Protein AF-0000000078810824 (afdb_homodimer)

pLDDT: mean 94.19, std 11.91, range [24.03, 98.94]

Radius of gyration: 34.86 Å; Cα contacts (8 Å, |Δi|>4): 2905; chains: 2; bounding box: 152×108×100 Å

Foldseek 3Di:
DCPPDPPPPPPPPPPCPPPAAEFQEEEEAQALLRLLLQLLLLVLVTAYEYEAQAPAHHFQLLFQPQQFFFDDPQQWDFVLVVLLQVQLVVCCVPANCPGPQSVQCPSSNGAHSVSSRVSSVVSCVVSVVRYHYDYNKAAALALVQWDDDQLATAWGWIANRVVRDIDIYGHNFYEYLDLQCSVVVSSPFAWDAWWAACPVVVAALTAWFFDAAAGDTDPPRPSHTDRFAFFWFGWAKKALPPVFFDAQDQDPPQDLVVQVVVLLCQLQVAWRHPLCVPPDPVSSVVQNVVVVVVDGGPRPPGDAAPQNAWDWRDHPPRITGTHGRQGYLHYLTDAQPCSCVSPDTVVVVVVVVVVSVNSHSSNLVCQQDPPSHRPSRNVSSRSMHAGCPRPVVPRSHGPHIGSLHHIAGAWQDAFEPQQFAAPDPQFGRDFDLQFQGKGAHWLAGHANDHDDPPRSGGISGYTYGTDTGTDHLRQQHGDRRFRYGYLQSTHYGSRRSSRCNTSSNSSSSSSLSSLLSSQCVVVVGGSVPRDSLVSNQSSLVSLTQRDAAPPDGSPDPCSSLCRNVVSQPLQRHNHLQQAFFAAPVSQVVLCVSLVHRFDDDGRPHGNNVRSVVSSVVVCVVVVND/DPPPPPPPPPPPPPPPPPPAAEFQEEEEAQALLRLLLQLLLLVLVTAYEYEAQAPAHHFQLLFQPQQFFFDDPQQWDFVLVVLLQVQLVVCCVVANCPGPQSVQCPSSNGAHSNSSRVSSVVSCVVSVVRYHYDYNKAAALALVQWDDDQLATAWGWIANRVVRDIDIYGHNFYEYLDLQCSVVVSSPFAWDAWWAACPVVVAALTAWFFDAEAHDTDPPRPSHTDRFDFFWFGWAKKALPPVFFDAQDQDPPQDLVVQVVVLLCQLQVAWRHPLCVPPDPVSSVVQNVVVVVVDGGPRPPGDAAPQNAWDWRDHPPRITGTHGRQGYLHYLTDAQPCSCVSPDTVVVVVVVVVVSVNSHSSNLVCQQDPPSHRPSRNVSSRSMHAGCPRPVVPRSHGPHIGSLHHIAGAWQDAFEPQQFAAPDPQFGRDFDLQFQGKGAHWLAGHANDHDDPPRSGGISGYTYGTDTGTDHLRQQHGPRRFRYGYLQSTHYGSRRSSRCNTSSNSSSSSSLSSLLSSQCVVVVGGSVPRDSLVSNQSSLVSLTQRDAAPPDGSPDPCSSLCRNVVSQPLQRHNHLQQAFFAAPVSQVVLCVSLVHRFDDDGRPHGNNVRSVVSSVVVCVVVVND

Solvent-accessible surface area (backbone atoms only — not comparable to full-atom values): 63063 Å² total; per-residue (Å²): 133,86,75,73,77,77,78,74,75,77,72,76,71,71,70,76,64,70,79,75,44,71,31,47,29,37,28,39,21,32,22,50,23,25,48,31,16,46,52,38,16,35,77,70,71,36,35,28,37,32,31,13,54,45,90,66,60,32,43,50,40,33,17,20,47,18,58,61,73,54,70,47,69,81,23,43,28,26,69,41,41,53,52,24,49,50,47,34,48,50,36,26,75,75,61,33,76,87,25,70,44,33,60,41,11,56,79,22,43,16,37,48,25,67,55,44,32,49,50,52,50,50,60,49,56,77,42,49,93,33,44,44,80,41,60,25,26,36,74,62,64,34,62,90,29,45,44,70,56,94,45,29,63,52,34,37,43,29,37,30,66,84,78,68,43,77,42,60,41,30,31,68,30,38,34,27,22,26,60,38,27,41,58,45,47,43,72,64,52,58,62,46,69,35,29,53,30,20,77,79,74,67,35,83,75,26,21,43,24,16,21,31,63,76,57,46,79,40,88,77,44,69,24,44,54,49,51,47,34,58,31,36,34,60,30,32,45,29,17,61,44,80,92,42,40,34,73,63,52,79,36,93,80,64,58,68,78,80,51,54,70,52,43,58,30,63,44,33,28,63,43,20,36,56,56,45,78,76,58,50,72,66,54,27,53,50,26,29,53,44,34,74,72,74,43,72,72,76,41,67,82,48,60,62,44,58,56,37,37,25,38,72,42,71,21,36,88,64,29,24,24,29,37,56,20,79,52,31,83,62,42,44,48,50,34,48,78,55,46,58,49,50,81,52,53,66,70,59,44,52,54,47,51,52,52,50,50,38,50,43,32,28,49,56,29,44,57,40,63,47,81,83,43,58,66,73,45,16,55,50,29,60,53,45,22,28,25,46,90,37,50,72,92,44,83,28,38,62,85,44,72,41,62,72,67,31,32,22,26,58,25,67,30,71,39,38,46,67,43,29,29,47,77,45,96,91,46,53,19,53,82,38,69,52,26,59,26,14,33,30,40,39,38,41,41,45,30,23,37,62,74,53,90,92,54,70,38,37,35,32,31,43,38,40,84,49,41,66,19,36,41,41,54,32,27,28,23,48,74,70,43,41,33,44,34,25,34,45,22,33,14,25,42,57,56,22,36,32,35,53,64,28,65,59,44,16,21,28,36,7,30,46,46,13,44,46,48,45,51,12,62,76,68,70,48,40,53,82,64,50,59,58,70,63,53,44,50,54,40,38,75,55,36,32,31,35,56,65,38,84,76,59,47,65,86,42,89,59,32,56,58,50,42,58,42,32,51,68,62,74,43,76,56,58,54,72,60,43,83,40,47,29,46,64,67,59,50,52,49,48,18,60,73,71,72,44,88,71,90,72,48,65,70,62,37,31,34,45,59,54,49,52,53,51,50,51,54,50,22,66,72,68,71,43,131,127,88,75,76,75,76,77,74,76,75,72,74,72,72,69,75,63,70,78,76,43,71,30,47,28,38,29,40,20,33,21,50,21,26,47,30,16,45,50,37,16,34,76,70,73,37,35,27,34,33,33,13,53,46,90,64,60,32,43,49,40,34,16,18,48,18,58,61,74,54,70,46,69,82,24,41,28,26,70,39,42,51,51,24,48,49,47,34,47,49,36,26,75,74,61,34,77,86,25,69,44,33,60,41,11,54,78,23,44,17,37,47,25,67,55,44,31,49,52,53,50,51,60,48,56,76,40,48,94,34,43,44,80,40,61,26,25,37,74,62,64,34,63,89,30,45,44,70,56,94,44,29,63,52,34,37,42,29,38,31,68,86,79,68,43,78,42,59,41,30,32,68,28,38,33,27,23,28,60,38,28,43,59,45,50,43,72,64,52,58,64,47,68,37,29,53,29,21,78,79,73,67,36,85,77,25,21,42,23,18,19,29,63,74,59,45,80,38,88,79,44,69,24,45,55,49,50,47,33,56,30,36,34,61,30,31,46,30,18,61,42,78,91,43,40,36,72,63,51,80,37,94,82,64,58,70,81,79,53,55,69,50,42,59,32,64,44,34,29,64,45,20,38,56,57,44,79,76,59,50,72,66,54,28,52,48,26,30,54,45,34,73,72,74,43,74,72,77,40,69,83,46,61,62,43,59,54,38,36,22,37,71,41,71,21,36,88,65,28,22,24,30,36,57,19,78,52,31,81,63,41,44,47,50,33,49,77,54,46,60,50,51,82,50,54,67,68,58,45,53,54,46,52,52,50,51,50,39,51,44,31,29,50,55,30,44,56,41,62,44,79,84,42,58,66,72,45,17,54,50,29,61,51,44,22,28,24,46,90,38,49,70,91,45,83,28,38,62,87,42,74,41,62,71,66,31,31,22,26,58,25,67,30,71,39,40,46,69,41,31,29,47,76,44,93,93,47,52,18,53,83,38,70,53,26,59,26,13,34,31,42,39,37,42,42,44,29,23,37,62,73,53,90,91,54,69,37,38,36,34,29,45,39,40,84,50,41,66,19,36,40,43,55,31,26,29,24,50,76,71,42,40,34,45,36,24,37,45,22,31,15,26,42,56,55,21,37,32,34,53,63,29,66,58,45,17,20,30,36,6,29,45,46,13,44,46,48,46,50,12,62,76,69,71,47,40,54,82,65,52,61,60,68,63,53,42,50,53,39,38,75,54,35,31,30,34,56,65,38,83,76,60,46,69,86,41,87,59,31,57,59,51,40,58,41,31,52,68,61,72,42,75,56,57,53,74,60,44,82,39,48,30,45,64,66,58,50,52,50,50,19,61,74,72,72,45,90,69,92,71,48,65,71,62,37,32,34,44,60,54,49,50,54,50,48,51,54,49,22,66,73,69,71,44,130

Secondary structure (DSSP, 8-state):
--------------------EEEEEEEE--SHHHHHHHHHHHHTT--EEEE-SSS--STTGGGT--B---SSGGGS-THHHHHHHHHHHHHHHHH-TTSHHHHHTTTTTB--HHHHHHHHHHHHHTTTTTEEEE-SEE----GGGEEEETTEEEEEEEEETTT--EEEEEEEEEEE--SS-HHHHHTT--EE-SB--HHHHT-TT-SS-BEETTTEE-TT-----BS--PPPB--EEEE--TTTEEPP---TT--GGGTTHHHHHHHH---SSGGGGG--HHHHHHHHHHHHTTPPP-STT---GGGGTEEEEEETTTEEEEEE-TT-SSSS---STTTTGGGS-HHHHHHHHHHHHHHHHHHHHHHHH-TTS-HHHHHHHTT-EEETTS-GGGTTS-SS-B-S---EE-BSS-B-GGGTS-SSTTSPPPP-TTEEEEE---EEE--SSPPPTT-SS-BT-EEE----EEEEGGGG-BSS-TTEE-SSS-SB-HHHHHHHTSHHHHHHHHHHHHHHHHHHHHHT--GGGS-HHHHHHHHHHTT--SS--TT--TTSTTHHHHHHHHTTTS--SS---TTSBPPHHHHHHHHHHHTS-----TTTSBHHHHHHHHHHHHHHHHT--/--------------------EEEEEEEE--SHHHHHHHHHHHHTT--EEEE-SSS--STTGGGT--B---SSGGGS-THHHHHHHHHHHHHHHHH-TTSHHHHHTTTTTB--HHHHHHHHHHHHHTTTTTEEEE-SEE----GGGEEEETTEEEEEEEEETTT--EEEEEEEEEEE--SS-HHHHHTT--EE-SB--HHHHT-TT-SS-BEETTTEE-TT-----BS--PPPB--EEEE--TTTEEPPPPPTT--GGGTTHHHHHHHH---SSGGGGG--HHHHHHHHHHHHTTPPP-STT---GGGGTEEEEEETTTEEEEEE-TT-SSSS---STTTTGGGS-HHHHHHHHHHHHHHHHHHHHHHHH-TTS-HHHHHHHTT-EEETTS-GGGTTS-SS-B-S---EE-BSS-B-GGGTS-SSTTSPPPP-TTEEEEE---EEE--SSPPPTT-SS-BT-EEE----EEEEGGGG-BSS-TTEE-SSS-SB-HHHHHHHTSHHHHHHHHHHHHHHHHHHHHHT--GGGS-HHHHHHHHHHTT--SS--TT--TTSTTHHHHHHHHTTTS--SS---TTSBPPHHHHHHHHHHHTS-----TTTSBHHHHHHHHHHHHHHHHT--

Organism: NCBI:txid997884

Structure (mmCIF, N/CA/C/O backbone):
data_AF-0000000078810824-model_v1
#
loop_
_entity.id
_entity.type
_entity.pdbx_description
1 polymer 'FAD-dependent oxidoreductase'
#
loop_
_atom_site.group_PDB
_atom_site.id
_atom_site.type_symbol
_atom_site.label_atom_id
_atom_site.label_alt_id
_atom_site.label_comp_id
_atom_site.label_asym_id
_atom_site.label_entity_id
_atom_site.label_seq_id
_atom_site.pdbx_PDB_ins_code
_atom_site.Cartn_x
_atom_site.Cartn_y
_atom_site.Cartn_z
_atom_site.occupancy
_atom_site.B_iso_or_equiv
_atom_site.auth_seq_id
_atom_site.auth_comp_id
_atom_site.auth_asym_id
_atom_site.auth_atom_id
_atom_site.pdbx_PDB_model_num
ATOM 1 N N . MET A 1 1 ? 74.812 -4.566 26.219 1 24.03 1 MET A N 1
ATOM 2 C CA . MET A 1 1 ? 74.562 -4.312 24.812 1 24.03 1 MET A CA 1
ATOM 3 C C . MET A 1 1 ? 73.812 -5.52 24.172 1 24.03 1 MET A C 1
ATOM 5 O O . MET A 1 1 ? 74.438 -6.211 23.344 1 24.03 1 MET A O 1
ATOM 9 N N . LYS A 1 2 ? 73.125 -6.293 25.062 1 25.58 2 LYS A N 1
ATOM 10 C CA . LYS A 1 2 ? 72.562 -7.613 24.781 1 25.58 2 LYS A CA 1
ATOM 11 C C . LYS A 1 2 ? 71.688 -7.578 23.562 1 25.58 2 LYS A C 1
ATOM 13 O O . LYS A 1 2 ? 70.625 -6.891 23.578 1 25.58 2 LYS A O 1
ATOM 18 N N . ARG A 1 3 ? 72.25 -7.715 22.359 1 27.27 3 ARG A N 1
ATOM 19 C CA . ARG A 1 3 ? 71.75 -7.688 21 1 27.27 3 ARG A CA 1
ATOM 20 C C . ARG A 1 3 ? 70.688 -8.789 20.797 1 27.27 3 ARG A C 1
ATOM 22 O O . ARG A 1 3 ? 71 -9.914 20.438 1 27.27 3 ARG A O 1
ATOM 29 N N . ASN A 1 4 ? 69.875 -9.078 21.844 1 29.95 4 ASN A N 1
ATOM 30 C CA . ASN A 1 4 ? 69 -10.25 21.656 1 29.95 4 ASN A CA 1
ATOM 31 C C . ASN A 1 4 ? 68.188 -10.156 20.359 1 29.95 4 ASN A C 1
ATOM 33 O O . ASN A 1 4 ? 67.688 -9.086 20.016 1 29.95 4 ASN A O 1
ATOM 37 N N . GLY A 1 5 ? 68.625 -10.898 19.375 1 31.97 5 GLY A N 1
ATOM 38 C CA . GLY A 1 5 ? 68.062 -11.156 18.078 1 31.97 5 GLY A CA 1
ATOM 39 C C . GLY A 1 5 ? 66.562 -11.516 18.141 1 31.97 5 GLY A C 1
ATOM 40 O O . GLY A 1 5 ? 66.188 -12.453 18.844 1 31.97 5 GLY A O 1
ATOM 41 N N . LEU A 1 6 ? 65.688 -10.477 18.172 1 32.34 6 LEU A N 1
ATOM 42 C CA . LEU A 1 6 ? 64.188 -10.633 18.141 1 32.34 6 LEU A CA 1
ATOM 43 C C . LEU A 1 6 ? 63.781 -11.469 16.938 1 32.34 6 LEU A C 1
ATOM 45 O O . LEU A 1 6 ? 64.062 -11.086 15.789 1 32.34 6 LEU A O 1
ATOM 49 N N . LEU A 1 7 ? 63.875 -12.82 17.094 1 35.59 7 LEU A N 1
ATOM 50 C CA . LEU A 1 7 ? 63.25 -13.68 16.109 1 35.59 7 LEU A CA 1
ATOM 51 C C . LEU A 1 7 ? 61.812 -13.219 15.82 1 35.59 7 LEU A C 1
ATOM 53 O O . LEU A 1 7 ? 61 -13.164 16.734 1 35.59 7 LEU A O 1
ATOM 57 N N . ILE A 1 8 ? 61.656 -12.359 14.797 1 33.53 8 ILE A N 1
ATOM 58 C CA . ILE A 1 8 ? 60.375 -11.945 14.266 1 33.53 8 ILE A CA 1
ATOM 59 C C . ILE A 1 8 ? 59.562 -13.18 13.875 1 33.53 8 ILE A C 1
ATOM 61 O O . ILE A 1 8 ? 59.969 -13.93 12.977 1 33.53 8 ILE A O 1
ATOM 65 N N . LEU A 1 9 ? 58.938 -13.859 14.82 1 34.59 9 LEU A N 1
ATOM 66 C CA . LEU A 1 9 ? 57.938 -14.859 14.492 1 34.59 9 LEU A CA 1
ATOM 67 C C . LEU A 1 9 ? 56.906 -14.289 13.516 1 34.59 9 LEU A C 1
ATOM 69 O O . LEU A 1 9 ? 56.156 -13.352 13.844 1 34.59 9 LEU A O 1
ATOM 73 N N . LEU A 1 10 ? 57.25 -14.375 12.227 1 34.25 10 LEU A N 1
ATOM 74 C CA . LEU A 1 10 ? 56.25 -14.141 11.18 1 34.25 10 LEU A CA 1
ATOM 75 C C . LEU A 1 10 ? 55.031 -15 11.398 1 34.25 10 LEU A C 1
ATOM 77 O O . LEU A 1 10 ? 55.062 -16.219 11.227 1 34.25 10 LEU A O 1
ATOM 81 N N . LEU A 1 11 ? 54.219 -14.742 12.398 1 34.53 11 LEU A N 1
ATOM 82 C CA . LEU A 1 11 ? 52.906 -15.336 12.469 1 34.53 11 LEU A CA 1
ATOM 83 C C . LEU A 1 11 ? 52.156 -15.141 11.164 1 34.53 11 LEU A C 1
ATOM 85 O O . LEU A 1 11 ? 51.812 -14.008 10.797 1 34.53 11 LEU A O 1
ATOM 89 N N . PHE A 1 12 ? 52.406 -16.016 10.18 1 34.28 12 PHE A N 1
ATOM 90 C CA . PHE A 1 12 ? 51.5 -16.156 9.047 1 34.28 12 PHE A CA 1
ATOM 91 C C . PHE A 1 12 ? 50.062 -16.25 9.531 1 34.28 12 PHE A C 1
ATOM 93 O O . PHE A 1 12 ? 49.656 -17.266 10.102 1 34.28 12 PHE A O 1
ATOM 100 N N . LEU A 1 13 ? 49.5 -15.188 9.953 1 35.16 13 LEU A N 1
ATOM 101 C CA . LEU A 1 13 ? 48.031 -15.156 10.047 1 35.16 13 LEU A CA 1
ATOM 102 C C . LEU A 1 13 ? 47.406 -15.688 8.758 1 35.16 13 LEU A C 1
ATOM 104 O O . LEU A 1 13 ? 47.531 -15.055 7.703 1 35.16 13 LEU A O 1
ATOM 108 N N . SER A 1 14 ? 47.438 -16.969 8.57 1 33.12 14 SER A N 1
ATOM 109 C CA . SER A 1 14 ? 46.5 -17.531 7.609 1 33.12 14 SER A CA 1
ATOM 110 C C . SER A 1 14 ? 45.125 -16.859 7.691 1 33.12 14 SER A C 1
ATOM 112 O O . SER A 1 14 ? 44.406 -17.016 8.68 1 33.12 14 SER A O 1
ATOM 114 N N . SER A 1 15 ? 45.031 -15.656 7.262 1 34.56 15 SER A N 1
ATOM 115 C CA . SER A 1 15 ? 43.688 -15.172 6.984 1 34.56 15 SER A CA 1
ATOM 116 C C . SER A 1 15 ? 42.844 -16.234 6.301 1 34.56 15 SER A C 1
ATOM 118 O O . SER A 1 15 ? 43.219 -16.75 5.238 1 34.56 15 SER A O 1
ATOM 120 N N . ASN A 1 16 ? 42.312 -17.156 7.02 1 34.78 16 ASN A N 1
ATOM 121 C CA . ASN A 1 16 ? 41.188 -17.922 6.516 1 34.78 16 ASN A CA 1
ATOM 122 C C . ASN A 1 16 ? 40.312 -17.094 5.559 1 34.78 16 ASN A C 1
ATOM 124 O O . ASN A 1 16 ? 39.5 -16.297 5.996 1 34.78 16 ASN A O 1
ATOM 128 N N . LEU A 1 17 ? 40.875 -16.641 4.492 1 39.09 17 LEU A N 1
ATOM 129 C CA . LEU A 1 17 ? 39.969 -16.172 3.441 1 39.09 17 LEU A CA 1
ATOM 130 C C . LEU A 1 17 ? 38.781 -17.094 3.291 1 39.09 17 LEU A C 1
ATOM 132 O O . LEU A 1 17 ? 38.938 -18.281 3.023 1 39.09 17 LEU A O 1
ATOM 136 N N . PRO A 1 18 ? 37.75 -16.922 3.969 1 43.44 18 PRO A N 1
ATOM 137 C CA . PRO A 1 18 ? 36.594 -17.766 3.697 1 43.44 18 PRO A CA 1
ATOM 138 C C . PRO A 1 18 ? 36.531 -18.203 2.236 1 43.44 18 PRO A C 1
ATOM 140 O O . PRO A 1 18 ? 36.938 -17.469 1.341 1 43.44 18 PRO A O 1
ATOM 143 N N . ALA A 1 19 ? 36.719 -19.453 1.936 1 45.16 19 ALA A N 1
ATOM 144 C CA . ALA A 1 19 ? 36.531 -20.109 0.64 1 45.16 19 ALA A CA 1
ATOM 145 C C . ALA A 1 19 ? 35.562 -19.312 -0.232 1 45.16 19 ALA A C 1
ATOM 147 O O . ALA A 1 19 ? 34.375 -19.172 0.113 1 45.16 19 ALA A O 1
ATOM 148 N N . GLN A 1 20 ? 36 -18.406 -0.945 1 58.94 20 GLN A N 1
ATOM 149 C CA . GLN A 1 20 ? 35.25 -17.594 -1.892 1 58.94 20 GLN A CA 1
ATOM 150 C C . GLN A 1 20 ? 34.406 -18.453 -2.816 1 58.94 20 GLN A C 1
ATOM 152 O O . GLN A 1 20 ? 34.938 -19.281 -3.568 1 58.94 20 GLN A O 1
ATOM 157 N N . ASN A 1 21 ? 33.031 -18.734 -2.564 1 79.5 21 ASN A N 1
ATOM 158 C CA . ASN A 1 21 ? 32.094 -19.484 -3.383 1 79.5 21 ASN A CA 1
ATOM 159 C C . ASN A 1 21 ? 31.828 -18.797 -4.715 1 79.5 21 ASN A C 1
ATOM 161 O O . ASN A 1 21 ? 31.109 -17.797 -4.766 1 79.5 21 ASN A O 1
ATOM 165 N N . SER A 1 22 ? 32.625 -19.281 -5.734 1 91.62 22 SER A N 1
ATOM 166 C CA . SER A 1 22 ? 32.469 -18.688 -7.062 1 91.62 22 SER A CA 1
ATOM 167 C C . SER A 1 22 ? 31.781 -19.672 -8.016 1 91.62 22 SER A C 1
ATOM 169 O O . SER A 1 22 ? 32.156 -20.828 -8.094 1 91.62 22 SER A O 1
ATOM 171 N N . PHE A 1 23 ? 30.734 -19.219 -8.656 1 98 23 PHE A N 1
ATOM 172 C CA . PHE A 1 23 ? 29.938 -20 -9.586 1 98 23 PHE A CA 1
ATOM 173 C C . PHE A 1 23 ? 29.656 -19.219 -10.859 1 98 23 PHE A C 1
ATOM 175 O O . PHE A 1 23 ? 29.875 -18 -10.906 1 98 23 PHE A O 1
ATOM 182 N N . ASP A 1 24 ? 29.297 -19.906 -11.898 1 98.69 24 ASP A N 1
ATOM 183 C CA . ASP A 1 24 ? 28.781 -19.188 -13.055 1 98.69 24 ASP A CA 1
ATOM 184 C C . ASP A 1 24 ? 27.5 -18.453 -12.711 1 98.69 24 ASP A C 1
ATOM 186 O O . ASP A 1 24 ? 27.344 -17.266 -13.031 1 98.69 24 ASP A O 1
ATOM 190 N N . LEU A 1 25 ? 26.578 -19.219 -12.039 1 98.88 25 LEU A N 1
ATOM 191 C CA . LEU A 1 25 ? 25.297 -18.625 -11.625 1 98.88 25 LEU A CA 1
ATOM 192 C C . LEU A 1 25 ? 25.125 -18.703 -10.117 1 98.88 25 LEU A C 1
ATOM 194 O O . LEU A 1 25 ? 25.438 -19.734 -9.508 1 98.88 25 LEU A O 1
ATOM 198 N N . VAL A 1 26 ? 24.656 -17.625 -9.516 1 98.94 26 VAL A N 1
ATOM 199 C CA . VAL A 1 26 ? 24.156 -17.609 -8.148 1 98.94 26 VAL A CA 1
ATOM 200 C C . VAL A 1 26 ? 22.641 -17.375 -8.156 1 98.94 26 VAL A C 1
ATOM 202 O O . VAL A 1 26 ? 22.172 -16.312 -8.555 1 98.94 26 VAL A O 1
ATOM 205 N N . ILE A 1 27 ? 21.906 -18.391 -7.711 1 98.94 27 ILE A N 1
ATOM 206 C CA . ILE A 1 27 ? 20.453 -18.375 -7.75 1 98.94 27 ILE A CA 1
ATOM 207 C C . ILE A 1 27 ? 19.906 -18.266 -6.332 1 98.94 27 ILE A C 1
ATOM 209 O O . ILE A 1 27 ? 20.172 -19.109 -5.484 1 98.94 27 ILE A O 1
ATOM 213 N N . VAL A 1 28 ? 19.156 -17.203 -6.078 1 98.94 28 VAL A N 1
ATOM 214 C CA . VAL A 1 28 ? 18.453 -17.062 -4.801 1 98.94 28 VAL A CA 1
ATOM 215 C C . VAL A 1 28 ? 17.031 -17.562 -4.93 1 98.94 28 VAL A C 1
ATOM 217 O O . VAL A 1 28 ? 16.219 -16.953 -5.641 1 98.94 28 VAL A O 1
ATOM 220 N N . GLY A 1 29 ? 16.688 -18.641 -4.227 1 98.69 29 GLY A N 1
ATOM 221 C CA . GLY A 1 29 ? 15.383 -19.266 -4.277 1 98.69 29 GLY A CA 1
ATOM 222 C C . GLY A 1 29 ? 15.422 -20.672 -4.832 1 98.69 29 GLY A C 1
ATOM 223 O O . GLY A 1 29 ? 15.812 -20.891 -5.984 1 98.69 29 GLY A O 1
ATOM 224 N N . GLY A 1 30 ? 15.055 -21.594 -4.074 1 98.69 30 GLY A N 1
ATOM 225 C CA . GLY A 1 30 ? 14.992 -23 -4.469 1 98.69 30 GLY A CA 1
ATOM 226 C C . GLY A 1 30 ? 13.602 -23.438 -4.863 1 98.69 30 GLY A C 1
ATOM 227 O O . GLY A 1 30 ? 13.227 -24.594 -4.648 1 98.69 30 GLY A O 1
ATOM 228 N N . ASN A 1 31 ? 12.695 -22.562 -5.27 1 98.19 31 ASN A N 1
ATOM 229 C CA . ASN A 1 31 ? 11.398 -22.891 -5.852 1 98.19 31 ASN A CA 1
ATOM 230 C C . ASN A 1 31 ? 11.531 -23.359 -7.301 1 98.19 31 ASN A C 1
ATOM 232 O O . ASN A 1 31 ? 12.633 -23.344 -7.855 1 98.19 31 ASN A O 1
ATOM 236 N N . PRO A 1 32 ? 10.469 -23.781 -7.965 1 98.69 32 PRO A N 1
ATOM 237 C CA . PRO A 1 32 ? 10.594 -24.391 -9.281 1 98.69 32 PRO A CA 1
ATOM 238 C C . PRO A 1 32 ? 11.25 -23.484 -10.312 1 98.69 32 PRO A C 1
ATOM 240 O O . PRO A 1 32 ? 12.016 -23.938 -11.156 1 98.69 32 PRO A O 1
ATOM 243 N N . GLY A 1 33 ? 10.969 -22.203 -10.258 1 98.75 33 GLY A N 1
ATOM 244 C CA . GLY A 1 33 ? 11.648 -21.281 -11.148 1 98.75 33 GLY A CA 1
ATOM 245 C C . GLY A 1 33 ? 13.156 -21.312 -11.016 1 98.75 33 GLY A C 1
ATOM 246 O O . GLY A 1 33 ? 13.875 -21.344 -12.016 1 98.75 33 GLY A O 1
ATOM 247 N N . GLY A 1 34 ? 13.656 -21.312 -9.781 1 98.94 34 GLY A N 1
ATOM 248 C CA . GLY A 1 34 ? 15.086 -21.391 -9.523 1 98.94 34 GLY A CA 1
ATOM 249 C C . GLY A 1 34 ? 15.688 -22.734 -9.891 1 98.94 34 GLY A C 1
ATOM 250 O O . GLY A 1 34 ? 16.797 -22.797 -10.438 1 98.94 34 GLY A O 1
ATOM 251 N N . ILE A 1 35 ? 14.984 -23.781 -9.617 1 98.94 35 ILE A N 1
ATOM 252 C CA . ILE A 1 35 ? 15.438 -25.125 -9.914 1 98.94 35 ILE A CA 1
ATOM 253 C C . ILE A 1 35 ? 15.594 -25.297 -11.422 1 98.94 35 ILE A C 1
ATOM 255 O O . ILE A 1 35 ? 16.625 -25.781 -11.898 1 98.94 35 ILE A O 1
ATOM 259 N N . MET A 1 36 ? 14.594 -24.844 -12.18 1 98.94 36 MET A N 1
ATOM 260 C CA . MET A 1 36 ? 14.648 -24.984 -13.633 1 98.94 36 MET A CA 1
ATOM 261 C C . MET A 1 36 ? 15.773 -24.141 -14.219 1 98.94 36 MET A C 1
ATOM 263 O O . MET A 1 36 ? 16.391 -24.531 -15.211 1 98.94 36 MET A O 1
ATOM 267 N N . ALA A 1 37 ? 16.016 -22.953 -13.648 1 98.94 37 ALA A N 1
ATOM 268 C CA . ALA A 1 37 ? 17.125 -22.125 -14.109 1 98.94 37 ALA A CA 1
ATOM 269 C C . ALA A 1 37 ? 18.453 -22.859 -13.945 1 98.94 37 ALA A C 1
ATOM 271 O O . ALA A 1 37 ? 19.281 -22.859 -14.867 1 98.94 37 ALA A O 1
ATOM 272 N N . ALA A 1 38 ? 18.641 -23.484 -12.797 1 98.94 38 ALA A N 1
ATOM 273 C CA . ALA A 1 38 ? 19.875 -24.219 -12.516 1 98.94 38 ALA A CA 1
ATOM 274 C C . ALA A 1 38 ? 20.062 -25.391 -13.469 1 98.94 38 ALA A C 1
ATOM 276 O O . ALA A 1 38 ? 21.141 -25.594 -14.023 1 98.94 38 ALA A O 1
ATOM 277 N N . ILE A 1 39 ? 19.031 -26.141 -13.672 1 98.94 39 ILE A N 1
ATOM 278 C CA . ILE A 1 39 ? 19.094 -27.328 -14.516 1 98.94 39 ILE A CA 1
ATOM 279 C C . ILE A 1 39 ? 19.391 -26.922 -15.961 1 98.94 39 ILE A C 1
ATOM 281 O O . ILE A 1 39 ? 20.234 -27.531 -16.625 1 98.94 39 ILE A O 1
ATOM 285 N N . ALA A 1 40 ? 18.688 -25.922 -16.438 1 98.88 40 ALA A N 1
ATOM 286 C CA . ALA A 1 40 ? 18.875 -25.453 -17.797 1 98.88 40 ALA A CA 1
ATOM 287 C C . ALA A 1 40 ? 20.312 -24.969 -18.016 1 98.88 40 ALA A C 1
ATOM 289 O O . ALA A 1 40 ? 20.922 -25.266 -19.047 1 98.88 40 ALA A O 1
ATOM 290 N N . ALA A 1 41 ? 20.844 -24.25 -17.078 1 98.88 41 ALA A N 1
ATOM 291 C CA . ALA A 1 41 ? 22.219 -23.766 -17.188 1 98.88 41 ALA A CA 1
ATOM 292 C C . ALA A 1 41 ? 23.203 -24.922 -17.141 1 98.88 41 ALA A C 1
ATOM 294 O O . ALA A 1 41 ? 24.203 -24.922 -17.875 1 98.88 41 ALA A O 1
ATOM 295 N N . ALA A 1 42 ? 22.953 -25.844 -16.266 1 98.88 42 ALA A N 1
ATOM 296 C CA . ALA A 1 42 ? 23.828 -27.016 -16.141 1 98.88 42 ALA A CA 1
ATOM 297 C C . ALA A 1 42 ? 23.906 -27.781 -17.453 1 98.88 42 ALA A C 1
ATOM 299 O O . ALA A 1 42 ? 24.984 -28.234 -17.859 1 98.88 42 ALA A O 1
ATOM 300 N N . ARG A 1 43 ? 22.828 -27.906 -18.125 1 98.38 43 ARG A N 1
ATOM 301 C CA . ARG A 1 43 ? 22.766 -28.625 -19.391 1 98.38 43 ARG A CA 1
ATOM 302 C C . ARG A 1 43 ? 23.5 -27.859 -20.484 1 98.38 43 ARG A C 1
ATOM 304 O O . ARG A 1 43 ? 23.828 -28.422 -21.531 1 98.38 43 ARG A O 1
ATOM 311 N N . GLN A 1 44 ? 23.75 -26.594 -20.219 1 98.38 44 GLN A N 1
ATOM 312 C CA . GLN A 1 44 ? 24.594 -25.781 -21.094 1 98.38 44 GLN A CA 1
ATOM 313 C C . GLN A 1 44 ? 26.031 -25.75 -20.594 1 98.38 44 GLN A C 1
ATOM 315 O O . GLN A 1 44 ? 26.844 -24.969 -21.094 1 98.38 44 GLN A O 1
ATOM 320 N N . GLY A 1 45 ? 26.328 -26.5 -19.531 1 98.44 45 GLY A N 1
ATOM 321 C CA . GLY A 1 45 ? 27.688 -26.672 -19.062 1 98.44 45 GLY A CA 1
ATOM 322 C C . GLY A 1 45 ? 28.094 -25.672 -18 1 98.44 45 GLY A C 1
ATOM 323 O O . GLY A 1 45 ? 29.266 -25.531 -17.672 1 98.44 45 GLY A O 1
ATOM 324 N N . LYS A 1 46 ? 27.188 -24.984 -17.406 1 98.81 46 LYS A N 1
ATOM 325 C CA . LYS A 1 46 ? 27.516 -23.938 -16.438 1 98.81 46 LYS A CA 1
ATOM 326 C C . LYS A 1 46 ? 27.312 -24.438 -15.008 1 98.81 46 LYS A C 1
ATOM 328 O O . LYS A 1 46 ? 26.438 -25.266 -14.75 1 98.81 46 LYS A O 1
ATOM 333 N N . THR A 1 47 ? 28.031 -23.953 -14.102 1 98.75 47 THR A N 1
ATOM 334 C CA . THR A 1 47 ? 27.891 -24.266 -12.68 1 98.75 47 THR A CA 1
ATOM 335 C C . THR A 1 47 ? 26.953 -23.25 -12.008 1 98.75 47 THR A C 1
ATOM 337 O O . THR A 1 47 ? 26.891 -22.094 -12.414 1 98.75 47 THR A O 1
ATOM 340 N N . SER A 1 48 ? 26.25 -23.766 -11 1 98.81 48 SER A N 1
ATOM 341 C CA . SER A 1 48 ? 25.391 -22.859 -10.258 1 98.81 48 SER A CA 1
ATOM 342 C C . SER A 1 48 ? 25.281 -23.266 -8.789 1 98.81 48 SER A C 1
ATOM 344 O O . SER A 1 48 ? 25.609 -24.391 -8.43 1 98.81 48 SER A O 1
ATOM 346 N N . VAL A 1 49 ? 24.938 -22.297 -7.949 1 98.81 49 VAL A N 1
ATOM 347 C CA . VAL A 1 49 ? 24.484 -22.562 -6.582 1 98.81 49 VAL A CA 1
ATOM 348 C C . VAL A 1 49 ? 23.062 -22.062 -6.395 1 98.81 49 VAL A C 1
ATOM 350 O O . VAL A 1 49 ? 22.703 -20.984 -6.879 1 98.81 49 VAL A O 1
ATOM 353 N N . ILE A 1 50 ? 22.219 -22.906 -5.844 1 98.88 50 ILE A N 1
ATOM 354 C CA . ILE A 1 50 ? 20.891 -22.516 -5.395 1 98.88 50 ILE A CA 1
ATOM 355 C C . ILE A 1 50 ? 20.922 -22.234 -3.895 1 98.88 50 ILE A C 1
ATOM 357 O O . ILE A 1 50 ? 21.312 -23.078 -3.1 1 98.88 50 ILE A O 1
ATOM 361 N N . LEU A 1 51 ? 20.547 -21.031 -3.533 1 98.88 51 LEU A N 1
ATOM 362 C CA . LEU A 1 51 ? 20.453 -20.625 -2.139 1 98.88 51 LEU A CA 1
ATOM 363 C C . LEU A 1 51 ? 19 -20.578 -1.686 1 98.88 51 LEU A C 1
ATOM 365 O O . LEU A 1 51 ? 18.25 -19.688 -2.092 1 98.88 51 LEU A O 1
ATOM 369 N N . GLU A 1 52 ? 18.609 -21.516 -0.848 1 98.75 52 GLU A N 1
ATOM 370 C CA . GLU A 1 52 ? 17.219 -21.641 -0.383 1 98.75 52 GLU A CA 1
ATOM 371 C C . GLU A 1 52 ? 17.125 -21.359 1.112 1 98.75 52 GLU A C 1
ATOM 373 O O . GLU A 1 52 ? 17.891 -21.891 1.909 1 98.75 52 GLU A O 1
ATOM 378 N N . ARG A 1 53 ? 16.188 -20.469 1.471 1 98.31 53 ARG A N 1
ATOM 379 C CA . ARG A 1 53 ? 16.047 -20 2.846 1 98.31 53 ARG A CA 1
ATOM 380 C C . ARG A 1 53 ? 15.648 -21.125 3.777 1 98.31 53 ARG A C 1
ATOM 382 O O . ARG A 1 53 ? 16.062 -21.172 4.938 1 98.31 53 ARG A O 1
ATOM 389 N N . THR A 1 54 ? 14.781 -22.016 3.344 1 97.19 54 THR A N 1
ATOM 390 C CA . THR A 1 54 ? 14.227 -23.094 4.172 1 97.19 54 THR A CA 1
ATOM 391 C C . THR A 1 54 ? 15.07 -24.359 4.059 1 97.19 54 THR A C 1
ATOM 393 O O . THR A 1 54 ? 16.062 -24.375 3.338 1 97.19 54 THR A O 1
ATOM 396 N N . ASN A 1 55 ? 14.664 -25.359 4.746 1 97 55 ASN A N 1
ATOM 397 C CA . ASN A 1 55 ? 15.375 -26.625 4.742 1 97 55 ASN A CA 1
ATOM 398 C C . ASN A 1 55 ? 14.875 -27.547 3.635 1 97 55 ASN A C 1
ATOM 400 O O . ASN A 1 55 ? 15.25 -28.719 3.576 1 97 55 ASN A O 1
ATOM 404 N N . HIS A 1 56 ? 14.039 -27.031 2.77 1 97.25 56 HIS A N 1
ATOM 405 C CA . HIS A 1 56 ? 13.438 -27.828 1.708 1 97.25 56 HIS A CA 1
ATOM 406 C C . HIS A 1 56 ? 13.383 -27.062 0.396 1 97.25 56 HIS A C 1
ATOM 408 O O . HIS A 1 56 ? 13.141 -25.844 0.395 1 97.25 56 HIS A O 1
ATOM 414 N N . ILE A 1 57 ? 13.57 -27.75 -0.702 1 97.62 57 ILE A N 1
ATOM 415 C CA . ILE A 1 57 ? 13.406 -27.125 -2.014 1 97.62 57 ILE A CA 1
ATOM 416 C C . ILE A 1 57 ? 12.023 -27.469 -2.578 1 97.62 57 ILE A C 1
ATOM 418 O O . ILE A 1 57 ? 11.32 -28.312 -2.031 1 97.62 57 ILE A O 1
ATOM 422 N N . GLY A 1 58 ? 11.648 -26.797 -3.623 1 98.31 58 GLY A N 1
ATOM 423 C CA . GLY A 1 58 ? 10.5 -27.219 -4.402 1 98.31 58 GLY A CA 1
ATOM 424 C C . GLY A 1 58 ? 9.344 -26.25 -4.348 1 98.31 58 GLY A C 1
ATOM 425 O O . GLY A 1 58 ? 8.375 -26.391 -5.098 1 98.31 58 GLY A O 1
ATOM 426 N N . GLY A 1 59 ? 9.406 -25.219 -3.469 1 98 59 GLY A N 1
ATOM 427 C CA . GLY A 1 59 ? 8.391 -24.188 -3.457 1 98 59 GLY A CA 1
ATOM 428 C C . GLY A 1 59 ? 6.988 -24.719 -3.248 1 98 59 GLY A C 1
ATOM 429 O O . GLY A 1 59 ? 6.781 -25.625 -2.441 1 98 59 GLY A O 1
ATOM 430 N N . LEU A 1 60 ? 5.988 -24.203 -3.906 1 98.31 60 LEU A N 1
ATOM 431 C CA . LEU A 1 60 ? 4.574 -24.469 -3.672 1 98.31 60 LEU A CA 1
ATOM 432 C C . LEU A 1 60 ? 4.207 -25.875 -4.109 1 98.31 60 LEU A C 1
ATOM 434 O O . LEU A 1 60 ? 3.439 -26.562 -3.432 1 98.31 60 LEU A O 1
ATOM 438 N N . PRO A 1 61 ? 4.777 -26.344 -5.258 1 98.69 61 PRO A N 1
ATOM 439 C CA . PRO A 1 61 ? 4.43 -27.719 -5.625 1 98.69 61 PRO A CA 1
ATOM 440 C C . PRO A 1 61 ? 4.801 -28.719 -4.543 1 98.69 61 PRO A C 1
ATOM 442 O O . PRO A 1 61 ? 4.094 -29.719 -4.352 1 98.69 61 PRO A O 1
ATOM 445 N N . ALA A 1 62 ? 5.855 -28.469 -3.865 1 98.62 62 ALA A N 1
ATOM 446 C CA . ALA A 1 62 ? 6.277 -29.344 -2.777 1 98.62 62 ALA A CA 1
ATOM 447 C C . ALA A 1 62 ? 5.578 -28.984 -1.472 1 98.62 62 ALA A C 1
ATOM 449 O O . ALA A 1 62 ? 5.762 -29.641 -0.451 1 98.62 62 ALA A O 1
ATOM 450 N N . ASN A 1 63 ? 4.801 -27.953 -1.52 1 98.25 63 ASN A N 1
ATOM 451 C CA . ASN A 1 63 ? 4.145 -27.469 -0.309 1 98.25 63 ASN A CA 1
ATOM 452 C C . ASN A 1 63 ? 2.662 -27.188 -0.545 1 98.25 63 ASN A C 1
ATOM 454 O O . ASN A 1 63 ? 2.139 -26.172 -0.101 1 98.25 63 ASN A O 1
ATOM 458 N N . GLY A 1 64 ? 2.051 -28.047 -1.27 1 97.25 64 GLY A N 1
ATOM 459 C CA . GLY A 1 64 ? 0.597 -28.062 -1.229 1 97.25 64 GLY A CA 1
ATOM 460 C C . GLY A 1 64 ? -0.04 -27.797 -2.58 1 97.25 64 GLY A C 1
ATOM 461 O O . GLY A 1 64 ? -1.188 -28.172 -2.816 1 97.25 64 GLY A O 1
ATOM 462 N N . LEU A 1 65 ? 0.601 -27.094 -3.506 1 97.5 65 LEU A N 1
ATOM 463 C CA . LEU A 1 65 ? 0.067 -26.891 -4.848 1 97.5 65 LEU A CA 1
ATOM 464 C C . LEU A 1 65 ? 0.281 -28.141 -5.707 1 97.5 65 LEU A C 1
ATOM 466 O O . LEU A 1 65 ? 1.149 -28.141 -6.582 1 97.5 65 LEU A O 1
ATOM 470 N N . GLY A 1 66 ? -0.612 -29.078 -5.512 1 97.75 66 GLY A N 1
ATOM 471 C CA . GLY A 1 66 ? -0.477 -30.359 -6.172 1 97.75 66 GLY A CA 1
ATOM 472 C C . GLY A 1 66 ? -1.344 -30.484 -7.41 1 97.75 66 GLY A C 1
ATOM 473 O O . GLY A 1 66 ? -1.147 -31.391 -8.219 1 97.75 66 GLY A O 1
ATOM 474 N N . ALA A 1 67 ? -2.305 -29.672 -7.488 1 98.06 67 ALA A N 1
ATOM 475 C CA . ALA A 1 67 ? -3.092 -29.562 -8.711 1 98.06 67 ALA A CA 1
ATOM 476 C C . ALA A 1 67 ? -2.631 -28.359 -9.547 1 98.06 67 ALA A C 1
ATOM 478 O O . ALA A 1 67 ? -2.939 -27.219 -9.219 1 98.06 67 ALA A O 1
ATOM 479 N N . THR A 1 68 ? -2.008 -28.656 -10.641 1 96.94 68 THR A N 1
ATOM 480 C CA . THR A 1 68 ? -1.297 -27.656 -11.422 1 96.94 68 THR A CA 1
ATOM 481 C C . THR A 1 68 ? -2.271 -26.641 -12.008 1 96.94 68 THR A C 1
ATOM 483 O O . THR A 1 68 ? -3.268 -27.016 -12.633 1 96.94 68 THR A O 1
ATOM 486 N N . ASP A 1 69 ? -1.969 -25.375 -11.828 1 95.31 69 ASP A N 1
ATOM 487 C CA . ASP A 1 69 ? -2.771 -24.266 -12.336 1 95.31 69 ASP A CA 1
ATOM 488 C C . ASP A 1 69 ? -2.367 -23.906 -13.766 1 95.31 69 ASP A C 1
ATOM 490 O O . ASP A 1 69 ? -1.507 -23.047 -13.984 1 95.31 69 ASP A O 1
ATOM 494 N N . ILE A 1 70 ? -3.012 -24.484 -14.703 1 96.69 70 ILE A N 1
ATOM 495 C CA . ILE A 1 70 ? -2.801 -24.219 -16.125 1 96.69 70 ILE A CA 1
ATOM 496 C C . ILE A 1 70 ? -4.066 -24.578 -16.906 1 96.69 70 ILE A C 1
ATOM 498 O O . ILE A 1 70 ? -4.73 -25.578 -16.609 1 96.69 70 ILE A O 1
ATOM 502 N N . ALA A 1 71 ? -4.453 -23.703 -17.812 1 96.75 71 ALA A N 1
ATOM 503 C CA . ALA A 1 71 ? -5.703 -23.906 -18.547 1 96.75 71 ALA A CA 1
ATOM 504 C C . ALA A 1 71 ? -5.492 -24.812 -19.75 1 96.75 71 ALA A C 1
ATOM 506 O O . ALA A 1 71 ? -6.242 -25.766 -19.953 1 96.75 71 ALA A O 1
ATOM 507 N N . THR A 1 72 ? -4.496 -24.453 -20.594 1 97.75 72 THR A N 1
ATOM 508 C CA . THR A 1 72 ? -4.082 -25.312 -21.688 1 97.75 72 THR A CA 1
ATOM 509 C C . THR A 1 72 ? -2.77 -26.016 -21.375 1 97.75 72 THR A C 1
ATOM 511 O O . THR A 1 72 ? -1.696 -25.422 -21.469 1 97.75 72 THR A O 1
ATOM 514 N N . ARG A 1 73 ? -2.859 -27.266 -21.078 1 96.38 73 ARG A N 1
ATOM 515 C CA . ARG A 1 73 ? -1.747 -28.047 -20.547 1 96.38 73 ARG A CA 1
ATOM 516 C C . ARG A 1 73 ? -0.582 -28.078 -21.531 1 96.38 73 ARG A C 1
ATOM 518 O O . ARG A 1 73 ? 0.581 -28.016 -21.125 1 96.38 73 ARG A O 1
ATOM 525 N N . GLU A 1 74 ? -0.919 -28.094 -22.828 1 95.69 74 GLU A N 1
ATOM 526 C CA . GLU A 1 74 ? 0.113 -28.266 -23.844 1 95.69 74 GLU A CA 1
ATOM 527 C C . GLU A 1 74 ? 0.773 -26.938 -24.188 1 95.69 74 GLU A C 1
ATOM 529 O O . GLU A 1 74 ? 1.773 -26.891 -24.906 1 95.69 74 GLU A O 1
ATOM 534 N N . ALA A 1 75 ? 0.315 -25.891 -23.578 1 96.69 75 ALA A N 1
ATOM 535 C CA . ALA A 1 75 ? 0.814 -24.562 -23.906 1 96.69 75 ALA A CA 1
ATOM 536 C C . ALA A 1 75 ? 2.207 -24.344 -23.328 1 96.69 75 ALA A C 1
ATOM 538 O O . ALA A 1 75 ? 3 -23.578 -23.891 1 96.69 75 ALA A O 1
ATOM 539 N N . THR A 1 76 ? 2.443 -24.938 -22.219 1 98 76 THR A N 1
ATOM 540 C CA . THR A 1 76 ? 3.746 -24.812 -21.578 1 98 76 THR A CA 1
ATOM 541 C C . THR A 1 76 ? 4.453 -26.172 -21.531 1 98 76 THR A C 1
ATOM 543 O O . THR A 1 76 ? 3.891 -27.141 -21.031 1 98 76 THR A O 1
ATOM 546 N N . THR A 1 77 ? 5.656 -26.188 -22.078 1 98.31 77 THR A N 1
ATOM 547 C CA . THR A 1 77 ? 6.395 -27.453 -22.125 1 98.31 77 THR A CA 1
ATOM 548 C C . THR A 1 77 ? 7.836 -27.25 -21.672 1 98.31 77 THR A C 1
ATOM 550 O O . THR A 1 77 ? 8.094 -26.547 -20.688 1 98.31 77 THR A O 1
ATOM 553 N N . GLY A 1 78 ? 8.836 -27.922 -22.328 1 98.19 78 GLY A N 1
ATOM 554 C CA . GLY A 1 78 ? 10.211 -27.828 -21.859 1 98.19 78 GLY A CA 1
ATOM 555 C C . GLY A 1 78 ? 10.438 -28.562 -20.547 1 98.19 78 GLY A C 1
ATOM 556 O O . GLY A 1 78 ? 10 -29.703 -20.375 1 98.19 78 GLY A O 1
ATOM 557 N N . LEU A 1 79 ? 11.133 -27.953 -19.672 1 98.56 79 LEU A N 1
ATOM 558 C CA . LEU A 1 79 ? 11.461 -28.578 -18.391 1 98.56 79 LEU A CA 1
ATOM 559 C C . LEU A 1 79 ? 10.195 -28.812 -17.562 1 98.56 79 LEU A C 1
ATOM 561 O O . LEU A 1 79 ? 10.125 -29.781 -16.797 1 98.56 79 LEU A O 1
ATOM 565 N N . PHE A 1 80 ? 9.188 -28.016 -17.75 1 98.62 80 PHE A N 1
ATOM 566 C CA . PHE A 1 80 ? 7.922 -28.25 -17.062 1 98.62 80 PHE A CA 1
ATOM 567 C C . PHE A 1 80 ? 7.316 -29.594 -17.5 1 98.62 80 PHE A C 1
ATOM 569 O O . PHE A 1 80 ? 6.855 -30.359 -16.656 1 98.62 80 PHE A O 1
ATOM 576 N N . SER A 1 81 ? 7.305 -29.812 -18.766 1 98.31 81 SER A N 1
ATOM 577 C CA . SER A 1 81 ? 6.777 -31.078 -19.25 1 98.31 81 SER A CA 1
ATOM 578 C C . SER A 1 81 ? 7.609 -32.25 -18.75 1 98.31 81 SER A C 1
ATOM 580 O O . SER A 1 81 ? 7.074 -33.344 -18.516 1 98.31 81 SER A O 1
ATOM 582 N N . GLU A 1 82 ? 8.922 -32.031 -18.703 1 98.44 82 GLU A N 1
ATOM 583 C CA . GLU A 1 82 ? 9.758 -33.094 -18.125 1 98.44 82 GLU A CA 1
ATOM 584 C C . GLU A 1 82 ? 9.336 -33.375 -16.688 1 98.44 82 GLU A C 1
ATOM 586 O O . GLU A 1 82 ? 9.25 -34.562 -16.297 1 98.44 82 GLU A O 1
ATOM 591 N N . PHE A 1 83 ? 9.078 -32.438 -15.906 1 98.62 83 PHE A N 1
ATOM 592 C CA . PHE A 1 83 ? 8.617 -32.594 -14.531 1 98.62 83 PHE A CA 1
ATOM 593 C C . PHE A 1 83 ? 7.32 -33.375 -14.477 1 98.62 83 PHE A C 1
ATOM 595 O O . PHE A 1 83 ? 7.227 -34.375 -13.75 1 98.62 83 PHE A O 1
ATOM 602 N N . THR A 1 84 ? 6.273 -32.969 -15.289 1 98.75 84 THR A N 1
ATOM 603 C CA . THR A 1 84 ? 4.98 -33.656 -15.242 1 98.75 84 THR A CA 1
ATOM 604 C C . THR A 1 84 ? 5.109 -35.094 -15.719 1 98.75 84 THR A C 1
ATOM 606 O O . THR A 1 84 ? 4.445 -36 -15.195 1 98.75 84 THR A O 1
ATOM 609 N N . SER A 1 85 ? 5.957 -35.281 -16.703 1 98.5 85 SER A N 1
ATOM 610 C CA . SER A 1 85 ? 6.191 -36.625 -17.188 1 98.5 85 SER A CA 1
ATOM 611 C C . SER A 1 85 ? 6.801 -37.531 -16.109 1 98.5 85 SER A C 1
ATOM 613 O O . SER A 1 85 ? 6.43 -38.688 -15.969 1 98.5 85 SER A O 1
ATOM 615 N N . ARG A 1 86 ? 7.672 -37 -15.414 1 98.75 86 ARG A N 1
ATOM 616 C CA . ARG A 1 86 ? 8.312 -37.75 -14.336 1 98.75 86 ARG A CA 1
ATOM 617 C C . ARG A 1 86 ? 7.328 -38.031 -13.203 1 98.75 86 ARG A C 1
ATOM 619 O O . ARG A 1 86 ? 7.402 -39.062 -12.562 1 98.75 86 ARG A O 1
ATOM 626 N N . ILE A 1 87 ? 6.469 -37.094 -12.906 1 98.88 87 ILE A N 1
ATOM 627 C CA . ILE A 1 87 ? 5.406 -37.312 -11.93 1 98.88 87 ILE A CA 1
ATOM 628 C C . ILE A 1 87 ? 4.562 -38.5 -12.352 1 98.88 87 ILE A C 1
ATOM 630 O O . ILE A 1 87 ? 4.32 -39.406 -11.547 1 98.88 87 ILE A O 1
ATOM 634 N N . ARG A 1 88 ? 4.117 -38.469 -13.602 1 98.81 88 ARG A N 1
ATOM 635 C CA . ARG A 1 88 ? 3.311 -39.562 -14.109 1 98.81 88 ARG A CA 1
ATOM 636 C C . ARG A 1 88 ? 4.066 -40.906 -14 1 98.81 88 ARG A C 1
ATOM 638 O O . ARG A 1 88 ? 3.504 -41.906 -13.57 1 98.81 88 ARG A O 1
ATOM 645 N N . GLN A 1 89 ? 5.297 -40.875 -14.383 1 98.81 89 GLN A N 1
ATOM 646 C CA . GLN A 1 89 ? 6.125 -42.094 -14.344 1 98.81 89 GLN A CA 1
ATOM 647 C C . GLN A 1 89 ? 6.277 -42.594 -12.914 1 98.81 89 GLN A C 1
ATOM 649 O O . GLN A 1 89 ? 6.344 -43.812 -12.688 1 98.81 89 GLN A O 1
ATOM 654 N N . TYR A 1 90 ? 6.398 -41.75 -11.984 1 98.81 90 TYR A N 1
ATOM 655 C CA . TYR A 1 90 ? 6.465 -42.156 -10.578 1 98.81 90 TYR A CA 1
ATOM 656 C C . TYR A 1 90 ? 5.262 -43 -10.203 1 98.81 90 TYR A C 1
ATOM 658 O O . TYR A 1 90 ? 5.418 -44.094 -9.625 1 98.81 90 TYR A O 1
ATOM 666 N N . TYR A 1 91 ? 4.098 -42.531 -10.484 1 98.81 91 TYR A N 1
ATOM 667 C CA . TYR A 1 91 ? 2.895 -43.25 -10.102 1 98.81 91 TYR A CA 1
ATOM 668 C C . TYR A 1 91 ? 2.773 -44.562 -10.875 1 98.81 91 TYR A C 1
ATOM 670 O O . TYR A 1 91 ? 2.295 -45.562 -10.344 1 98.81 91 TYR A O 1
ATOM 678 N N . ILE A 1 92 ? 3.215 -44.594 -12.148 1 98.81 92 ILE A N 1
ATOM 679 C CA . ILE A 1 92 ? 3.219 -45.812 -12.93 1 98.81 92 ILE A CA 1
ATOM 680 C C . ILE A 1 92 ? 4.141 -46.844 -12.273 1 98.81 92 ILE A C 1
ATOM 682 O O . ILE A 1 92 ? 3.756 -48 -12.07 1 98.81 92 ILE A O 1
ATOM 686 N N . SER A 1 93 ? 5.301 -46.406 -11.961 1 98.69 93 SER A N 1
ATOM 687 C CA . SER A 1 93 ? 6.32 -47.312 -11.414 1 98.69 93 SER A CA 1
ATOM 688 C C . SER A 1 93 ? 5.91 -47.844 -10.047 1 98.69 93 SER A C 1
ATOM 690 O O . SER A 1 93 ? 6.219 -49 -9.711 1 98.69 93 SER A O 1
ATOM 692 N N . HIS A 1 94 ? 5.199 -47.094 -9.281 1 98.38 94 HIS A N 1
ATOM 693 C CA . HIS A 1 94 ? 4.918 -47.469 -7.902 1 98.38 94 HIS A CA 1
ATOM 694 C C . HIS A 1 94 ? 3.588 -48.188 -7.789 1 98.38 94 HIS A C 1
ATOM 696 O O . HIS A 1 94 ? 3.408 -49.031 -6.898 1 98.38 94 HIS A O 1
ATOM 702 N N . TYR A 1 95 ? 2.613 -47.938 -8.75 1 98.44 95 TYR A N 1
ATOM 703 C CA . TYR A 1 95 ? 1.27 -48.438 -8.539 1 98.44 95 TYR A CA 1
ATOM 704 C C . TYR A 1 95 ? 0.785 -49.219 -9.766 1 98.44 95 TYR A C 1
ATOM 706 O O . TYR A 1 95 ? -0.24 -49.906 -9.719 1 98.44 95 TYR A O 1
ATOM 714 N N . GLY A 1 96 ? 1.475 -49.125 -10.891 1 98.31 96 GLY A N 1
ATOM 715 C CA . GLY A 1 96 ? 1.074 -49.75 -12.133 1 98.31 96 GLY A CA 1
ATOM 716 C C . GLY A 1 96 ? 0.331 -48.812 -13.07 1 98.31 96 GLY A C 1
ATOM 717 O O . GLY A 1 96 ? -0.418 -47.938 -12.617 1 98.31 96 GLY A O 1
ATOM 718 N N . ALA A 1 97 ? 0.454 -49 -14.328 1 97.75 97 ALA A N 1
ATOM 719 C CA . ALA A 1 97 ? -0.027 -48.094 -15.375 1 97.75 97 ALA A CA 1
ATOM 720 C C . ALA A 1 97 ? -1.546 -47.969 -15.328 1 97.75 97 ALA A C 1
ATOM 722 O O . ALA A 1 97 ? -2.094 -46.906 -15.648 1 97.75 97 ALA A O 1
ATOM 723 N N . ASP A 1 98 ? -2.26 -49.031 -14.828 1 97.69 98 ASP A N 1
ATOM 724 C CA . ASP A 1 98 ? -3.719 -49 -14.844 1 97.69 98 ASP A CA 1
ATOM 725 C C . ASP A 1 98 ? -4.277 -48.75 -13.445 1 97.69 98 ASP A C 1
ATOM 727 O O . ASP A 1 98 ? -5.465 -48.969 -13.195 1 97.69 98 ASP A O 1
ATOM 731 N N . SER A 1 99 ? -3.418 -48.219 -12.625 1 98.25 99 SER A N 1
ATOM 732 C CA . SER A 1 99 ? -3.822 -48 -11.242 1 98.25 99 SER A CA 1
ATOM 733 C C . SER A 1 99 ? -4.688 -46.75 -11.109 1 98.25 99 SER A C 1
ATOM 735 O O . SER A 1 99 ? -4.656 -45.875 -11.977 1 98.25 99 SER A O 1
ATOM 737 N N . PRO A 1 100 ? -5.492 -46.719 -10.031 1 98.25 100 PRO A N 1
ATOM 738 C CA . PRO A 1 100 ? -6.254 -45.5 -9.758 1 98.25 100 PRO A CA 1
ATOM 739 C C . PRO A 1 100 ? -5.355 -44.281 -9.539 1 98.25 100 PRO A C 1
ATOM 741 O O . PRO A 1 100 ? -5.742 -43.156 -9.883 1 98.25 100 PRO A O 1
ATOM 744 N N . GLN A 1 101 ? -4.215 -44.438 -8.961 1 98.38 101 GLN A N 1
ATOM 745 C CA . GLN A 1 101 ? -3.264 -43.375 -8.727 1 98.38 101 GLN A CA 1
ATOM 746 C C . GLN A 1 101 ? -2.818 -42.719 -10.039 1 98.38 101 GLN A C 1
ATOM 748 O O . GLN A 1 101 ? -2.729 -41.5 -10.141 1 98.38 101 GLN A O 1
ATOM 753 N N . VAL A 1 102 ? -2.529 -43.5 -11.055 1 98.5 102 VAL A N 1
ATOM 754 C CA . VAL A 1 102 ? -2.107 -43 -12.359 1 98.5 102 VAL A CA 1
ATOM 755 C C . VAL A 1 102 ? -3.262 -42.25 -13.023 1 98.5 102 VAL A C 1
ATOM 757 O O . VAL A 1 102 ? -3.053 -41.219 -13.672 1 98.5 102 VAL A O 1
ATOM 760 N N . LYS A 1 103 ? -4.449 -42.812 -12.852 1 98.31 103 LYS A N 1
ATOM 761 C CA . LYS A 1 103 ? -5.617 -42.094 -13.375 1 98.31 103 LYS A CA 1
ATOM 762 C C . LYS A 1 103 ? -5.797 -40.75 -12.68 1 98.31 103 LYS A C 1
ATOM 764 O O . LYS A 1 103 ? -6.016 -39.75 -13.344 1 98.31 103 LYS A O 1
ATOM 769 N N . THR A 1 104 ? -5.645 -40.719 -11.391 1 98.5 104 THR A N 1
ATOM 770 C CA . THR A 1 104 ? -5.895 -39.531 -10.578 1 98.5 104 THR A CA 1
ATOM 771 C C . THR A 1 104 ? -4.789 -38.5 -10.781 1 98.5 104 THR A C 1
ATOM 773 O O . THR A 1 104 ? -5.031 -37.312 -10.672 1 98.5 104 THR A O 1
ATOM 776 N N . CYS A 1 105 ? -3.645 -38.906 -11.078 1 98.38 105 CYS A N 1
ATOM 777 C CA . CYS A 1 105 ? -2.551 -37.938 -11.211 1 98.38 105 CYS A CA 1
ATOM 778 C C . CYS A 1 105 ? -2.729 -37.094 -12.461 1 98.38 105 CYS A C 1
ATOM 780 O O . CYS A 1 105 ? -2.029 -36.094 -12.633 1 98.38 105 CYS A O 1
ATOM 782 N N . SER A 1 106 ? -3.701 -37.562 -13.344 1 98.31 106 SER A N 1
ATOM 783 C CA . SER A 1 106 ? -4.109 -36.719 -14.477 1 98.31 106 SER A CA 1
ATOM 784 C C . SER A 1 106 ? -2.914 -36.344 -15.352 1 98.31 106 SER A C 1
ATOM 786 O O . SER A 1 106 ? -2.656 -35.156 -15.586 1 98.31 106 SER A O 1
ATOM 788 N N . ASN A 1 107 ? -2.188 -37.344 -15.828 1 97.88 107 ASN A N 1
ATOM 789 C CA . ASN A 1 107 ? -1.031 -37.219 -16.719 1 97.88 107 ASN A CA 1
ATOM 790 C C . ASN A 1 107 ? 0.071 -36.375 -16.078 1 97.88 107 ASN A C 1
ATOM 792 O O . ASN A 1 107 ? 0.744 -35.625 -16.766 1 97.88 107 ASN A O 1
ATOM 796 N N . GLY A 1 108 ? 0.183 -36.438 -14.773 1 98.56 108 GLY A N 1
ATOM 797 C CA . GLY A 1 108 ? 1.274 -35.781 -14.055 1 98.56 108 GLY A CA 1
ATOM 798 C C . GLY A 1 108 ? 0.938 -34.406 -13.578 1 98.56 108 GLY A C 1
ATOM 799 O O . GLY A 1 108 ? 1.766 -33.719 -12.953 1 98.56 108 GLY A O 1
ATOM 800 N N . PHE A 1 109 ? -0.301 -33.906 -13.797 1 98.69 109 PHE A N 1
ATOM 801 C CA . PHE A 1 109 ? -0.684 -32.562 -13.445 1 98.69 109 PHE A CA 1
ATOM 802 C C . PHE A 1 109 ? -1.281 -32.5 -12.039 1 98.69 109 PHE A C 1
ATOM 804 O O . PHE A 1 109 ? -1.486 -31.422 -11.484 1 98.69 109 PHE A O 1
ATOM 811 N N . HIS A 1 110 ? -1.604 -33.625 -11.422 1 98.81 110 HIS A N 1
ATOM 812 C CA . HIS A 1 110 ? -2.031 -33.781 -10.031 1 98.81 110 HIS A CA 1
ATOM 813 C C . HIS A 1 110 ? -1.08 -34.688 -9.258 1 98.81 110 HIS A C 1
ATOM 815 O O . HIS A 1 110 ? -0.826 -35.812 -9.656 1 98.81 110 HIS A O 1
ATOM 821 N N . PHE A 1 111 ? -0.555 -34.219 -8.18 1 98.88 111 PHE A N 1
ATOM 822 C CA . PHE A 1 111 ? 0.458 -35 -7.48 1 98.88 111 PHE A CA 1
ATOM 823 C C . PHE A 1 111 ? 0.511 -34.625 -6.004 1 98.88 111 PHE A C 1
ATOM 825 O O . PHE A 1 111 ? 0.089 -33.531 -5.621 1 98.88 111 PHE A O 1
ATOM 832 N N . GLU A 1 112 ? 0.981 -35.562 -5.184 1 98.81 112 GLU A N 1
ATOM 833 C CA . GLU A 1 112 ? 1.254 -35.312 -3.77 1 98.81 112 GLU A CA 1
ATOM 834 C C . GLU A 1 112 ? 2.492 -34.438 -3.59 1 98.81 112 GLU A C 1
ATOM 836 O O . GLU A 1 112 ? 3.459 -34.562 -4.344 1 98.81 112 GLU A O 1
ATOM 841 N N . PRO A 1 113 ? 2.486 -33.562 -2.555 1 98.62 113 PRO A N 1
ATOM 842 C CA . PRO A 1 113 ? 3.643 -32.719 -2.326 1 98.62 113 PRO A CA 1
ATOM 843 C C . PRO A 1 113 ? 4.949 -33.469 -2.184 1 98.62 113 PRO A C 1
ATOM 845 O O . PRO A 1 113 ? 5.984 -33.062 -2.703 1 98.62 113 PRO A O 1
ATOM 848 N N . SER A 1 114 ? 4.891 -34.562 -1.517 1 98.62 114 SER A N 1
ATOM 849 C CA . SER A 1 114 ? 6.098 -35.344 -1.299 1 98.62 114 SER A CA 1
ATOM 850 C C . SER A 1 114 ? 6.648 -35.875 -2.615 1 98.62 114 SER A C 1
ATOM 852 O O . SER A 1 114 ? 7.863 -36.031 -2.77 1 98.62 114 SER A O 1
ATOM 854 N N . VAL A 1 115 ? 5.762 -36.188 -3.557 1 98.81 115 VAL A N 1
ATOM 855 C CA . VAL A 1 115 ? 6.199 -36.688 -4.859 1 98.81 115 VAL A CA 1
ATOM 856 C C . VAL A 1 115 ? 6.867 -35.562 -5.645 1 98.81 115 VAL A C 1
ATOM 858 O O . VAL A 1 115 ? 7.906 -35.781 -6.277 1 98.81 115 VAL A O 1
ATOM 861 N N . ALA A 1 116 ? 6.289 -34.375 -5.598 1 98.88 116 ALA A N 1
ATOM 862 C CA . ALA A 1 116 ? 6.926 -33.25 -6.25 1 98.88 116 ALA A CA 1
ATOM 863 C C . ALA A 1 116 ? 8.328 -33 -5.695 1 98.88 116 ALA A C 1
ATOM 865 O O . ALA A 1 116 ? 9.273 -32.781 -6.457 1 98.88 116 ALA A O 1
ATOM 866 N N . ALA A 1 117 ? 8.43 -33 -4.355 1 98.62 117 ALA A N 1
ATOM 867 C CA . ALA A 1 117 ? 9.727 -32.812 -3.715 1 98.62 117 ALA A CA 1
ATOM 868 C C . ALA A 1 117 ? 10.742 -33.844 -4.215 1 98.62 117 ALA A C 1
ATOM 870 O O . ALA A 1 117 ? 11.883 -33.5 -4.527 1 98.62 117 ALA A O 1
ATOM 871 N N . ARG A 1 118 ? 10.32 -35.031 -4.328 1 98.5 118 ARG A N 1
ATOM 872 C CA . ARG A 1 118 ? 11.18 -36.125 -4.777 1 98.5 118 ARG A CA 1
ATOM 873 C C . ARG A 1 118 ? 11.648 -35.906 -6.211 1 98.5 118 ARG A C 1
ATOM 875 O O . ARG A 1 118 ? 12.828 -36.094 -6.523 1 98.5 118 ARG A O 1
ATOM 882 N N . ILE A 1 119 ? 10.75 -35.594 -7.051 1 98.81 119 ILE A N 1
ATOM 883 C CA . ILE A 1 119 ? 11.062 -35.406 -8.469 1 98.81 119 ILE A CA 1
ATOM 884 C C . ILE A 1 119 ? 12.047 -34.281 -8.641 1 98.81 119 ILE A C 1
ATOM 886 O O . ILE A 1 119 ? 13 -34.375 -9.414 1 98.81 119 ILE A O 1
ATOM 890 N N . PHE A 1 120 ? 11.836 -33.125 -7.938 1 98.88 120 PHE A N 1
ATOM 891 C CA . PHE A 1 120 ? 12.781 -32.031 -8.008 1 98.88 120 PHE A CA 1
ATOM 892 C C . PHE A 1 120 ? 14.172 -32.469 -7.559 1 98.88 120 PHE A C 1
ATOM 894 O O . PHE A 1 120 ? 15.172 -32.125 -8.188 1 98.88 120 PHE A O 1
ATOM 901 N N . GLU A 1 121 ? 14.227 -33.188 -6.523 1 98.56 121 GLU A N 1
ATOM 902 C CA . GLU A 1 121 ? 15.5 -33.719 -6.023 1 98.56 121 GLU A CA 1
ATOM 903 C C . GLU A 1 121 ? 16.188 -34.594 -7.055 1 98.56 121 GLU A C 1
ATOM 905 O O . GLU A 1 121 ? 17.391 -34.5 -7.258 1 98.56 121 GLU A O 1
ATOM 910 N N . GLU A 1 122 ? 15.422 -35.438 -7.668 1 98.69 122 GLU A N 1
ATOM 911 C CA . GLU A 1 122 ? 15.961 -36.344 -8.688 1 98.69 122 GLU A CA 1
ATOM 912 C C . GLU A 1 122 ? 16.531 -35.562 -9.867 1 98.69 122 GLU A C 1
ATOM 914 O O . GLU A 1 122 ? 17.625 -35.844 -10.344 1 98.69 122 GLU A O 1
ATOM 919 N N . MET A 1 123 ? 15.766 -34.625 -10.305 1 98.75 123 MET A N 1
ATOM 920 C CA . MET A 1 123 ? 16.203 -33.812 -11.438 1 98.75 123 MET A CA 1
ATOM 921 C C . MET A 1 123 ? 17.484 -33.062 -11.102 1 98.75 123 MET A C 1
ATOM 923 O O . MET A 1 123 ? 18.391 -32.969 -11.938 1 98.75 123 MET A O 1
ATOM 927 N N . LEU A 1 124 ? 17.578 -32.531 -9.906 1 98.75 124 LEU A N 1
ATOM 928 C CA . LEU A 1 124 ? 18.781 -31.812 -9.469 1 98.75 124 LEU A CA 1
ATOM 929 C C . LEU A 1 124 ? 19.969 -32.781 -9.336 1 98.75 124 LEU A C 1
ATOM 931 O O . LEU A 1 124 ? 21.094 -32.438 -9.711 1 98.75 124 LEU A O 1
ATOM 935 N N . ASN A 1 125 ? 19.719 -33.938 -8.812 1 98.31 125 ASN A N 1
ATOM 936 C CA . ASN A 1 125 ? 20.766 -34.906 -8.586 1 98.31 125 ASN A CA 1
ATOM 937 C C . ASN A 1 125 ? 21.406 -35.375 -9.898 1 98.31 125 ASN A C 1
ATOM 939 O O . ASN A 1 125 ? 22.578 -35.719 -9.938 1 98.31 125 ASN A O 1
ATOM 943 N N . GLU A 1 126 ? 20.625 -35.344 -10.938 1 98.44 126 GLU A N 1
ATOM 944 C CA . GLU A 1 126 ? 21.156 -35.719 -12.25 1 98.44 126 GLU A CA 1
ATOM 945 C C . GLU A 1 126 ? 22.219 -34.719 -12.711 1 98.44 126 GLU A C 1
ATOM 947 O O . GLU A 1 126 ? 23.016 -35 -13.602 1 98.44 126 GLU A O 1
ATOM 952 N N . GLN A 1 127 ? 22.172 -33.531 -12.164 1 98.12 127 GLN A N 1
ATOM 953 C CA . GLN A 1 127 ? 23.141 -32.469 -12.484 1 98.12 127 GLN A CA 1
ATOM 954 C C . GLN A 1 127 ? 23.984 -32.125 -11.266 1 98.12 127 GLN A C 1
ATOM 956 O O . GLN A 1 127 ? 24.422 -30.969 -11.109 1 98.12 127 GLN A O 1
ATOM 961 N N . LYS A 1 128 ? 24.25 -33.031 -10.344 1 97.5 128 LYS A N 1
ATOM 962 C CA . LYS A 1 128 ? 24.859 -32.781 -9.039 1 97.5 128 LYS A CA 1
ATOM 963 C C . LYS A 1 128 ? 26.297 -32.312 -9.188 1 97.5 128 LYS A C 1
ATOM 965 O O . LYS A 1 128 ? 26.828 -31.625 -8.297 1 97.5 128 LYS A O 1
ATOM 970 N N . GLU A 1 129 ? 27 -32.594 -10.305 1 97.75 129 GLU A N 1
ATOM 971 C CA . GLU A 1 129 ? 28.375 -32.188 -10.531 1 97.75 129 GLU A CA 1
ATOM 972 C C . GLU A 1 129 ? 28.453 -30.672 -10.812 1 97.75 129 GLU A C 1
ATOM 974 O O . GLU A 1 129 ? 29.5 -30.062 -10.594 1 97.75 129 GLU A O 1
ATOM 979 N N . LYS A 1 130 ? 27.312 -30.094 -11.219 1 98.56 130 LYS A N 1
ATOM 980 C CA . LYS A 1 130 ? 27.328 -28.703 -11.656 1 98.56 130 LYS A CA 1
ATOM 981 C C . LYS A 1 130 ? 26.453 -27.844 -10.75 1 98.56 130 LYS A C 1
ATOM 983 O O . LYS A 1 130 ? 26.609 -26.609 -10.719 1 98.56 130 LYS A O 1
ATOM 988 N N . ILE A 1 131 ? 25.562 -28.438 -10.086 1 98.81 131 ILE A N 1
ATOM 989 C CA . ILE A 1 131 ? 24.625 -27.672 -9.273 1 98.81 131 ILE A CA 1
ATOM 990 C C . ILE A 1 131 ? 24.875 -27.938 -7.793 1 98.81 131 ILE A C 1
ATOM 992 O O . ILE A 1 131 ? 24.844 -29.078 -7.344 1 98.81 131 ILE A O 1
ATOM 996 N N . THR A 1 132 ? 25.156 -26.922 -7.047 1 98.62 132 THR A N 1
ATOM 997 C CA . THR A 1 132 ? 25.234 -26.984 -5.59 1 98.62 132 THR A CA 1
ATOM 998 C C . THR A 1 132 ? 23.984 -26.406 -4.953 1 98.62 132 THR A C 1
ATOM 1000 O O . THR A 1 132 ? 23.547 -25.297 -5.297 1 98.62 132 THR A O 1
ATOM 1003 N N . VAL A 1 133 ? 23.344 -27.156 -4.113 1 98.62 133 VAL A N 1
ATOM 1004 C CA . VAL A 1 133 ? 22.172 -26.672 -3.385 1 98.62 133 VAL A CA 1
ATOM 1005 C C . VAL A 1 133 ? 22.547 -26.391 -1.933 1 98.62 133 VAL A C 1
ATOM 1007 O O . VAL A 1 133 ? 23.094 -27.266 -1.241 1 98.62 133 VAL A O 1
ATOM 1010 N N . ARG A 1 134 ? 22.359 -25.141 -1.515 1 98.5 134 ARG A N 1
ATOM 1011 C CA . ARG A 1 134 ? 22.547 -24.75 -0.119 1 98.5 134 ARG A CA 1
ATOM 1012 C C . ARG A 1 134 ? 21.219 -24.375 0.53 1 98.5 134 ARG A C 1
ATOM 1014 O O . ARG A 1 134 ? 20.562 -23.406 0.122 1 98.5 134 ARG A O 1
ATOM 1021 N N . LEU A 1 135 ? 20.844 -25.156 1.52 1 98.38 135 LEU A N 1
ATOM 1022 C CA . LEU A 1 135 ? 19.609 -24.906 2.262 1 98.38 135 LEU A CA 1
ATOM 1023 C C . LEU A 1 135 ? 19.859 -24.016 3.467 1 98.38 135 LEU A C 1
ATOM 1025 O O . LEU A 1 135 ? 21.016 -23.75 3.811 1 98.38 135 LEU A O 1
ATOM 1029 N N . MET A 1 136 ? 18.812 -23.5 4.062 1 98.44 136 MET A N 1
ATOM 1030 C CA . MET A 1 136 ? 18.891 -22.625 5.227 1 98.44 136 MET A CA 1
ATOM 1031 C C . MET A 1 136 ? 19.766 -21.406 4.945 1 98.44 136 MET A C 1
ATOM 1033 O O . MET A 1 136 ? 20.562 -21 5.805 1 98.44 136 MET A O 1
ATOM 1037 N N . ARG A 1 137 ? 19.75 -20.922 3.695 1 98.69 137 ARG A N 1
ATOM 1038 C CA . ARG A 1 137 ? 20.484 -19.734 3.26 1 98.69 137 ARG A CA 1
ATOM 1039 C C . ARG A 1 137 ? 19.516 -18.594 2.961 1 98.69 137 ARG A C 1
ATOM 1041 O O . ARG A 1 137 ? 18.781 -18.625 1.966 1 98.69 137 ARG A O 1
ATOM 1048 N N . GLN A 1 138 ? 19.562 -17.562 3.783 1 98.56 138 GLN A N 1
ATOM 1049 C CA . GLN A 1 138 ? 18.609 -16.469 3.715 1 98.56 138 GLN A CA 1
ATOM 1050 C C . GLN A 1 138 ? 19.25 -15.211 3.137 1 98.56 138 GLN A C 1
ATOM 1052 O O . GLN A 1 138 ? 20.328 -14.797 3.582 1 98.56 138 GLN A O 1
ATOM 1057 N N . PHE A 1 139 ? 18.641 -14.656 2.123 1 98.38 139 PHE A N 1
ATOM 1058 C CA . PHE A 1 139 ? 19.031 -13.352 1.615 1 98.38 139 PHE A CA 1
ATOM 1059 C C . PHE A 1 139 ? 18.078 -12.266 2.123 1 98.38 139 PHE A C 1
ATOM 1061 O O . PHE A 1 139 ? 16.859 -12.367 1.963 1 98.38 139 PHE A O 1
ATOM 1068 N N . ASP A 1 140 ? 18.594 -11.227 2.729 1 94.06 140 ASP A N 1
ATOM 1069 C CA . ASP A 1 140 ? 17.844 -10.055 3.176 1 94.06 140 ASP A CA 1
ATOM 1070 C C . ASP A 1 140 ? 18.047 -8.875 2.232 1 94.06 140 ASP A C 1
ATOM 1072 O O . ASP A 1 140 ? 19.188 -8.547 1.887 1 94.06 140 ASP A O 1
ATOM 1076 N N . ALA A 1 141 ? 16.984 -8.273 1.812 1 93.44 141 ALA A N 1
ATOM 1077 C CA . ALA A 1 141 ? 17.031 -7.188 0.835 1 93.44 141 ALA A CA 1
ATOM 1078 C C . ALA A 1 141 ? 17.594 -5.914 1.459 1 93.44 141 ALA A C 1
ATOM 1080 O O . ALA A 1 141 ? 16.859 -4.938 1.65 1 93.44 141 ALA A O 1
ATOM 1081 N N . GLU A 1 142 ? 18.844 -5.891 1.746 1 91.44 142 GLU A N 1
AT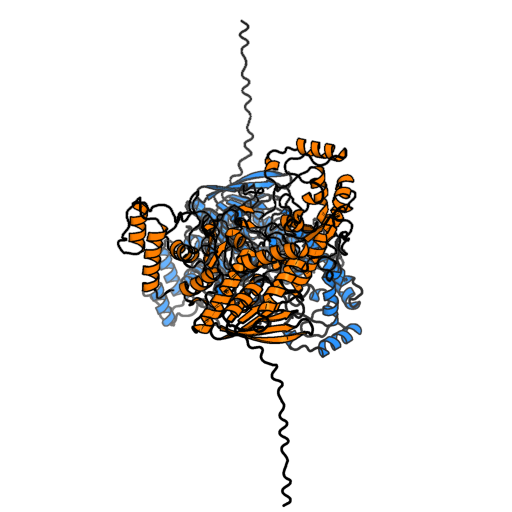OM 1082 C CA . GLU A 1 142 ? 19.578 -4.754 2.299 1 91.44 142 GLU A CA 1
ATOM 1083 C C . GLU A 1 142 ? 20.766 -4.395 1.428 1 91.44 142 GLU A C 1
ATOM 1085 O O . GLU A 1 142 ? 21.375 -5.27 0.801 1 91.44 142 GLU A O 1
ATOM 1090 N N . ASN A 1 143 ? 21.125 -3.156 1.431 1 89.38 143 ASN A N 1
ATOM 1091 C CA . ASN A 1 143 ? 22.234 -2.688 0.615 1 89.38 143 ASN A CA 1
ATOM 1092 C C . ASN A 1 143 ? 23.547 -3.365 1.013 1 89.38 143 ASN A C 1
ATOM 1094 O O . ASN A 1 143 ? 24.406 -3.623 0.162 1 89.38 143 ASN A O 1
ATOM 1098 N N . LYS A 1 144 ? 23.734 -3.668 2.271 1 91.88 144 LYS A N 1
ATOM 1099 C CA . LYS A 1 144 ? 24.984 -4.25 2.764 1 91.88 144 LYS A CA 1
ATOM 1100 C C . LYS A 1 144 ? 25.141 -5.691 2.291 1 91.88 144 LYS A C 1
ATOM 1102 O O . LYS A 1 144 ? 26.234 -6.254 2.354 1 91.88 144 LYS A O 1
ATOM 1107 N N . ASN A 1 145 ? 24.062 -6.27 1.8 1 96.44 145 ASN A N 1
ATOM 1108 C CA . ASN A 1 145 ? 24.109 -7.68 1.435 1 96.44 145 ASN A CA 1
ATOM 1109 C C . ASN A 1 145 ? 24.344 -7.867 -0.06 1 96.44 145 ASN A C 1
ATOM 1111 O O . ASN A 1 145 ? 24.219 -8.977 -0.583 1 96.44 145 ASN A O 1
ATOM 1115 N N . ILE A 1 146 ? 24.703 -6.805 -0.776 1 97.06 146 ILE A N 1
ATOM 1116 C CA . ILE A 1 146 ? 24.984 -6.891 -2.205 1 97.06 146 ILE A CA 1
ATOM 1117 C C . ILE A 1 146 ? 26.125 -5.953 -2.562 1 97.06 146 ILE A C 1
ATOM 1119 O O . ILE A 1 146 ? 26.234 -4.852 -2.02 1 97.06 146 ILE A O 1
ATOM 1123 N N . CYS A 1 147 ? 27.031 -6.398 -3.287 1 97.5 147 CYS A N 1
ATOM 1124 C CA . CYS A 1 147 ? 28.078 -5.57 -3.879 1 97.5 147 CYS A CA 1
ATOM 1125 C C . CYS A 1 147 ? 27.844 -5.371 -5.371 1 97.5 147 CYS A C 1
ATOM 1127 O O . CYS A 1 147 ? 27.953 -6.316 -6.152 1 97.5 147 CYS A O 1
ATOM 1129 N N . ILE A 1 148 ? 27.469 -4.215 -5.742 1 96.12 148 ILE A N 1
ATOM 1130 C CA . ILE A 1 148 ? 27.188 -3.871 -7.129 1 96.12 148 ILE A CA 1
ATOM 1131 C C . ILE A 1 148 ? 28.109 -2.746 -7.586 1 96.12 148 ILE A C 1
ATOM 1133 O O . ILE A 1 148 ? 28.312 -1.771 -6.855 1 96.12 148 ILE A O 1
ATOM 1137 N N . ARG A 1 149 ? 28.812 -2.92 -8.68 1 94.12 149 ARG A N 1
ATOM 1138 C CA . ARG A 1 149 ? 29.688 -1.922 -9.297 1 94.12 149 ARG A CA 1
ATOM 1139 C C . ARG A 1 149 ? 29.438 -1.836 -10.797 1 94.12 149 ARG A C 1
ATOM 1141 O O . ARG A 1 149 ? 29.359 -2.859 -11.477 1 94.12 149 ARG A O 1
ATOM 1148 N N . ASN A 1 150 ? 29.281 -0.629 -11.281 1 95 150 ASN A N 1
ATOM 1149 C CA . ASN A 1 150 ? 29.062 -0.396 -12.711 1 95 150 ASN A CA 1
ATOM 1150 C C . ASN A 1 150 ? 27.906 -1.236 -13.25 1 95 150 ASN A C 1
ATOM 1152 O O . ASN A 1 150 ? 28.062 -1.954 -14.242 1 95 150 ASN A O 1
ATOM 1156 N N . ASP A 1 151 ? 26.797 -1.332 -12.562 1 95.81 151 ASP A N 1
ATOM 1157 C CA . ASP A 1 151 ? 25.547 -1.979 -12.938 1 95.81 151 ASP A CA 1
ATOM 1158 C C . ASP A 1 151 ? 25.703 -3.496 -13.008 1 95.81 151 ASP A C 1
ATOM 1160 O O . ASP A 1 151 ? 24.953 -4.176 -13.719 1 95.81 151 ASP A O 1
ATOM 1164 N N . ARG A 1 152 ? 26.719 -4 -12.258 1 98 152 ARG A N 1
ATOM 1165 C CA . ARG A 1 152 ? 26.953 -5.441 -12.188 1 98 152 ARG A CA 1
ATOM 1166 C C . ARG A 1 152 ? 27.062 -5.91 -10.742 1 98 152 ARG A C 1
ATOM 1168 O O . ARG A 1 152 ? 27.766 -5.293 -9.938 1 98 152 ARG A O 1
ATOM 1175 N N . ILE A 1 153 ? 26.375 -6.938 -10.508 1 98.62 153 ILE A N 1
ATOM 1176 C CA . ILE A 1 153 ? 26.5 -7.551 -9.195 1 98.62 153 ILE A CA 1
ATOM 1177 C C . ILE A 1 153 ? 27.797 -8.352 -9.117 1 98.62 153 ILE A C 1
ATOM 1179 O O . ILE A 1 153 ? 28.062 -9.195 -9.977 1 98.62 153 ILE A O 1
ATOM 1183 N N . GLU A 1 154 ? 28.594 -8.125 -8.086 1 98 154 GLU A N 1
ATOM 1184 C CA . GLU A 1 154 ? 29.844 -8.859 -7.891 1 98 154 GLU A CA 1
ATOM 1185 C C . GLU A 1 154 ? 29.656 -10 -6.891 1 98 154 GLU A C 1
ATOM 1187 O O . GLU A 1 154 ? 30.188 -11.094 -7.09 1 98 154 GLU A O 1
ATOM 1192 N N . SER A 1 155 ? 28.938 -9.711 -5.883 1 98.31 155 SER A N 1
ATOM 1193 C CA . SER A 1 155 ? 28.734 -10.703 -4.84 1 98.31 155 SER A CA 1
ATOM 1194 C C . SER A 1 155 ? 27.516 -10.359 -3.982 1 98.31 155 SER A C 1
ATOM 1196 O O . SER A 1 155 ? 27.031 -9.227 -4 1 98.31 155 SER A O 1
ATOM 1198 N N . ILE A 1 156 ? 27 -11.375 -3.369 1 98.56 156 ILE A N 1
ATOM 1199 C CA . ILE A 1 156 ? 25.938 -11.172 -2.387 1 98.56 156 ILE A CA 1
ATOM 1200 C C . ILE A 1 156 ? 26.328 -11.844 -1.069 1 98.56 156 ILE A C 1
ATOM 1202 O O . ILE A 1 156 ? 27.125 -12.789 -1.054 1 98.56 156 ILE A O 1
ATOM 1206 N N . CYS A 1 157 ? 25.781 -11.281 0.002 1 98 157 CYS A N 1
ATOM 1207 C CA . CYS A 1 157 ? 25.984 -11.812 1.345 1 98 157 CYS A CA 1
ATOM 1208 C C . CYS A 1 157 ? 24.734 -12.523 1.839 1 98 157 CYS A C 1
ATOM 1210 O O . CYS A 1 157 ? 23.641 -11.961 1.815 1 98 157 CYS A O 1
ATOM 1212 N N . ILE A 1 158 ? 24.906 -13.781 2.266 1 97.94 158 ILE A N 1
ATOM 1213 C CA . ILE A 1 158 ? 23.828 -14.68 2.625 1 97.94 158 ILE A CA 1
ATOM 1214 C C . ILE A 1 158 ? 23.953 -15.094 4.09 1 97.94 158 ILE A C 1
ATOM 1216 O O . ILE A 1 158 ? 25.047 -15.352 4.574 1 97.94 158 ILE A O 1
ATOM 1220 N N . LEU A 1 159 ? 22.828 -15.07 4.816 1 97.94 159 LEU A N 1
ATOM 1221 C CA . LEU A 1 159 ? 22.812 -15.562 6.188 1 97.94 159 LEU A CA 1
ATOM 1222 C C . LEU A 1 159 ? 22.641 -17.078 6.219 1 97.94 159 LEU A C 1
ATOM 1224 O O . LEU A 1 159 ? 21.656 -17.609 5.695 1 97.94 159 LEU A O 1
ATOM 1228 N N . ASN A 1 160 ? 23.625 -17.781 6.684 1 98.25 160 ASN A N 1
ATOM 1229 C CA . ASN A 1 160 ? 23.438 -19.188 7.051 1 98.25 160 ASN A CA 1
ATOM 1230 C C . ASN A 1 160 ? 22.625 -19.328 8.328 1 98.25 160 ASN A C 1
ATOM 1232 O O . ASN A 1 160 ? 23.109 -19.062 9.422 1 98.25 160 ASN A O 1
ATOM 1236 N N . ARG A 1 161 ? 21.438 -19.781 8.219 1 97.62 161 ARG A N 1
ATOM 1237 C CA . ARG A 1 161 ? 20.484 -19.797 9.328 1 97.62 161 ARG A CA 1
ATOM 1238 C C . ARG A 1 161 ? 20.812 -20.906 10.312 1 97.62 161 ARG A C 1
ATOM 1240 O O . ARG A 1 161 ? 20.297 -20.922 11.438 1 97.62 161 ARG A O 1
ATOM 1247 N N . GLU A 1 162 ? 21.609 -21.844 9.906 1 97.31 162 GLU A N 1
ATOM 1248 C CA . GLU A 1 162 ? 21.969 -22.938 10.789 1 97.31 162 GLU A CA 1
ATOM 1249 C C . GLU A 1 162 ? 22.953 -22.484 11.867 1 97.31 162 GLU A C 1
ATOM 1251 O O . GLU A 1 162 ? 22.875 -22.922 13.016 1 97.31 162 GLU A O 1
ATOM 1256 N N . ASN A 1 163 ? 23.891 -21.578 11.469 1 96.69 163 ASN A N 1
ATOM 1257 C CA . ASN A 1 163 ? 24.938 -21.219 12.422 1 96.69 163 ASN A CA 1
ATOM 1258 C C . ASN A 1 163 ? 25.031 -19.703 12.602 1 96.69 163 ASN A C 1
ATOM 1260 O O . ASN A 1 163 ? 25.844 -19.219 13.383 1 96.69 163 ASN A O 1
ATOM 1264 N N . GLY A 1 164 ? 24.25 -18.953 11.867 1 95.62 164 GLY A N 1
ATOM 1265 C CA . GLY A 1 164 ? 24.188 -17.516 12.023 1 95.62 164 GLY A CA 1
ATOM 1266 C C . GLY A 1 164 ? 25.312 -16.797 11.312 1 95.62 164 GLY A C 1
ATOM 1267 O O . GLY A 1 164 ? 25.422 -15.562 11.383 1 95.62 164 GLY A O 1
ATOM 1268 N N . GLN A 1 165 ? 26.078 -17.5 10.516 1 96.12 165 GLN A N 1
ATOM 1269 C CA . GLN A 1 165 ? 27.219 -16.891 9.844 1 96.12 165 GLN A CA 1
ATOM 1270 C C . GLN A 1 165 ? 26.812 -16.297 8.5 1 96.12 165 GLN A C 1
ATOM 1272 O O . GLN A 1 165 ? 25.859 -16.766 7.863 1 96.12 165 GLN A O 1
ATOM 1277 N N . LYS A 1 166 ? 27.562 -15.297 8.156 1 96.06 166 LYS A N 1
ATOM 1278 C CA . LYS A 1 166 ? 27.391 -14.688 6.84 1 96.06 166 LYS A CA 1
ATOM 1279 C C . LYS A 1 166 ? 28.312 -15.328 5.812 1 96.06 166 LYS A C 1
ATOM 1281 O O . LYS A 1 166 ? 29.484 -15.578 6.094 1 96.06 166 LYS A O 1
ATOM 1286 N N . GLU A 1 167 ? 27.75 -15.672 4.723 1 97.81 167 GLU A N 1
ATOM 1287 C CA . GLU A 1 167 ? 28.5 -16.266 3.609 1 97.81 167 GLU A CA 1
ATOM 1288 C C . GLU A 1 167 ? 28.469 -15.344 2.389 1 97.81 167 GLU A C 1
ATOM 1290 O O . GLU A 1 167 ? 27.453 -14.703 2.107 1 97.81 167 GLU A O 1
ATOM 1295 N N . THR A 1 168 ? 29.594 -15.289 1.714 1 98 168 THR A N 1
ATOM 1296 C CA . THR A 1 168 ? 29.656 -14.5 0.487 1 98 168 THR A CA 1
ATOM 1297 C C . THR A 1 168 ? 29.672 -15.414 -0.738 1 98 168 THR A C 1
ATOM 1299 O O . THR A 1 168 ? 30.406 -16.406 -0.783 1 98 168 THR A O 1
ATOM 1302 N N . TYR A 1 169 ? 28.859 -15.117 -1.681 1 98.44 169 TYR A N 1
ATOM 1303 C CA . TYR A 1 169 ? 28.797 -15.852 -2.939 1 98.44 169 TYR A CA 1
ATOM 1304 C C . TYR A 1 169 ? 29.078 -14.93 -4.121 1 98.44 169 TYR A C 1
ATOM 1306 O O . TYR A 1 169 ? 28.531 -13.828 -4.207 1 98.44 169 TYR A O 1
ATOM 1314 N N . GLN A 1 170 ? 29.938 -15.375 -4.969 1 98.12 170 GLN A N 1
ATOM 1315 C CA . GLN A 1 170 ? 30.281 -14.664 -6.195 1 98.12 170 GLN A CA 1
ATOM 1316 C C . GLN A 1 170 ? 29.828 -15.438 -7.43 1 98.12 170 GLN A C 1
ATOM 1318 O O . GLN A 1 170 ? 29.812 -16.672 -7.422 1 98.12 170 GLN A O 1
ATOM 1323 N N . GLY A 1 171 ? 29.453 -14.711 -8.453 1 97.69 171 GLY A N 1
ATOM 1324 C CA . GLY A 1 171 ? 29.016 -15.336 -9.688 1 97.69 171 GLY A CA 1
ATOM 1325 C C . GLY A 1 171 ? 29.078 -14.406 -10.883 1 97.69 171 GLY A C 1
ATOM 1326 O O . GLY A 1 171 ? 29.25 -13.195 -10.727 1 97.69 171 GLY A O 1
ATOM 1327 N N . LYS A 1 172 ? 29.062 -14.961 -12.039 1 98.62 172 LYS A N 1
ATOM 1328 C CA . LYS A 1 172 ? 29.016 -14.188 -13.281 1 98.62 172 LYS A CA 1
ATOM 1329 C C . LYS A 1 172 ? 27.625 -13.633 -13.539 1 98.62 172 LYS A C 1
ATOM 1331 O O . LYS A 1 172 ? 27.469 -12.516 -14.031 1 98.62 172 LYS A O 1
ATOM 1336 N N . ILE A 1 173 ? 26.609 -14.43 -13.258 1 98.88 173 ILE A N 1
ATOM 1337 C CA . ILE A 1 173 ? 25.219 -14.047 -13.414 1 98.88 173 ILE A CA 1
ATOM 1338 C C . ILE A 1 173 ? 24.438 -14.383 -12.141 1 98.88 173 ILE A C 1
ATOM 1340 O O . ILE A 1 173 ? 24.688 -15.414 -11.508 1 98.88 173 ILE A O 1
ATOM 1344 N N . PHE A 1 174 ? 23.531 -13.531 -11.758 1 98.94 174 PHE A N 1
ATOM 1345 C CA . PHE A 1 174 ? 22.656 -13.727 -10.602 1 98.94 174 PHE A CA 1
ATOM 1346 C C . PHE A 1 174 ? 21.203 -13.898 -11.039 1 98.94 174 PHE A C 1
ATOM 1348 O O . PHE A 1 174 ? 20.766 -13.289 -12.016 1 98.94 174 PHE A O 1
ATOM 1355 N N . ILE A 1 175 ? 20.469 -14.758 -10.328 1 98.94 175 ILE A N 1
ATOM 1356 C CA . ILE A 1 175 ? 19.047 -14.984 -10.602 1 98.94 175 ILE A CA 1
ATOM 1357 C C . ILE A 1 175 ? 18.25 -14.82 -9.312 1 98.94 175 ILE A C 1
ATOM 1359 O O . ILE A 1 175 ? 18.547 -15.453 -8.305 1 98.94 175 ILE A O 1
ATOM 1363 N N . ASP A 1 176 ? 17.312 -13.93 -9.328 1 98.94 176 ASP A N 1
ATOM 1364 C CA . ASP A 1 176 ? 16.297 -13.852 -8.273 1 98.94 176 ASP A CA 1
ATOM 1365 C C . ASP A 1 176 ? 15.094 -14.719 -8.594 1 98.94 176 ASP A C 1
ATOM 1367 O O . ASP A 1 176 ? 14.188 -14.297 -9.32 1 98.94 176 ASP A O 1
ATOM 1371 N N . ALA A 1 177 ? 15.023 -15.844 -8.031 1 98.75 177 ALA A N 1
ATOM 1372 C CA . ALA A 1 177 ? 13.906 -16.75 -8.258 1 98.75 177 ALA A CA 1
ATOM 1373 C C . ALA A 1 177 ? 12.961 -16.766 -7.059 1 98.75 177 ALA A C 1
ATOM 1375 O O . ALA A 1 177 ? 12.109 -17.656 -6.945 1 98.75 177 ALA A O 1
ATOM 1376 N N . THR A 1 178 ? 13.148 -15.805 -6.109 1 98.44 178 THR A N 1
ATOM 1377 C CA . THR A 1 178 ? 12.281 -15.75 -4.938 1 98.44 178 THR A CA 1
ATOM 1378 C C . THR A 1 178 ? 10.875 -15.312 -5.324 1 98.44 178 THR A C 1
ATOM 1380 O O . THR A 1 178 ? 10.688 -14.633 -6.336 1 98.44 178 THR A O 1
ATOM 1383 N N . TYR A 1 179 ? 9.891 -15.719 -4.527 1 98.38 179 TYR A N 1
ATOM 1384 C CA . TYR A 1 179 ? 8.523 -15.25 -4.727 1 98.38 179 TYR A CA 1
ATOM 1385 C C . TYR A 1 179 ? 8.398 -13.766 -4.391 1 98.38 179 TYR A C 1
ATOM 1387 O O . TYR A 1 179 ? 7.484 -13.094 -4.867 1 98.38 179 TYR A O 1
ATOM 1395 N N . GLU A 1 180 ? 9.391 -13.195 -3.633 1 98 180 GLU A N 1
ATOM 1396 C CA . GLU A 1 180 ? 9.312 -11.852 -3.07 1 98 180 GLU A CA 1
ATOM 1397 C C . GLU A 1 180 ? 10.039 -10.844 -3.953 1 98 180 GLU A C 1
ATOM 1399 O O . GLU A 1 180 ? 9.648 -9.672 -4.02 1 98 180 GLU A O 1
ATOM 1404 N N . GLY A 1 181 ? 11.086 -11.188 -4.605 1 98.06 181 GLY A N 1
ATOM 1405 C CA . GLY A 1 181 ? 11.906 -10.273 -5.383 1 98.06 181 GLY A CA 1
ATOM 1406 C C . GLY A 1 181 ? 12.938 -9.539 -4.547 1 98.06 181 GLY A C 1
ATOM 1407 O O . GLY A 1 181 ? 13.258 -8.383 -4.836 1 98.06 181 GLY A O 1
ATOM 1408 N N . ASP A 1 182 ? 13.531 -10.164 -3.498 1 97.38 182 ASP A N 1
ATOM 1409 C CA . ASP A 1 182 ? 14.422 -9.484 -2.557 1 97.38 182 ASP A CA 1
ATOM 1410 C C . ASP A 1 182 ? 15.742 -9.102 -3.223 1 97.38 182 ASP A C 1
ATOM 1412 O O . ASP A 1 182 ? 16.266 -8.016 -2.984 1 97.38 182 ASP A O 1
ATOM 1416 N N . LEU A 1 183 ? 16.281 -9.992 -4.031 1 98.44 183 LEU A N 1
ATOM 1417 C CA . LEU A 1 183 ? 17.562 -9.703 -4.668 1 98.44 183 LEU A CA 1
ATOM 1418 C C . LEU A 1 183 ? 17.422 -8.57 -5.684 1 98.44 183 LEU A C 1
ATOM 1420 O O . LEU A 1 183 ? 18.281 -7.688 -5.758 1 98.44 183 LEU A O 1
ATOM 1424 N N . GLY A 1 184 ? 16.375 -8.641 -6.52 1 97.94 184 GLY A N 1
ATOM 1425 C CA . GLY A 1 184 ? 16.125 -7.551 -7.445 1 97.94 184 GLY A CA 1
ATOM 1426 C C . GLY A 1 184 ? 16 -6.203 -6.762 1 97.94 184 GLY A C 1
ATOM 1427 O O . GLY A 1 184 ? 16.516 -5.199 -7.258 1 97.94 184 GLY A O 1
ATOM 1428 N N . ALA A 1 185 ? 15.312 -6.207 -5.629 1 96.12 185 ALA A N 1
ATOM 1429 C CA . ALA A 1 185 ? 15.156 -4.973 -4.863 1 96.12 185 ALA A CA 1
ATOM 1430 C C . ALA A 1 185 ? 16.516 -4.465 -4.367 1 96.12 185 ALA A C 1
ATOM 1432 O O . ALA A 1 185 ? 16.812 -3.277 -4.48 1 96.12 185 ALA A O 1
ATOM 1433 N N . ALA A 1 186 ? 17.312 -5.359 -3.797 1 95.62 186 ALA A N 1
ATOM 1434 C CA . ALA A 1 186 ? 18.625 -4.984 -3.297 1 95.62 186 ALA A CA 1
ATOM 1435 C C . ALA A 1 186 ? 19.516 -4.457 -4.422 1 95.62 186 ALA A C 1
ATOM 1437 O O . ALA A 1 186 ? 20.359 -3.59 -4.199 1 95.62 186 ALA A O 1
ATOM 1438 N N . ALA A 1 187 ? 19.281 -4.945 -5.602 1 96.94 187 ALA A N 1
ATOM 1439 C CA . ALA A 1 187 ? 20.078 -4.543 -6.766 1 96.94 187 ALA A CA 1
ATOM 1440 C C . ALA A 1 187 ? 19.594 -3.199 -7.309 1 96.94 187 ALA A C 1
ATOM 1442 O O . ALA A 1 187 ? 20.188 -2.66 -8.25 1 96.94 187 ALA A O 1
ATOM 1443 N N . GLY A 1 188 ? 18.531 -2.723 -6.762 1 93 188 GLY A N 1
ATOM 1444 C CA . GLY A 1 188 ? 18.062 -1.4 -7.145 1 93 188 GLY A CA 1
ATOM 1445 C C . GLY A 1 188 ? 17.125 -1.423 -8.344 1 93 188 GLY A C 1
ATOM 1446 O O . GLY A 1 188 ? 16.859 -0.383 -8.953 1 93 188 GLY A O 1
ATOM 1447 N N . VAL A 1 189 ? 16.609 -2.588 -8.742 1 95.94 189 VAL A N 1
ATOM 1448 C CA . VAL A 1 189 ? 15.656 -2.656 -9.852 1 95.94 189 VAL A CA 1
ATOM 1449 C C . VAL A 1 189 ? 14.328 -2.037 -9.438 1 95.94 189 VAL A C 1
ATOM 1451 O O . VAL A 1 189 ? 13.766 -2.395 -8.398 1 95.94 189 VAL A O 1
ATOM 1454 N N . PRO A 1 190 ? 13.766 -1.061 -10.211 1 94.12 190 PRO A N 1
ATOM 1455 C CA . PRO A 1 190 ? 12.469 -0.478 -9.875 1 94.12 190 PRO A CA 1
ATOM 1456 C C . PRO A 1 190 ? 11.344 -1.508 -9.883 1 94.12 190 PRO A C 1
ATOM 1458 O O . PRO A 1 190 ? 11.32 -2.398 -10.734 1 94.12 190 PRO A O 1
ATOM 1461 N N . PHE A 1 191 ? 10.422 -1.386 -8.961 1 96.38 191 PHE A N 1
ATOM 1462 C CA . PHE A 1 191 ? 9.312 -2.33 -8.875 1 96.38 191 PHE A CA 1
ATOM 1463 C C . PHE A 1 191 ? 8.039 -1.63 -8.422 1 96.38 191 PHE A C 1
ATOM 1465 O O . PHE A 1 191 ? 8.078 -0.478 -7.984 1 96.38 191 PHE A O 1
ATOM 1472 N N . ARG A 1 192 ? 6.922 -2.35 -8.547 1 94.25 192 ARG A N 1
ATOM 1473 C CA . ARG A 1 192 ? 5.609 -1.895 -8.094 1 94.25 192 ARG A CA 1
ATOM 1474 C C . ARG A 1 192 ? 5.031 -2.838 -7.051 1 94.25 192 ARG A C 1
ATOM 1476 O O . ARG A 1 192 ? 5.324 -4.035 -7.051 1 94.25 192 ARG A O 1
ATOM 1483 N N . VAL A 1 193 ? 4.316 -2.271 -6.113 1 94.88 193 VAL A N 1
ATOM 1484 C CA . VAL A 1 193 ? 3.447 -2.967 -5.168 1 94.88 193 VAL A CA 1
ATOM 1485 C C . VAL A 1 193 ? 2.07 -2.305 -5.148 1 94.88 193 VAL A C 1
ATOM 1487 O O . VAL A 1 193 ? 1.957 -1.089 -5.32 1 94.88 193 VAL A O 1
ATOM 1490 N N . GLY A 1 194 ? 1.015 -3.066 -4.926 1 94.38 194 GLY A N 1
ATOM 1491 C CA . GLY A 1 194 ? -0.339 -2.537 -4.969 1 94.38 194 GLY A CA 1
ATOM 1492 C C . GLY A 1 194 ? -1.025 -2.76 -6.305 1 94.38 194 GLY A C 1
ATOM 1493 O O . GLY A 1 194 ? -0.56 -3.557 -7.121 1 94.38 194 GLY A O 1
ATOM 1494 N N . ARG A 1 195 ? -2.229 -2.068 -6.492 1 96.38 195 ARG A N 1
ATOM 1495 C CA . ARG A 1 195 ? -3.031 -2.273 -7.695 1 96.38 195 ARG A CA 1
ATOM 1496 C C . ARG A 1 195 ? -3.125 -0.993 -8.516 1 96.38 195 ARG A C 1
ATOM 1498 O O . ARG A 1 195 ? -3.418 0.077 -7.98 1 96.38 195 ARG A O 1
ATOM 1505 N N . GLU A 1 196 ? -2.85 -1.076 -9.805 1 96.12 196 GLU A N 1
ATOM 1506 C CA . GLU A 1 196 ? -3.016 0.058 -10.703 1 96.12 196 GLU A CA 1
ATOM 1507 C C . GLU A 1 196 ? -4.492 0.342 -10.969 1 96.12 196 GLU A C 1
ATOM 1509 O O . GLU A 1 196 ? -5.332 -0.554 -10.859 1 96.12 196 GLU A O 1
ATOM 1514 N N . SER A 1 197 ? -4.797 1.563 -11.328 1 93.19 197 SER A N 1
ATOM 1515 C CA . SER A 1 197 ? -6.164 1.917 -11.695 1 93.19 197 SER A CA 1
ATOM 1516 C C . SER A 1 197 ? -6.555 1.298 -13.031 1 93.19 197 SER A C 1
ATOM 1518 O O . SER A 1 197 ? -5.688 0.921 -13.82 1 93.19 197 SER A O 1
ATOM 1520 N N . ARG A 1 198 ? -7.809 1.144 -13.266 1 92.94 198 ARG A N 1
ATOM 1521 C CA . ARG A 1 198 ? -8.328 0.663 -14.539 1 92.94 198 ARG A CA 1
ATOM 1522 C C . ARG A 1 198 ? -7.852 1.548 -15.688 1 92.94 198 ARG A C 1
ATOM 1524 O O . ARG A 1 198 ? -7.527 1.051 -16.766 1 92.94 198 ARG A O 1
ATOM 1531 N N . GLU A 1 199 ? -7.754 2.805 -15.477 1 89.62 199 GLU A N 1
ATOM 1532 C CA . GLU A 1 199 ? -7.434 3.783 -16.516 1 89.62 199 GLU A CA 1
ATOM 1533 C C . GLU A 1 199 ? -5.977 3.676 -16.953 1 89.62 199 GLU A C 1
ATOM 1535 O O . GLU A 1 199 ? -5.645 3.928 -18.109 1 89.62 199 GLU A O 1
ATOM 1540 N N . GLU A 1 200 ? -5.102 3.354 -16.016 1 92.25 200 GLU A N 1
ATOM 1541 C CA . GLU A 1 200 ? -3.668 3.391 -16.297 1 92.25 200 GLU A CA 1
ATOM 1542 C C . GLU A 1 200 ? -3.305 2.498 -17.469 1 92.25 200 GLU A C 1
ATOM 1544 O O . GLU A 1 200 ? -2.531 2.896 -18.344 1 92.25 200 GLU A O 1
ATOM 1549 N N . PHE A 1 201 ? -3.859 1.273 -17.547 1 96.62 201 PHE A N 1
ATOM 1550 C CA . PHE A 1 201 ? -3.5 0.346 -18.625 1 96.62 201 PHE A CA 1
ATOM 1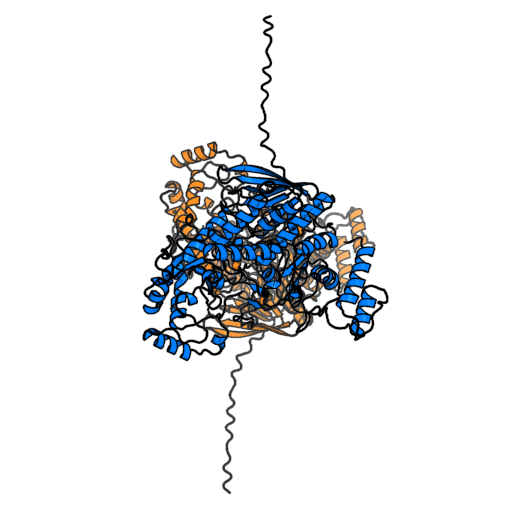551 C C . PHE A 1 201 ? -4.746 -0.188 -19.312 1 96.62 201 PHE A C 1
ATOM 1553 O O . PHE A 1 201 ? -4.656 -1.077 -20.156 1 96.62 201 PHE A O 1
ATOM 1560 N N . ASN A 1 202 ? -5.879 0.299 -18.922 1 95.5 202 ASN A N 1
ATOM 1561 C CA . ASN A 1 202 ? -7.148 -0.156 -19.484 1 95.5 202 ASN A CA 1
ATOM 1562 C C . ASN A 1 202 ? -7.328 -1.661 -19.312 1 95.5 202 ASN A C 1
ATOM 1564 O O . ASN A 1 202 ? -7.59 -2.373 -20.281 1 95.5 202 ASN A O 1
ATOM 1568 N N . GLU A 1 203 ? -7.195 -2.15 -18.141 1 96.38 203 GLU A N 1
ATOM 1569 C CA . GLU A 1 203 ? -7.242 -3.58 -17.844 1 96.38 203 GLU A CA 1
ATOM 1570 C C . GLU A 1 203 ? -8.547 -3.959 -17.141 1 96.38 203 GLU A C 1
ATOM 1572 O O . GLU A 1 203 ? -9 -3.26 -16.234 1 96.38 203 GLU A O 1
ATOM 1577 N N . PRO A 1 204 ? -9.148 -5.055 -17.547 1 94.19 204 PRO A N 1
ATOM 1578 C CA . PRO A 1 204 ? -10.344 -5.516 -16.844 1 94.19 204 PRO A CA 1
ATOM 1579 C C . PRO A 1 204 ? -10.055 -5.898 -15.391 1 94.19 204 PRO A C 1
ATOM 1581 O O . PRO A 1 204 ? -9.023 -6.5 -15.102 1 94.19 204 PRO A O 1
ATOM 1584 N N . GLY A 1 205 ? -10.922 -5.539 -14.531 1 93.38 205 GLY A N 1
ATOM 1585 C CA . GLY A 1 205 ? -10.812 -5.938 -13.141 1 93.38 205 GLY A CA 1
ATOM 1586 C C . GLY A 1 205 ? -9.711 -5.215 -12.391 1 93.38 205 GLY A C 1
ATOM 1587 O O . GLY A 1 205 ? -9.391 -5.562 -11.258 1 93.38 205 GLY A O 1
ATOM 1588 N N . ALA A 1 206 ? -9.102 -4.172 -13.016 1 95.38 206 ALA A N 1
ATOM 1589 C CA . ALA A 1 206 ? -8.016 -3.443 -12.359 1 95.38 206 ALA A CA 1
ATOM 1590 C C . ALA A 1 206 ? -8.555 -2.537 -11.258 1 95.38 206 ALA A C 1
ATOM 1592 O O . ALA A 1 206 ? -9.688 -2.062 -11.328 1 95.38 206 ALA A O 1
ATOM 1593 N N . GLY A 1 207 ? -7.68 -2.293 -10.211 1 94 207 GLY A N 1
ATOM 1594 C CA . GLY A 1 207 ? -8.039 -1.412 -9.109 1 94 207 GLY A CA 1
ATOM 1595 C C . GLY A 1 207 ? -9.039 -2.033 -8.148 1 94 207 GLY A C 1
ATOM 1596 O O . GLY A 1 207 ? -9.102 -3.256 -8.023 1 94 207 GLY A O 1
ATOM 1597 N N . ARG A 1 208 ? -9.711 -1.181 -7.355 1 93.31 208 ARG A N 1
ATOM 1598 C CA . ARG A 1 208 ? -10.766 -1.643 -6.457 1 93.31 208 ARG A CA 1
ATOM 1599 C C . ARG A 1 208 ? -11.953 -2.184 -7.238 1 93.31 208 ARG A C 1
ATOM 1601 O O . ARG A 1 208 ? -12.609 -1.442 -7.977 1 93.31 208 ARG A O 1
ATOM 1608 N N . THR A 1 209 ? -12.273 -3.488 -7.055 1 93 209 THR A N 1
ATOM 1609 C CA . THR A 1 209 ? -13.305 -4.125 -7.867 1 93 209 THR A CA 1
ATOM 1610 C C . THR A 1 209 ? -13.992 -5.246 -7.09 1 93 209 THR A C 1
ATOM 1612 O O . THR A 1 209 ? -13.344 -5.965 -6.324 1 93 209 THR A O 1
ATOM 1615 N N . TYR A 1 210 ? -15.281 -5.301 -7.176 1 91.69 210 TYR A N 1
ATOM 1616 C CA . TYR A 1 210 ? -16.141 -6.363 -6.672 1 91.69 210 TYR A CA 1
ATOM 1617 C C . TYR A 1 210 ? -16.812 -7.113 -7.816 1 91.69 210 TYR A C 1
ATOM 1619 O O . TYR A 1 210 ? -17.484 -6.504 -8.656 1 91.69 210 TYR A O 1
ATOM 1627 N N . GLU A 1 211 ? -16.594 -8.375 -7.848 1 88.62 211 GLU A N 1
ATOM 1628 C CA . GLU A 1 211 ? -17.172 -9.117 -8.961 1 88.62 211 GLU A CA 1
ATOM 1629 C C . GLU A 1 211 ? -17.688 -10.477 -8.492 1 88.62 211 GLU A C 1
ATOM 1631 O O . GLU A 1 211 ? -17.078 -11.117 -7.633 1 88.62 211 GLU A O 1
ATOM 1636 N N . TYR A 1 212 ? -18.859 -10.766 -9.078 1 79 212 TYR A N 1
ATOM 1637 C CA . TYR A 1 212 ? -19.234 -12.172 -8.969 1 79 212 TYR A CA 1
ATOM 1638 C C . TYR A 1 212 ? -18.219 -13.062 -9.672 1 79 212 TYR A C 1
ATOM 1640 O O . TYR A 1 212 ? -17.594 -12.648 -10.656 1 79 212 TYR A O 1
ATOM 1648 N N . TRP A 1 213 ? -18.141 -14.156 -9.078 1 65.81 213 TRP A N 1
ATOM 1649 C CA . TRP A 1 213 ? -17.203 -15.078 -9.703 1 65.81 213 TRP A CA 1
ATOM 1650 C C . TRP A 1 213 ? -17.531 -15.273 -11.18 1 65.81 213 TRP A C 1
ATOM 1652 O O . TRP A 1 213 ? -18.688 -15.484 -11.547 1 65.81 213 TRP A O 1
ATOM 1662 N N . LYS A 1 214 ? -16.547 -15.016 -12.125 1 61.81 214 LYS A N 1
ATOM 1663 C CA . LYS A 1 214 ? -16.547 -15.094 -13.578 1 61.81 214 LYS A CA 1
ATOM 1664 C C . LYS A 1 214 ? -16.906 -13.75 -14.211 1 61.81 214 LYS A C 1
ATOM 1666 O O . LYS A 1 214 ? -17.562 -13.703 -15.25 1 61.81 214 LYS A O 1
ATOM 1671 N N . SER A 1 215 ? -16.641 -12.664 -13.469 1 61.81 215 SER A N 1
ATOM 1672 C CA . SER A 1 215 ? -16.125 -11.367 -13.891 1 61.81 215 SER A CA 1
ATOM 1673 C C . SER A 1 215 ? -17.25 -10.438 -14.32 1 61.81 215 SER A C 1
ATOM 1675 O O . SER A 1 215 ? -17.219 -9.867 -15.414 1 61.81 215 SER A O 1
ATOM 1677 N N . LEU A 1 216 ? -18.234 -10.266 -13.523 1 71.62 216 LEU A N 1
ATOM 1678 C CA . LEU A 1 216 ? -19.188 -9.172 -13.68 1 71.62 216 LEU A CA 1
ATOM 1679 C C . LEU A 1 216 ? -19 -8.133 -12.57 1 71.62 216 LEU A C 1
ATOM 1681 O O . LEU A 1 216 ? -19.328 -8.398 -11.406 1 71.62 216 LEU A O 1
ATOM 1685 N N . PRO A 1 217 ? -18.453 -7.004 -12.961 1 79.12 217 PRO A N 1
ATOM 1686 C CA . PRO A 1 217 ? -18.266 -6 -11.914 1 79.12 217 PRO A CA 1
ATOM 1687 C C . PRO A 1 217 ? -19.562 -5.66 -11.18 1 79.12 217 PRO A C 1
ATOM 1689 O O . PRO A 1 217 ? -20.625 -5.633 -11.797 1 79.12 217 PRO A O 1
ATOM 1692 N N . ALA A 1 218 ? -19.5 -5.586 -9.883 1 82.88 218 ALA A N 1
ATOM 1693 C CA . ALA A 1 218 ? -20.641 -5.246 -9.031 1 82.88 218 ALA A CA 1
ATOM 1694 C C . ALA A 1 218 ? -20.5 -3.84 -8.461 1 82.88 218 ALA A C 1
ATOM 1696 O O . ALA A 1 218 ? -19.531 -3.139 -8.758 1 82.88 218 ALA A O 1
ATOM 1697 N N . ASP A 1 219 ? -21.562 -3.451 -7.738 1 82.5 219 ASP A N 1
ATOM 1698 C CA . ASP A 1 219 ? -21.562 -2.148 -7.082 1 82.5 219 ASP A CA 1
ATOM 1699 C C . ASP A 1 219 ? -20.359 -1.995 -6.16 1 82.5 219 ASP A C 1
ATOM 1701 O O . ASP A 1 219 ? -19.984 -2.938 -5.457 1 82.5 219 ASP A O 1
ATOM 1705 N N . GLY A 1 220 ? -19.766 -0.844 -6.246 1 85.75 220 GLY A N 1
ATOM 1706 C CA . GLY A 1 220 ? -18.609 -0.571 -5.402 1 85.75 220 GLY A CA 1
ATOM 1707 C C . GLY A 1 220 ? -17.297 -0.638 -6.148 1 85.75 220 GLY A C 1
ATOM 1708 O O . GLY A 1 220 ? -16.266 -0.19 -5.645 1 85.75 220 GLY A O 1
ATOM 1709 N N . SER A 1 221 ? -17.375 -1.152 -7.387 1 90.62 221 SER A N 1
ATOM 1710 C CA . SER A 1 221 ? -16.172 -1.206 -8.211 1 90.62 221 SER A CA 1
ATOM 1711 C C . SER A 1 221 ? -15.828 0.166 -8.781 1 90.62 221 SER A C 1
ATOM 1713 O O . SER A 1 221 ? -16.469 0.623 -9.734 1 90.62 221 SER A O 1
ATOM 1715 N N . THR A 1 222 ? -14.789 0.789 -8.242 1 88.5 222 THR A N 1
ATOM 1716 C CA . THR A 1 222 ? -14.438 2.137 -8.672 1 88.5 222 THR A CA 1
ATOM 1717 C C . THR A 1 222 ? -13.32 2.096 -9.711 1 88.5 222 THR A C 1
ATOM 1719 O O . THR A 1 222 ? -13.133 3.051 -10.469 1 88.5 222 THR A O 1
ATOM 1722 N N . GLY A 1 223 ? -12.523 0.964 -9.703 1 91.56 223 GLY A N 1
ATOM 1723 C CA . GLY A 1 223 ? -11.383 0.851 -10.602 1 91.56 223 GLY A CA 1
ATOM 1724 C C . GLY A 1 223 ? -10.219 1.73 -10.195 1 91.56 223 GLY A C 1
ATOM 1725 O O . GLY A 1 223 ? -9.227 1.83 -10.914 1 91.56 223 GLY A O 1
ATOM 1726 N N . GLN A 1 224 ? -10.25 2.344 -9.031 1 90.44 224 GLN A N 1
ATOM 1727 C CA . GLN A 1 224 ? -9.188 3.234 -8.562 1 90.44 224 GLN A CA 1
ATOM 1728 C C . GLN A 1 224 ? -8.008 2.441 -8.016 1 90.44 224 GLN A C 1
ATOM 1730 O O . GLN A 1 224 ? -8.18 1.355 -7.457 1 90.44 224 GLN A O 1
ATOM 1735 N N . ALA A 1 225 ? -6.84 3.035 -8.203 1 91.75 225 ALA A N 1
ATOM 1736 C CA . ALA A 1 225 ? -5.621 2.408 -7.699 1 91.75 225 ALA A CA 1
ATOM 1737 C C . ALA A 1 225 ? -5.59 2.424 -6.172 1 91.75 225 ALA A C 1
ATOM 1739 O O . ALA A 1 225 ? -6.238 3.258 -5.539 1 91.75 225 ALA A O 1
ATOM 1740 N N . ASP A 1 226 ? -4.891 1.502 -5.605 1 93.25 226 ASP A N 1
ATOM 1741 C CA . ASP A 1 226 ? -4.625 1.504 -4.172 1 93.25 226 ASP A CA 1
ATOM 1742 C C . ASP A 1 226 ? -3.359 0.712 -3.848 1 93.25 226 ASP A C 1
ATOM 1744 O O . ASP A 1 226 ? -2.633 0.294 -4.75 1 93.25 226 ASP A O 1
ATOM 1748 N N . ASN A 1 227 ? -3.062 0.618 -2.572 1 93.38 227 ASN A N 1
ATOM 1749 C CA . ASN A 1 227 ? -1.839 -0.04 -2.127 1 93.38 227 ASN A CA 1
ATOM 1750 C C . ASN A 1 227 ? -2.104 -1.475 -1.678 1 93.38 227 ASN A C 1
ATOM 1752 O O . ASN A 1 227 ? -1.321 -2.045 -0.917 1 93.38 227 ASN A O 1
ATOM 1756 N N . ALA A 1 228 ? -3.168 -2.086 -2.111 1 95.94 228 ALA A N 1
ATOM 1757 C CA . ALA A 1 228 ? -3.572 -3.414 -1.655 1 95.94 228 ALA A CA 1
ATOM 1758 C C . ALA A 1 228 ? -2.793 -4.504 -2.383 1 95.94 228 ALA A C 1
ATOM 1760 O O . ALA A 1 228 ? -2.352 -4.312 -3.518 1 95.94 228 ALA A O 1
ATOM 1761 N N . VAL A 1 229 ? -2.555 -5.629 -1.73 1 97.19 229 VAL A N 1
ATOM 1762 C CA . VAL A 1 229 ? -1.919 -6.832 -2.256 1 97.19 229 VAL A CA 1
ATOM 1763 C C . VAL A 1 229 ? -2.881 -8.016 -2.152 1 97.19 229 VAL A C 1
ATOM 1765 O O . VAL A 1 229 ? -3.588 -8.156 -1.151 1 97.19 229 VAL A O 1
ATOM 1768 N N . GLN A 1 230 ? -3.01 -8.773 -3.24 1 97.81 230 GLN A N 1
ATOM 1769 C CA . GLN A 1 230 ? -3.92 -9.914 -3.186 1 97.81 230 GLN A CA 1
ATOM 1770 C C . GLN A 1 230 ? -3.557 -10.852 -2.037 1 97.81 230 GLN A C 1
ATOM 1772 O O . GLN A 1 230 ? -2.381 -11.008 -1.703 1 97.81 230 GLN A O 1
ATOM 1777 N N . ALA A 1 231 ? -4.508 -11.578 -1.527 1 98.31 231 ALA A N 1
ATOM 1778 C CA . ALA A 1 231 ? -4.406 -12.367 -0.299 1 98.31 231 ALA A CA 1
ATOM 1779 C C . ALA A 1 231 ? -3.502 -13.578 -0.493 1 98.31 231 ALA A C 1
ATOM 1781 O O . ALA A 1 231 ? -3.424 -14.133 -1.592 1 98.31 231 ALA A O 1
ATOM 1782 N N . TYR A 1 232 ? -2.834 -13.906 0.607 1 98.69 232 TYR A N 1
ATOM 1783 C CA . TYR A 1 232 ? -2.051 -15.133 0.699 1 98.69 232 TYR A CA 1
ATOM 1784 C C . TYR A 1 232 ? -2.789 -16.188 1.509 1 98.69 232 TYR A C 1
ATOM 1786 O O . TYR A 1 232 ? -3.748 -15.883 2.219 1 98.69 232 TYR A O 1
ATOM 1794 N N . ASN A 1 233 ? -2.488 -17.391 1.357 1 98.69 233 ASN A N 1
ATOM 1795 C CA . ASN A 1 233 ? -2.889 -18.516 2.201 1 98.69 233 ASN A CA 1
ATOM 1796 C C . ASN A 1 233 ? -1.845 -19.625 2.191 1 98.69 233 ASN A C 1
ATOM 1798 O O . ASN A 1 233 ? -0.682 -19.391 1.861 1 98.69 233 ASN A O 1
ATOM 1802 N N . TYR A 1 234 ? -2.154 -20.734 2.736 1 98.62 234 TYR A N 1
ATOM 1803 C CA . TYR A 1 234 ? -1.432 -21.984 2.547 1 98.62 234 TYR A CA 1
ATOM 1804 C C . TYR A 1 234 ? -2.229 -22.938 1.673 1 98.62 234 TYR A C 1
ATOM 1806 O O . TYR A 1 234 ? -3.447 -23.062 1.82 1 98.62 234 TYR A O 1
ATOM 1814 N N . ARG A 1 235 ? -1.56 -23.438 0.651 1 98.44 235 ARG A N 1
ATOM 1815 C CA . ARG A 1 235 ? -2.16 -24.578 -0.026 1 98.44 235 ARG A CA 1
ATOM 1816 C C . ARG A 1 235 ? -2.078 -25.844 0.84 1 98.44 235 ARG A C 1
ATOM 1818 O O . ARG A 1 235 ? -0.99 -26.25 1.248 1 98.44 235 ARG A O 1
ATOM 1825 N N . LEU A 1 236 ? -3.225 -26.438 1.138 1 98.62 236 LEU A N 1
ATOM 1826 C CA . LEU A 1 236 ? -3.26 -27.516 2.121 1 98.62 236 LEU A CA 1
ATOM 1827 C C . LEU A 1 236 ? -3.334 -28.875 1.434 1 98.62 236 LEU A C 1
ATOM 1829 O O . LEU A 1 236 ? -3.887 -28.984 0.337 1 98.62 236 LEU A O 1
ATOM 1833 N N . CYS A 1 237 ? -2.74 -29.844 2.045 1 98.81 237 CYS A N 1
ATOM 1834 C CA . CYS A 1 237 ? -2.98 -31.234 1.679 1 98.81 237 CYS A CA 1
ATOM 1835 C C . CYS A 1 237 ? -3.963 -31.891 2.639 1 98.81 237 CYS A C 1
ATOM 1837 O O . CYS A 1 237 ? -3.582 -32.312 3.734 1 98.81 237 CYS A O 1
ATOM 1839 N N . LEU A 1 238 ? -5.176 -31.984 2.201 1 98.81 238 LEU A N 1
ATOM 1840 C CA . LEU A 1 238 ? -6.262 -32.469 3.047 1 98.81 238 LEU A CA 1
ATOM 1841 C C . LEU A 1 238 ? -6.645 -33.906 2.668 1 98.81 238 LEU A C 1
ATOM 1843 O O . LEU A 1 238 ? -6.41 -34.344 1.537 1 98.81 238 LEU A O 1
ATOM 1847 N N . THR A 1 239 ? -7.184 -34.656 3.607 1 98.81 239 THR A N 1
ATOM 1848 C CA . THR A 1 239 ? -7.637 -36.031 3.371 1 98.81 239 THR A CA 1
ATOM 1849 C C . THR A 1 239 ? -8.789 -36.375 4.305 1 98.81 239 THR A C 1
ATOM 1851 O O . THR A 1 239 ? -8.953 -35.781 5.359 1 98.81 239 THR A O 1
ATOM 1854 N N . ASN A 1 240 ? -9.648 -37.25 3.842 1 98.56 240 ASN A N 1
ATOM 1855 C CA . ASN A 1 240 ? -10.688 -37.812 4.684 1 98.56 240 ASN A CA 1
ATOM 1856 C C . ASN A 1 240 ? -10.445 -39.312 4.949 1 98.56 240 ASN A C 1
ATOM 1858 O O . ASN A 1 240 ? -11.367 -40.031 5.316 1 98.56 240 ASN A O 1
ATOM 1862 N N . ASP A 1 241 ? -9.25 -39.75 4.578 1 98.38 241 ASP A N 1
ATOM 1863 C CA . ASP A 1 241 ? -8.844 -41.094 4.977 1 98.38 241 ASP A CA 1
ATOM 1864 C C . ASP A 1 241 ? -8.531 -41.156 6.473 1 98.38 241 ASP A C 1
ATOM 1866 O O . ASP A 1 241 ? -7.52 -40.625 6.918 1 98.38 241 ASP A O 1
ATOM 1870 N N . PRO A 1 242 ? -9.352 -41.875 7.207 1 97.44 242 PRO A N 1
ATOM 1871 C CA . PRO A 1 242 ? -9.156 -41.875 8.664 1 97.44 242 PRO A CA 1
ATOM 1872 C C . PRO A 1 242 ? -7.789 -42.406 9.078 1 97.44 242 PRO A C 1
ATOM 1874 O O . PRO A 1 242 ? -7.273 -42.031 10.133 1 97.44 242 PRO A O 1
ATOM 1877 N N . LYS A 1 243 ? -7.184 -43.219 8.273 1 97.75 243 LYS A N 1
ATOM 1878 C CA . LYS A 1 243 ? -5.895 -43.812 8.617 1 97.75 243 LYS A CA 1
ATOM 1879 C C . LYS A 1 243 ? -4.758 -42.812 8.398 1 97.75 243 LYS A C 1
ATOM 1881 O O . LYS A 1 243 ? -3.666 -42.969 8.945 1 97.75 243 LYS A O 1
ATOM 1886 N N . ASN A 1 244 ? -5.02 -41.812 7.594 1 98.31 244 ASN A N 1
ATOM 1887 C CA . ASN A 1 244 ? -3.971 -40.875 7.215 1 98.31 244 ASN A CA 1
ATOM 1888 C C . ASN A 1 244 ? -4.312 -39.438 7.645 1 98.31 244 ASN A C 1
ATOM 1890 O O . ASN A 1 244 ? -3.656 -38.5 7.227 1 98.31 244 ASN A O 1
ATOM 1894 N N . MET A 1 245 ? -5.312 -39.25 8.422 1 98 245 MET A N 1
ATOM 1895 C CA . MET A 1 245 ? -5.848 -37.938 8.719 1 98 245 MET A CA 1
ATOM 1896 C C . MET A 1 245 ? -5.398 -37.469 10.094 1 98 245 MET A C 1
ATOM 1898 O O . MET A 1 245 ? -5.508 -38.188 11.078 1 98 245 MET A O 1
ATOM 1902 N N . VAL A 1 246 ? -4.848 -36.25 10.148 1 97.62 246 VAL A N 1
ATOM 1903 C CA . VAL A 1 246 ? -4.594 -35.531 11.398 1 97.62 246 VAL A CA 1
ATOM 1904 C C . VAL A 1 246 ? -5.645 -34.469 11.586 1 97.62 246 VAL A C 1
ATOM 1906 O O . VAL A 1 246 ? -5.84 -33.625 10.711 1 97.62 246 VAL A O 1
ATOM 1909 N N . PRO A 1 247 ? -6.312 -34.5 12.711 1 97.06 247 PRO A N 1
ATOM 1910 C CA . PRO A 1 247 ? -7.344 -33.469 12.93 1 97.06 247 PRO A CA 1
ATOM 1911 C C . PRO A 1 247 ? -6.766 -32.062 13.055 1 97.06 247 PRO A C 1
ATOM 1913 O O . PRO A 1 247 ? -5.625 -31.891 13.492 1 97.06 247 PRO A O 1
ATOM 1916 N N . PHE A 1 248 ? -7.586 -31.078 12.688 1 97.88 248 PHE A N 1
ATOM 1917 C CA . PHE A 1 248 ? -7.199 -29.688 12.922 1 97.88 248 PHE A CA 1
ATOM 1918 C C . PHE A 1 248 ? -7.141 -29.391 14.414 1 97.88 248 PHE A C 1
ATOM 1920 O O . PHE A 1 248 ? -8.023 -29.797 15.172 1 97.88 248 PHE A O 1
ATOM 1927 N N . THR A 1 249 ? -6.176 -28.703 14.828 1 96.44 249 THR A N 1
ATOM 1928 C CA . THR A 1 249 ? -6.027 -28.359 16.234 1 96.44 249 THR A CA 1
ATOM 1929 C C . THR A 1 249 ? -6.398 -26.891 16.469 1 96.44 249 THR A C 1
ATOM 1931 O O . THR A 1 249 ? -6.25 -26.047 15.586 1 96.44 249 THR A O 1
ATOM 1934 N N . ARG A 1 250 ? -6.887 -26.656 17.688 1 97.44 250 ARG A N 1
ATOM 1935 C CA . ARG A 1 250 ? -7.148 -25.266 18.078 1 97.44 250 ARG A CA 1
ATOM 1936 C C . ARG A 1 250 ? -5.848 -24.484 18.25 1 97.44 250 ARG A C 1
ATOM 1938 O O . ARG A 1 250 ? -5.012 -24.844 19.078 1 97.44 250 ARG A O 1
ATOM 1945 N N . PRO A 1 251 ? -5.672 -23.422 17.5 1 96.38 251 PRO A N 1
ATOM 1946 C CA . PRO A 1 251 ? -4.43 -22.672 17.688 1 96.38 251 PRO A CA 1
ATOM 1947 C C . PRO A 1 251 ? -4.383 -21.938 19.016 1 96.38 251 PRO A C 1
ATOM 1949 O O . PRO A 1 251 ? -5.43 -21.672 19.625 1 96.38 251 PRO A O 1
ATOM 1952 N N . ASP A 1 252 ? -3.25 -21.531 19.516 1 90.81 252 ASP A N 1
ATOM 1953 C CA . ASP A 1 252 ? -3.066 -20.875 20.797 1 90.81 252 ASP A CA 1
ATOM 1954 C C . ASP A 1 252 ? -3.752 -19.516 20.828 1 90.81 252 ASP A C 1
ATOM 1956 O O . ASP A 1 252 ? -4.355 -19.141 21.828 1 90.81 252 ASP A O 1
ATOM 1960 N N . ASN A 1 253 ? -3.695 -18.875 19.781 1 88.12 253 ASN A N 1
ATOM 1961 C CA . ASN A 1 253 ? -4.266 -17.547 19.688 1 88.12 253 ASN A CA 1
ATOM 1962 C C . ASN A 1 253 ? -5.629 -17.547 19.016 1 88.12 253 ASN A C 1
ATOM 1964 O O . ASN A 1 253 ? -5.961 -16.641 18.25 1 88.12 253 ASN A O 1
ATOM 1968 N N . TYR A 1 254 ? -6.375 -18.562 19.281 1 95.62 254 TYR A N 1
ATOM 1969 C CA . TYR A 1 254 ? -7.699 -18.703 18.688 1 95.62 254 TYR A CA 1
ATOM 1970 C C . TYR A 1 254 ? -8.609 -17.547 19.078 1 95.62 254 TYR A C 1
ATOM 1972 O O . TYR A 1 254 ? -8.75 -17.234 20.266 1 95.62 254 TYR A O 1
ATOM 1980 N N . ASN A 1 255 ? -9.211 -16.812 18.109 1 93.88 255 ASN A N 1
ATOM 1981 C CA . ASN A 1 255 ? -10.188 -15.758 18.297 1 93.88 255 ASN A CA 1
ATOM 1982 C C . ASN A 1 255 ? -11.484 -16.047 17.547 1 93.88 255 ASN A C 1
ATOM 1984 O O . ASN A 1 255 ? -11.578 -15.812 16.328 1 93.88 255 ASN A O 1
ATOM 1988 N N . ARG A 1 256 ? -12.508 -16.453 18.234 1 96.94 256 ARG A N 1
ATOM 1989 C CA . ARG A 1 256 ? -13.789 -16.859 17.672 1 96.94 256 ARG A CA 1
ATOM 1990 C C . ARG A 1 256 ? -14.367 -15.766 16.781 1 96.94 256 ARG A C 1
ATOM 1992 O O . ARG A 1 256 ? -15 -16.047 15.766 1 96.94 256 ARG A O 1
ATOM 1999 N N . ASP A 1 257 ? -14.172 -14.5 17.141 1 94.5 257 ASP A N 1
ATOM 2000 C CA . ASP A 1 257 ? -14.805 -13.367 16.469 1 94.5 257 ASP A CA 1
ATOM 2001 C C . ASP A 1 257 ? -14.383 -13.273 15.008 1 94.5 257 ASP A C 1
ATOM 2003 O O . ASP A 1 257 ? -15.094 -12.695 14.188 1 94.5 257 ASP A O 1
ATOM 2007 N N . GLU A 1 258 ? -13.305 -13.867 14.742 1 95.25 258 GLU A N 1
ATOM 2008 C CA . GLU A 1 258 ? -12.781 -13.82 13.375 1 95.25 258 GLU A CA 1
ATOM 2009 C C . GLU A 1 258 ? -13.617 -14.68 12.438 1 95.25 258 GLU A C 1
ATOM 2011 O O . GLU A 1 258 ? -13.609 -14.477 11.219 1 95.25 258 GLU A O 1
ATOM 2016 N N . TYR A 1 259 ? -14.367 -15.625 13 1 98.06 259 TYR A N 1
ATOM 2017 C CA . TYR A 1 259 ? -14.984 -16.641 12.156 1 98.06 259 TYR A CA 1
ATOM 2018 C C . TYR A 1 259 ? -16.5 -16.625 12.297 1 98.06 259 TYR A C 1
ATOM 2020 O O . TYR A 1 259 ? -17.219 -17.328 11.57 1 98.06 259 TYR A O 1
ATOM 2028 N N . VAL A 1 260 ? -17.094 -15.742 13.109 1 97.81 260 VAL A N 1
ATOM 2029 C CA . VAL A 1 260 ? -18.484 -15.789 13.516 1 97.81 260 VAL A CA 1
ATOM 2030 C C . VAL A 1 260 ? -19.391 -15.539 12.305 1 97.81 260 VAL A C 1
ATOM 2032 O O . VAL A 1 260 ? -20.5 -16.062 12.234 1 97.81 260 VAL A O 1
ATOM 2035 N N . SER A 1 261 ? -18.859 -14.805 11.328 1 96.75 261 SER A N 1
ATOM 2036 C CA . SER A 1 261 ? -19.672 -14.508 10.148 1 96.75 261 SER A CA 1
ATOM 2037 C C . SER A 1 261 ? -20 -15.773 9.367 1 96.75 261 SER A C 1
ATOM 2039 O O . SER A 1 261 ? -20.953 -15.805 8.602 1 96.75 261 SER A O 1
ATOM 2041 N N . LEU A 1 262 ? -19.234 -16.828 9.516 1 97.94 262 LEU A N 1
ATOM 2042 C CA . LEU A 1 262 ? -19.453 -18.094 8.828 1 97.94 262 LEU A CA 1
ATOM 2043 C C . LEU A 1 262 ? -20.781 -18.719 9.258 1 97.94 262 LEU A C 1
ATOM 2045 O O . LEU A 1 262 ? -21.422 -19.406 8.469 1 97.94 262 LEU A O 1
ATOM 2049 N N . ILE A 1 263 ? -21.219 -18.453 10.5 1 98.44 263 ILE A N 1
ATOM 2050 C CA . ILE A 1 263 ? -22.438 -19.031 11.031 1 98.44 263 ILE A CA 1
ATOM 2051 C C . ILE A 1 263 ? -23.625 -18.656 10.148 1 98.44 263 ILE A C 1
ATOM 2053 O O . ILE A 1 263 ? -24.344 -19.531 9.664 1 98.44 263 ILE A O 1
ATOM 2057 N N . GLU A 1 264 ? -23.766 -17.359 9.914 1 97.25 264 GLU A N 1
ATOM 2058 C CA . GLU A 1 264 ? -24.875 -16.891 9.078 1 97.25 264 GLU A CA 1
ATOM 2059 C C . GLU A 1 264 ? -24.734 -17.406 7.648 1 97.25 264 GLU A C 1
ATOM 2061 O O . GLU A 1 264 ? -25.734 -17.719 7 1 97.25 264 GLU A O 1
ATOM 2066 N N . ASP A 1 265 ? -23.516 -17.469 7.148 1 97.19 265 ASP A N 1
ATOM 2067 C CA . ASP A 1 265 ? -23.297 -17.953 5.789 1 97.19 265 ASP A CA 1
ATOM 2068 C C . ASP A 1 265 ? -23.734 -19.406 5.645 1 97.19 265 ASP A C 1
ATOM 2070 O O . ASP A 1 265 ? -24.312 -19.797 4.621 1 97.19 265 ASP A O 1
ATOM 2074 N N . VAL A 1 266 ? -23.438 -20.219 6.645 1 98.5 266 VAL A N 1
ATOM 2075 C CA . VAL A 1 266 ? -23.812 -21.625 6.598 1 98.5 266 VAL A CA 1
ATOM 2076 C C . VAL A 1 266 ? -25.328 -21.781 6.711 1 98.5 266 VAL A C 1
ATOM 2078 O O . VAL A 1 266 ? -25.938 -22.516 5.938 1 98.5 266 VAL A O 1
ATOM 2081 N N . TRP A 1 267 ? -26 -21.078 7.582 1 98.25 267 TRP A N 1
ATOM 2082 C CA . TRP A 1 267 ? -27.438 -21.219 7.816 1 98.25 267 TRP A CA 1
ATOM 2083 C C . TRP A 1 267 ? -28.234 -20.688 6.629 1 98.25 267 TRP A C 1
ATOM 2085 O O . TRP A 1 267 ? -29.266 -21.25 6.27 1 98.25 267 TRP A O 1
ATOM 2095 N N . THR A 1 268 ? -27.781 -19.625 6.02 1 97.12 268 THR A N 1
ATOM 2096 C CA . THR A 1 268 ? -28.547 -19 4.945 1 97.12 268 THR A CA 1
ATOM 2097 C C . THR A 1 268 ? -28.125 -19.547 3.588 1 97.12 268 THR A C 1
ATOM 2099 O O . THR A 1 268 ? -28.891 -19.5 2.623 1 97.12 268 THR A O 1
ATOM 2102 N N . GLY A 1 269 ? -26.891 -20.016 3.545 1 96.69 269 GLY A N 1
ATOM 2103 C CA . GLY A 1 269 ? -26.344 -20.469 2.283 1 96.69 269 GLY A CA 1
ATOM 2104 C C . GLY A 1 269 ? -25.781 -19.359 1.431 1 96.69 269 GLY A C 1
ATOM 2105 O O . GLY A 1 269 ? -25.438 -19.562 0.264 1 96.69 269 GLY A O 1
ATOM 2106 N N . ARG A 1 270 ? -25.688 -18.172 1.944 1 93.56 270 ARG A N 1
ATOM 2107 C CA . ARG A 1 270 ? -25.156 -17.031 1.208 1 93.56 270 ARG A CA 1
ATOM 2108 C C . ARG A 1 270 ? -23.75 -17.312 0.706 1 93.56 270 ARG A C 1
ATOM 2110 O O . ARG A 1 270 ? -22.938 -17.906 1.426 1 93.56 270 ARG A O 1
ATOM 2117 N N . ASN A 1 271 ? -23.406 -17 -0.537 1 92.62 271 ASN A N 1
ATOM 2118 C CA . ASN A 1 271 ? -22.109 -17.188 -1.179 1 92.62 271 ASN A CA 1
ATOM 2119 C C . ASN A 1 271 ? -21.859 -16.125 -2.246 1 92.62 271 ASN A C 1
ATOM 2121 O O . ASN A 1 271 ? -22.688 -15.234 -2.459 1 92.62 271 ASN A O 1
ATOM 2125 N N . THR A 1 272 ? -20.734 -16.172 -2.91 1 90.5 272 THR A N 1
ATOM 2126 C CA . THR A 1 272 ? -20.312 -15.078 -3.775 1 90.5 272 THR A CA 1
ATOM 2127 C C . THR A 1 272 ? -20.531 -15.43 -5.242 1 90.5 272 THR A C 1
ATOM 2129 O O . THR A 1 272 ? -20.062 -14.719 -6.137 1 90.5 272 THR A O 1
ATOM 2132 N N . GLN A 1 273 ? -21.141 -16.484 -5.516 1 89.5 273 GLN A N 1
ATOM 2133 C CA . GLN A 1 273 ? -21.297 -16.938 -6.895 1 89.5 273 GLN A CA 1
ATOM 2134 C C . GLN A 1 273 ? -22.375 -16.125 -7.613 1 89.5 273 GLN A C 1
ATOM 2136 O O . GLN A 1 273 ? -23.266 -15.562 -6.977 1 89.5 273 GLN A O 1
ATOM 2141 N N . ARG A 1 274 ? -22.344 -16.125 -8.906 1 86.19 274 ARG A N 1
ATOM 2142 C CA . ARG A 1 274 ? -23.281 -15.391 -9.758 1 86.19 274 ARG A CA 1
ATOM 2143 C C . ARG A 1 274 ? -24.719 -15.859 -9.531 1 86.19 274 ARG A C 1
ATOM 2145 O O . ARG A 1 274 ? -25.656 -15.078 -9.648 1 86.19 274 ARG A O 1
ATOM 2152 N N . ALA A 1 275 ? -24.875 -17.078 -9.148 1 88.38 275 ALA A N 1
ATOM 2153 C CA . ALA A 1 275 ? -26.203 -17.641 -8.922 1 88.38 275 ALA A CA 1
ATOM 2154 C C . ALA A 1 275 ? -26.953 -16.875 -7.832 1 88.38 275 ALA A C 1
ATOM 2156 O O . ALA A 1 275 ? -28.188 -16.875 -7.793 1 88.38 275 ALA A O 1
ATOM 2157 N N . MET A 1 276 ? -26.25 -16.156 -6.98 1 89.31 276 MET A N 1
ATOM 2158 C CA . MET A 1 276 ? -26.828 -15.414 -5.871 1 89.31 276 MET A CA 1
ATOM 2159 C C . MET A 1 276 ? -27.672 -14.242 -6.383 1 89.31 276 MET A C 1
ATOM 2161 O O . MET A 1 276 ? -28.5 -13.703 -5.652 1 89.31 276 MET A O 1
ATOM 2165 N N . LEU A 1 277 ? -27.438 -13.867 -7.598 1 86.44 277 LEU A N 1
ATOM 2166 C CA . LEU A 1 277 ? -28.203 -12.773 -8.188 1 86.44 277 LEU A CA 1
ATOM 2167 C C . LEU A 1 277 ? -29.688 -13.102 -8.211 1 86.44 277 LEU A C 1
ATOM 2169 O O . LEU A 1 277 ? -30.531 -12.195 -8.195 1 86.44 277 LEU A O 1
ATOM 2173 N N . LYS A 1 278 ? -30.016 -14.375 -8.188 1 89.94 278 LYS A N 1
ATOM 2174 C CA . LYS A 1 278 ? -31.406 -14.805 -8.297 1 89.94 278 LYS A CA 1
ATOM 2175 C C . LYS A 1 278 ? -31.969 -15.195 -6.93 1 89.94 278 LYS A C 1
ATOM 2177 O O . LYS A 1 278 ? -33.125 -15.617 -6.82 1 89.94 278 LYS A O 1
ATOM 2182 N N . VAL A 1 279 ? -31.219 -15.023 -5.941 1 93.5 279 VAL A N 1
ATOM 2183 C CA . VAL A 1 279 ? -31.609 -15.492 -4.617 1 93.5 279 VAL A CA 1
ATOM 2184 C C . VAL A 1 279 ? -32.281 -14.352 -3.855 1 93.5 279 VAL A C 1
ATOM 2186 O O . VAL A 1 279 ? -31.766 -13.242 -3.773 1 93.5 279 VAL A O 1
ATOM 2189 N N . THR A 1 280 ? -33.469 -14.578 -3.295 1 95.31 280 THR A N 1
ATOM 2190 C CA . THR A 1 280 ? -34.219 -13.609 -2.512 1 95.31 280 THR A CA 1
ATOM 2191 C C . THR A 1 280 ? -34.031 -13.867 -1.018 1 95.31 280 THR A C 1
ATOM 2193 O O . THR A 1 280 ? -33.531 -14.914 -0.618 1 95.31 280 THR A O 1
ATOM 2196 N N . ASN A 1 281 ? -34.5 -12.945 -0.23 1 94.94 281 ASN A N 1
ATOM 2197 C CA . ASN A 1 281 ? -34.5 -13.117 1.219 1 94.94 281 ASN A CA 1
ATOM 2198 C C . ASN A 1 281 ? -35.344 -14.305 1.655 1 94.94 281 ASN A C 1
ATOM 2200 O O . ASN A 1 281 ? -35.031 -14.992 2.625 1 94.94 281 ASN A O 1
ATOM 2204 N N . GLU A 1 282 ? -36.406 -14.469 0.979 1 96.75 282 GLU A N 1
ATOM 2205 C CA . GLU A 1 282 ? -37.281 -15.602 1.282 1 96.75 282 GLU A CA 1
ATOM 2206 C C . GLU A 1 282 ? -36.562 -16.922 1.062 1 96.75 282 GLU A C 1
ATOM 2208 O O . GLU A 1 282 ? -36.719 -17.859 1.852 1 96.75 282 GLU A O 1
ATOM 2213 N N . MET A 1 283 ? -35.812 -16.969 0.008 1 96.94 283 MET A N 1
ATOM 2214 C CA . MET A 1 283 ? -35.062 -18.172 -0.299 1 96.94 283 MET A CA 1
ATOM 2215 C C . MET A 1 283 ? -34.031 -18.453 0.773 1 96.94 283 MET A C 1
ATOM 2217 O O . MET A 1 283 ? -33.781 -19.609 1.136 1 96.94 283 MET A O 1
ATOM 2221 N N . LEU A 1 284 ? -33.406 -17.422 1.286 1 97 284 LEU A N 1
ATOM 2222 C CA . LEU A 1 284 ? -32.438 -17.562 2.352 1 97 284 LEU A CA 1
ATOM 2223 C C . LEU A 1 284 ? -33.062 -18.125 3.619 1 97 284 LEU A C 1
ATOM 2225 O O . LEU A 1 284 ? -32.531 -19.031 4.242 1 97 284 LEU A O 1
ATOM 2229 N N . GLU A 1 285 ? -34.219 -17.641 3.939 1 97.38 285 GLU A N 1
ATOM 2230 C CA . GLU A 1 285 ? -34.906 -18.094 5.137 1 97.38 285 GLU A CA 1
ATOM 2231 C C . GLU A 1 285 ? -35.438 -19.516 4.969 1 97.38 285 GLU A C 1
ATOM 2233 O O . GLU A 1 285 ? -35.469 -20.281 5.934 1 97.38 285 GLU A O 1
ATOM 2238 N N . GLU A 1 286 ? -35.844 -19.766 3.801 1 97.62 286 GLU A N 1
ATOM 2239 C CA . GLU A 1 286 ? -36.281 -21.125 3.525 1 97.62 286 GLU A CA 1
ATOM 2240 C C . GLU A 1 286 ? -35.094 -22.109 3.66 1 97.62 286 GLU A C 1
ATOM 2242 O O . GLU A 1 286 ? -35.281 -23.219 4.172 1 97.62 286 GLU A O 1
ATOM 2247 N N . ASN A 1 287 ? -33.969 -21.719 3.162 1 98.12 287 ASN A N 1
ATOM 2248 C CA . ASN A 1 287 ? -32.781 -22.562 3.295 1 98.12 287 ASN A CA 1
ATOM 2249 C C . ASN A 1 287 ? -32.406 -22.781 4.758 1 98.12 287 ASN A C 1
ATOM 2251 O O . ASN A 1 287 ? -32.031 -23.891 5.141 1 98.12 287 ASN A O 1
ATOM 2255 N N . ARG A 1 288 ? -32.531 -21.75 5.566 1 98 288 ARG A N 1
ATOM 2256 C CA . ARG A 1 288 ? -32.281 -21.844 7 1 98 288 ARG A CA 1
ATOM 2257 C C . ARG A 1 288 ? -33.188 -22.891 7.645 1 98 288 ARG A C 1
ATOM 2259 O O . ARG A 1 288 ? -32.688 -23.734 8.406 1 98 288 ARG A O 1
ATOM 2266 N N . ARG A 1 289 ? -34.438 -22.859 7.305 1 98.06 289 ARG A N 1
ATOM 2267 C CA . ARG A 1 289 ? -35.406 -23.828 7.84 1 98.06 289 ARG A CA 1
ATOM 2268 C C . ARG A 1 289 ? -35.062 -25.25 7.367 1 98.06 289 ARG A C 1
ATOM 2270 O O . ARG A 1 289 ? -35.188 -26.203 8.133 1 98.06 289 ARG A O 1
ATOM 2277 N N . HIS A 1 290 ? -34.75 -25.312 6.152 1 98.25 290 HIS A N 1
ATOM 2278 C CA . HIS A 1 290 ? -34.375 -26.594 5.559 1 98.25 290 HIS A CA 1
ATOM 2279 C C . HIS A 1 290 ? -33.188 -27.203 6.27 1 98.25 290 HIS A C 1
ATOM 2281 O O . HIS A 1 290 ? -33.156 -28.406 6.555 1 98.25 290 HIS A O 1
ATOM 2287 N N . ILE A 1 291 ? -32.156 -26.422 6.586 1 98.44 291 ILE A N 1
ATOM 2288 C CA . ILE A 1 291 ? -30.938 -26.875 7.277 1 98.44 291 ILE A CA 1
ATOM 2289 C C . ILE A 1 291 ? -31.281 -27.25 8.719 1 98.44 291 ILE A C 1
ATOM 2291 O O . ILE A 1 291 ? -30.797 -28.234 9.25 1 98.44 291 ILE A O 1
ATOM 2295 N N . ALA A 1 292 ? -32.156 -26.469 9.344 1 98 292 ALA A N 1
ATOM 2296 C CA . ALA A 1 292 ? -32.562 -26.734 10.719 1 98 292 ALA A CA 1
ATOM 2297 C C . ALA A 1 292 ? -33.219 -28.094 10.836 1 98 292 ALA A C 1
ATOM 2299 O O . ALA A 1 292 ? -33.188 -28.719 11.898 1 98 292 ALA A O 1
ATOM 2300 N N . LYS A 1 293 ? -33.781 -28.562 9.758 1 97.94 293 LYS A N 1
ATOM 2301 C CA . LYS A 1 293 ? -34.469 -29.859 9.734 1 97.94 293 LYS A CA 1
ATOM 2302 C C . LYS A 1 293 ? -33.469 -31 9.5 1 97.94 293 LYS A C 1
ATOM 2304 O O . LYS A 1 293 ? -33.875 -32.156 9.359 1 97.94 293 LYS A O 1
ATOM 2309 N N . GLY A 1 294 ? -32.219 -30.672 9.391 1 97.19 294 GLY A N 1
ATOM 2310 C CA . GLY A 1 294 ? -31.203 -31.719 9.305 1 97.19 294 GLY A CA 1
ATOM 2311 C C . GLY A 1 294 ? -30.719 -31.969 7.887 1 97.19 294 GLY A C 1
ATOM 2312 O O . GLY A 1 294 ? -30.047 -32.969 7.625 1 97.19 294 GLY A O 1
ATOM 2313 N N . ASN A 1 295 ? -31.109 -31.031 6.988 1 97.62 295 ASN A N 1
ATOM 2314 C CA . ASN A 1 295 ? -30.703 -31.203 5.594 1 97.62 295 ASN A CA 1
ATOM 2315 C C . ASN A 1 295 ? -29.516 -30.328 5.234 1 97.62 295 ASN A C 1
ATOM 2317 O O . ASN A 1 295 ? -29.188 -29.391 5.973 1 97.62 295 ASN A O 1
ATOM 2321 N N . ARG A 1 296 ? -28.891 -30.672 4.102 1 97.5 296 ARG A N 1
ATOM 2322 C CA . ARG A 1 296 ? -27.844 -29.797 3.551 1 97.5 296 ARG A CA 1
ATOM 2323 C C . ARG A 1 296 ? -28.469 -28.609 2.832 1 97.5 296 ARG A C 1
ATOM 2325 O O . ARG A 1 296 ? -29.672 -28.578 2.576 1 97.5 296 ARG A O 1
ATOM 2332 N N . THR A 1 297 ? -27.641 -27.656 2.523 1 97.31 297 THR A N 1
ATOM 2333 C CA . THR A 1 297 ? -28.078 -26.438 1.831 1 97.31 297 THR A CA 1
ATOM 2334 C C . THR A 1 297 ? -28.688 -26.797 0.48 1 97.31 297 THR A C 1
ATOM 2336 O O . THR A 1 297 ? -28.266 -27.75 -0.174 1 97.31 297 THR A O 1
ATOM 2339 N N . LYS A 1 298 ? -29.672 -26.062 0.075 1 94.81 298 LYS A N 1
ATOM 2340 C CA . LYS A 1 298 ? -30.266 -26.203 -1.256 1 94.81 298 LYS A CA 1
ATOM 2341 C C . LYS A 1 298 ? -30.172 -24.875 -2.025 1 94.81 298 LYS A C 1
ATOM 2343 O O . LYS A 1 298 ? -30.797 -24.734 -3.078 1 94.81 298 LYS A O 1
ATOM 2348 N N . LEU A 1 299 ? -29.516 -23.922 -1.422 1 93.88 299 LEU A N 1
ATOM 2349 C CA . LEU A 1 299 ? -29.391 -22.625 -2.072 1 93.88 299 LEU A CA 1
ATOM 2350 C C . LEU A 1 299 ? -28.5 -22.734 -3.307 1 93.88 299 LEU A C 1
ATOM 2352 O O . LEU A 1 299 ? -27.453 -23.391 -3.273 1 93.88 299 LEU A O 1
ATOM 2356 N N . PRO A 1 300 ? -28.891 -22.062 -4.379 1 89.38 300 PRO A N 1
ATOM 2357 C CA . PRO A 1 300 ? -28.078 -22.109 -5.602 1 89.38 300 PRO A CA 1
ATOM 2358 C C . PRO A 1 300 ? -26.641 -21.688 -5.371 1 89.38 300 PRO A C 1
ATOM 2360 O O . PRO A 1 300 ? -26.391 -20.656 -4.75 1 89.38 300 PRO A O 1
ATOM 2363 N N . GLY A 1 301 ? -25.703 -22.547 -5.891 1 87.69 301 GLY A N 1
ATOM 2364 C CA . GLY A 1 301 ? -24.297 -22.203 -5.887 1 87.69 301 GLY A CA 1
ATOM 2365 C C . GLY A 1 301 ? -23.609 -22.469 -4.559 1 87.69 301 GLY A C 1
ATOM 2366 O O . GLY A 1 301 ? -22.391 -22.328 -4.441 1 87.69 301 GLY A O 1
ATOM 2367 N N . ASP A 1 302 ? -24.312 -22.859 -3.523 1 93.19 302 ASP A N 1
ATOM 2368 C CA . ASP A 1 302 ? -23.734 -23.062 -2.201 1 93.19 302 ASP A CA 1
ATOM 2369 C C . ASP A 1 302 ? -23.125 -24.469 -2.09 1 93.19 302 ASP A C 1
ATOM 2371 O O . ASP A 1 302 ? -23.438 -25.344 -2.889 1 93.19 302 ASP A O 1
ATOM 2375 N N . SER A 1 303 ? -22.172 -24.531 -1.213 1 95.31 303 SER A N 1
ATOM 2376 C CA . SER A 1 303 ? -21.516 -25.797 -0.907 1 95.31 303 SER A CA 1
ATOM 2377 C C . SER A 1 303 ? -21.719 -26.188 0.554 1 95.31 303 SER A C 1
ATOM 2379 O O . SER A 1 303 ? -22.25 -25.406 1.343 1 95.31 303 SER A O 1
ATOM 2381 N N . TRP A 1 304 ? -21.375 -27.406 0.886 1 97.31 304 TRP A N 1
ATOM 2382 C CA . TRP A 1 304 ? -21.578 -27.938 2.229 1 97.31 304 TRP A CA 1
ATOM 2383 C C . TRP A 1 304 ? -20.297 -28.578 2.756 1 97.31 304 TRP A C 1
ATOM 2385 O O . TRP A 1 304 ? -19.516 -29.156 1.986 1 97.31 304 TRP A O 1
ATOM 2395 N N . GLY A 1 305 ? -20.141 -28.547 4.039 1 97.19 305 GLY A N 1
ATOM 2396 C CA . GLY A 1 305 ? -18.969 -29.156 4.656 1 97.19 305 GLY A CA 1
ATOM 2397 C C . GLY A 1 305 ? -17.672 -28.484 4.234 1 97.19 305 GLY A C 1
ATOM 2398 O O . GLY A 1 305 ? -17.594 -27.266 4.164 1 97.19 305 GLY A O 1
ATOM 2399 N N . ILE A 1 306 ? -16.641 -29.297 4.004 1 97.81 306 ILE A N 1
ATOM 2400 C CA . ILE A 1 306 ? -15.297 -28.797 3.736 1 97.81 306 ILE A CA 1
ATOM 2401 C C . ILE A 1 306 ? -15.297 -27.969 2.447 1 97.81 306 ILE A C 1
ATOM 2403 O O . ILE A 1 306 ? -14.508 -27.031 2.303 1 97.81 306 ILE A O 1
ATOM 2407 N N . TRP A 1 307 ? -16.219 -28.219 1.544 1 97.25 307 TRP A N 1
ATOM 2408 C CA . TRP A 1 307 ? -16.281 -27.547 0.249 1 97.25 307 TRP A CA 1
ATOM 2409 C C . TRP A 1 307 ? -16.781 -26.109 0.4 1 97.25 307 TRP A C 1
ATOM 2411 O O . TRP A 1 307 ? -16.641 -25.297 -0.517 1 97.25 307 TRP A O 1
ATOM 2421 N N . LYS A 1 308 ? -17.375 -25.781 1.523 1 97.25 308 LYS A N 1
ATOM 2422 C CA . LYS A 1 308 ? -17.797 -24.406 1.797 1 97.25 308 LYS A CA 1
ATOM 2423 C C . LYS A 1 308 ? -16.594 -23.531 2.137 1 97.25 308 LYS A C 1
ATOM 2425 O O . LYS A 1 308 ? -16.641 -22.312 1.935 1 97.25 308 LYS A O 1
ATOM 2430 N N . LEU A 1 309 ? -15.531 -24.172 2.582 1 97.75 309 LEU A N 1
ATOM 2431 C CA . LEU A 1 309 ? -14.406 -23.406 3.109 1 97.75 309 LEU A CA 1
ATOM 2432 C C . LEU A 1 309 ? -13.195 -23.516 2.191 1 97.75 309 LEU A C 1
ATOM 2434 O O . LEU A 1 309 ? -12.305 -22.672 2.225 1 97.75 309 LEU A O 1
ATOM 2438 N N . SER A 1 310 ? -13.172 -24.562 1.404 1 98.19 310 SER A N 1
ATOM 2439 C CA . SER A 1 310 ? -11.969 -24.844 0.618 1 98.19 310 SER A CA 1
ATOM 2440 C C . SER A 1 310 ? -12.328 -25.422 -0.745 1 98.19 310 SER A C 1
ATOM 2442 O O . SER A 1 310 ? -13.234 -26.25 -0.854 1 98.19 310 SER A O 1
ATOM 2444 N N . SER A 1 311 ? -11.664 -24.906 -1.752 1 97.12 311 SER A N 1
ATOM 2445 C CA . SER A 1 311 ? -11.703 -25.547 -3.059 1 97.12 311 SER A CA 1
ATOM 2446 C C . SER A 1 311 ? -10.789 -26.766 -3.098 1 97.12 311 SER A C 1
ATOM 2448 O O . SER A 1 311 ? -9.578 -26.656 -2.875 1 97.12 311 SER A O 1
ATOM 2450 N N . LEU A 1 312 ? -11.352 -27.938 -3.387 1 98 312 LEU A N 1
ATOM 2451 C CA . LEU A 1 312 ? -10.586 -29.188 -3.322 1 98 312 LEU A CA 1
ATOM 2452 C C . LEU A 1 312 ? -10.422 -29.797 -4.707 1 98 312 LEU A C 1
ATOM 2454 O O . LEU A 1 312 ? -11.383 -29.844 -5.484 1 98 312 LEU A O 1
ATOM 2458 N N . VAL A 1 313 ? -9.211 -30.188 -5.008 1 98.5 313 VAL A N 1
ATOM 2459 C CA . VAL A 1 313 ? -8.922 -31 -6.191 1 98.5 313 VAL A CA 1
ATOM 2460 C C . VAL A 1 313 ? -8.281 -32.312 -5.777 1 98.5 313 VAL A C 1
ATOM 2462 O O . VAL A 1 313 ? -7.344 -32.344 -4.973 1 98.5 313 VAL A O 1
ATOM 2465 N N . ASN A 1 314 ? -8.766 -33.406 -6.305 1 98.38 314 ASN A N 1
ATOM 2466 C CA . ASN A 1 314 ? -8.289 -34.719 -5.922 1 98.38 314 ASN A CA 1
ATOM 2467 C C . ASN A 1 314 ? -6.844 -34.938 -6.352 1 98.38 314 ASN A C 1
ATOM 2469 O O . ASN A 1 314 ? -6.461 -34.594 -7.465 1 98.38 314 ASN A O 1
ATOM 2473 N N . LEU A 1 315 ? -6.086 -35.5 -5.484 1 98.81 315 LEU A N 1
ATOM 2474 C CA . LEU A 1 315 ? -4.742 -36 -5.707 1 98.81 315 LEU A CA 1
ATOM 2475 C C . LEU A 1 315 ? -4.688 -37.5 -5.477 1 98.81 315 LEU A C 1
ATOM 2477 O O . LEU A 1 315 ? -5.641 -38.094 -4.953 1 98.81 315 LEU A O 1
ATOM 2481 N N . PRO A 1 316 ? -3.623 -38.156 -5.949 1 98.69 316 PRO A N 1
ATOM 2482 C CA . PRO A 1 316 ? -3.498 -39.594 -5.676 1 98.69 316 PRO A CA 1
ATOM 2483 C C . PRO A 1 316 ? -3.531 -39.906 -4.184 1 98.69 316 PRO A C 1
ATOM 2485 O O . PRO A 1 316 ? -3.184 -39.062 -3.357 1 98.69 316 PRO A O 1
ATOM 2488 N N . ASN A 1 317 ? -3.951 -41.156 -3.885 1 98.5 317 ASN A N 1
ATOM 2489 C CA . ASN A 1 317 ? -3.928 -41.719 -2.547 1 98.5 317 ASN A CA 1
ATOM 2490 C C . ASN A 1 317 ? -4.871 -41 -1.6 1 98.5 317 ASN A C 1
ATOM 2492 O O . ASN A 1 317 ? -4.531 -40.75 -0.442 1 98.5 317 ASN A O 1
ATOM 2496 N N . GLN A 1 318 ? -6.023 -40.594 -2.08 1 98.25 318 GLN A N 1
ATOM 2497 C CA . GLN A 1 318 ? -7.152 -40.031 -1.363 1 98.25 318 GLN A CA 1
ATOM 2498 C C . GLN A 1 318 ? -6.754 -38.719 -0.674 1 98.25 318 GLN A C 1
ATOM 2500 O O . GLN A 1 318 ? -7.199 -38.438 0.44 1 98.25 318 GLN A O 1
ATOM 2505 N N . LYS A 1 319 ? -5.867 -38.031 -1.186 1 98.69 319 LYS A N 1
ATOM 2506 C CA . LYS A 1 319 ? -5.48 -36.688 -0.747 1 98.69 319 LYS A CA 1
ATOM 2507 C C . LYS A 1 319 ? -6.066 -35.625 -1.665 1 98.69 319 LYS A C 1
ATOM 2509 O O . LYS A 1 319 ? -6.609 -35.938 -2.727 1 98.69 319 LYS A O 1
ATOM 2514 N N . THR A 1 320 ? -6.055 -34.406 -1.201 1 98.62 320 THR A N 1
ATOM 2515 C CA . THR A 1 320 ? -6.562 -33.281 -2.008 1 98.62 320 THR A CA 1
ATOM 2516 C C . THR A 1 320 ? -5.66 -32.062 -1.883 1 98.62 320 THR A C 1
ATOM 2518 O O . THR A 1 320 ? -4.918 -31.938 -0.906 1 98.62 320 THR A O 1
ATOM 2521 N N . ASP A 1 321 ? -5.574 -31.344 -2.961 1 98.75 321 ASP A N 1
ATOM 2522 C CA . ASP A 1 321 ? -5.098 -29.969 -2.922 1 98.75 321 ASP A CA 1
ATOM 2523 C C . ASP A 1 321 ? -6.203 -29.016 -2.473 1 98.75 321 ASP A C 1
ATOM 2525 O O . ASP A 1 321 ? -7.176 -28.797 -3.203 1 98.75 321 ASP A O 1
ATOM 2529 N N . GLY A 1 322 ? -6.07 -28.516 -1.23 1 98.69 322 GLY A N 1
ATOM 2530 C CA . GLY A 1 322 ? -7.055 -27.594 -0.689 1 98.69 322 GLY A CA 1
ATOM 2531 C C . GLY A 1 322 ? -6.625 -26.141 -0.794 1 98.69 322 GLY A C 1
ATOM 2532 O O . GLY A 1 322 ? -5.641 -25.734 -0.175 1 98.69 322 GLY A O 1
ATOM 2533 N N . ASN A 1 323 ? -7.371 -25.328 -1.61 1 98.25 323 ASN A N 1
ATOM 2534 C CA . ASN A 1 323 ? -7.133 -23.906 -1.803 1 98.25 323 ASN A CA 1
ATOM 2535 C C . ASN A 1 323 ? -8.281 -23.062 -1.249 1 98.25 323 ASN A C 1
ATOM 2537 O O . ASN A 1 323 ? -9.227 -23.594 -0.673 1 98.25 323 ASN A O 1
ATOM 2541 N N . ASN A 1 324 ? -8.133 -21.766 -1.302 1 97.75 324 ASN A N 1
ATOM 2542 C CA . ASN A 1 324 ? -9.211 -20.844 -0.966 1 97.75 324 ASN A CA 1
ATOM 2543 C C . ASN A 1 324 ? -10.453 -21.109 -1.805 1 97.75 324 ASN A C 1
ATOM 2545 O O . ASN A 1 324 ? -10.352 -21.422 -2.992 1 97.75 324 ASN A O 1
ATOM 2549 N N . GLN A 1 325 ? -11.594 -21.016 -1.118 1 95.5 325 GLN A N 1
ATOM 2550 C CA . GLN A 1 325 ? -12.883 -21.156 -1.794 1 95.5 325 GLN A CA 1
ATOM 2551 C C . GLN A 1 325 ? -13.359 -19.812 -2.344 1 95.5 325 GLN A C 1
ATOM 2553 O O . GLN A 1 325 ? -13.656 -18.891 -1.577 1 95.5 325 GLN A O 1
ATOM 2558 N N . HIS A 1 326 ? -13.508 -19.688 -3.625 1 90.19 326 HIS A N 1
ATOM 2559 C CA . HIS A 1 326 ? -13.891 -18.422 -4.266 1 90.19 326 HIS A CA 1
ATOM 2560 C C . HIS A 1 326 ? -15.352 -18.094 -3.988 1 90.19 326 HIS A C 1
ATOM 2562 O O . HIS A 1 326 ? -15.734 -16.922 -3.99 1 90.19 326 HIS A O 1
ATOM 2568 N N . ALA A 1 327 ? -16.172 -19.078 -3.742 1 91.88 327 ALA A N 1
ATOM 2569 C CA . ALA A 1 327 ? -17.594 -18.891 -3.531 1 91.88 327 ALA A CA 1
ATOM 2570 C C . ALA A 1 327 ? -17.906 -18.625 -2.061 1 91.88 327 ALA A C 1
ATOM 2572 O O . ALA A 1 327 ? -19 -18.922 -1.584 1 91.88 327 ALA A O 1
ATOM 2573 N N . ALA A 1 328 ? -16.938 -18.125 -1.32 1 93.69 328 ALA A N 1
ATOM 2574 C CA . ALA A 1 328 ? -17.109 -17.875 0.109 1 93.69 328 ALA A CA 1
ATOM 2575 C C . ALA A 1 328 ? -16.578 -16.5 0.49 1 93.69 328 ALA A C 1
ATOM 2577 O O . ALA A 1 328 ? -15.641 -15.992 -0.136 1 93.69 328 ALA A O 1
ATOM 2578 N N . PHE A 1 329 ? -17.141 -15.883 1.561 1 93.5 329 PHE A N 1
ATOM 2579 C CA . PHE A 1 329 ? -16.656 -14.617 2.102 1 93.5 329 PHE A CA 1
ATOM 2580 C C . PHE A 1 329 ? -15.531 -14.852 3.094 1 93.5 329 PHE A C 1
ATOM 2582 O O . PHE A 1 329 ? -14.727 -13.953 3.357 1 93.5 329 PHE A O 1
ATOM 2589 N N . LEU A 1 330 ? -15.602 -16.031 3.674 1 96.19 330 LEU A N 1
ATOM 2590 C CA . LEU A 1 330 ? -14.57 -16.469 4.609 1 96.19 330 LEU A CA 1
ATOM 2591 C C . LEU A 1 330 ? -14 -17.812 4.191 1 96.19 330 LEU A C 1
ATOM 2593 O O . LEU A 1 330 ? -14.742 -18.797 4.039 1 96.19 330 LEU A O 1
ATOM 2597 N N . SER A 1 331 ? -12.742 -17.875 3.926 1 97.94 331 SER A N 1
ATOM 2598 C CA . SER A 1 331 ? -12.016 -19.062 3.488 1 97.94 331 SER A CA 1
ATOM 2599 C C . SER A 1 331 ? -10.562 -19.016 3.936 1 97.94 331 SER A C 1
ATOM 2601 O O . SER A 1 331 ? -10.227 -18.359 4.926 1 97.94 331 SER A O 1
ATOM 2603 N N . THR A 1 332 ? -9.688 -19.734 3.281 1 98.5 332 THR A N 1
ATOM 2604 C CA . THR A 1 332 ? -8.32 -19.906 3.76 1 98.5 332 THR A CA 1
ATOM 2605 C C . THR A 1 332 ? -7.457 -18.703 3.418 1 98.5 332 THR A C 1
ATOM 2607 O O . THR A 1 332 ? -6.355 -18.547 3.949 1 98.5 332 THR A O 1
ATOM 2610 N N . ASP A 1 333 ? -7.875 -17.812 2.537 1 98.31 333 ASP A N 1
ATOM 2611 C CA . ASP A 1 333 ? -7.203 -16.531 2.32 1 98.31 333 ASP A CA 1
ATOM 2612 C C . ASP A 1 333 ? -7.371 -15.617 3.527 1 98.31 333 ASP A C 1
ATOM 2614 O O . ASP A 1 333 ? -8.453 -15.547 4.121 1 98.31 333 ASP A O 1
ATOM 2618 N N . LEU A 1 334 ? -6.363 -14.984 3.936 1 98.06 334 LEU A N 1
ATOM 2619 C CA . LEU A 1 334 ? -6.438 -13.922 4.93 1 98.06 334 LEU A CA 1
ATOM 2620 C C . LEU A 1 334 ? -6.082 -12.57 4.309 1 98.06 334 LEU A C 1
ATOM 2622 O O . LEU A 1 334 ? -4.941 -12.117 4.41 1 98.06 334 LEU A O 1
ATOM 2626 N N . PRO A 1 335 ? -7.051 -11.906 3.654 1 97.06 335 PRO A N 1
ATOM 2627 C CA . PRO A 1 335 ? -6.758 -10.664 2.936 1 97.06 335 PRO A CA 1
ATOM 2628 C C . PRO A 1 335 ? -6.402 -9.508 3.871 1 97.06 335 PRO A C 1
ATOM 2630 O O . PRO A 1 335 ? -6.715 -9.555 5.062 1 97.06 335 PRO A O 1
ATOM 2633 N N . GLU A 1 336 ? -5.723 -8.461 3.328 1 95.69 336 GLU A N 1
ATOM 2634 C CA . GLU A 1 336 ? -5.449 -7.172 3.963 1 95.69 336 GLU A CA 1
ATOM 2635 C C . GLU A 1 336 ? -4.219 -7.254 4.863 1 95.69 336 GLU A C 1
ATOM 2637 O O . GLU A 1 336 ? -3.361 -6.371 4.832 1 95.69 336 GLU A O 1
ATOM 2642 N N . GLU A 1 337 ? -4.047 -8.336 5.645 1 96.75 337 GLU A N 1
ATOM 2643 C CA . GLU A 1 337 ? -2.996 -8.414 6.652 1 96.75 337 GLU A CA 1
ATOM 2644 C C . GLU A 1 337 ? -1.636 -8.672 6.012 1 96.75 337 GLU A C 1
ATOM 2646 O O . GLU A 1 337 ? -0.597 -8.461 6.645 1 96.75 337 GLU A O 1
ATOM 2651 N N . ASN A 1 338 ? -1.617 -9.125 4.73 1 97.94 338 ASN A N 1
ATOM 2652 C CA . ASN A 1 338 ? -0.366 -9.477 4.066 1 97.94 338 ASN A CA 1
ATOM 2653 C C . ASN A 1 338 ? 0.201 -8.297 3.279 1 97.94 338 ASN A C 1
ATOM 2655 O O . ASN A 1 338 ? 1.257 -8.414 2.654 1 97.94 338 ASN A O 1
ATOM 2659 N N . TRP A 1 339 ? -0.399 -7.145 3.293 1 97.19 339 TRP A N 1
ATOM 2660 C CA . TRP A 1 339 ? -0.02 -6.027 2.434 1 97.19 339 TRP A CA 1
ATOM 2661 C C . TRP A 1 339 ? 1.44 -5.648 2.648 1 97.19 339 TRP A C 1
ATOM 2663 O O . TRP A 1 339 ? 2.127 -5.238 1.708 1 97.19 339 TRP A O 1
ATOM 2673 N N . PRO A 1 340 ? 2.023 -5.754 3.9 1 96.38 340 PRO A N 1
ATOM 2674 C CA . PRO A 1 340 ? 3.416 -5.348 4.102 1 96.38 340 PRO A CA 1
ATOM 2675 C C . PRO A 1 340 ? 4.414 -6.387 3.602 1 96.38 340 PRO A C 1
ATOM 2677 O O . PRO A 1 340 ? 5.609 -6.098 3.492 1 96.38 340 PRO A O 1
ATOM 2680 N N . TRP A 1 341 ? 4 -7.574 3.273 1 97.69 341 TRP A N 1
ATOM 2681 C CA . TRP A 1 341 ? 4.863 -8.727 3.018 1 97.69 341 TRP A CA 1
ATOM 2682 C C . TRP A 1 341 ? 5.898 -8.398 1.949 1 97.69 341 TRP A C 1
ATOM 2684 O O . TRP A 1 341 ? 7.098 -8.594 2.16 1 97.69 341 TRP A O 1
ATOM 2694 N N . PRO A 1 342 ? 5.539 -7.855 0.84 1 97.19 342 PRO A N 1
ATOM 2695 C CA . PRO A 1 342 ? 6.5 -7.738 -0.261 1 97.19 342 PRO A CA 1
ATOM 2696 C C . PRO A 1 342 ? 7.754 -6.965 0.13 1 97.19 342 PRO A C 1
ATOM 2698 O O . PRO A 1 342 ? 8.852 -7.273 -0.346 1 97.19 342 PRO A O 1
ATOM 2701 N N . THR A 1 343 ? 7.617 -6 1.053 1 94.75 343 THR A N 1
ATOM 2702 C CA . THR A 1 343 ? 8.734 -5.105 1.319 1 94.75 343 THR A CA 1
ATOM 2703 C C . THR A 1 343 ? 9.211 -5.246 2.764 1 94.75 343 THR A C 1
ATOM 2705 O O . THR A 1 343 ? 9.922 -4.383 3.277 1 94.75 343 THR A O 1
ATOM 2708 N N . SER A 1 344 ? 8.789 -6.262 3.484 1 95 344 SER A N 1
ATOM 2709 C CA . SER A 1 344 ? 9.156 -6.445 4.887 1 95 344 SER A CA 1
ATOM 2710 C C . SER A 1 344 ? 10.328 -7.406 5.031 1 95 344 SER A C 1
ATOM 2712 O O . SER A 1 344 ? 10.688 -8.102 4.082 1 95 344 SER A O 1
ATOM 2714 N N . SER A 1 345 ? 10.891 -7.441 6.203 1 93.62 345 SER A N 1
ATOM 2715 C CA . SER A 1 345 ? 11.961 -8.367 6.566 1 93.62 345 SER A CA 1
ATOM 2716 C C . SER A 1 345 ? 11.43 -9.781 6.766 1 93.62 345 SER A C 1
ATOM 2718 O O . SER A 1 345 ? 10.219 -9.984 6.887 1 93.62 345 SER A O 1
ATOM 2720 N N . TRP A 1 346 ? 12.312 -10.695 6.809 1 96.62 346 TRP A N 1
ATOM 2721 C CA . TRP A 1 346 ? 11.922 -12.078 7.07 1 96.62 346 TRP A CA 1
ATOM 2722 C C . TRP A 1 346 ? 11.375 -12.227 8.484 1 96.62 346 TRP A C 1
ATOM 2724 O O . TRP A 1 346 ? 10.516 -13.078 8.742 1 96.62 346 TRP A O 1
ATOM 2734 N N . GLU A 1 347 ? 11.852 -11.375 9.414 1 95.5 347 GLU A N 1
ATOM 2735 C CA . GLU A 1 347 ? 11.273 -11.406 10.758 1 95.5 347 GLU A CA 1
ATOM 2736 C C . GLU A 1 347 ? 9.781 -11.102 10.719 1 95.5 347 GLU A C 1
ATOM 2738 O O . GLU A 1 347 ? 8.984 -11.812 11.336 1 95.5 347 GLU A O 1
ATOM 2743 N N . TRP A 1 348 ? 9.453 -10.023 10.07 1 96.31 348 TRP A N 1
ATOM 2744 C CA . TRP A 1 348 ? 8.039 -9.68 9.906 1 96.31 348 TRP A CA 1
ATOM 2745 C C . TRP A 1 348 ? 7.289 -10.797 9.195 1 96.31 348 TRP A C 1
ATOM 2747 O O . TRP A 1 348 ? 6.199 -11.188 9.617 1 96.31 348 TRP A O 1
ATOM 2757 N N . ARG A 1 349 ? 7.887 -11.375 8.094 1 98.19 349 ARG A N 1
ATOM 2758 C CA . ARG A 1 349 ? 7.258 -12.414 7.277 1 98.19 349 ARG A CA 1
ATOM 2759 C C . ARG A 1 349 ? 7.027 -13.68 8.086 1 98.19 349 ARG A C 1
ATOM 2761 O O . ARG A 1 349 ? 5.984 -14.32 7.961 1 98.19 349 ARG A O 1
ATOM 2768 N N . ASP A 1 350 ? 7.977 -14.016 8.906 1 98.06 350 ASP A N 1
ATOM 2769 C CA . ASP A 1 350 ? 7.828 -15.195 9.758 1 98.06 350 ASP A CA 1
ATOM 2770 C C . ASP A 1 350 ? 6.672 -15.023 10.742 1 98.06 350 ASP A C 1
ATOM 2772 O O . ASP A 1 350 ? 5.918 -15.969 10.992 1 98.06 350 ASP A O 1
ATOM 2776 N N . LYS A 1 351 ? 6.547 -13.828 11.328 1 96.62 351 LYS A N 1
ATOM 2777 C CA . LYS A 1 351 ? 5.438 -13.555 12.227 1 96.62 351 LYS A CA 1
ATOM 2778 C C . LYS A 1 351 ? 4.098 -13.672 11.508 1 96.62 351 LYS A C 1
ATOM 2780 O O . LYS A 1 351 ? 3.139 -14.219 12.047 1 96.62 351 LYS A O 1
ATOM 2785 N N . PHE A 1 352 ? 4.02 -13.18 10.328 1 98 352 PHE A N 1
ATOM 2786 C CA . PHE A 1 352 ? 2.783 -13.273 9.555 1 98 352 PHE A CA 1
ATOM 2787 C C . PHE A 1 352 ? 2.486 -14.727 9.188 1 98 352 PHE A C 1
ATOM 2789 O O . PHE A 1 352 ? 1.326 -15.141 9.18 1 98 352 PHE A O 1
ATOM 2796 N N . ALA A 1 353 ? 3.547 -15.43 8.75 1 98.62 353 ALA A N 1
ATOM 2797 C CA . ALA A 1 353 ? 3.361 -16.844 8.414 1 98.62 353 ALA A CA 1
ATOM 2798 C C . ALA A 1 353 ? 2.713 -17.594 9.57 1 98.62 353 ALA A C 1
ATOM 2800 O O . ALA A 1 353 ? 1.821 -18.422 9.359 1 98.62 353 ALA A O 1
ATOM 2801 N N . LYS A 1 354 ? 3.15 -17.328 10.766 1 98 354 LYS A N 1
ATOM 2802 C CA . LYS A 1 354 ? 2.543 -17.953 11.945 1 98 354 LYS A CA 1
ATOM 2803 C C . LYS A 1 354 ? 1.097 -17.5 12.117 1 98 354 LYS A C 1
ATOM 2805 O O . LYS A 1 354 ? 0.214 -18.312 12.391 1 98 354 LYS A O 1
ATOM 2810 N N . ARG A 1 355 ? 0.836 -16.188 11.961 1 97.81 355 ARG A N 1
ATOM 2811 C CA . ARG A 1 355 ? -0.512 -15.641 12.023 1 97.81 355 ARG A CA 1
ATOM 2812 C C . ARG A 1 355 ? -1.433 -16.312 11.008 1 97.81 355 ARG A C 1
ATOM 2814 O O . ARG A 1 355 ? -2.568 -16.656 11.336 1 97.81 355 ARG A O 1
ATOM 2821 N N . LEU A 1 356 ? -0.962 -16.5 9.844 1 98.5 356 LEU A N 1
ATOM 2822 C CA . LEU A 1 356 ? -1.736 -17.094 8.766 1 98.5 356 LEU A CA 1
ATOM 2823 C C . LEU A 1 356 ? -2.031 -18.562 9.062 1 98.5 356 LEU A C 1
ATOM 2825 O O . LEU A 1 356 ? -3.137 -19.047 8.797 1 98.5 356 LEU A O 1
ATOM 2829 N N . LYS A 1 357 ? -1.019 -19.297 9.555 1 98.38 357 LYS A N 1
ATOM 2830 C CA . LYS A 1 357 ? -1.227 -20.672 9.969 1 98.38 357 LYS A CA 1
ATOM 2831 C C . LYS A 1 357 ? -2.299 -20.766 11.047 1 98.38 357 LYS A C 1
ATOM 2833 O O . LYS A 1 357 ? -3.215 -21.594 10.953 1 98.38 357 LYS A O 1
ATOM 2838 N N . ASP A 1 358 ? -2.203 -19.891 12.062 1 98.12 358 ASP A N 1
ATOM 2839 C CA . ASP A 1 358 ? -3.164 -19.891 13.164 1 98.12 358 ASP A CA 1
ATOM 2840 C C . ASP A 1 358 ? -4.57 -19.578 12.664 1 98.12 358 ASP A C 1
ATOM 2842 O O . ASP A 1 358 ? -5.543 -20.188 13.094 1 98.12 358 ASP A O 1
ATOM 2846 N N . TYR A 1 359 ? -4.668 -18.625 11.812 1 98.31 359 TYR A N 1
ATOM 2847 C CA . TYR A 1 359 ? -5.961 -18.297 11.219 1 98.31 359 TYR A CA 1
ATOM 2848 C C . TYR A 1 359 ? -6.562 -19.516 10.516 1 98.31 359 TYR A C 1
ATOM 2850 O O . TYR A 1 359 ? -7.746 -19.812 10.688 1 98.31 359 TYR A O 1
ATOM 2858 N N . THR A 1 360 ? -5.738 -20.203 9.656 1 98.62 360 THR A N 1
ATOM 2859 C CA . THR A 1 360 ? -6.195 -21.312 8.844 1 98.62 360 THR A CA 1
ATOM 2860 C C . THR A 1 360 ? -6.656 -22.469 9.727 1 98.62 360 THR A C 1
ATOM 2862 O O . THR A 1 360 ? -7.742 -23.016 9.531 1 98.62 360 THR A O 1
ATOM 2865 N N . LEU A 1 361 ? -5.848 -22.812 10.703 1 98.5 361 LEU A N 1
ATOM 2866 C CA . LEU A 1 361 ? -6.219 -23.891 11.617 1 98.5 361 LEU A CA 1
ATOM 2867 C C . LEU A 1 361 ? -7.457 -23.516 12.422 1 98.5 361 LEU A C 1
ATOM 2869 O O . LEU A 1 361 ? -8.344 -24.344 12.633 1 98.5 361 LEU A O 1
ATOM 2873 N N . GLY A 1 362 ? -7.504 -22.234 12.852 1 98.69 362 GLY A N 1
ATOM 2874 C CA . GLY A 1 362 ? -8.664 -21.75 13.594 1 98.69 362 GLY A CA 1
ATOM 2875 C C . GLY A 1 362 ? -9.953 -21.812 12.789 1 98.69 362 GLY A C 1
ATOM 2876 O O . GLY A 1 362 ? -11.008 -22.141 13.336 1 98.69 362 GLY A O 1
ATOM 2877 N N . LEU A 1 363 ? -9.867 -21.5 11.539 1 98.69 363 LEU A N 1
ATOM 2878 C CA . LEU A 1 363 ? -11.023 -21.547 10.656 1 98.69 363 LEU A CA 1
ATOM 2879 C C . LEU A 1 363 ? -11.625 -22.938 10.617 1 98.69 363 LEU A C 1
ATOM 2881 O O . LEU A 1 363 ? -12.836 -23.109 10.805 1 98.69 363 LEU A O 1
ATOM 2885 N N . PHE A 1 364 ? -10.805 -23.938 10.367 1 98.75 364 PHE A N 1
ATOM 2886 C CA . PHE A 1 364 ? -11.289 -25.312 10.258 1 98.75 364 PHE A CA 1
ATOM 2887 C C . PHE A 1 364 ? -11.734 -25.828 11.617 1 98.75 364 PHE A C 1
ATOM 2889 O O . PHE A 1 364 ? -12.734 -26.547 11.711 1 98.75 364 PHE A O 1
ATOM 2896 N N . TRP A 1 365 ? -11.031 -25.453 12.641 1 98.75 365 TRP A N 1
ATOM 2897 C CA . TRP A 1 365 ? -11.445 -25.844 13.984 1 98.75 365 TRP A CA 1
ATOM 2898 C C . TRP A 1 365 ? -12.812 -25.266 14.328 1 98.75 365 TRP A C 1
ATOM 2900 O O . TRP A 1 365 ? -13.68 -25.953 14.859 1 98.75 365 TRP A O 1
ATOM 2910 N N . PHE A 1 366 ? -13.008 -23.984 14.07 1 98.81 366 PHE A N 1
ATOM 2911 C CA . PHE A 1 366 ? -14.289 -23.312 14.281 1 98.81 366 PHE A CA 1
ATOM 2912 C C . PHE A 1 366 ? -15.406 -24.062 13.562 1 98.81 366 PHE A C 1
ATOM 2914 O O . PHE A 1 366 ? -16.453 -24.359 14.164 1 98.81 366 PHE A O 1
ATOM 2921 N N . ALA A 1 367 ? -15.18 -24.375 12.344 1 98.75 367 ALA A N 1
ATOM 2922 C CA . ALA A 1 367 ? -16.188 -25.031 11.516 1 98.75 367 ALA A CA 1
ATOM 2923 C C . ALA A 1 367 ? -16.531 -26.406 12.078 1 98.75 367 ALA A C 1
ATOM 2925 O O . ALA A 1 367 ? -17.641 -26.906 11.898 1 98.75 367 ALA A O 1
ATOM 2926 N N . GLN A 1 368 ? -15.617 -27.031 12.758 1 98.62 368 GLN A N 1
ATOM 2927 C CA . GLN A 1 368 ? -15.789 -28.375 13.297 1 98.62 368 GLN A CA 1
ATOM 2928 C C . GLN A 1 368 ? -16.453 -28.344 14.672 1 98.62 368 GLN A C 1
ATOM 2930 O O . GLN A 1 368 ? -17.125 -29.297 15.07 1 98.62 368 GLN A O 1
ATOM 2935 N N . HIS A 1 369 ? -16.344 -27.203 15.375 1 98.5 369 HIS A N 1
ATOM 2936 C CA . HIS A 1 369 ? -16.609 -27.359 16.797 1 98.5 369 HIS A CA 1
ATOM 2937 C C . HIS A 1 369 ? -17.562 -26.266 17.297 1 98.5 369 HIS A C 1
ATOM 2939 O O . HIS A 1 369 ? -18.125 -26.391 18.391 1 98.5 369 HIS A O 1
ATOM 2945 N N . ASP A 1 370 ? -17.688 -25.141 16.562 1 98.75 370 ASP A N 1
ATOM 2946 C CA . ASP A 1 370 ? -18.5 -24.062 17.109 1 98.75 370 ASP A CA 1
ATOM 2947 C C . ASP A 1 370 ? -19.969 -24.484 17.234 1 98.75 370 ASP A C 1
ATOM 2949 O O . ASP A 1 370 ? -20.578 -24.906 16.25 1 98.75 370 ASP A O 1
ATOM 2953 N N . LYS A 1 371 ? -20.594 -24.203 18.359 1 98.19 371 LYS A N 1
ATOM 2954 C CA . LYS A 1 371 ? -21.891 -24.75 18.703 1 98.19 371 LYS A CA 1
ATOM 2955 C C . LYS A 1 371 ? -23 -24.062 17.922 1 98.19 371 LYS A C 1
ATOM 2957 O O . LYS A 1 371 ? -24.125 -24.578 17.828 1 98.19 371 LYS A O 1
ATOM 2962 N N . GLU A 1 372 ? -22.703 -22.891 17.406 1 98.5 372 GLU A N 1
ATOM 2963 C CA . GLU A 1 372 ? -23.734 -22.156 16.703 1 98.5 372 GLU A CA 1
ATOM 2964 C C . GLU A 1 372 ? -23.859 -22.625 15.258 1 98.5 372 GLU A C 1
ATOM 2966 O O . GLU A 1 372 ? -24.797 -22.266 14.555 1 98.5 372 GLU A O 1
ATOM 2971 N N . LEU A 1 373 ? -22.984 -23.469 14.828 1 98.75 373 LEU A N 1
ATOM 2972 C CA . LEU A 1 373 ? -23.109 -24.109 13.523 1 98.75 373 LEU A CA 1
ATOM 2973 C C . LEU A 1 373 ? -23.984 -25.359 13.602 1 98.75 373 LEU A C 1
ATOM 2975 O O . LEU A 1 373 ? -24.031 -26.016 14.641 1 98.75 373 LEU A O 1
ATOM 2979 N N . PRO A 1 374 ? -24.656 -25.719 12.453 1 98.5 374 PRO A N 1
ATOM 2980 C CA . PRO A 1 374 ? -25.469 -26.938 12.484 1 98.5 374 PRO A CA 1
ATOM 2981 C C . PRO A 1 374 ? -24.641 -28.172 12.828 1 98.5 374 PRO A C 1
ATOM 2983 O O . PRO A 1 374 ? -23.531 -28.344 12.312 1 98.5 374 PRO A O 1
ATOM 2986 N N . SER A 1 375 ? -25.219 -29.078 13.602 1 98.25 375 SER A N 1
ATOM 2987 C CA . SER A 1 375 ? -24.5 -30.281 14.039 1 98.25 375 SER A CA 1
ATOM 2988 C C . SER A 1 375 ? -24.094 -31.141 12.852 1 98.25 375 SER A C 1
ATOM 2990 O O . SER A 1 375 ? -23 -31.719 12.844 1 98.25 375 SER A O 1
ATOM 2992 N N . HIS A 1 376 ? -25 -31.312 11.93 1 98.31 376 HIS A N 1
ATOM 2993 C CA . HIS A 1 376 ? -24.703 -32.156 10.789 1 98.31 376 HIS A CA 1
ATOM 2994 C C . HIS A 1 376 ? -23.672 -31.516 9.867 1 98.31 376 HIS A C 1
ATOM 2996 O O . HIS A 1 376 ? -23 -32.188 9.094 1 98.31 376 HIS A O 1
ATOM 3002 N N . PHE A 1 377 ? -23.531 -30.172 9.844 1 98.62 377 PHE A N 1
ATOM 3003 C CA . PHE A 1 377 ? -22.422 -29.5 9.18 1 98.62 377 PHE A CA 1
ATOM 3004 C C . PHE A 1 377 ? -21.109 -29.812 9.867 1 98.62 377 PHE A C 1
ATOM 3006 O O . PHE A 1 377 ? -20.125 -30.172 9.211 1 98.62 377 PHE A O 1
ATOM 3013 N N . ARG A 1 378 ? -21.047 -29.719 11.188 1 98.69 378 ARG A N 1
ATOM 3014 C CA . ARG A 1 378 ? -19.859 -30 11.969 1 98.69 378 ARG A CA 1
ATOM 3015 C C . ARG A 1 378 ? -19.406 -31.438 11.781 1 98.69 378 ARG A C 1
ATOM 3017 O O . ARG A 1 378 ? -18.203 -31.703 11.672 1 98.69 378 ARG A O 1
ATOM 3024 N N . LYS A 1 379 ? -20.359 -32.312 11.766 1 98.19 379 LYS A N 1
ATOM 3025 C CA . LYS A 1 379 ? -20.062 -33.719 11.562 1 98.19 379 LYS A CA 1
ATOM 3026 C C . LYS A 1 379 ? -19.391 -33.969 10.211 1 98.19 379 LYS A C 1
ATOM 3028 O O . LYS A 1 379 ? -18.469 -34.75 10.094 1 98.19 379 LYS A O 1
ATOM 3033 N N . GLU A 1 380 ? -19.938 -33.312 9.203 1 98.06 380 GLU A N 1
ATOM 3034 C CA . GLU A 1 380 ? -19.328 -33.406 7.879 1 98.06 380 GLU A CA 1
ATOM 3035 C C . GLU A 1 380 ? -17.922 -32.844 7.875 1 98.06 380 GLU A C 1
ATOM 3037 O O . GLU A 1 380 ? -17.031 -33.406 7.227 1 98.06 380 GLU A O 1
ATOM 3042 N N . MET A 1 381 ? -17.688 -31.75 8.562 1 98.56 381 MET A N 1
ATOM 3043 C CA . MET A 1 381 ? -16.391 -31.109 8.664 1 98.56 381 MET A CA 1
ATOM 3044 C C . MET A 1 381 ? -15.391 -32 9.375 1 98.56 381 MET A C 1
ATOM 3046 O O . MET A 1 381 ? -14.211 -32.031 9.023 1 98.56 381 MET A O 1
ATOM 3050 N N . LEU A 1 382 ? -15.859 -32.719 10.297 1 98.44 382 LEU A N 1
ATOM 3051 C CA . LEU A 1 382 ? -15.016 -33.531 11.156 1 98.44 382 LEU A CA 1
ATOM 3052 C C . LEU A 1 382 ? -14.422 -34.719 10.391 1 98.44 382 LEU A C 1
ATOM 3054 O O . LEU A 1 382 ? -13.477 -35.344 10.852 1 98.44 382 LEU A O 1
ATOM 3058 N N . LYS A 1 383 ? -14.938 -35 9.211 1 98.25 383 LYS A N 1
ATOM 3059 C CA . LYS A 1 383 ? -14.43 -36.094 8.383 1 98.25 383 LYS A CA 1
ATOM 3060 C C . LYS A 1 383 ? -13.094 -35.719 7.746 1 98.25 383 LYS A C 1
ATOM 3062 O O . LYS A 1 383 ? -12.391 -36.594 7.23 1 98.25 383 LYS A O 1
ATOM 3067 N N . TRP A 1 384 ? -12.711 -34.5 7.816 1 98.69 384 TRP A N 1
ATOM 3068 C CA . TRP A 1 384 ? -11.555 -34 7.074 1 98.69 384 TRP A CA 1
ATOM 3069 C C . TRP A 1 384 ? -10.461 -33.531 8.023 1 98.69 384 TRP A C 1
ATOM 3071 O O . TRP A 1 384 ? -10.75 -33.062 9.133 1 98.69 384 TRP A O 1
ATOM 3081 N N . GLY A 1 385 ? -9.242 -33.625 7.645 1 98.69 385 GLY A N 1
ATOM 3082 C CA . GLY A 1 385 ? -8.055 -33.125 8.32 1 98.69 385 GLY A CA 1
ATOM 3083 C C . GLY A 1 385 ? -6.855 -33 7.402 1 98.69 385 GLY A C 1
ATOM 3084 O O . GLY A 1 385 ? -6.996 -33 6.176 1 98.69 385 GLY A O 1
ATOM 3085 N N . LEU A 1 386 ? -5.699 -32.812 8.023 1 98.81 386 LEU A N 1
ATOM 3086 C CA . LEU A 1 386 ? -4.441 -32.75 7.285 1 98.81 386 LEU A CA 1
ATOM 3087 C C . LEU A 1 386 ? -3.914 -34.156 6.988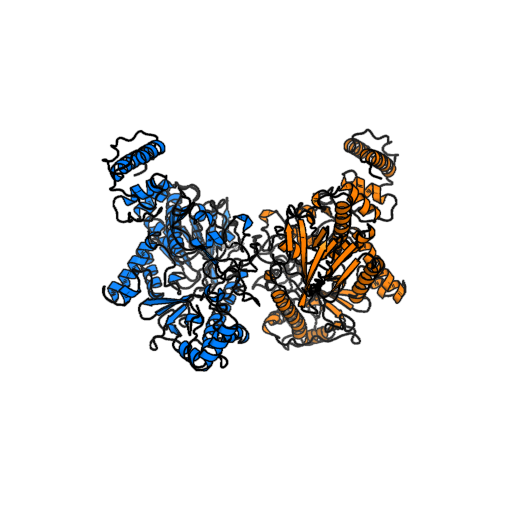 1 98.81 386 LEU A C 1
ATOM 3089 O O . LEU A 1 386 ? -4.18 -35.094 7.738 1 98.81 386 LEU A O 1
ATOM 3093 N N . ALA A 1 387 ? -3.219 -34.312 5.871 1 98.81 387 ALA A N 1
ATOM 3094 C CA . ALA A 1 387 ? -2.613 -35.594 5.535 1 98.81 387 ALA A CA 1
ATOM 3095 C C . ALA A 1 387 ? -1.384 -35.844 6.395 1 98.81 387 ALA A C 1
ATOM 3097 O O . ALA A 1 387 ? -0.394 -35.125 6.324 1 98.81 387 ALA A O 1
ATOM 3098 N N . LYS A 1 388 ? -1.399 -36.875 7.098 1 98.25 388 LYS A N 1
ATOM 3099 C CA . LYS A 1 388 ? -0.391 -37.219 8.094 1 98.25 388 LYS A CA 1
ATOM 3100 C C . LYS A 1 388 ? 0.967 -37.469 7.445 1 98.25 388 LYS A C 1
ATOM 3102 O O . LYS A 1 388 ? 2.008 -37.156 8.023 1 98.25 388 LYS A O 1
ATOM 3107 N N . ASP A 1 389 ? 0.951 -38.062 6.285 1 98.25 389 ASP A N 1
ATOM 3108 C CA . ASP A 1 389 ? 2.188 -38.531 5.656 1 98.25 389 ASP A CA 1
ATOM 3109 C C . ASP A 1 389 ? 2.832 -37.406 4.836 1 98.25 389 ASP A C 1
ATOM 3111 O O . ASP A 1 389 ? 3.807 -37.656 4.117 1 98.25 389 ASP A O 1
ATOM 3115 N N . GLU A 1 390 ? 2.32 -36.281 4.871 1 98.56 390 GLU A N 1
ATOM 3116 C CA . GLU A 1 390 ? 2.932 -35.094 4.23 1 98.56 390 GLU A CA 1
ATOM 3117 C C . GLU A 1 390 ? 3.535 -34.156 5.262 1 98.56 390 GLU A C 1
ATOM 3119 O O . GLU A 1 390 ? 2.973 -33.969 6.344 1 98.56 390 GLU A O 1
ATOM 3124 N N . TYR A 1 391 ? 4.68 -33.594 5.031 1 97.5 391 TYR A N 1
ATOM 3125 C CA . TYR A 1 391 ? 5.406 -32.625 5.867 1 97.5 391 TYR A CA 1
ATOM 3126 C C . TYR A 1 391 ? 5.582 -33.188 7.281 1 97.5 391 TYR A C 1
ATOM 3128 O O . TYR A 1 391 ? 5.234 -32.5 8.258 1 97.5 391 TYR A O 1
ATOM 3136 N N . PRO A 1 392 ? 6.031 -34.344 7.402 1 95.44 392 PRO A N 1
ATOM 3137 C CA . PRO A 1 392 ? 6.141 -34.938 8.734 1 95.44 392 PRO A CA 1
ATOM 3138 C C . PRO A 1 392 ? 6.969 -34.094 9.695 1 95.44 392 PRO A C 1
ATOM 3140 O O . PRO A 1 392 ? 6.816 -34.188 10.914 1 95.44 392 PRO A O 1
ATOM 3143 N N . ASP A 1 393 ? 7.777 -33.219 9.188 1 96.25 393 ASP A N 1
ATOM 3144 C CA . ASP A 1 393 ? 8.648 -32.375 10.016 1 96.25 393 ASP A CA 1
ATOM 3145 C C . ASP A 1 393 ? 7.977 -31.062 10.367 1 96.25 393 ASP A C 1
ATOM 3147 O O . ASP A 1 393 ? 8.586 -30.188 10.992 1 96.25 393 ASP A O 1
ATOM 3151 N N . ASN A 1 394 ? 6.754 -30.891 9.922 1 97.44 394 ASN A N 1
ATOM 3152 C CA . ASN A 1 394 ? 6.074 -29.625 10.156 1 97.44 394 ASN A CA 1
ATOM 3153 C C . ASN A 1 394 ? 4.605 -29.844 10.516 1 97.44 394 ASN A C 1
ATOM 3155 O O . ASN A 1 394 ? 3.734 -29.109 10.031 1 97.44 394 ASN A O 1
ATOM 3159 N N . GLU A 1 395 ? 4.324 -30.859 11.32 1 96.5 395 GLU A N 1
ATOM 3160 C CA . GLU A 1 395 ? 3.012 -31.125 11.891 1 96.5 395 GLU A CA 1
ATOM 3161 C C . GLU A 1 395 ? 1.962 -31.312 10.797 1 96.5 395 GLU A C 1
ATOM 3163 O O . GLU A 1 395 ? 0.826 -30.859 10.938 1 96.5 395 GLU A O 1
ATOM 3168 N N . SER A 1 396 ? 2.4 -31.891 9.609 1 98 396 SER A N 1
ATOM 3169 C CA . SER A 1 396 ? 1.535 -32.188 8.477 1 98 396 SER A CA 1
ATOM 3170 C C . SER A 1 396 ? 0.98 -30.922 7.844 1 98 396 SER A C 1
ATOM 3172 O O . SER A 1 396 ? -0.043 -30.969 7.156 1 98 396 SER A O 1
ATOM 3174 N N . PHE A 1 397 ? 1.591 -29.766 8.195 1 98.38 397 PHE A N 1
ATOM 3175 C CA . PHE A 1 397 ? 1.196 -28.469 7.664 1 98.38 397 PHE A CA 1
ATOM 3176 C C . PHE A 1 397 ? 2.234 -27.953 6.676 1 98.38 397 PHE A C 1
ATOM 3178 O O . PHE A 1 397 ? 3.439 -28.094 6.898 1 98.38 397 PHE A O 1
ATOM 3185 N N . PRO A 1 398 ? 1.8 -27.359 5.535 1 98.38 398 PRO A N 1
ATOM 3186 C CA . PRO A 1 398 ? 2.762 -26.859 4.547 1 98.38 398 PRO A CA 1
ATOM 3187 C C . PRO A 1 398 ? 3.76 -25.875 5.145 1 98.38 398 PRO A C 1
ATOM 3189 O O . PRO A 1 398 ? 3.424 -25.141 6.074 1 98.38 398 PRO A O 1
ATOM 3192 N N . ARG A 1 399 ? 4.938 -25.781 4.551 1 97.62 399 ARG A N 1
ATOM 3193 C CA . ARG A 1 399 ? 6.039 -24.984 5.082 1 97.62 399 ARG A CA 1
ATOM 3194 C C . ARG A 1 399 ? 6.137 -23.641 4.363 1 97.62 399 ARG A C 1
ATOM 3196 O O . ARG A 1 399 ? 6.855 -22.734 4.812 1 97.62 399 ARG A O 1
ATOM 3203 N N . GLN A 1 400 ? 5.445 -23.5 3.23 1 97.31 400 GLN A N 1
ATOM 3204 C CA . GLN A 1 400 ? 5.598 -22.359 2.336 1 97.31 400 GLN A CA 1
ATOM 3205 C C . GLN A 1 400 ? 4.293 -21.578 2.227 1 97.31 400 GLN A C 1
ATOM 3207 O O . GLN A 1 400 ? 3.264 -22.125 1.827 1 97.31 400 GLN A O 1
ATOM 3212 N N . VAL A 1 401 ? 4.359 -20.25 2.682 1 98.5 401 VAL A N 1
ATOM 3213 C CA . VAL A 1 401 ? 3.238 -19.344 2.42 1 98.5 401 VAL A CA 1
ATOM 3214 C C . VAL A 1 401 ? 3.027 -19.203 0.914 1 98.5 401 VAL A C 1
ATOM 3216 O O . VAL A 1 401 ? 3.992 -19.078 0.156 1 98.5 401 VAL A O 1
ATOM 3219 N N . TYR A 1 402 ? 1.825 -19.281 0.467 1 98.56 402 TYR A N 1
ATOM 3220 C CA . TYR A 1 402 ? 1.505 -19.047 -0.937 1 98.56 402 TYR A CA 1
ATOM 3221 C C . TYR A 1 402 ? 1.537 -17.562 -1.266 1 98.56 402 TYR A C 1
ATOM 3223 O O . TYR A 1 402 ? 0.5 -16.891 -1.253 1 98.56 402 TYR A O 1
ATOM 3231 N N . VAL A 1 403 ? 2.709 -17.094 -1.587 1 98.44 403 VAL A N 1
ATOM 3232 C CA . VAL A 1 403 ? 2.916 -15.711 -1.989 1 98.44 403 VAL A CA 1
ATOM 3233 C C . VAL A 1 403 ? 2.508 -15.531 -3.449 1 98.44 403 VAL A C 1
ATOM 3235 O O . VAL A 1 403 ? 3.326 -15.695 -4.355 1 98.44 403 VAL A O 1
ATOM 3238 N N . ARG A 1 404 ? 1.318 -15.133 -3.658 1 97.69 404 ARG A N 1
ATOM 3239 C CA . ARG A 1 404 ? 0.759 -15.008 -5 1 97.69 404 ARG A CA 1
ATOM 3240 C C . ARG A 1 404 ? 1.403 -13.852 -5.758 1 97.69 404 ARG A C 1
ATOM 3242 O O . ARG A 1 404 ? 1.405 -13.836 -6.988 1 97.69 404 ARG A O 1
ATOM 3249 N N . GLU A 1 405 ? 1.797 -12.93 -4.949 1 96.38 405 GLU A N 1
ATOM 3250 C CA . GLU A 1 405 ? 2.334 -11.695 -5.523 1 96.38 405 GLU A CA 1
ATOM 3251 C C . GLU A 1 405 ? 3.293 -11.008 -4.555 1 96.38 405 GLU A C 1
ATOM 3253 O O . GLU A 1 405 ? 2.926 -10.711 -3.416 1 96.38 405 GLU A O 1
ATOM 3258 N N . GLY A 1 406 ? 4.535 -10.93 -4.945 1 97.19 406 GLY A N 1
ATOM 3259 C CA . GLY A 1 406 ? 5.5 -10.094 -4.254 1 97.19 406 GLY A CA 1
ATOM 3260 C C . GLY A 1 406 ? 5.75 -8.766 -4.949 1 97.19 406 GLY A C 1
ATOM 3261 O O . GLY A 1 406 ? 4.805 -8.055 -5.297 1 97.19 406 GLY A O 1
ATOM 3262 N N . ARG A 1 407 ? 7.055 -8.398 -5.07 1 97.62 407 ARG A N 1
ATOM 3263 C CA . ARG A 1 407 ? 7.418 -7.262 -5.906 1 97.62 407 ARG A CA 1
ATOM 3264 C C . ARG A 1 407 ? 7.23 -7.582 -7.383 1 97.62 407 ARG A C 1
ATOM 3266 O O . ARG A 1 407 ? 7.551 -8.68 -7.832 1 97.62 407 ARG A O 1
ATOM 3273 N N . ARG A 1 408 ? 6.629 -6.645 -8.125 1 97.94 408 ARG A N 1
ATOM 3274 C CA . ARG A 1 408 ? 6.559 -6.742 -9.578 1 97.94 408 ARG A CA 1
ATOM 3275 C C . ARG A 1 408 ? 7.523 -5.762 -10.242 1 97.94 408 ARG A C 1
ATOM 3277 O O . ARG A 1 408 ? 7.266 -4.559 -10.273 1 97.94 408 ARG A O 1
ATOM 3284 N N . PHE A 1 409 ? 8.531 -6.27 -10.781 1 97.56 409 PHE A N 1
ATOM 3285 C CA . PHE A 1 409 ? 9.609 -5.402 -11.25 1 97.56 409 PHE A CA 1
ATOM 3286 C C . PHE A 1 409 ? 9.234 -4.727 -12.562 1 97.56 409 PHE A C 1
ATOM 3288 O O . PHE A 1 409 ? 8.281 -5.145 -13.227 1 97.56 409 PHE A O 1
ATOM 3295 N N . GLU A 1 410 ? 9.875 -3.65 -12.867 1 96.62 410 GLU A N 1
ATOM 3296 C CA . GLU A 1 410 ? 9.781 -2.984 -14.164 1 96.62 410 GLU A CA 1
ATOM 3297 C C . GLU A 1 410 ? 10.969 -3.326 -15.055 1 96.62 410 GLU A C 1
ATOM 3299 O O . GLU A 1 410 ? 12 -2.648 -15.008 1 96.62 410 GLU A O 1
ATOM 3304 N N . GLY A 1 411 ? 10.766 -4.301 -15.875 1 97.81 411 GLY A N 1
ATOM 3305 C CA . GLY A 1 411 ? 11.836 -4.809 -16.719 1 97.81 411 GLY A CA 1
ATOM 3306 C C . GLY A 1 411 ? 11.82 -4.215 -18.125 1 97.81 411 GLY A C 1
ATOM 3307 O O . GLY A 1 411 ? 11.18 -3.186 -18.359 1 97.81 411 GLY A O 1
ATOM 3308 N N . VAL A 1 412 ? 12.578 -4.789 -18.938 1 98.38 412 VAL A N 1
ATOM 3309 C CA . VAL A 1 412 ? 12.711 -4.371 -20.328 1 98.38 412 VAL A CA 1
ATOM 3310 C C . VAL A 1 412 ? 11.344 -4.402 -21.016 1 98.38 412 VAL A C 1
ATOM 3312 O O . VAL A 1 412 ? 11.039 -3.551 -21.844 1 98.38 412 VAL A O 1
ATOM 3315 N N . TYR A 1 413 ? 10.539 -5.363 -20.703 1 98.56 413 TYR A N 1
ATOM 3316 C CA . TYR A 1 413 ? 9.148 -5.41 -21.141 1 98.56 413 TYR A CA 1
ATOM 3317 C C . TYR A 1 413 ? 8.195 -5.473 -19.969 1 98.56 413 TYR A C 1
ATOM 3319 O O . TYR A 1 413 ? 8.422 -6.23 -19.016 1 98.56 413 TYR A O 1
ATOM 3327 N N . PHE A 1 414 ? 7.172 -4.66 -19.953 1 98.62 414 PHE A N 1
ATOM 3328 C CA . PHE A 1 414 ? 6.164 -4.59 -18.906 1 98.62 414 PHE A CA 1
ATOM 3329 C C . PHE A 1 414 ? 4.867 -5.25 -19.359 1 98.62 414 PHE A C 1
ATOM 3331 O O . PHE A 1 414 ? 4.109 -4.672 -20.141 1 98.62 414 PHE A O 1
ATOM 3338 N N . PHE A 1 415 ? 4.57 -6.461 -18.828 1 98.81 415 PHE A N 1
ATOM 3339 C CA . PHE A 1 415 ? 3.461 -7.305 -19.25 1 98.81 415 PHE A CA 1
ATOM 3340 C C . PHE A 1 415 ? 2.146 -6.809 -18.656 1 98.81 415 PHE A C 1
ATOM 3342 O O . PHE A 1 415 ? 2.057 -6.555 -17.453 1 98.81 415 PHE A O 1
ATOM 3349 N N . THR A 1 416 ? 1.096 -6.629 -19.422 1 98.69 416 THR A N 1
ATOM 3350 C CA . THR A 1 416 ? -0.237 -6.215 -18.984 1 98.69 416 THR A CA 1
ATOM 3351 C C . THR A 1 416 ? -1.289 -7.215 -19.453 1 98.69 416 THR A C 1
ATOM 3353 O O . THR A 1 416 ? -0.965 -8.195 -20.141 1 98.69 416 THR A O 1
ATOM 3356 N N . ALA A 1 417 ? -2.535 -7 -19.125 1 98.25 417 ALA A N 1
ATOM 3357 C CA . ALA A 1 417 ? -3.635 -7.875 -19.531 1 98.25 417 ALA A CA 1
ATOM 3358 C C . ALA A 1 417 ? -3.729 -7.973 -21.047 1 98.25 417 ALA A C 1
ATOM 3360 O O . ALA A 1 417 ? -4.082 -9.023 -21.594 1 98.25 417 ALA A O 1
ATOM 3361 N N . ALA A 1 418 ? -3.369 -6.906 -21.734 1 98.19 418 ALA A N 1
ATOM 3362 C CA . ALA A 1 418 ? -3.479 -6.852 -23.188 1 98.19 418 ALA A CA 1
ATOM 3363 C C . ALA A 1 418 ? -2.598 -7.91 -23.844 1 98.19 418 ALA A C 1
ATOM 3365 O O . ALA A 1 418 ? -2.889 -8.367 -24.953 1 98.19 418 ALA A O 1
ATOM 3366 N N . ASP A 1 419 ? -1.601 -8.328 -23.203 1 98.62 419 ASP A N 1
ATOM 3367 C CA . ASP A 1 419 ? -0.664 -9.312 -23.734 1 98.62 419 ASP A CA 1
ATOM 3368 C C . ASP A 1 419 ? -1.262 -10.719 -23.703 1 98.62 419 ASP A C 1
ATOM 3370 O O . ASP A 1 419 ? -0.762 -11.625 -24.359 1 98.62 419 ASP A O 1
ATOM 3374 N N . ALA A 1 420 ? -2.326 -10.906 -22.938 1 98.56 420 ALA A N 1
ATOM 3375 C CA . ALA A 1 420 ? -2.883 -12.25 -22.75 1 98.56 420 ALA A CA 1
ATOM 3376 C C . ALA A 1 420 ? -4.309 -12.328 -23.281 1 98.56 420 ALA A C 1
ATOM 3378 O O . ALA A 1 420 ? -4.898 -13.414 -23.328 1 98.56 420 ALA A O 1
ATOM 3379 N N . LEU A 1 421 ? -4.852 -11.219 -23.656 1 97.94 421 LEU A N 1
ATOM 3380 C CA . LEU A 1 421 ? -6.207 -11.188 -24.188 1 97.94 421 LEU A CA 1
ATOM 3381 C C . LEU A 1 421 ? -6.195 -11.266 -25.703 1 97.94 421 LEU A C 1
ATOM 3383 O O . LEU A 1 421 ? -5.324 -10.688 -26.359 1 97.94 421 LEU A O 1
ATOM 3387 N N . PRO A 1 422 ? -7.188 -11.992 -26.25 1 97.31 422 PRO A N 1
ATOM 3388 C CA . PRO A 1 422 ? -7.262 -12.055 -27.719 1 97.31 422 PRO A CA 1
ATOM 3389 C C . PRO A 1 422 ? -7.383 -10.672 -28.359 1 97.31 422 PRO A C 1
ATOM 3391 O O . PRO A 1 422 ? -8.094 -9.805 -27.828 1 97.31 422 PRO A O 1
ATOM 3394 N N . VAL A 1 423 ? -6.766 -10.453 -29.5 1 94.38 423 VAL A N 1
ATOM 3395 C CA . VAL A 1 423 ? -6.801 -9.164 -30.188 1 94.38 423 VAL A CA 1
ATOM 3396 C C . VAL A 1 423 ? -8.203 -8.914 -30.75 1 94.38 423 VAL A C 1
ATOM 3398 O O . VAL A 1 423 ? -8.617 -7.77 -30.922 1 94.38 423 VAL A O 1
ATOM 3401 N N . SER A 1 424 ? -8.836 -10 -31.141 1 93.06 424 SER A N 1
ATOM 3402 C CA . SER A 1 424 ? -10.234 -10.055 -31.547 1 93.06 424 SER A CA 1
ATOM 3403 C C . SER A 1 424 ? -10.844 -11.422 -31.25 1 93.06 424 SER A C 1
ATOM 3405 O O . SER A 1 424 ? -10.125 -12.375 -30.938 1 93.06 424 SER A O 1
ATOM 3407 N N . PRO A 1 425 ? -12.141 -11.523 -31.219 1 91.69 425 PRO A N 1
ATOM 3408 C CA . PRO A 1 425 ? -12.766 -12.805 -30.875 1 91.69 425 PRO A CA 1
ATOM 3409 C C . PRO A 1 425 ? -12.25 -13.961 -31.734 1 91.69 425 PRO A C 1
ATOM 3411 O O . PRO A 1 425 ? -12.227 -13.867 -32.969 1 91.69 425 PRO A O 1
ATOM 3414 N N . GLY A 1 426 ? -11.828 -14.961 -31.078 1 91.56 426 GLY A N 1
ATOM 3415 C CA . GLY A 1 426 ? -11.383 -16.172 -31.75 1 91.56 426 GLY A CA 1
ATOM 3416 C C . GLY A 1 426 ? -9.922 -16.125 -32.156 1 91.56 426 GLY A C 1
ATOM 3417 O O . GLY A 1 426 ? -9.352 -17.141 -32.562 1 91.56 426 GLY A O 1
ATOM 3418 N N . LYS A 1 427 ? -9.328 -15.031 -32.031 1 94.06 427 LYS A N 1
ATOM 3419 C CA . LYS A 1 427 ? -7.926 -14.867 -32.406 1 94.06 427 LYS A CA 1
ATOM 3420 C C . LYS A 1 427 ? -7.008 -15.008 -31.203 1 94.06 427 LYS A C 1
ATOM 3422 O O . LYS A 1 427 ? -7.48 -15.172 -30.078 1 94.06 427 LYS A O 1
ATOM 3427 N N . ARG A 1 428 ? -5.777 -15.055 -31.5 1 95.56 428 ARG A N 1
ATOM 3428 C CA . ARG A 1 428 ? -4.781 -15.156 -30.438 1 95.56 428 ARG A CA 1
ATOM 3429 C C . ARG A 1 428 ? -4.484 -13.789 -29.828 1 95.56 428 ARG A C 1
ATOM 3431 O O . ARG A 1 428 ? -4.789 -12.758 -30.438 1 95.56 428 ARG A O 1
ATOM 3438 N N . PRO A 1 429 ? -3.9 -13.797 -28.594 1 97.62 429 PRO A N 1
ATOM 3439 C CA . PRO A 1 429 ? -3.299 -12.562 -28.078 1 97.62 429 PRO A CA 1
ATOM 3440 C C . PRO A 1 429 ? -2.15 -12.062 -28.953 1 97.62 429 PRO A C 1
ATOM 3442 O O . PRO A 1 429 ? -1.692 -12.773 -29.844 1 97.62 429 PRO A O 1
ATOM 3445 N N . PRO A 1 430 ? -1.695 -10.797 -28.719 1 96.19 430 PRO A N 1
ATOM 3446 C CA . PRO A 1 430 ? -0.55 -10.305 -29.5 1 96.19 430 PRO A CA 1
ATOM 3447 C C . PRO A 1 430 ? 0.664 -11.227 -29.406 1 96.19 430 PRO A C 1
ATOM 3449 O O . PRO A 1 430 ? 0.95 -11.766 -28.328 1 96.19 430 PRO A O 1
ATOM 3452 N N . LEU A 1 431 ? 1.328 -11.375 -30.531 1 96.06 431 LEU A N 1
ATOM 3453 C CA . LEU A 1 431 ? 2.516 -12.219 -30.562 1 96.06 431 LEU A CA 1
ATOM 3454 C C . LEU A 1 431 ? 3.764 -11.422 -30.203 1 96.06 431 LEU A C 1
ATOM 3456 O O . LEU A 1 431 ? 3.936 -10.289 -30.656 1 96.06 431 LEU A O 1
ATOM 3460 N N . HIS A 1 432 ? 4.523 -12.023 -29.391 1 96.62 432 HIS A N 1
ATOM 3461 C CA . HIS A 1 432 ? 5.836 -11.469 -29.078 1 96.62 432 HIS A CA 1
ATOM 3462 C C . HIS A 1 432 ? 6.941 -12.242 -29.781 1 96.62 432 HIS A C 1
ATOM 3464 O O . HIS A 1 432 ? 7.211 -13.398 -29.438 1 96.62 432 HIS A O 1
ATOM 3470 N N . SER A 1 433 ? 7.645 -11.617 -30.641 1 95.12 433 SER A N 1
ATOM 3471 C CA . SER A 1 433 ? 8.68 -12.297 -31.406 1 95.12 433 SER A CA 1
ATOM 3472 C C . SER A 1 433 ? 9.812 -12.773 -30.5 1 95.12 433 SER A C 1
ATOM 3474 O O . SER A 1 433 ? 10.539 -13.711 -30.859 1 95.12 433 SER A O 1
ATOM 3476 N N . SER A 1 434 ? 9.938 -12.172 -29.328 1 97.81 434 SER A N 1
ATOM 3477 C CA . SER A 1 434 ? 10.977 -12.555 -28.375 1 97.81 434 SER A CA 1
ATOM 3478 C C . SER A 1 434 ? 10.453 -13.539 -27.344 1 97.81 434 SER A C 1
ATOM 3480 O O . SER A 1 434 ? 11 -13.648 -26.234 1 97.81 434 SER A O 1
ATOM 3482 N N . SER A 1 435 ? 9.414 -14.258 -27.734 1 98.69 435 SER A N 1
ATOM 3483 C CA . SER A 1 435 ? 8.789 -15.219 -26.844 1 98.69 435 SER A CA 1
ATOM 3484 C C . SER A 1 435 ? 9.781 -16.281 -26.391 1 98.69 435 SER A C 1
ATOM 3486 O O . SER A 1 435 ? 10.594 -16.75 -27.188 1 98.69 435 SER A O 1
ATOM 3488 N N . VAL A 1 436 ? 9.656 -16.594 -25.094 1 98.88 436 VAL A N 1
ATOM 3489 C CA . VAL A 1 436 ? 10.5 -17.656 -24.562 1 98.88 436 VAL A CA 1
ATOM 3490 C C . VAL A 1 436 ? 9.633 -18.781 -24 1 98.88 436 VAL A C 1
ATOM 3492 O O . VAL A 1 436 ? 10.141 -19.844 -23.625 1 98.88 436 VAL A O 1
ATOM 3495 N N . THR A 1 437 ? 8.367 -18.594 -23.953 1 98.75 437 THR A N 1
ATOM 3496 C CA . THR A 1 437 ? 7.395 -19.625 -23.578 1 98.75 437 THR A CA 1
ATOM 3497 C C . THR A 1 437 ? 5.98 -19.188 -23.953 1 98.75 437 THR A C 1
ATOM 3499 O O . THR A 1 437 ? 5.723 -17.984 -24.125 1 98.75 437 THR A O 1
ATOM 3502 N N . ALA A 1 438 ? 5.133 -20.109 -24.156 1 98.62 438 ALA A N 1
ATOM 3503 C CA . ALA A 1 438 ? 3.691 -19.891 -24.141 1 98.62 438 ALA A CA 1
ATOM 3504 C C . ALA A 1 438 ? 3.09 -20.359 -22.812 1 98.62 438 ALA A C 1
ATOM 3506 O O . ALA A 1 438 ? 3.658 -21.219 -22.141 1 98.62 438 ALA A O 1
ATOM 3507 N N . SER A 1 439 ? 2.051 -19.766 -22.453 1 98.38 439 SER A N 1
ATOM 3508 C CA . SER A 1 439 ? 1.356 -20.141 -21.219 1 98.38 439 SER A CA 1
ATOM 3509 C C . SER A 1 439 ? -0.122 -19.766 -21.281 1 98.38 439 SER A C 1
ATOM 3511 O O . SER A 1 439 ? -0.582 -19.203 -22.281 1 98.38 439 SER A O 1
ATOM 3513 N N . HIS A 1 440 ? -0.852 -20.312 -20.328 1 98.56 440 HIS A N 1
ATOM 3514 C CA . HIS A 1 440 ? -2.291 -20.078 -20.359 1 98.56 440 HIS A CA 1
ATOM 3515 C C . HIS A 1 440 ? -2.898 -20.266 -18.969 1 98.56 440 HIS A C 1
ATOM 3517 O O . HIS A 1 440 ? -2.828 -21.359 -18.391 1 98.56 440 HIS A O 1
ATOM 3523 N N . TYR A 1 441 ? -3.414 -19.281 -18.453 1 98.06 441 TYR A N 1
ATOM 3524 C CA . TYR A 1 441 ? -4.258 -19.234 -17.266 1 98.06 441 TYR A CA 1
ATOM 3525 C C . TYR A 1 441 ? -5.125 -17.969 -17.266 1 98.06 441 TYR A C 1
ATOM 3527 O O . TYR A 1 441 ? -4.867 -17.031 -18.031 1 98.06 441 TYR A O 1
ATOM 3535 N N . ALA A 1 442 ? -6.152 -17.906 -16.531 1 96.62 442 ALA A N 1
ATOM 3536 C CA . ALA A 1 442 ? -7.016 -16.734 -16.422 1 96.62 442 ALA A CA 1
ATOM 3537 C C . ALA A 1 442 ? -6.281 -15.57 -15.773 1 96.62 442 ALA A C 1
ATOM 3539 O O . ALA A 1 442 ? -5.254 -15.766 -15.117 1 96.62 442 ALA A O 1
ATOM 3540 N N . LEU A 1 443 ? -6.699 -14.344 -16.125 1 96.56 443 LEU A N 1
ATOM 3541 C CA . LEU A 1 443 ? -6.383 -13.25 -15.211 1 96.56 443 LEU A CA 1
ATOM 3542 C C . LEU A 1 443 ? -7.059 -13.453 -13.859 1 96.56 443 LEU A C 1
ATOM 3544 O O . LEU A 1 443 ? -8.258 -13.211 -13.719 1 96.56 443 LEU A O 1
ATOM 3548 N N . ASP A 1 444 ? -6.199 -13.867 -12.898 1 95.5 444 ASP A N 1
ATOM 3549 C CA . ASP A 1 444 ? -6.762 -14.352 -11.641 1 95.5 444 ASP A CA 1
ATOM 3550 C C . ASP A 1 444 ? -6.113 -13.648 -10.445 1 95.5 444 ASP A C 1
ATOM 3552 O O . ASP A 1 444 ? -4.898 -13.742 -10.25 1 95.5 444 ASP A O 1
ATOM 3556 N N . SER A 1 445 ? -6.879 -12.93 -9.703 1 95.56 445 SER A N 1
ATOM 3557 C CA . SER A 1 445 ? -6.453 -12.273 -8.469 1 95.56 445 SER A CA 1
ATOM 3558 C C . SER A 1 445 ? -7.406 -12.586 -7.32 1 95.56 445 SER A C 1
ATOM 3560 O O . SER A 1 445 ? -8.625 -12.633 -7.508 1 95.56 445 SER A O 1
ATOM 3562 N N . HIS A 1 446 ? -6.863 -12.844 -6.125 1 96.62 446 HIS A N 1
ATOM 3563 C CA . HIS A 1 446 ? -7.664 -13.125 -4.941 1 96.62 446 HIS A CA 1
ATOM 3564 C C . HIS A 1 446 ? -7.984 -11.844 -4.176 1 96.62 446 HIS A C 1
ATOM 3566 O O . HIS A 1 446 ? -7.492 -10.766 -4.523 1 96.62 446 HIS A O 1
ATOM 3572 N N . ALA A 1 447 ? -8.836 -11.992 -3.182 1 96.25 447 ALA A N 1
ATOM 3573 C CA . ALA A 1 447 ? -9.352 -10.852 -2.432 1 96.25 447 ALA A CA 1
ATOM 3574 C C . ALA A 1 447 ? -8.211 -10.055 -1.802 1 96.25 447 ALA A C 1
ATOM 3576 O O . ALA A 1 447 ? -7.238 -10.625 -1.316 1 96.25 447 ALA A O 1
ATOM 3577 N N . ALA A 1 448 ? -8.383 -8.734 -1.817 1 96.19 448 ALA A N 1
ATOM 3578 C CA . ALA A 1 448 ? -7.371 -7.859 -1.233 1 96.19 448 ALA A CA 1
ATOM 3579 C C . ALA A 1 448 ? -7.852 -7.27 0.09 1 96.19 448 ALA A C 1
ATOM 3581 O O . ALA A 1 448 ? -7.051 -6.762 0.877 1 96.19 448 ALA A O 1
ATOM 3582 N N . ARG A 1 449 ? -9.164 -7.332 0.358 1 95.75 449 ARG A N 1
ATOM 3583 C CA . ARG A 1 449 ? -9.75 -6.82 1.591 1 95.75 449 ARG A CA 1
ATOM 3584 C C . ARG A 1 449 ? -10.688 -7.852 2.219 1 95.75 449 ARG A C 1
ATOM 3586 O O . ARG A 1 449 ? -11.219 -8.719 1.522 1 95.75 449 ARG A O 1
ATOM 3593 N N . LYS A 1 450 ? -10.867 -7.715 3.537 1 95.38 450 LYS A N 1
ATOM 3594 C CA . LYS A 1 450 ? -11.828 -8.555 4.246 1 95.38 450 LYS A CA 1
ATOM 3595 C C . LYS A 1 450 ? -13.258 -8.172 3.883 1 95.38 450 LYS A C 1
ATOM 3597 O O . LYS A 1 450 ? -13.492 -7.141 3.256 1 95.38 450 LYS A O 1
ATOM 3602 N N . ARG A 1 451 ? -14.109 -9.031 4.25 1 93.94 451 ARG A N 1
ATOM 3603 C CA . ARG A 1 451 ? -15.531 -8.859 3.971 1 93.94 451 ARG A CA 1
ATOM 3604 C C . ARG A 1 451 ? -16.031 -7.508 4.48 1 93.94 451 ARG A C 1
ATOM 3606 O O . ARG A 1 451 ? -15.727 -7.113 5.609 1 93.94 451 ARG A O 1
ATOM 3613 N N . GLU A 1 452 ? -16.672 -6.758 3.613 1 91.25 452 GLU A N 1
ATOM 3614 C CA . GLU A 1 452 ? -17.297 -5.48 3.965 1 91.25 452 GLU A CA 1
ATOM 3615 C C . GLU A 1 452 ? -18.812 -5.621 4.086 1 91.25 452 GLU A C 1
ATOM 3617 O O . GLU A 1 452 ? -19.438 -6.398 3.355 1 91.25 452 GLU A O 1
ATOM 3622 N N . THR A 1 453 ? -19.391 -4.871 4.961 1 87.75 453 THR A N 1
ATOM 3623 C CA . THR A 1 453 ? -20.828 -4.941 5.203 1 87.75 453 THR A CA 1
ATOM 3624 C C . THR A 1 453 ? -21.609 -4.586 3.938 1 87.75 453 THR A C 1
ATOM 3626 O O . THR A 1 453 ? -21.344 -3.562 3.307 1 87.75 453 THR A O 1
ATOM 3629 N N . GLY A 1 454 ? -22.484 -5.461 3.652 1 83.12 454 GLY A N 1
ATOM 3630 C CA . GLY A 1 454 ? -23.391 -5.18 2.561 1 83.12 454 GLY A CA 1
ATOM 3631 C C . GLY A 1 454 ? -22.844 -5.559 1.201 1 83.12 454 GLY A C 1
ATOM 3632 O O . GLY A 1 454 ? -23.547 -5.496 0.195 1 83.12 454 GLY A O 1
ATOM 3633 N N . ARG A 1 455 ? -21.578 -6 1.18 1 87.94 455 ARG A N 1
ATOM 3634 C CA . ARG A 1 455 ? -20.984 -6.371 -0.1 1 87.94 455 ARG A CA 1
ATOM 3635 C C . ARG A 1 455 ? -21.266 -7.832 -0.436 1 87.94 455 ARG A C 1
ATOM 3637 O O . ARG A 1 455 ? -21.266 -8.688 0.449 1 87.94 455 ARG A O 1
ATOM 3644 N N . VAL A 1 456 ? -21.484 -8.102 -1.695 1 84.81 456 VAL A N 1
ATOM 3645 C CA . VAL A 1 456 ? -21.859 -9.445 -2.123 1 84.81 456 VAL A CA 1
ATOM 3646 C C . VAL A 1 456 ? -20.625 -10.195 -2.613 1 84.81 456 VAL A C 1
ATOM 3648 O O . VAL A 1 456 ? -20.703 -11.391 -2.912 1 84.81 456 VAL A O 1
ATOM 3651 N N . HIS A 1 457 ? -19.5 -9.477 -2.67 1 90.19 457 HIS A N 1
ATOM 3652 C CA . HIS A 1 457 ? -18.234 -10.078 -3.057 1 90.19 457 HIS A CA 1
ATOM 3653 C C . HIS A 1 457 ? -17.062 -9.398 -2.352 1 90.19 457 HIS A C 1
ATOM 3655 O O . HIS A 1 457 ? -17.203 -8.266 -1.872 1 90.19 457 HIS A O 1
ATOM 3661 N N . LEU A 1 458 ? -16 -10.109 -2.285 1 92.94 458 LEU A N 1
ATOM 3662 C CA . LEU A 1 458 ? -14.805 -9.523 -1.708 1 92.94 458 LEU A CA 1
ATOM 3663 C C . LEU A 1 458 ? -14.086 -8.641 -2.725 1 92.94 458 LEU A C 1
ATOM 3665 O O . LEU A 1 458 ? -14.086 -8.938 -3.922 1 92.94 458 LEU A O 1
ATOM 3669 N N . ASP A 1 459 ? -13.453 -7.609 -2.273 1 94.31 459 ASP A N 1
ATOM 3670 C CA . ASP A 1 459 ? -12.695 -6.688 -3.113 1 94.31 459 ASP A CA 1
ATOM 3671 C C . ASP A 1 459 ? -11.469 -7.371 -3.717 1 94.31 459 ASP A C 1
ATOM 3673 O O . ASP A 1 459 ? -10.625 -7.891 -2.988 1 94.31 459 ASP A O 1
ATOM 3677 N N . GLY A 1 460 ? -11.375 -7.324 -5.023 1 93.12 460 GLY A N 1
ATOM 3678 C CA . GLY A 1 460 ? -10.164 -7.75 -5.707 1 93.12 460 GLY A CA 1
ATOM 3679 C C . GLY A 1 460 ? -10.219 -9.188 -6.18 1 93.12 460 GLY A C 1
ATOM 3680 O O . GLY A 1 460 ? -9.281 -9.68 -6.812 1 93.12 460 GLY A O 1
ATOM 3681 N N . PHE A 1 461 ? -11.266 -9.867 -5.855 1 92.88 461 PHE A N 1
ATOM 3682 C CA . PHE A 1 461 ? -11.406 -11.25 -6.309 1 92.88 461 PHE A CA 1
ATOM 3683 C C . PHE A 1 461 ? -11.914 -11.297 -7.742 1 92.88 461 PHE A C 1
ATOM 3685 O O . PHE A 1 461 ? -13.109 -11.125 -7.988 1 92.88 461 PHE A O 1
ATOM 3692 N N . ILE A 1 462 ? -11.039 -11.57 -8.727 1 92.44 462 ILE A N 1
ATOM 3693 C CA . ILE A 1 462 ? -11.43 -11.508 -10.133 1 92.44 462 ILE A CA 1
ATOM 3694 C C . ILE A 1 462 ? -10.906 -12.734 -10.867 1 92.44 462 ILE A C 1
ATOM 3696 O O . ILE A 1 462 ? -9.961 -13.383 -10.422 1 92.44 462 ILE A O 1
ATOM 3700 N N . SER A 1 463 ? -11.547 -13.062 -11.961 1 93.25 463 SER A N 1
ATOM 3701 C CA . SER A 1 463 ? -11.133 -14.102 -12.906 1 93.25 463 SER A CA 1
ATOM 3702 C C . SER A 1 463 ? -11.633 -13.805 -14.312 1 93.25 463 SER A C 1
ATOM 3704 O O . SER A 1 463 ? -12.844 -13.797 -14.562 1 93.25 463 SER A O 1
ATOM 3706 N N . TYR A 1 464 ? -10.805 -13.5 -15.195 1 93.69 464 TYR A N 1
ATOM 3707 C CA . TYR A 1 464 ? -11.133 -13.25 -16.594 1 93.69 464 TYR A CA 1
ATOM 3708 C C . TYR A 1 464 ? -10.43 -14.242 -17.516 1 93.69 464 TYR A C 1
ATOM 3710 O O . TYR A 1 464 ? -9.227 -14.469 -17.375 1 93.69 464 TYR A O 1
ATOM 3718 N N . PRO A 1 465 ? -11.18 -14.805 -18.391 1 94 465 PRO A N 1
ATOM 3719 C CA . PRO A 1 465 ? -10.547 -15.766 -19.297 1 94 465 PRO A CA 1
ATOM 3720 C C . PRO A 1 465 ? -9.531 -15.102 -20.234 1 94 465 PRO A C 1
ATOM 3722 O O . PRO A 1 465 ? -9.719 -13.953 -20.641 1 94 465 PRO A O 1
ATOM 3725 N N . THR A 1 466 ? -8.539 -15.812 -20.484 1 96.75 466 THR A N 1
ATOM 3726 C CA . THR A 1 466 ? -7.539 -15.445 -21.484 1 96.75 466 THR A CA 1
ATOM 3727 C C . THR A 1 466 ? -7.465 -16.5 -22.578 1 96.75 466 THR A C 1
ATOM 3729 O O . THR A 1 466 ? -8.352 -17.344 -22.703 1 96.75 466 THR A O 1
ATOM 3732 N N . ALA A 1 467 ? -6.609 -16.328 -23.469 1 97.94 467 ALA A N 1
ATOM 3733 C CA . ALA A 1 467 ? -6.184 -17.359 -24.422 1 97.94 467 ALA A CA 1
ATOM 3734 C C . ALA A 1 467 ? -4.684 -17.609 -24.312 1 97.94 467 ALA A C 1
ATOM 3736 O O . ALA A 1 467 ? -3.975 -16.906 -23.594 1 97.94 467 ALA A O 1
ATOM 3737 N N . VAL A 1 468 ? -4.277 -18.734 -24.969 1 98.56 468 VAL A N 1
ATOM 3738 C CA . VAL A 1 468 ? -2.854 -19.047 -24.906 1 98.56 468 VAL A CA 1
ATOM 3739 C C . VAL A 1 468 ? -2.039 -17.875 -25.422 1 98.56 468 VAL A C 1
ATOM 3741 O O . VAL A 1 468 ? -2.277 -17.375 -26.531 1 98.56 468 VAL A O 1
ATOM 3744 N N . TYR A 1 469 ? -1.165 -17.312 -24.625 1 98.56 469 TYR A N 1
ATOM 3745 C CA . TYR A 1 469 ? -0.369 -16.141 -24.953 1 98.56 469 TYR A CA 1
ATOM 3746 C C . TYR A 1 469 ? 1.116 -16.484 -25 1 98.56 469 TYR A C 1
ATOM 3748 O O . TYR A 1 469 ? 1.523 -17.562 -24.578 1 98.56 469 TYR A O 1
ATOM 3756 N N . THR A 1 470 ? 1.909 -15.586 -25.625 1 98.56 470 THR A N 1
ATOM 3757 C CA . THR A 1 470 ? 3.363 -15.68 -25.641 1 98.56 470 THR A CA 1
ATOM 3758 C C . THR A 1 470 ? 3.98 -14.742 -24.609 1 98.56 470 THR A C 1
ATOM 3760 O O . THR A 1 470 ? 3.412 -13.695 -24.297 1 98.56 470 THR A O 1
ATOM 3763 N N . VAL A 1 471 ? 5.082 -15.133 -24.016 1 98.88 471 VAL A N 1
ATOM 3764 C CA . VAL A 1 471 ? 5.758 -14.336 -23 1 98.88 471 VAL A CA 1
ATOM 3765 C C . VAL A 1 471 ? 7.133 -13.906 -23.5 1 98.88 471 VAL A C 1
ATOM 3767 O O . VAL A 1 471 ? 8 -14.742 -23.75 1 98.88 471 VAL A O 1
ATOM 3770 N N . PRO A 1 472 ? 7.355 -12.617 -23.641 1 98.75 472 PRO A N 1
ATOM 3771 C CA . PRO A 1 472 ? 8.656 -12.164 -24.141 1 98.75 472 PRO A CA 1
ATOM 3772 C C . PRO A 1 472 ? 9.75 -12.242 -23.078 1 98.75 472 PRO A C 1
ATOM 3774 O O . PRO A 1 472 ? 9.477 -12.062 -21.891 1 98.75 472 PRO A O 1
ATOM 3777 N N . LEU A 1 473 ? 10.953 -12.406 -23.5 1 98.88 473 LEU A N 1
ATOM 3778 C CA . LEU A 1 473 ? 12.086 -12.5 -22.594 1 98.88 473 LEU A CA 1
ATOM 3779 C C . LEU A 1 473 ? 12.18 -11.266 -21.703 1 98.88 473 LEU A C 1
ATOM 3781 O O . LEU A 1 473 ? 12.586 -11.359 -20.547 1 98.88 473 LEU A O 1
ATOM 3785 N N . GLY A 1 474 ? 11.75 -10.148 -22.188 1 98.88 474 GLY A N 1
ATOM 3786 C CA . GLY A 1 474 ? 11.906 -8.867 -21.531 1 98.88 474 GLY A CA 1
ATOM 3787 C C . GLY A 1 474 ? 11.25 -8.82 -20.156 1 98.88 474 GLY A C 1
ATOM 3788 O O . GLY A 1 474 ? 11.586 -7.961 -19.344 1 98.88 474 GLY A O 1
ATOM 3789 N N . VAL A 1 475 ? 10.32 -9.727 -19.844 1 98.88 475 VAL A N 1
ATOM 3790 C CA . VAL A 1 475 ? 9.609 -9.695 -18.578 1 98.88 475 VAL A CA 1
ATOM 3791 C C . VAL A 1 475 ? 10.539 -10.125 -17.438 1 98.88 475 VAL A C 1
ATOM 3793 O O . VAL A 1 475 ? 10.273 -9.852 -16.266 1 98.88 475 VAL A O 1
ATOM 3796 N N . ILE A 1 476 ? 11.727 -10.812 -17.781 1 98.88 476 ILE A N 1
ATOM 3797 C CA . ILE A 1 476 ? 12.594 -11.305 -16.719 1 98.88 476 ILE A CA 1
ATOM 3798 C C . ILE A 1 476 ? 13.914 -10.531 -16.75 1 98.88 476 ILE A C 1
ATOM 3800 O O . ILE A 1 476 ? 14.883 -10.93 -16.078 1 98.88 476 ILE A O 1
ATOM 3804 N N . LEU A 1 477 ? 14.023 -9.43 -17.562 1 98.88 477 LEU A N 1
ATOM 3805 C CA . LEU A 1 477 ? 15.25 -8.664 -17.719 1 98.88 477 LEU A CA 1
ATOM 3806 C C . LEU A 1 477 ? 15.125 -7.281 -17.078 1 98.88 477 LEU A C 1
ATOM 3808 O O . LEU A 1 477 ? 14.219 -6.52 -17.438 1 98.88 477 LEU A O 1
ATOM 3812 N N . PRO A 1 478 ? 16.031 -6.98 -16.109 1 98.12 478 PRO A N 1
ATOM 3813 C CA . PRO A 1 478 ? 16.062 -5.59 -15.656 1 98.12 478 PRO A CA 1
ATOM 3814 C C . PRO A 1 478 ? 16.594 -4.633 -16.719 1 98.12 478 PRO A C 1
ATOM 3816 O O . PRO A 1 478 ? 17.344 -5.051 -17.609 1 98.12 478 PRO A O 1
ATOM 3819 N N . LYS A 1 479 ? 16.328 -3.377 -16.594 1 97 479 LYS A N 1
ATOM 3820 C CA . LYS A 1 479 ? 16.766 -2.369 -17.562 1 97 479 LYS A CA 1
ATOM 3821 C C . LYS A 1 479 ? 18.203 -1.927 -17.297 1 97 479 LYS A C 1
ATOM 3823 O O . LYS A 1 479 ? 18.922 -1.568 -18.219 1 97 479 LYS A O 1
ATOM 3828 N N . ASP A 1 480 ? 18.625 -2.014 -15.977 1 95.06 480 ASP A N 1
ATOM 3829 C CA . ASP A 1 480 ? 19.844 -1.275 -15.672 1 95.06 480 ASP A CA 1
ATOM 3830 C C . ASP A 1 480 ? 20.844 -2.158 -14.93 1 95.06 480 ASP A C 1
ATOM 3832 O O . ASP A 1 480 ? 21.875 -1.674 -14.453 1 95.06 480 ASP A O 1
ATOM 3836 N N . VAL A 1 481 ? 20.594 -3.418 -14.688 1 98.25 481 VAL A N 1
ATOM 3837 C CA . VAL A 1 481 ? 21.531 -4.348 -14.07 1 98.25 481 VAL A CA 1
ATOM 3838 C C . VAL A 1 481 ? 21.969 -5.395 -15.094 1 98.25 481 VAL A C 1
ATOM 3840 O O . VAL A 1 481 ? 21.141 -6.164 -15.594 1 98.25 481 VAL A O 1
ATOM 3843 N N . ASP A 1 482 ? 23.219 -5.551 -15.336 1 98.5 482 ASP A N 1
ATOM 3844 C CA . ASP A 1 482 ? 23.75 -6.203 -16.531 1 98.5 482 ASP A CA 1
ATOM 3845 C C . ASP A 1 482 ? 23.781 -7.719 -16.359 1 98.5 482 ASP A C 1
ATOM 3847 O O . ASP A 1 482 ? 23.875 -8.461 -17.344 1 98.5 482 ASP A O 1
ATOM 3851 N N . ASN A 1 483 ? 23.766 -8.195 -15.133 1 98.88 483 ASN A N 1
ATOM 3852 C CA . ASN A 1 483 ? 23.969 -9.625 -14.922 1 98.88 483 ASN A CA 1
ATOM 3853 C C . ASN A 1 483 ? 22.969 -10.188 -13.922 1 98.88 483 ASN A C 1
ATOM 3855 O O . ASN A 1 483 ? 23.328 -11.008 -13.078 1 98.88 483 ASN A O 1
ATOM 3859 N N . LEU A 1 484 ? 21.703 -9.688 -13.992 1 98.94 484 LEU A N 1
ATOM 3860 C CA . LEU A 1 484 ? 20.625 -10.148 -13.133 1 98.94 484 LEU A CA 1
ATOM 3861 C C . LEU A 1 484 ? 19.422 -10.594 -13.969 1 98.94 484 LEU A C 1
ATOM 3863 O O . LEU A 1 484 ? 19.078 -9.953 -14.969 1 98.94 484 LEU A O 1
ATOM 3867 N N . LEU A 1 485 ? 18.812 -11.758 -13.625 1 98.94 485 LEU A N 1
ATOM 3868 C CA . LEU A 1 485 ? 17.547 -12.219 -14.203 1 98.94 485 LEU A CA 1
ATOM 3869 C C . LEU A 1 485 ? 16.5 -12.453 -13.125 1 98.94 485 LEU A C 1
ATOM 3871 O O . LEU A 1 485 ? 16.844 -12.836 -12 1 98.94 485 LEU A O 1
ATOM 3875 N N . LEU A 1 486 ? 15.203 -12.234 -13.453 1 98.81 486 LEU A N 1
ATOM 3876 C CA . LEU A 1 486 ? 14.102 -12.281 -12.5 1 98.81 486 LEU A CA 1
ATOM 3877 C C . LEU A 1 486 ? 12.961 -13.156 -13.023 1 98.81 486 LEU A C 1
ATOM 3879 O O . LEU A 1 486 ? 11.875 -12.656 -13.305 1 98.81 486 LEU A O 1
ATOM 3883 N N . PRO A 1 487 ? 13.062 -14.422 -13.016 1 98.81 487 PRO A N 1
ATOM 3884 C CA . PRO A 1 487 ? 12.109 -15.305 -13.68 1 98.81 487 PRO A CA 1
ATOM 3885 C C . PRO A 1 487 ? 10.836 -15.523 -12.859 1 98.81 487 PRO A C 1
ATOM 3887 O O . PRO A 1 487 ? 9.852 -16.078 -13.367 1 98.81 487 PRO A O 1
ATOM 3890 N N . VAL A 1 488 ? 10.75 -15.117 -11.562 1 98.69 488 VAL A N 1
ATOM 3891 C CA . VAL A 1 488 ? 9.586 -15.344 -10.711 1 98.69 488 VAL A CA 1
ATOM 3892 C C . VAL A 1 488 ? 8.922 -14.008 -10.375 1 98.69 488 VAL A C 1
ATOM 3894 O O . VAL A 1 488 ? 7.77 -13.773 -10.758 1 98.69 488 VAL A O 1
ATOM 3897 N N . PRO A 1 489 ? 9.695 -13.047 -9.766 1 98.25 489 PRO A N 1
ATOM 3898 C CA . PRO A 1 489 ? 9.086 -11.727 -9.617 1 98.25 489 PRO A CA 1
ATOM 3899 C C . PRO A 1 489 ? 9.125 -10.906 -10.906 1 98.25 489 PRO A C 1
ATOM 3901 O O . PRO A 1 489 ? 9.75 -9.844 -10.945 1 98.25 489 PRO A O 1
ATOM 3904 N N . VAL A 1 490 ? 8.406 -11.273 -11.875 1 98.56 490 VAL A N 1
ATOM 3905 C CA . VAL A 1 490 ? 8.5 -10.812 -13.258 1 98.56 490 VAL A CA 1
ATOM 3906 C C . VAL A 1 490 ? 7.934 -9.398 -13.367 1 98.56 490 VAL A C 1
ATOM 3908 O O . VAL A 1 490 ? 7.32 -8.891 -12.422 1 98.56 490 VAL A O 1
ATOM 3911 N N . SER A 1 491 ? 8.172 -8.836 -14.492 1 98.69 491 SER A N 1
ATOM 3912 C CA . SER A 1 491 ? 7.742 -7.484 -14.836 1 98.69 491 SER A CA 1
ATOM 3913 C C . SER A 1 491 ? 6.305 -7.477 -15.344 1 98.69 491 SER A C 1
ATOM 3915 O O . SER A 1 491 ? 5.984 -8.156 -16.328 1 98.69 491 SER A O 1
ATOM 3917 N N . GLY A 1 492 ? 5.477 -6.734 -14.672 1 98.56 492 GLY A N 1
ATOM 3918 C CA . GLY A 1 492 ? 4.113 -6.625 -15.172 1 98.56 492 GLY A CA 1
ATOM 3919 C C . GLY A 1 492 ? 3.197 -5.863 -14.227 1 98.56 492 GLY A C 1
ATOM 3920 O O . GLY A 1 492 ? 3.559 -5.594 -13.086 1 98.56 492 GLY A O 1
ATOM 3921 N N . SER A 1 493 ? 2.004 -5.453 -14.734 1 98.38 493 SER A N 1
ATOM 3922 C CA . SER A 1 493 ? 0.945 -4.875 -13.906 1 98.38 493 SER A CA 1
ATOM 3923 C C . SER A 1 493 ? 0.352 -5.91 -12.961 1 98.38 493 SER A C 1
ATOM 3925 O O . SER A 1 493 ? 0.635 -7.105 -13.086 1 98.38 493 SER A O 1
ATOM 3927 N N . HIS A 1 494 ? -0.439 -5.445 -12.039 1 98.25 494 HIS A N 1
ATOM 3928 C CA . HIS A 1 494 ? -1.14 -6.359 -11.148 1 98.25 494 HIS A CA 1
ATOM 3929 C C . HIS A 1 494 ? -1.952 -7.387 -11.93 1 98.25 494 HIS A C 1
ATOM 3931 O O . HIS A 1 494 ? -1.886 -8.586 -11.656 1 98.25 494 HIS A O 1
ATOM 3937 N N . ILE A 1 495 ? -2.641 -6.938 -12.922 1 98.31 495 ILE A N 1
ATOM 3938 C CA . ILE A 1 495 ? -3.521 -7.816 -13.688 1 98.31 495 ILE A CA 1
ATOM 3939 C C . ILE A 1 495 ? -2.695 -8.664 -14.648 1 98.31 495 ILE A C 1
ATOM 3941 O O . ILE A 1 495 ? -2.936 -9.867 -14.797 1 98.31 495 ILE A O 1
ATOM 3945 N N . GLY A 1 496 ? -1.729 -8.07 -15.281 1 98.62 496 GLY A N 1
ATOM 3946 C CA . GLY A 1 496 ? -0.864 -8.859 -16.141 1 98.62 496 GLY A CA 1
ATOM 3947 C C . GLY A 1 496 ? -0.12 -9.953 -15.398 1 98.62 496 GLY A C 1
ATOM 3948 O O . GLY A 1 496 ? -0.077 -11.102 -15.844 1 98.62 496 GLY A O 1
ATOM 3949 N N . PHE A 1 497 ? 0.438 -9.609 -14.266 1 98.56 497 PHE A N 1
ATOM 3950 C CA . PHE A 1 497 ? 1.174 -10.547 -13.422 1 98.56 497 PHE A CA 1
ATOM 3951 C C . PHE A 1 497 ? 0.277 -11.695 -12.969 1 98.56 497 PHE A C 1
ATOM 3953 O O . PHE A 1 497 ? 0.746 -12.82 -12.789 1 98.56 497 PHE A O 1
ATOM 3960 N N . SER A 1 498 ? -1.025 -11.469 -12.891 1 97.94 498 SER A N 1
ATOM 3961 C CA . SER A 1 498 ? -1.966 -12.414 -12.297 1 97.94 498 SER A CA 1
ATOM 3962 C C . SER A 1 498 ? -2.115 -13.664 -13.148 1 97.94 498 SER A C 1
ATOM 3964 O O . SER A 1 498 ? -2.623 -14.688 -12.688 1 97.94 498 SER A O 1
ATOM 3966 N N . THR A 1 499 ? -1.678 -13.609 -14.375 1 98.06 499 THR A N 1
ATOM 3967 C CA . THR A 1 499 ? -1.696 -14.82 -15.195 1 98.06 499 THR A CA 1
ATOM 3968 C C . THR A 1 499 ? -0.293 -15.406 -15.328 1 98.06 499 THR A C 1
ATOM 3970 O O . THR A 1 499 ? -0.135 -16.609 -15.547 1 98.06 499 THR A O 1
ATOM 3973 N N . LEU A 1 500 ? 0.739 -14.609 -15.172 1 98.31 500 LEU A N 1
ATOM 3974 C CA . LEU A 1 500 ? 2.119 -15.062 -15.305 1 98.31 500 LEU A CA 1
ATOM 3975 C C . LEU A 1 500 ? 2.561 -15.844 -14.07 1 98.31 500 LEU A C 1
ATOM 3977 O O . LEU A 1 500 ? 3.496 -16.641 -14.141 1 98.31 500 LEU A O 1
ATOM 3981 N N . ARG A 1 501 ? 1.908 -15.641 -12.969 1 97.69 501 ARG A N 1
ATOM 3982 C CA . ARG A 1 501 ? 2.396 -16.047 -11.656 1 97.69 501 ARG A CA 1
ATOM 3983 C C . ARG A 1 501 ? 2.115 -17.516 -11.391 1 97.69 501 ARG A C 1
ATOM 3985 O O . ARG A 1 501 ? 2.121 -17.969 -10.242 1 97.69 501 ARG A O 1
ATOM 3992 N N . MET A 1 502 ? 1.853 -18.297 -12.438 1 98.38 502 MET A N 1
ATOM 3993 C CA . MET A 1 502 ? 1.626 -19.734 -12.273 1 98.38 502 MET A CA 1
ATOM 3994 C C . MET A 1 502 ? 2.941 -20.5 -12.32 1 98.38 502 MET A C 1
ATOM 3996 O O . MET A 1 502 ? 3.84 -20.156 -13.094 1 98.38 502 MET A O 1
ATOM 4000 N N . GLU A 1 503 ? 2.992 -21.562 -11.547 1 98.44 503 GLU A N 1
ATOM 4001 C CA . GLU A 1 503 ? 4.211 -22.359 -11.43 1 98.44 503 GLU A CA 1
ATOM 4002 C C . GLU A 1 503 ? 4.68 -22.859 -12.797 1 98.44 503 GLU A C 1
ATOM 4004 O O . GLU A 1 503 ? 5.875 -22.812 -13.094 1 98.44 503 GLU A O 1
ATOM 4009 N N . PRO A 1 504 ? 3.793 -23.344 -13.734 1 98.56 504 PRO A N 1
ATOM 4010 C CA . PRO A 1 504 ? 4.277 -23.781 -15.047 1 98.56 504 PRO A CA 1
ATOM 4011 C C . PRO A 1 504 ? 4.988 -22.656 -15.805 1 98.56 504 PRO A C 1
ATOM 4013 O O . PRO A 1 504 ? 6.051 -22.891 -16.391 1 98.56 504 PRO A O 1
ATOM 4016 N N . CYS A 1 505 ? 4.391 -21.531 -15.781 1 98.69 505 CYS A N 1
ATOM 4017 C CA . CYS A 1 505 ? 5.004 -20.391 -16.453 1 98.69 505 CYS A CA 1
ATOM 4018 C C . CYS A 1 505 ? 6.34 -20.031 -15.812 1 98.69 505 CYS A C 1
ATOM 4020 O O . CYS A 1 505 ? 7.324 -19.781 -16.5 1 98.69 505 CYS A O 1
ATOM 4022 N N . TRP A 1 506 ? 6.406 -20.047 -14.484 1 98.75 506 TRP A N 1
ATOM 4023 C CA . TRP A 1 506 ? 7.633 -19.703 -13.766 1 98.75 506 TRP A CA 1
ATOM 4024 C C . TRP A 1 506 ? 8.719 -20.75 -14.031 1 98.75 506 TRP A C 1
ATOM 4026 O O . TRP A 1 506 ? 9.906 -20.422 -14.102 1 98.75 506 TRP A O 1
ATOM 4036 N N . MET A 1 507 ? 8.32 -21.984 -14.133 1 98.81 507 MET A N 1
ATOM 4037 C CA . MET A 1 507 ? 9.297 -23.016 -14.492 1 98.81 507 MET A CA 1
ATOM 4038 C C . MET A 1 507 ? 9.875 -22.766 -15.875 1 98.81 507 MET A C 1
ATOM 4040 O O . MET A 1 507 ? 11.086 -22.859 -16.078 1 98.81 507 MET A O 1
ATOM 4044 N N . ALA A 1 508 ? 8.977 -22.422 -16.797 1 98.88 508 ALA A N 1
ATOM 4045 C CA . ALA A 1 508 ? 9.422 -22.156 -18.156 1 98.88 508 ALA A CA 1
ATOM 4046 C C . ALA A 1 508 ? 10.312 -20.906 -18.203 1 98.88 508 ALA A C 1
ATOM 4048 O O . ALA A 1 508 ? 11.312 -20.875 -18.922 1 98.88 508 ALA A O 1
ATOM 4049 N N . LEU A 1 509 ? 9.961 -19.906 -17.484 1 98.94 509 LEU A N 1
ATOM 4050 C CA . LEU A 1 509 ? 10.773 -18.688 -17.422 1 98.94 509 LEU A CA 1
ATOM 4051 C C . LEU A 1 509 ? 12.109 -18.969 -16.75 1 98.94 509 LEU A C 1
ATOM 4053 O O . LEU A 1 509 ? 13.125 -18.375 -17.094 1 98.94 509 LEU A O 1
ATOM 4057 N N . GLY A 1 510 ? 12.07 -19.844 -15.711 1 98.94 510 GLY A N 1
ATOM 4058 C CA . GLY A 1 510 ? 13.32 -20.297 -15.125 1 98.94 510 GLY A CA 1
ATOM 4059 C C . GLY A 1 510 ? 14.242 -20.953 -16.125 1 98.94 510 GLY A C 1
ATOM 4060 O O . GLY A 1 510 ? 15.438 -20.656 -16.172 1 98.94 510 GLY A O 1
ATOM 4061 N N . GLN A 1 511 ? 13.703 -21.828 -16.953 1 98.94 511 GLN A N 1
ATOM 4062 C CA . GLN A 1 511 ? 14.477 -22.469 -18.016 1 98.94 511 GLN A CA 1
ATOM 4063 C C . GLN A 1 511 ? 15.086 -21.422 -18.953 1 98.94 511 GLN A C 1
ATOM 4065 O O . GLN A 1 511 ? 16.266 -21.484 -19.281 1 98.94 511 GLN A O 1
ATOM 4070 N N . ALA A 1 512 ? 14.266 -20.5 -19.344 1 98.94 512 ALA A N 1
ATOM 4071 C CA . ALA A 1 512 ? 14.734 -19.422 -20.203 1 98.94 512 ALA A CA 1
ATOM 4072 C C . ALA A 1 512 ? 15.844 -18.625 -19.531 1 98.94 512 ALA A C 1
ATOM 4074 O O . ALA A 1 512 ? 16.828 -18.234 -20.188 1 98.94 512 ALA A O 1
ATOM 4075 N N . ALA A 1 513 ? 15.695 -18.359 -18.297 1 98.94 513 ALA A N 1
ATOM 4076 C CA . ALA A 1 513 ? 16.688 -17.609 -17.531 1 98.94 513 ALA A CA 1
ATOM 4077 C C . ALA A 1 513 ? 18.031 -18.344 -17.5 1 98.94 513 ALA A C 1
ATOM 4079 O O . ALA A 1 513 ? 19.078 -17.719 -17.688 1 98.94 513 ALA A O 1
ATOM 4080 N N . GLY A 1 514 ? 18.016 -19.641 -17.266 1 98.94 514 GLY A N 1
ATOM 4081 C CA . GLY A 1 514 ? 19.234 -20.438 -17.25 1 98.94 514 GLY A CA 1
ATOM 4082 C C . GLY A 1 514 ? 19.969 -20.406 -18.578 1 98.94 514 GLY A C 1
ATOM 4083 O O . GLY A 1 514 ? 21.188 -20.25 -18.609 1 98.94 514 GLY A O 1
ATOM 4084 N N . ILE A 1 515 ? 19.25 -20.547 -19.641 1 98.94 515 ILE A N 1
ATOM 4085 C CA . ILE A 1 515 ? 19.859 -20.562 -20.969 1 98.94 515 ILE A CA 1
ATOM 4086 C C . ILE A 1 515 ? 20.375 -19.156 -21.312 1 98.94 515 ILE A C 1
ATOM 4088 O O . ILE A 1 515 ? 21.453 -19.016 -21.891 1 98.94 515 ILE A O 1
ATOM 4092 N N . THR A 1 516 ? 19.547 -18.125 -20.984 1 98.94 516 THR A N 1
ATOM 4093 C CA . THR A 1 516 ? 19.984 -16.75 -21.203 1 98.94 516 THR A CA 1
ATOM 4094 C C . THR A 1 516 ? 21.297 -16.484 -20.469 1 98.94 516 THR A C 1
ATOM 4096 O O . THR A 1 516 ? 22.219 -15.883 -21.047 1 98.94 516 THR A O 1
ATOM 4099 N N . ALA A 1 517 ? 21.375 -16.938 -19.266 1 98.94 517 ALA A N 1
ATOM 4100 C CA . ALA A 1 517 ? 22.594 -16.766 -18.469 1 98.94 517 ALA A CA 1
ATOM 4101 C C . ALA A 1 517 ? 23.781 -17.453 -19.141 1 98.94 517 ALA A C 1
ATOM 4103 O O . ALA A 1 517 ? 24.859 -16.875 -19.25 1 98.94 517 ALA A O 1
ATOM 4104 N N . ALA A 1 518 ? 23.609 -18.672 -19.562 1 98.88 518 ALA A N 1
ATOM 4105 C CA . ALA A 1 518 ? 24.672 -19.422 -20.219 1 98.88 518 ALA A CA 1
ATOM 4106 C C . ALA A 1 518 ? 25.156 -18.719 -21.484 1 98.88 518 ALA A C 1
ATOM 4108 O O . ALA A 1 518 ? 26.375 -18.578 -21.703 1 98.88 518 ALA A O 1
ATOM 4109 N N . LEU A 1 519 ? 24.234 -18.266 -22.297 1 98.75 519 LEU A N 1
ATOM 4110 C CA . LEU A 1 519 ? 24.578 -17.578 -23.531 1 98.75 519 LEU A CA 1
ATOM 4111 C C . LEU A 1 519 ? 25.328 -16.281 -23.234 1 98.75 519 LEU A C 1
ATOM 4113 O O . LEU A 1 519 ? 26.281 -15.938 -23.938 1 98.75 519 LEU A O 1
ATOM 4117 N N . ALA A 1 520 ? 24.797 -15.547 -22.234 1 98.88 520 ALA A N 1
ATOM 4118 C CA . ALA A 1 520 ? 25.453 -14.289 -21.859 1 98.88 520 ALA A CA 1
ATOM 4119 C C . ALA A 1 520 ? 26.906 -14.531 -21.438 1 98.88 520 ALA A C 1
ATOM 4121 O O . ALA A 1 520 ? 27.797 -13.766 -21.797 1 98.88 520 ALA A O 1
ATOM 4122 N N . ILE A 1 521 ? 27.156 -15.562 -20.703 1 98.75 521 ILE A N 1
ATOM 4123 C CA . ILE A 1 521 ? 28.5 -15.922 -20.234 1 98.75 521 ILE A CA 1
ATOM 4124 C C . ILE A 1 521 ? 29.375 -16.312 -21.422 1 98.75 521 ILE A C 1
ATOM 4126 O O . ILE A 1 521 ? 30.484 -15.82 -21.578 1 98.75 521 ILE A O 1
ATOM 4130 N N . ASP A 1 522 ? 28.891 -17.156 -22.266 1 98.5 522 ASP A N 1
ATOM 4131 C CA . ASP A 1 522 ? 29.656 -17.688 -23.391 1 98.5 522 ASP A CA 1
ATOM 4132 C C . ASP A 1 522 ? 30.031 -16.578 -24.359 1 98.5 522 ASP A C 1
ATOM 4134 O O . ASP A 1 522 ? 31.125 -16.578 -24.922 1 98.5 522 ASP A O 1
ATOM 4138 N N . LYS A 1 523 ? 29.125 -15.664 -24.562 1 98.19 523 LYS A N 1
ATOM 4139 C CA . LYS A 1 523 ? 29.344 -14.625 -25.562 1 98.19 523 LYS A CA 1
ATOM 4140 C C . LYS A 1 523 ? 29.922 -13.359 -24.938 1 98.19 523 LYS A C 1
ATOM 4142 O O . LYS A 1 523 ? 30.297 -12.422 -25.641 1 98.19 523 LYS A O 1
ATOM 4147 N N . GLY A 1 524 ? 29.953 -13.281 -23.656 1 97.88 524 GLY A N 1
ATOM 4148 C CA . GLY A 1 524 ? 30.5 -12.117 -22.969 1 97.88 524 GLY A CA 1
ATOM 4149 C C . GLY A 1 524 ? 29.656 -10.875 -23.141 1 97.88 524 GLY A C 1
ATOM 4150 O O . GLY A 1 524 ? 30.172 -9.797 -23.438 1 97.88 524 GLY A O 1
ATOM 4151 N N . VAL A 1 525 ? 28.328 -11 -23.062 1 98.31 525 VAL A N 1
ATOM 4152 C CA . VAL A 1 525 ? 27.438 -9.867 -23.234 1 98.31 525 VAL A CA 1
ATOM 4153 C C . VAL A 1 525 ? 26.547 -9.711 -22.016 1 98.31 525 VAL A C 1
ATOM 4155 O O . VAL A 1 525 ? 26.484 -10.602 -21.156 1 98.31 525 VAL A O 1
ATOM 4158 N N . LYS A 1 526 ? 25.906 -8.5 -21.891 1 98.38 526 LYS A N 1
ATOM 4159 C CA . LYS A 1 526 ? 24.875 -8.289 -20.875 1 98.38 526 LYS A CA 1
ATOM 4160 C C . LYS A 1 526 ? 23.688 -9.211 -21.094 1 98.38 526 LYS A C 1
ATOM 4162 O O . LYS A 1 526 ? 23.422 -9.617 -22.234 1 98.38 526 LYS A O 1
ATOM 4167 N N . VAL A 1 527 ? 23.016 -9.523 -20.047 1 98.69 527 VAL A N 1
ATOM 4168 C CA . VAL A 1 527 ? 21.891 -10.445 -20.172 1 98.69 527 VAL A CA 1
ATOM 4169 C C . VAL A 1 527 ? 20.844 -9.859 -21.125 1 98.69 527 VAL A C 1
ATOM 4171 O O . VAL A 1 527 ? 20.156 -10.602 -21.828 1 98.69 527 VAL A O 1
ATOM 4174 N N . ARG A 1 528 ? 20.641 -8.562 -21.172 1 97.88 528 ARG A N 1
ATOM 4175 C CA . ARG A 1 528 ? 19.625 -7.938 -22.031 1 97.88 528 ARG A CA 1
ATOM 4176 C C . ARG A 1 528 ? 20.078 -7.918 -23.484 1 97.88 528 ARG A C 1
ATOM 4178 O O . ARG A 1 528 ? 19.281 -7.676 -24.391 1 97.88 528 ARG A O 1
ATOM 4185 N N . ASN A 1 529 ? 21.391 -8.234 -23.734 1 97.81 529 ASN A N 1
ATOM 4186 C CA . ASN A 1 529 ? 21.953 -8.172 -25.094 1 97.81 529 ASN A CA 1
ATOM 4187 C C . ASN A 1 529 ? 22.094 -9.555 -25.703 1 97.81 529 ASN A C 1
ATOM 4189 O O . ASN A 1 529 ? 22.656 -9.703 -26.781 1 97.81 529 ASN A O 1
ATOM 4193 N N . VAL A 1 530 ? 21.609 -10.562 -25.078 1 98.19 530 VAL A N 1
ATOM 4194 C CA . VAL A 1 530 ? 21.656 -11.914 -25.625 1 98.19 530 VAL A CA 1
ATOM 4195 C C . VAL A 1 530 ? 20.859 -11.969 -26.922 1 98.19 530 VAL A C 1
ATOM 4197 O O . VAL A 1 530 ? 19.797 -11.352 -27.031 1 98.19 530 VAL A O 1
ATOM 4200 N N . ASP A 1 531 ? 21.406 -12.734 -27.875 1 96.06 531 ASP A N 1
ATOM 4201 C CA . ASP A 1 531 ? 20.766 -12.914 -29.172 1 96.06 531 ASP A CA 1
ATOM 4202 C C . ASP A 1 531 ? 19.516 -13.773 -29.047 1 96.06 531 ASP A C 1
ATOM 4204 O O . ASP A 1 531 ? 19.609 -14.969 -28.75 1 96.06 531 ASP A O 1
ATOM 4208 N N . ILE A 1 532 ? 18.375 -13.258 -29.391 1 96.44 532 ILE A N 1
ATOM 4209 C CA . ILE A 1 532 ? 17.078 -13.898 -29.156 1 96.44 532 ILE A CA 1
ATOM 4210 C C . ILE A 1 532 ? 16.953 -15.141 -30.031 1 96.44 532 ILE A C 1
ATOM 4212 O O . ILE A 1 532 ? 16.547 -16.203 -29.547 1 96.44 532 ILE A O 1
ATOM 4216 N N . PRO A 1 533 ? 17.312 -15.125 -31.266 1 94.25 533 PRO A N 1
ATOM 4217 C CA . PRO A 1 533 ? 17.219 -16.344 -32.094 1 94.25 533 PRO A CA 1
ATOM 4218 C C . PRO A 1 533 ? 18.047 -17.484 -31.531 1 94.25 533 PRO A C 1
ATOM 4220 O O . PRO A 1 533 ? 17.609 -18.641 -31.547 1 94.25 533 PRO A O 1
ATOM 4223 N N . SER A 1 534 ? 19.25 -17.203 -31.031 1 95.94 534 SER A N 1
ATOM 4224 C CA . SER A 1 534 ? 20.094 -18.234 -30.438 1 95.94 534 SER A CA 1
ATOM 4225 C C . SER A 1 534 ? 19.438 -18.859 -29.219 1 95.94 534 SER A C 1
ATOM 4227 O O . SER A 1 534 ? 19.453 -20.078 -29.031 1 95.94 534 SER A O 1
ATOM 4229 N N . LEU A 1 535 ? 18.906 -17.984 -28.422 1 98.19 535 LEU A N 1
ATOM 4230 C CA . LEU A 1 535 ? 18.188 -18.438 -27.234 1 98.19 535 LEU A CA 1
ATOM 4231 C C . LEU A 1 535 ? 17 -19.328 -27.641 1 98.19 535 LEU A C 1
ATOM 4233 O O . LEU A 1 535 ? 16.812 -20.406 -27.078 1 98.19 535 LEU A O 1
ATOM 4237 N N . GLN A 1 536 ? 16.219 -18.891 -28.562 1 97.88 536 GLN A N 1
ATOM 4238 C CA . GLN A 1 536 ? 15.031 -19.609 -29 1 97.88 536 GLN A CA 1
ATOM 4239 C C . GLN A 1 536 ? 15.398 -20.953 -29.656 1 97.88 536 GLN A C 1
ATOM 4241 O O . GLN A 1 536 ? 14.672 -21.938 -29.5 1 97.88 536 GLN A O 1
ATOM 4246 N N . ASP A 1 537 ? 16.5 -20.953 -30.328 1 95.75 537 ASP A N 1
ATOM 4247 C CA . ASP A 1 537 ? 16.969 -22.203 -30.938 1 95.75 537 ASP A CA 1
ATOM 4248 C C . ASP A 1 537 ? 17.203 -23.266 -29.859 1 95.75 537 ASP A C 1
ATOM 4250 O O . ASP A 1 537 ? 16.766 -24.422 -30.016 1 95.75 537 ASP A O 1
ATOM 4254 N N . ILE A 1 538 ? 17.875 -22.906 -28.828 1 97.81 538 ILE A N 1
ATOM 4255 C CA . ILE A 1 538 ? 18.172 -23.844 -27.75 1 97.81 538 ILE A CA 1
ATOM 4256 C C . ILE A 1 538 ? 16.875 -24.281 -27.062 1 97.81 538 ILE A C 1
ATOM 4258 O O . ILE A 1 538 ? 16.688 -25.469 -26.781 1 97.81 538 ILE A O 1
ATOM 4262 N N . LEU A 1 539 ? 15.969 -23.344 -26.812 1 98.62 539 LEU A N 1
ATOM 4263 C CA . LEU A 1 539 ? 14.688 -23.656 -26.188 1 98.62 539 LEU A CA 1
ATOM 4264 C C . LEU A 1 539 ? 13.891 -24.641 -27.031 1 98.62 539 LEU A C 1
ATOM 4266 O O . LEU A 1 539 ? 13.328 -25.609 -26.516 1 98.62 539 LEU A O 1
ATOM 4270 N N . ILE A 1 540 ? 13.852 -24.375 -28.328 1 97.19 540 ILE A N 1
ATOM 4271 C CA . ILE A 1 540 ? 13.094 -25.219 -29.25 1 97.19 540 ILE A CA 1
ATOM 4272 C C . ILE A 1 540 ? 13.703 -26.609 -29.312 1 97.19 540 ILE A C 1
ATOM 4274 O O . ILE A 1 540 ? 12.984 -27.609 -29.312 1 97.19 540 ILE A O 1
ATOM 4278 N N . LYS A 1 541 ? 14.992 -26.672 -29.328 1 95.25 541 LYS A N 1
ATOM 4279 C CA . LYS A 1 541 ? 15.672 -27.953 -29.312 1 95.25 541 LYS A CA 1
ATOM 4280 C C . LYS A 1 541 ? 15.367 -28.734 -28.047 1 95.25 541 LYS A C 1
ATOM 4282 O O . LYS A 1 541 ? 15.344 -29.969 -28.047 1 95.25 541 LYS A O 1
ATOM 4287 N N . GLN A 1 542 ? 15.094 -27.969 -27.047 1 96.69 542 GLN A N 1
ATOM 4288 C CA . GLN A 1 542 ? 14.734 -28.578 -25.766 1 96.69 542 GLN A CA 1
ATOM 4289 C C . GLN A 1 542 ? 13.227 -28.75 -25.641 1 96.69 542 GLN A C 1
ATOM 4291 O O . GLN A 1 542 ? 12.711 -28.922 -24.531 1 96.69 542 GLN A O 1
ATOM 4296 N N . LYS A 1 543 ? 12.547 -28.578 -26.734 1 96.88 543 LYS A N 1
ATOM 4297 C CA . LYS A 1 543 ? 11.125 -28.875 -26.891 1 96.88 543 LYS A CA 1
ATOM 4298 C C . LYS A 1 543 ? 10.273 -27.922 -26.078 1 96.88 543 LYS A C 1
ATOM 4300 O O . LYS A 1 543 ? 9.227 -28.297 -25.547 1 96.88 543 LYS A O 1
ATOM 4305 N N . ALA A 1 544 ? 10.758 -26.75 -25.797 1 98.5 544 ALA A N 1
ATOM 4306 C CA . ALA A 1 544 ? 9.953 -25.703 -25.188 1 98.5 544 ALA A CA 1
ATOM 4307 C C . ALA A 1 544 ? 9.008 -25.062 -26.203 1 98.5 544 ALA A C 1
ATOM 4309 O O . ALA A 1 544 ? 9.414 -24.734 -27.312 1 98.5 544 ALA A O 1
ATOM 4310 N N . THR A 1 545 ? 7.781 -24.891 -25.859 1 98.62 545 THR A N 1
ATOM 4311 C CA . THR A 1 545 ? 6.793 -24.25 -26.719 1 98.62 545 THR A CA 1
ATOM 4312 C C . THR A 1 545 ? 6.871 -22.734 -26.594 1 98.62 545 THR A C 1
ATOM 4314 O O . THR A 1 545 ? 6.594 -22.172 -25.516 1 98.62 545 THR A O 1
ATOM 4317 N N . LEU A 1 546 ? 7.238 -22.094 -27.656 1 98.69 546 LEU A N 1
ATOM 4318 C CA . LEU A 1 546 ? 7.336 -20.641 -27.656 1 98.69 546 LEU A CA 1
ATOM 4319 C C . LEU A 1 546 ? 6.059 -20.016 -28.203 1 98.69 546 LEU A C 1
ATOM 4321 O O . LEU A 1 546 ? 5.723 -18.875 -27.859 1 98.69 546 LEU A O 1
ATOM 4325 N N . ILE A 1 547 ? 5.41 -20.703 -29.047 1 98.44 547 ILE A N 1
ATOM 4326 C CA . ILE A 1 547 ? 4.09 -20.391 -29.594 1 98.44 547 ILE A CA 1
ATOM 4327 C C . ILE A 1 547 ? 3.281 -21.688 -29.719 1 98.44 547 ILE A C 1
ATOM 4329 O O . ILE A 1 547 ? 3.777 -22.688 -30.234 1 98.44 547 ILE A O 1
ATOM 4333 N N . TYR A 1 548 ? 2.059 -21.656 -29.266 1 98.38 548 TYR A N 1
ATOM 4334 C CA . TYR A 1 548 ? 1.24 -22.859 -29.172 1 98.38 548 TYR A CA 1
ATOM 4335 C C . TYR A 1 548 ? 0.433 -23.062 -30.453 1 98.38 548 TYR A C 1
ATOM 4337 O O . TYR A 1 548 ? -0.137 -22.125 -31 1 98.38 548 TYR A O 1
ATOM 4345 N N . PHE A 1 549 ? 0.426 -24.266 -30.984 1 98.19 549 PHE A N 1
ATOM 4346 C CA . PHE A 1 549 ? -0.457 -24.719 -32.031 1 98.19 549 PHE A CA 1
ATOM 4347 C C . PHE A 1 549 ? -1.208 -25.984 -31.609 1 98.19 549 PHE A C 1
ATOM 4349 O O . PHE A 1 549 ? -0.625 -26.875 -31 1 98.19 549 PHE A O 1
ATOM 4356 N N . ARG A 1 550 ? -2.438 -26.078 -31.953 1 97.56 550 ARG A N 1
ATOM 4357 C CA . ARG A 1 550 ? -3.289 -27.188 -31.547 1 97.56 550 ARG A CA 1
ATOM 4358 C C . ARG A 1 550 ? -2.857 -28.484 -32.219 1 97.56 550 ARG A C 1
ATOM 4360 O O . ARG A 1 550 ? -3.025 -29.578 -31.672 1 97.56 550 ARG A O 1
ATOM 4367 N N . ASP A 1 551 ? -2.262 -28.344 -33.406 1 97.69 551 ASP A N 1
ATOM 4368 C CA . ASP A 1 551 ? -2.062 -29.516 -34.219 1 97.69 551 ASP A CA 1
ATOM 4369 C C . ASP A 1 551 ? -0.578 -29.844 -34.375 1 97.69 551 ASP A C 1
ATOM 4371 O O . ASP A 1 551 ? -0.184 -30.562 -35.281 1 97.69 551 ASP A O 1
ATOM 4375 N N . VAL A 1 552 ? 0.297 -29.266 -33.594 1 97.69 552 VAL A N 1
ATOM 4376 C CA . VAL A 1 552 ? 1.728 -29.547 -33.656 1 97.69 552 VAL A CA 1
ATOM 4377 C C . VAL A 1 552 ? 2.244 -29.797 -32.219 1 97.69 552 VAL A C 1
ATOM 4379 O O . VAL A 1 552 ? 2.08 -28.938 -31.344 1 97.69 552 VAL A O 1
ATOM 4382 N N . LYS A 1 553 ? 2.855 -30.859 -31.984 1 96.69 553 LYS A N 1
ATOM 4383 C CA . LYS A 1 553 ? 3.428 -31.234 -30.688 1 96.69 553 LYS A CA 1
ATOM 4384 C C . LYS A 1 553 ? 4.949 -31.094 -30.703 1 96.69 553 LYS A C 1
ATOM 4386 O O . LYS A 1 553 ? 5.574 -31.172 -31.766 1 96.69 553 LYS A O 1
ATOM 4391 N N . PRO A 1 554 ? 5.488 -30.922 -29.531 1 96.62 554 PRO A N 1
ATOM 4392 C CA . PRO A 1 554 ? 6.941 -30.766 -29.438 1 96.62 554 PRO A CA 1
ATOM 4393 C C . PRO A 1 554 ? 7.695 -31.969 -30 1 96.62 554 PRO A C 1
ATOM 4395 O O . PRO A 1 554 ? 8.852 -31.844 -30.422 1 96.62 554 PRO A O 1
ATOM 4398 N N . THR A 1 555 ? 7.121 -33.125 -30.078 1 95.56 555 THR A N 1
ATOM 4399 C CA . THR A 1 555 ? 7.777 -34.344 -30.547 1 95.56 555 THR A CA 1
ATOM 4400 C C . THR A 1 555 ? 7.711 -34.438 -32.062 1 95.56 555 THR A C 1
ATOM 4402 O O . THR A 1 555 ? 8.383 -35.281 -32.656 1 95.56 555 THR A O 1
ATOM 4405 N N . ASP A 1 556 ? 6.961 -33.562 -32.688 1 96.94 556 ASP A N 1
ATOM 4406 C CA . ASP A 1 556 ? 6.824 -33.625 -34.125 1 96.94 556 ASP A CA 1
ATOM 4407 C C . ASP A 1 556 ? 8.078 -33.094 -34.812 1 96.94 556 ASP A C 1
ATOM 4409 O O . ASP A 1 556 ? 8.703 -32.125 -34.312 1 96.94 556 ASP A O 1
ATOM 4413 N N . ASP A 1 557 ? 8.398 -33.625 -35.938 1 95.56 557 ASP A N 1
ATOM 4414 C CA . ASP A 1 557 ? 9.57 -33.219 -36.719 1 95.56 557 ASP A CA 1
ATOM 4415 C C . ASP A 1 557 ? 9.469 -31.734 -37.125 1 95.56 557 ASP A C 1
ATOM 4417 O O . ASP A 1 557 ? 10.477 -31.047 -37.219 1 95.56 557 ASP A O 1
ATOM 4421 N N . ALA A 1 558 ? 8.25 -31.297 -37.344 1 96.44 558 ALA A N 1
ATOM 4422 C CA . ALA A 1 558 ? 8.031 -29.953 -37.875 1 96.44 558 ALA A CA 1
ATOM 4423 C C . ALA A 1 558 ? 8.023 -28.922 -36.75 1 96.44 558 ALA A C 1
ATOM 4425 O O . ALA A 1 558 ? 7.957 -27.719 -37 1 96.44 558 ALA A O 1
ATOM 4426 N N . PHE A 1 559 ? 8.133 -29.375 -35.531 1 97.38 559 PHE A N 1
ATOM 4427 C CA . PHE A 1 559 ? 8 -28.5 -34.375 1 97.38 559 PHE A CA 1
ATOM 4428 C C . PHE A 1 559 ? 8.953 -27.312 -34.469 1 97.38 559 PHE A C 1
ATOM 4430 O O . PHE A 1 559 ? 8.539 -26.172 -34.344 1 97.38 559 PHE A O 1
ATOM 4437 N N . PRO A 1 560 ? 10.266 -27.484 -34.75 1 96.38 560 PRO A N 1
ATOM 4438 C CA . PRO A 1 560 ? 11.172 -26.344 -34.812 1 96.38 560 PRO A CA 1
ATOM 4439 C C . PRO A 1 560 ? 10.773 -25.297 -35.844 1 96.38 560 PRO A C 1
ATOM 4441 O O . PRO A 1 560 ? 10.758 -24.109 -35.562 1 96.38 560 PRO A O 1
ATOM 4444 N N . LEU A 1 561 ? 10.477 -25.828 -37.062 1 95.06 561 LEU A N 1
ATOM 4445 C CA . LEU A 1 561 ? 10.133 -24.922 -38.125 1 95.06 561 LEU A CA 1
ATOM 4446 C C . LEU A 1 561 ? 8.883 -24.125 -37.781 1 95.06 561 LEU A C 1
ATOM 4448 O O . LEU A 1 561 ? 8.812 -22.922 -38.062 1 95.06 561 LEU A O 1
ATOM 4452 N N . VAL A 1 562 ? 7.871 -24.75 -37.219 1 97 562 VAL A N 1
ATOM 4453 C CA . VAL A 1 562 ? 6.602 -24.109 -36.906 1 97 562 VAL A CA 1
ATOM 4454 C C . VAL A 1 562 ? 6.809 -23.062 -35.781 1 97 562 VAL A C 1
ATOM 4456 O O . VAL A 1 562 ? 6.199 -22 -35.812 1 97 562 VAL A O 1
ATOM 4459 N N . GLN A 1 563 ? 7.656 -23.375 -34.781 1 97.5 563 GLN A N 1
ATOM 4460 C CA . GLN A 1 563 ? 7.949 -22.422 -33.688 1 97.5 563 GLN A CA 1
ATOM 4461 C C . GLN A 1 563 ? 8.656 -21.188 -34.219 1 97.5 563 GLN A C 1
ATOM 4463 O O . GLN A 1 563 ? 8.273 -20.062 -33.875 1 97.5 563 GLN A O 1
ATOM 4468 N N . TYR A 1 564 ? 9.609 -21.375 -35.031 1 94.19 564 TYR A N 1
ATOM 4469 C CA . TYR A 1 564 ? 10.422 -20.297 -35.562 1 94.19 564 TYR A CA 1
ATOM 4470 C C . TYR A 1 564 ? 9.594 -19.391 -36.5 1 94.19 564 TYR A C 1
ATOM 4472 O O . TYR A 1 564 ? 9.594 -18.172 -36.312 1 94.19 564 TYR A O 1
ATOM 4480 N N . LEU A 1 565 ? 8.922 -19.984 -37.406 1 94.62 565 LEU A N 1
ATOM 4481 C CA . LEU A 1 565 ? 8.188 -19.219 -38.406 1 94.62 565 LEU A CA 1
ATOM 4482 C C . LEU A 1 565 ? 6.895 -18.672 -37.812 1 94.62 565 LEU A C 1
ATOM 4484 O O . LEU A 1 565 ? 6.449 -17.578 -38.219 1 94.62 565 LEU A O 1
ATOM 4488 N N . GLY A 1 566 ? 6.293 -19.438 -36.938 1 95.88 566 GLY A N 1
ATOM 4489 C CA . GLY A 1 566 ? 5.102 -18.938 -36.25 1 95.88 566 GLY A CA 1
ATOM 4490 C C . GLY A 1 566 ? 5.328 -17.625 -35.531 1 95.88 566 GLY A C 1
ATOM 4491 O O . GLY A 1 566 ? 4.496 -16.719 -35.594 1 95.88 566 GLY A O 1
ATOM 4492 N N . LEU A 1 567 ? 6.406 -17.469 -34.812 1 95.31 567 LEU A N 1
ATOM 4493 C CA . LEU A 1 567 ? 6.73 -16.266 -34.062 1 95.31 567 LEU A CA 1
ATOM 4494 C C . LEU A 1 567 ? 7.047 -15.094 -35 1 95.31 567 LEU A C 1
ATOM 4496 O O . LEU A 1 567 ? 7.094 -13.945 -34.562 1 95.31 567 LEU A O 1
ATOM 4500 N N . ARG A 1 568 ? 7.191 -15.398 -36.188 1 90.88 568 ARG A N 1
ATOM 4501 C CA . ARG A 1 568 ? 7.562 -14.375 -37.156 1 90.88 568 ARG A CA 1
ATOM 4502 C C . ARG A 1 568 ? 6.391 -14.047 -38.062 1 90.88 568 ARG A C 1
ATOM 4504 O O . ARG A 1 568 ? 6.574 -13.406 -39.125 1 90.88 568 ARG A O 1
ATOM 4511 N N . GLY A 1 569 ? 5.25 -14.586 -37.844 1 92 569 GLY A N 1
ATOM 4512 C CA . GLY A 1 569 ? 4.031 -14.102 -38.469 1 92 569 GLY A CA 1
ATOM 4513 C C . GLY A 1 569 ? 3.537 -14.992 -39.594 1 92 569 GLY A C 1
ATOM 4514 O O . GLY A 1 569 ? 2.479 -14.742 -40.156 1 92 569 GLY A O 1
ATOM 4515 N N . TYR A 1 570 ? 4.199 -16.078 -39.875 1 94.75 570 TYR A N 1
ATOM 4516 C CA . TYR A 1 570 ? 3.828 -16.922 -41 1 94.75 570 TYR A CA 1
ATOM 4517 C C . TYR A 1 570 ? 2.596 -17.766 -40.688 1 94.75 570 TYR A C 1
ATOM 4519 O O . TYR A 1 570 ? 1.862 -18.188 -41.594 1 94.75 570 TYR A O 1
ATOM 4527 N N . LEU A 1 571 ? 2.441 -18.016 -39.438 1 95.88 571 LEU A N 1
ATOM 4528 C CA . LEU A 1 571 ? 1.341 -18.859 -39 1 95.88 571 LEU A CA 1
ATOM 4529 C C . LEU A 1 571 ? 0.514 -18.172 -37.906 1 95.88 571 LEU A C 1
ATOM 4531 O O . LEU A 1 571 ? 0.565 -18.562 -36.75 1 95.88 571 LEU A O 1
ATOM 4535 N N . PRO A 1 572 ? -0.341 -17.297 -38.188 1 92.5 572 PRO A N 1
ATOM 4536 C CA . PRO A 1 572 ? -1.066 -16.516 -37.188 1 92.5 572 PRO A CA 1
ATOM 4537 C C . PRO A 1 572 ? -2.227 -17.281 -36.562 1 92.5 572 PRO A C 1
ATOM 4539 O O . PRO A 1 572 ? -2.719 -16.906 -35.5 1 92.5 572 PRO A O 1
ATOM 4542 N N . ASP A 1 573 ? -2.678 -18.344 -37.188 1 93.81 573 ASP A N 1
ATOM 4543 C CA . ASP A 1 573 ? -3.852 -19.078 -36.688 1 93.81 573 ASP A CA 1
ATOM 4544 C C . ASP A 1 573 ? -3.471 -20.094 -35.625 1 93.81 573 ASP A C 1
ATOM 4546 O O . ASP A 1 573 ? -2.285 -20.312 -35.375 1 93.81 573 ASP A O 1
ATOM 4550 N N . TRP A 1 574 ? -4.434 -20.734 -34.969 1 97.12 574 TRP A N 1
ATOM 4551 C CA . TRP A 1 574 ? -4.23 -21.688 -33.906 1 97.12 574 TRP A CA 1
ATOM 4552 C C . TRP A 1 574 ? -3.715 -23.016 -34.438 1 97.12 574 TRP A C 1
ATOM 4554 O O . TRP A 1 574 ? -3.143 -23.812 -33.688 1 97.12 574 TRP A O 1
ATOM 4564 N N . ASN A 1 575 ? -4.031 -23.266 -35.656 1 97.38 575 ASN A N 1
ATOM 4565 C CA . ASN A 1 575 ? -3.555 -24.469 -36.344 1 97.38 575 ASN A CA 1
ATOM 4566 C C . ASN A 1 575 ? -2.529 -24.141 -37.406 1 97.38 575 ASN A C 1
ATOM 4568 O O . ASN A 1 575 ? -2.695 -23.172 -38.156 1 97.38 575 ASN A O 1
ATOM 4572 N N . ALA A 1 576 ? -1.468 -25 -37.5 1 97.69 576 ALA A N 1
ATOM 4573 C CA . ALA A 1 576 ? -0.464 -24.828 -38.562 1 97.69 576 ALA A CA 1
ATOM 4574 C C . ALA A 1 576 ? -0.955 -25.391 -39.875 1 97.69 576 ALA A C 1
ATOM 4576 O O . ALA A 1 576 ? -0.595 -24.891 -40.969 1 97.69 576 ALA A O 1
ATOM 4577 N N . SER A 1 577 ? -1.777 -26.484 -39.781 1 97.75 577 SER A N 1
ATOM 4578 C CA . SER A 1 577 ? -2.373 -27.109 -40.969 1 97.75 577 SER A CA 1
ATOM 4579 C C . SER A 1 577 ? -1.311 -27.484 -42 1 97.75 577 SER A C 1
ATOM 4581 O O . SER A 1 577 ? -1.44 -27.156 -43.188 1 97.75 577 SER A O 1
ATOM 4583 N N . LEU A 1 578 ? -0.328 -28.156 -41.594 1 97.81 578 LEU A N 1
ATOM 4584 C CA . LEU A 1 578 ? 0.896 -28.375 -42.344 1 97.81 578 LEU A CA 1
ATOM 4585 C C . LEU A 1 578 ? 0.625 -29.219 -43.594 1 97.81 578 LEU A C 1
ATOM 4587 O O . LEU A 1 578 ? 1.271 -29.047 -44.625 1 97.81 578 LEU A O 1
ATOM 4591 N N . GLN A 1 579 ? -0.299 -30.141 -43.5 1 97.12 579 GLN A N 1
ATOM 4592 C CA . GLN A 1 579 ? -0.527 -31.094 -44.594 1 97.12 579 GLN A CA 1
ATOM 4593 C C . GLN A 1 579 ? -1.543 -30.562 -45.594 1 97.12 579 GLN A C 1
ATOM 4595 O O . GLN A 1 579 ? -1.726 -31.141 -46.688 1 97.12 579 GLN A O 1
ATOM 4600 N N . GLN A 1 580 ? -2.129 -29.469 -45.344 1 97.44 580 GLN A N 1
ATOM 4601 C CA . GLN A 1 580 ? -3.076 -28.859 -46.25 1 97.44 580 GLN A CA 1
ATOM 4602 C C . GLN A 1 580 ? -2.352 -28.109 -47.375 1 97.44 580 GLN A C 1
ATOM 4604 O O . GLN A 1 580 ? -1.269 -27.562 -47.156 1 97.44 580 GLN A O 1
ATOM 4609 N N . PRO A 1 581 ? -2.986 -28.125 -48.531 1 97.25 581 PRO A N 1
ATOM 4610 C CA . PRO A 1 581 ? -2.404 -27.328 -49.625 1 97.25 581 PRO A CA 1
ATOM 4611 C C . PRO A 1 581 ? -2.445 -25.828 -49.312 1 97.25 581 PRO A C 1
ATOM 4613 O O . PRO A 1 581 ? -3.424 -25.328 -48.75 1 97.25 581 PRO A O 1
ATOM 4616 N N . ILE A 1 582 ? -1.433 -25.188 -49.719 1 97.12 582 ILE A N 1
ATOM 4617 C CA . ILE A 1 582 ? -1.375 -23.734 -49.5 1 97.12 582 ILE A CA 1
ATOM 4618 C C . ILE A 1 582 ? -2.336 -23.031 -50.469 1 97.12 582 ILE A C 1
ATOM 4620 O O . ILE A 1 582 ? -2.52 -23.469 -51.594 1 97.12 582 ILE A O 1
ATOM 4624 N N . ASP A 1 583 ? -3.057 -22.062 -50.031 1 96.62 583 ASP A N 1
ATOM 4625 C CA . ASP A 1 583 ? -3.926 -21.266 -50.875 1 96.62 583 ASP A CA 1
ATOM 4626 C C . ASP A 1 583 ? -3.184 -20.047 -51.438 1 96.62 583 ASP A C 1
ATOM 4628 O O . ASP A 1 583 ? -2.076 -19.734 -51 1 96.62 583 ASP A O 1
ATOM 4632 N N . GLU A 1 584 ? -3.783 -19.359 -52.406 1 95.88 584 GLU A N 1
ATOM 4633 C CA . GLU A 1 584 ? -3.143 -18.266 -53.125 1 95.88 584 GLU A CA 1
ATOM 4634 C C . GLU A 1 584 ? -2.855 -17.094 -52.188 1 95.88 584 GLU A C 1
ATOM 4636 O O . GLU A 1 584 ? -1.787 -16.469 -52.281 1 95.88 584 GLU A O 1
ATOM 4641 N N . SER A 1 585 ? -3.727 -16.844 -51.406 1 95.75 585 SER A N 1
ATOM 4642 C CA . SER A 1 585 ? -3.582 -15.695 -50.5 1 95.75 585 SER A CA 1
ATOM 4643 C C . SER A 1 585 ? -2.445 -15.914 -49.531 1 95.75 585 SER A C 1
ATOM 4645 O O . SER A 1 585 ? -1.646 -15.008 -49.281 1 95.75 585 SER A O 1
ATOM 4647 N N . THR A 1 586 ? -2.385 -17.031 -48.844 1 96.5 586 THR A N 1
ATOM 4648 C CA . THR A 1 586 ? -1.328 -17.359 -47.906 1 96.5 586 THR A CA 1
ATOM 4649 C C . THR A 1 586 ? 0.035 -17.359 -48.594 1 96.5 586 THR A C 1
ATOM 4651 O O . THR A 1 586 ? 1.022 -16.891 -48.031 1 96.5 586 THR A O 1
ATOM 4654 N N . LEU A 1 587 ? 0.036 -17.938 -49.781 1 96.06 587 LEU A N 1
ATOM 4655 C CA . LEU A 1 587 ? 1.283 -17.969 -50.562 1 96.06 587 LEU A CA 1
ATOM 4656 C C . LEU A 1 587 ? 1.793 -16.562 -50.812 1 96.06 587 LEU A C 1
ATOM 4658 O O . LEU A 1 587 ? 2.99 -16.297 -50.688 1 96.06 587 LEU A O 1
ATOM 4662 N N . ARG A 1 588 ? 0.898 -15.719 -51.219 1 95.5 588 ARG A N 1
ATOM 4663 C CA . ARG A 1 588 ? 1.253 -14.32 -51.469 1 95.5 588 ARG A CA 1
ATOM 4664 C C . ARG A 1 588 ? 1.771 -13.664 -50.188 1 95.5 588 ARG A C 1
ATOM 4666 O O . ARG A 1 588 ? 2.777 -12.953 -50.219 1 95.5 588 ARG A O 1
ATOM 4673 N N . ASN A 1 589 ? 1.121 -13.906 -49.094 1 95.62 589 ASN A N 1
ATOM 4674 C CA . ASN A 1 589 ? 1.518 -13.344 -47.812 1 95.62 589 ASN A CA 1
ATOM 4675 C C . ASN A 1 589 ? 2.896 -13.836 -47.406 1 95.62 589 ASN A C 1
ATOM 4677 O O . ASN A 1 589 ? 3.715 -13.055 -46.906 1 95.62 589 ASN A O 1
ATOM 4681 N N . TRP A 1 590 ? 3.088 -15.117 -47.5 1 96.44 590 TRP A N 1
ATOM 4682 C CA . TRP A 1 590 ? 4.367 -15.703 -47.094 1 96.44 590 TRP A CA 1
ATOM 4683 C C . TRP A 1 590 ? 5.496 -15.172 -47.969 1 96.44 590 TRP A C 1
ATOM 4685 O O . TRP A 1 590 ? 6.602 -14.922 -47.5 1 96.44 590 TRP A O 1
ATOM 4695 N N . SER A 1 591 ? 5.156 -15 -49.25 1 95 591 SER A N 1
ATOM 4696 C CA . SER A 1 591 ? 6.145 -14.422 -50.156 1 95 591 SER A CA 1
ATOM 4697 C C . SER A 1 591 ? 6.5 -13 -49.75 1 95 591 SER A C 1
ATOM 4699 O O . SER A 1 591 ? 7.672 -12.617 -49.781 1 95 591 SER A O 1
ATOM 4701 N N . ASN A 1 592 ? 5.543 -12.312 -49.438 1 94.94 592 ASN A N 1
ATOM 4702 C CA . ASN A 1 592 ? 5.766 -10.938 -49 1 94.94 592 ASN A CA 1
ATOM 4703 C C . ASN A 1 592 ? 6.598 -10.898 -47.719 1 94.94 592 ASN A C 1
ATOM 4705 O O . ASN A 1 592 ? 7.488 -10.055 -47.562 1 94.94 592 ASN A O 1
ATOM 4709 N N . LEU A 1 593 ? 6.34 -11.758 -46.75 1 93.56 593 LEU A N 1
ATOM 4710 C CA . LEU A 1 593 ? 7.023 -11.789 -45.469 1 93.56 593 LEU A CA 1
ATOM 4711 C C . LEU A 1 593 ? 8.5 -12.141 -45.625 1 93.56 593 LEU A C 1
ATOM 4713 O O . LEU A 1 593 ? 9.359 -11.602 -44.938 1 93.56 593 LEU A O 1
ATOM 4717 N N . CYS A 1 594 ? 8.734 -13.023 -46.5 1 92.31 594 CYS A N 1
ATOM 4718 C CA . CYS A 1 594 ? 10.117 -13.453 -46.625 1 92.31 594 CYS A CA 1
ATOM 4719 C C . CYS A 1 594 ? 10.844 -12.641 -47.688 1 92.31 594 CYS A C 1
ATOM 4721 O O . CYS A 1 594 ? 12.055 -12.773 -47.875 1 92.31 594 CYS A O 1
ATOM 4723 N N . GLY A 1 595 ? 10.062 -11.875 -48.562 1 90.25 595 GLY A N 1
ATOM 4724 C CA . GLY A 1 595 ? 10.672 -10.992 -49.562 1 90.25 595 GLY A CA 1
ATOM 4725 C C . GLY A 1 595 ? 11.102 -11.711 -50.812 1 90.25 595 GLY A C 1
ATOM 4726 O O . GLY A 1 595 ? 11.953 -11.227 -51.562 1 90.25 595 GLY A O 1
ATOM 4727 N N . THR A 1 596 ? 10.711 -12.938 -51 1 91.06 596 THR A N 1
ATOM 4728 C CA . THR A 1 596 ? 11.047 -13.727 -52.188 1 91.06 596 THR A CA 1
ATOM 4729 C C . THR A 1 596 ? 9.812 -14.453 -52.719 1 91.06 596 THR A C 1
ATOM 4731 O O . THR A 1 596 ? 8.977 -14.922 -51.938 1 91.06 596 THR A O 1
ATOM 4734 N N . GLN A 1 597 ? 9.766 -14.43 -54.031 1 91.19 597 GLN A N 1
ATOM 4735 C CA . GLN A 1 597 ? 8.68 -15.188 -54.656 1 91.19 597 GLN A CA 1
ATOM 4736 C C . GLN A 1 597 ? 8.867 -16.688 -54.438 1 91.19 597 GLN A C 1
ATOM 4738 O O . GLN A 1 597 ? 9.891 -17.25 -54.844 1 91.19 597 GLN A O 1
ATOM 4743 N N . LEU A 1 598 ? 7.926 -17.312 -53.812 1 93 598 LEU A N 1
ATOM 4744 C CA . LEU A 1 598 ? 8 -18.734 -53.5 1 93 598 LEU A CA 1
ATOM 4745 C C . LEU A 1 598 ? 7.457 -19.578 -54.625 1 93 598 LEU A C 1
ATOM 4747 O O . LEU A 1 598 ? 6.477 -19.203 -55.281 1 93 598 LEU A O 1
ATOM 4751 N N . LYS A 1 599 ? 8.102 -20.688 -54.906 1 91 599 LYS A N 1
ATOM 4752 C CA . LYS A 1 599 ? 7.676 -21.625 -55.938 1 91 599 LYS A CA 1
ATOM 4753 C C . LYS A 1 599 ? 6.75 -22.688 -55.375 1 91 599 LYS A C 1
ATOM 4755 O O . LYS A 1 599 ? 7.211 -23.688 -54.812 1 91 599 LYS A O 1
ATOM 4760 N N . ALA A 1 600 ? 5.516 -22.547 -55.531 1 95.56 600 ALA A N 1
ATOM 4761 C CA . ALA A 1 600 ? 4.508 -23.5 -55.094 1 95.56 600 ALA A CA 1
ATOM 4762 C C . ALA A 1 600 ? 3.232 -23.391 -55.938 1 95.56 600 ALA A C 1
ATOM 4764 O O . ALA A 1 600 ? 2.963 -22.344 -56.531 1 95.56 600 ALA A O 1
ATOM 4765 N N . THR A 1 601 ? 2.512 -24.422 -56.062 1 96.31 601 THR A N 1
ATOM 4766 C CA . THR A 1 601 ? 1.237 -24.438 -56.781 1 96.31 601 THR A CA 1
ATOM 4767 C C . THR A 1 601 ? 0.07 -24.422 -55.781 1 96.31 601 THR A C 1
ATOM 4769 O O . THR A 1 601 ? -0.189 -25.422 -55.125 1 96.31 601 THR A O 1
ATOM 4772 N N . PRO A 1 602 ? -0.647 -23.281 -55.781 1 96.19 602 PRO A N 1
ATOM 4773 C CA . PRO A 1 602 ? -1.801 -23.234 -54.875 1 96.19 602 PRO A CA 1
ATOM 4774 C C . PRO A 1 602 ? -2.77 -24.391 -55.094 1 96.19 602 PRO A C 1
ATOM 4776 O O . PRO A 1 602 ? -3.037 -24.766 -56.25 1 96.19 602 PRO A O 1
ATOM 4779 N N . GLY A 1 603 ? -3.201 -24.922 -54 1 96.19 603 GLY A N 1
ATOM 4780 C CA . GLY A 1 603 ? -4.148 -26.016 -54.062 1 96.19 603 GLY A CA 1
ATOM 4781 C C . GLY A 1 603 ? -3.479 -27.375 -54.219 1 96.19 603 GLY A C 1
ATOM 4782 O O . GLY A 1 603 ? -4.129 -28.406 -54.062 1 96.19 603 GLY A O 1
ATOM 4783 N N . GLN A 1 604 ? -2.18 -27.422 -54.406 1 96.81 604 GLN A N 1
ATOM 4784 C CA . GLN A 1 604 ? -1.471 -28.672 -54.594 1 96.81 604 GLN A CA 1
ATOM 4785 C C . GLN A 1 604 ? -0.297 -28.812 -53.625 1 96.81 604 GLN A C 1
ATOM 4787 O O . GLN A 1 604 ? -0.197 -29.797 -52.906 1 96.81 604 GLN A O 1
ATOM 4792 N N . THR A 1 605 ? 0.555 -27.828 -53.625 1 97.5 605 THR A N 1
ATOM 4793 C CA . THR A 1 605 ? 1.718 -27.875 -52.75 1 97.5 605 THR A CA 1
ATOM 4794 C C . THR A 1 605 ? 1.295 -27.75 -51.281 1 97.5 605 THR A C 1
ATOM 4796 O O . THR A 1 605 ? 0.475 -26.891 -50.938 1 97.5 605 THR A O 1
ATOM 4799 N N . THR A 1 606 ? 1.813 -28.578 -50.438 1 97.69 606 THR A N 1
ATOM 4800 C CA . THR A 1 606 ? 1.439 -28.531 -49.031 1 97.69 606 THR A CA 1
ATOM 4801 C C . THR A 1 606 ? 2.062 -27.312 -48.344 1 97.69 606 THR A C 1
ATOM 4803 O O . THR A 1 606 ? 3.127 -26.844 -48.75 1 97.69 606 THR A O 1
ATOM 4806 N N . ARG A 1 607 ? 1.459 -26.812 -47.344 1 97.69 607 ARG A N 1
ATOM 4807 C CA . ARG A 1 607 ? 2.006 -25.75 -46.5 1 97.69 607 ARG A CA 1
ATOM 4808 C C . ARG A 1 607 ? 3.369 -26.125 -45.938 1 97.69 607 ARG A C 1
ATOM 4810 O O . ARG A 1 607 ? 4.277 -25.297 -45.875 1 97.69 607 ARG A O 1
ATOM 4817 N N . LEU A 1 608 ? 3.529 -27.391 -45.5 1 97.75 608 LEU A N 1
ATOM 4818 C CA . LEU A 1 608 ? 4.777 -27.891 -44.938 1 97.75 608 LEU A CA 1
ATOM 4819 C C . LEU A 1 608 ? 5.93 -27.719 -45.906 1 97.75 608 LEU A C 1
ATOM 4821 O O . LEU A 1 608 ? 7.023 -27.281 -45.531 1 97.75 608 LEU A O 1
ATOM 4825 N N . LYS A 1 609 ? 5.668 -28.062 -47.156 1 97.06 609 LYS A N 1
ATOM 4826 C CA . LYS A 1 609 ? 6.715 -27.953 -48.156 1 97.06 609 LYS A CA 1
ATOM 4827 C C . LYS A 1 609 ? 7.148 -26.5 -48.344 1 97.06 609 LYS A C 1
ATOM 4829 O O . LYS A 1 609 ? 8.344 -26.203 -48.406 1 97.06 609 LYS A O 1
ATOM 4834 N N . VAL A 1 610 ? 6.191 -25.656 -48.438 1 97.12 610 VAL A N 1
ATOM 4835 C CA . VAL A 1 610 ? 6.492 -24.234 -48.656 1 97.12 610 VAL A CA 1
ATOM 4836 C C . VAL A 1 610 ? 7.23 -23.688 -47.438 1 97.12 610 VAL A C 1
ATOM 4838 O O . VAL A 1 610 ? 8.227 -22.969 -47.562 1 97.12 610 VAL A O 1
ATOM 4841 N N . LEU A 1 611 ? 6.773 -23.984 -46.219 1 96.81 611 LEU A N 1
ATOM 4842 C CA . LEU A 1 611 ? 7.391 -23.516 -45 1 96.81 611 LEU A CA 1
ATOM 4843 C C . LEU A 1 611 ? 8.812 -24.047 -44.844 1 96.81 611 LEU A C 1
ATOM 4845 O O . LEU A 1 611 ? 9.688 -23.359 -44.312 1 96.81 611 LEU A O 1
ATOM 4849 N N . THR A 1 612 ? 9.031 -25.266 -45.25 1 96 612 THR A N 1
ATOM 4850 C CA . THR A 1 612 ? 10.367 -25.859 -45.219 1 96 612 THR A CA 1
ATOM 4851 C C . THR A 1 612 ? 11.328 -25.047 -46.094 1 96 612 THR A C 1
ATOM 4853 O O . THR A 1 612 ? 12.469 -24.812 -45.688 1 96 612 THR A O 1
ATOM 4856 N N . ASP A 1 613 ? 10.812 -24.656 -47.25 1 94.31 613 ASP A N 1
ATOM 4857 C CA . ASP A 1 613 ? 11.633 -23.828 -48.125 1 94.31 613 ASP A CA 1
ATOM 4858 C C . ASP A 1 613 ? 11.945 -22.484 -47.5 1 94.31 613 ASP A C 1
ATOM 4860 O O . ASP A 1 613 ? 13.078 -22 -47.594 1 94.31 613 ASP A O 1
ATOM 4864 N N . ILE A 1 614 ? 11 -21.922 -46.906 1 94.5 614 ILE A N 1
ATOM 4865 C CA . ILE A 1 614 ? 11.172 -20.641 -46.219 1 94.5 614 ILE A CA 1
ATOM 4866 C C . ILE A 1 614 ? 12.164 -20.797 -45.062 1 94.5 614 ILE A C 1
ATOM 4868 O O . ILE A 1 614 ? 13.039 -19.953 -44.875 1 94.5 614 ILE A O 1
ATOM 4872 N N . TYR A 1 615 ? 11.961 -21.812 -44.25 1 93.12 615 TYR A N 1
ATOM 4873 C CA . TYR A 1 615 ? 12.812 -22.109 -43.094 1 93.12 615 TYR A CA 1
ATOM 4874 C C . TYR A 1 615 ? 14.273 -22.25 -43.531 1 93.12 615 TYR A C 1
ATOM 4876 O O . TYR A 1 615 ? 15.164 -21.719 -42.875 1 93.12 615 TYR A O 1
ATOM 4884 N N . LYS A 1 616 ? 14.516 -22.891 -44.625 1 90.12 616 LYS A N 1
ATOM 4885 C CA . LYS A 1 616 ? 15.859 -23.047 -45.156 1 90.12 616 LYS A CA 1
ATOM 4886 C C . LYS A 1 616 ? 16.438 -21.719 -45.594 1 90.12 616 LYS A C 1
ATOM 4888 O O . LYS A 1 616 ? 17.609 -21.422 -45.344 1 90.12 616 LYS A O 1
ATOM 4893 N N . LEU A 1 617 ? 15.641 -20.984 -46.25 1 87.75 617 LEU A N 1
ATOM 4894 C CA . LEU A 1 617 ? 16.062 -19.656 -46.719 1 87.75 617 LEU A CA 1
ATOM 4895 C C . LEU A 1 617 ? 16.469 -18.781 -45.531 1 87.75 617 LEU A C 1
ATOM 4897 O O . LEU A 1 617 ? 17.484 -18.078 -45.594 1 87.75 617 LEU A O 1
ATOM 4901 N N . GLN A 1 618 ? 15.672 -18.812 -44.531 1 84.44 618 GLN A N 1
ATOM 4902 C CA . GLN A 1 618 ? 15.93 -17.984 -43.375 1 84.44 618 GLN A CA 1
ATOM 4903 C C . GLN A 1 618 ? 17.156 -18.469 -42.594 1 84.44 618 GLN A C 1
ATOM 4905 O O . GLN A 1 618 ? 17.906 -17.672 -42.031 1 84.44 618 GLN A O 1
ATOM 4910 N N . SER A 1 619 ? 17.312 -19.719 -42.5 1 83.12 619 SER A N 1
ATOM 4911 C CA . SER A 1 619 ? 18.469 -20.297 -41.812 1 83.12 619 SER A CA 1
ATOM 4912 C C . SER A 1 619 ? 19.766 -19.906 -42.531 1 83.12 619 SER A C 1
ATOM 4914 O O . SER A 1 619 ? 20.781 -19.656 -41.875 1 83.12 619 SER A O 1
ATOM 4916 N N . GLU A 1 620 ? 19.719 -19.891 -43.781 1 78.12 620 GLU A N 1
ATOM 4917 C CA . GLU A 1 620 ? 20.875 -19.5 -44.562 1 78.12 620 GLU A CA 1
ATOM 4918 C C . GLU A 1 620 ? 21.203 -18.016 -44.344 1 78.12 620 GLU A C 1
ATOM 4920 O O . GLU A 1 620 ? 22.375 -17.641 -44.312 1 78.12 620 GLU A O 1
ATOM 4925 N N . ARG A 1 621 ? 20.266 -17.25 -44.188 1 73.25 621 ARG A N 1
ATOM 4926 C CA . ARG A 1 621 ? 20.438 -15.812 -44.062 1 73.25 621 ARG A CA 1
ATOM 4927 C C . ARG A 1 621 ? 20.938 -15.469 -42.656 1 73.25 621 ARG A C 1
ATOM 4929 O O . ARG A 1 621 ? 21.703 -14.523 -42.469 1 73.25 621 ARG A O 1
ATOM 4936 N N . THR A 1 622 ? 20.438 -16.141 -41.719 1 67.38 622 THR A N 1
ATOM 4937 C CA . THR A 1 622 ? 20.719 -15.766 -40.344 1 67.38 622 THR A CA 1
ATOM 4938 C C . THR A 1 622 ? 21.859 -16.609 -39.781 1 67.38 622 THR A C 1
ATOM 4940 O O . THR A 1 622 ? 22.453 -16.266 -38.75 1 67.38 622 THR A O 1
ATOM 4943 N N . GLY A 1 623 ? 22.281 -17.516 -40.531 1 64.06 623 GLY A N 1
ATOM 4944 C CA . GLY A 1 623 ? 23.297 -18.422 -40.062 1 64.06 623 GLY A CA 1
ATOM 4945 C C . GLY A 1 623 ? 22.812 -19.344 -38.969 1 64.06 623 GLY A C 1
ATOM 4946 O O . GLY A 1 623 ? 23.609 -19.875 -38.188 1 64.06 623 GLY A O 1
ATOM 4947 N N . LEU A 1 624 ? 21.484 -19.266 -38.906 1 58.41 624 LEU A N 1
ATOM 4948 C CA . LEU A 1 624 ? 20.859 -20.109 -37.875 1 58.41 624 LEU A CA 1
ATOM 4949 C C . LEU A 1 624 ? 20.547 -21.5 -38.438 1 58.41 624 LEU A C 1
ATOM 4951 O O . LEU A 1 624 ? 20.219 -21.641 -39.594 1 58.41 624 LEU A O 1
ATOM 4955 N N . PHE A 1 625 ? 20.906 -22.766 -37.75 1 52.22 625 PHE A N 1
ATOM 4956 C CA . PHE A 1 625 ? 20.672 -24.188 -37.938 1 52.22 625 PHE A CA 1
ATOM 4957 C C . PHE A 1 625 ? 21.562 -24.75 -39.031 1 52.22 625 PHE A C 1
ATOM 4959 O O . PHE A 1 625 ? 21.781 -24.109 -40.062 1 52.22 625 PHE A O 1
ATOM 4966 N N . MET B 1 1 ? -78.938 9.711 -20.891 1 25.69 1 MET B N 1
ATOM 4967 C CA . MET B 1 1 ? -77.875 10.57 -21.344 1 25.69 1 MET B CA 1
ATOM 4968 C C . MET B 1 1 ? -77.125 11.211 -20.156 1 25.69 1 MET B C 1
ATOM 4970 O O . MET B 1 1 ? -76.375 12.172 -20.312 1 25.69 1 MET B O 1
ATOM 4974 N N . LYS B 1 2 ? -77.5 10.758 -18.938 1 25.28 2 LYS B N 1
ATOM 4975 C CA . LYS B 1 2 ? -76.938 11.344 -17.734 1 25.28 2 LYS B CA 1
ATOM 4976 C C . LYS B 1 2 ? -75.438 11.297 -17.766 1 25.28 2 LYS B C 1
ATOM 4978 O O . LYS B 1 2 ? -74.812 10.219 -17.828 1 25.28 2 LYS B O 1
ATOM 4983 N N . ARG B 1 3 ? -74.812 12.469 -18.266 1 27.34 3 ARG B N 1
ATOM 4984 C CA . ARG B 1 3 ? -73.438 12.914 -18.469 1 27.34 3 ARG B CA 1
ATOM 4985 C C . ARG B 1 3 ? -72.688 12.922 -17.141 1 27.34 3 ARG B C 1
ATOM 4987 O O . ARG B 1 3 ? -72.938 13.797 -16.297 1 27.34 3 ARG B O 1
ATOM 4994 N N . ASN B 1 4 ? -72.625 11.742 -16.484 1 28.67 4 ASN B N 1
ATOM 4995 C CA . ASN B 1 4 ? -71.875 11.648 -15.234 1 28.67 4 ASN B CA 1
ATOM 4996 C C . ASN B 1 4 ? -70.438 12.266 -15.352 1 28.67 4 ASN B C 1
ATOM 4998 O O . ASN B 1 4 ? -69.688 11.922 -16.266 1 28.67 4 ASN B O 1
ATOM 5002 N N . GLY B 1 5 ? -70.375 13.602 -15.125 1 32.34 5 GLY B N 1
ATOM 5003 C CA . GLY B 1 5 ? -69.125 14.375 -15.031 1 32.34 5 GLY B CA 1
ATOM 5004 C C . GLY B 1 5 ? -68.125 13.742 -14.125 1 32.34 5 GLY B C 1
ATOM 5005 O O . GLY B 1 5 ? -68.375 13.469 -12.953 1 32.34 5 GLY B O 1
ATOM 5006 N N . LEU B 1 6 ? -67.312 12.766 -14.656 1 34.31 6 LEU B N 1
ATOM 5007 C CA . LEU B 1 6 ? -66.188 12.188 -13.977 1 34.31 6 LEU B CA 1
ATOM 5008 C C . LEU B 1 6 ? -65.25 13.273 -13.477 1 34.31 6 LEU B C 1
ATOM 5010 O O . LEU B 1 6 ? -64.688 14.055 -14.273 1 34.31 6 LEU B O 1
ATOM 5014 N N . LEU B 1 7 ? -65.562 13.836 -12.297 1 35.22 7 LEU B N 1
ATOM 5015 C CA . LEU B 1 7 ? -64.562 14.68 -11.625 1 35.22 7 LEU B CA 1
ATOM 5016 C C . LEU B 1 7 ? -63.219 13.969 -11.547 1 35.22 7 LEU B C 1
ATOM 5018 O O . LEU B 1 7 ? -63.094 12.898 -10.945 1 35.22 7 LEU B O 1
ATOM 5022 N N . ILE B 1 8 ? -62.375 14.141 -12.586 1 35.06 8 ILE B N 1
ATOM 5023 C CA . ILE B 1 8 ? -60.969 13.766 -12.547 1 35.06 8 ILE B CA 1
ATOM 5024 C C . ILE B 1 8 ? -60.312 14.414 -11.336 1 35.06 8 ILE B C 1
ATOM 5026 O O . ILE B 1 8 ? -60.219 15.641 -11.242 1 35.06 8 ILE B O 1
ATOM 5030 N N . LEU B 1 9 ? -60.469 13.82 -10.188 1 34.72 9 LEU B N 1
ATOM 5031 C CA . LEU B 1 9 ? -59.594 14.227 -9.078 1 34.72 9 LEU B CA 1
ATOM 5032 C C . LEU B 1 9 ? -58.125 14.203 -9.484 1 34.72 9 LEU B C 1
ATOM 5034 O O . LEU B 1 9 ? -57.594 13.141 -9.789 1 34.72 9 LEU B O 1
ATOM 5038 N N . LEU B 1 10 ? -57.688 15.281 -10.086 1 34.97 10 LEU B N 1
ATOM 5039 C CA . LEU B 1 10 ? -56.281 15.547 -10.234 1 34.97 10 LEU B CA 1
ATOM 5040 C C . LEU B 1 10 ? -55.562 15.422 -8.891 1 34.97 10 LEU B C 1
ATOM 5042 O O . LEU B 1 10 ? -55.719 16.266 -8.008 1 34.97 10 LEU B O 1
ATOM 5046 N N . LEU B 1 11 ? -55.469 14.234 -8.383 1 34.69 11 LEU B N 1
ATOM 5047 C CA . LEU B 1 11 ? -54.531 14.07 -7.281 1 34.69 11 LEU B CA 1
ATOM 5048 C C . LEU B 1 11 ? -53.156 14.602 -7.668 1 34.69 11 LEU B C 1
ATOM 5050 O O . LEU B 1 11 ? -52.5 14.062 -8.562 1 34.69 11 LEU B O 1
ATOM 5054 N N . PHE B 1 12 ? -52.969 15.906 -7.52 1 34.78 12 PHE B N 1
ATOM 5055 C CA . PHE B 1 12 ? -51.625 16.469 -7.465 1 34.78 12 PHE B CA 1
ATOM 5056 C C . PHE B 1 12 ? -50.75 15.695 -6.488 1 34.78 12 PHE B C 1
ATOM 5058 O O . PHE B 1 12 ? -50.938 15.797 -5.273 1 34.78 12 PHE B O 1
ATOM 5065 N N . LEU B 1 13 ? -50.406 14.516 -6.871 1 34.72 13 LEU B N 1
ATOM 5066 C CA . LEU B 1 13 ? -49.25 13.961 -6.156 1 34.72 13 LEU B CA 1
ATOM 5067 C C . LEU B 1 13 ? -48.125 14.984 -6.059 1 34.72 13 LEU B C 1
ATOM 5069 O O . LEU B 1 13 ? -47.531 15.344 -7.07 1 34.72 13 LEU B O 1
ATOM 5073 N N . SER B 1 14 ? -48.25 15.914 -5.141 1 34.03 14 SER B N 1
ATOM 5074 C CA . SER B 1 14 ? -47.094 16.656 -4.699 1 34.03 14 SER B CA 1
ATOM 5075 C C . SER B 1 14 ? -45.875 15.719 -4.543 1 34.03 14 SER B C 1
ATOM 5077 O O . SER B 1 14 ? -45.844 14.891 -3.631 1 34.03 14 SER B O 1
ATOM 5079 N N . SER B 1 15 ? -45.406 15.227 -5.613 1 34.19 15 SER B N 1
ATOM 5080 C CA . SER B 1 15 ? -44.062 14.703 -5.469 1 34.19 15 SER B CA 1
ATOM 5081 C C . SER B 1 15 ? -43.188 15.609 -4.598 1 34.19 15 SER B C 1
ATOM 5083 O O . SER B 1 15 ? -43.031 16.797 -4.902 1 34.19 15 SER B O 1
ATOM 5085 N N . ASN B 1 16 ? -43.312 15.516 -3.33 1 34.38 16 ASN B N 1
ATOM 5086 C CA . ASN B 1 16 ? -42.25 16.016 -2.457 1 34.38 16 ASN B CA 1
ATOM 5087 C C . ASN B 1 16 ? -40.875 15.914 -3.117 1 34.38 16 ASN B C 1
ATOM 5089 O O . ASN B 1 16 ? -40.25 14.859 -3.084 1 34.38 16 ASN B O 1
ATOM 5093 N N . LEU B 1 17 ? -40.688 16.516 -4.25 1 39.38 17 LEU B N 1
ATOM 5094 C CA . LEU B 1 17 ? -39.312 16.656 -4.66 1 39.38 17 LEU B CA 1
ATOM 5095 C C . LEU B 1 17 ? -38.406 17.047 -3.473 1 39.38 17 LEU B C 1
ATOM 5097 O O . LEU B 1 17 ? -38.656 18.062 -2.824 1 39.38 17 LEU B O 1
ATOM 5101 N N . PRO B 1 18 ? -37.844 16.078 -2.781 1 42.97 18 PRO B N 1
ATOM 5102 C CA . PRO B 1 18 ? -36.906 16.5 -1.739 1 42.97 18 PRO B CA 1
ATOM 5103 C C . PRO B 1 18 ? -36.25 17.844 -2.053 1 42.97 18 PRO B C 1
ATOM 5105 O O . PRO B 1 18 ? -36.062 18.172 -3.223 1 42.97 18 PRO B O 1
ATOM 5108 N N . ALA B 1 19 ? -36.469 18.906 -1.375 1 44.75 19 ALA B N 1
ATOM 5109 C CA . ALA B 1 19 ? -35.875 20.234 -1.421 1 44.75 19 ALA B CA 1
ATOM 5110 C C . ALA B 1 19 ? -34.469 20.188 -1.986 1 44.75 19 ALA B C 1
ATOM 5112 O O . ALA B 1 19 ? -33.562 19.609 -1.377 1 44.75 19 ALA B O 1
ATOM 5113 N N . GLN B 1 20 ? -34.344 20.203 -3.191 1 60 20 GLN B N 1
ATOM 5114 C CA . GLN B 1 20 ? -33.062 20.219 -3.881 1 60 20 GLN B CA 1
ATOM 5115 C C . GLN B 1 20 ? -32.125 21.234 -3.252 1 60 20 GLN B C 1
ATOM 5117 O O . GLN B 1 20 ? -32.406 22.438 -3.232 1 60 20 GLN B O 1
ATOM 5122 N N . ASN B 1 21 ? -31.141 20.953 -2.25 1 79.56 21 ASN B N 1
ATOM 5123 C CA . ASN B 1 21 ? -30.109 21.766 -1.629 1 79.56 21 ASN B CA 1
ATOM 5124 C C . ASN B 1 21 ? -29.109 22.281 -2.658 1 79.56 21 ASN B C 1
ATOM 5126 O O . ASN B 1 21 ? -28.234 21.547 -3.113 1 79.56 21 ASN B O 1
ATOM 5130 N N . SER B 1 22 ? -29.422 23.562 -3.121 1 91.5 22 SER B N 1
ATOM 5131 C CA . SER B 1 22 ? -28.531 24.172 -4.109 1 91.5 22 SER B CA 1
ATOM 5132 C C . SER B 1 22 ? -27.75 25.328 -3.51 1 91.5 22 SER B C 1
ATOM 5134 O O . SER B 1 22 ? -28.312 26.188 -2.836 1 91.5 22 SER B O 1
ATOM 5136 N N . PHE B 1 23 ? -26.453 25.281 -3.658 1 97.88 23 PHE B N 1
ATOM 5137 C CA . PHE B 1 23 ? -25.531 26.281 -3.127 1 97.88 23 PHE B CA 1
ATOM 5138 C C . PHE B 1 23 ? -24.516 26.688 -4.188 1 97.88 23 PHE B C 1
ATOM 5140 O O . PHE B 1 23 ? -24.391 26.031 -5.227 1 97.88 23 PHE B O 1
ATOM 5147 N N . ASP B 1 24 ? -23.891 27.812 -3.988 1 98.62 24 ASP B N 1
ATOM 5148 C CA . ASP B 1 24 ? -22.75 28.125 -4.836 1 98.62 24 ASP B CA 1
ATOM 5149 C C . ASP B 1 24 ? -21.625 27.109 -4.637 1 98.62 24 ASP B C 1
ATOM 5151 O O . ASP B 1 24 ? -21.062 26.594 -5.609 1 98.62 24 ASP B O 1
ATOM 5155 N N . LEU B 1 25 ? -21.328 26.859 -3.316 1 98.81 25 LEU B N 1
ATOM 5156 C CA . LEU B 1 25 ? -20.297 25.875 -2.988 1 98.81 25 LEU B CA 1
ATOM 5157 C C . LEU B 1 25 ? -20.859 24.75 -2.143 1 98.81 25 LEU B C 1
ATOM 5159 O O . LEU B 1 25 ? -21.656 24.984 -1.227 1 98.81 25 LEU B O 1
ATOM 5163 N N . VAL B 1 26 ? -20.484 23.516 -2.461 1 98.94 26 VAL B N 1
ATOM 5164 C CA . VAL B 1 26 ? -20.672 22.359 -1.604 1 98.94 26 VAL B CA 1
ATOM 5165 C C . VAL B 1 26 ? -19.328 21.875 -1.083 1 98.94 26 VAL B C 1
ATOM 5167 O O . VAL B 1 26 ? -18.484 21.406 -1.858 1 98.94 26 VAL B O 1
ATOM 5170 N N . ILE B 1 27 ? -19.141 21.969 0.218 1 98.94 27 ILE B N 1
ATOM 5171 C CA . ILE B 1 27 ? -17.875 21.656 0.858 1 98.94 27 ILE B CA 1
ATOM 5172 C C . ILE B 1 27 ? -18.031 20.375 1.692 1 98.94 27 ILE B C 1
ATOM 5174 O O . ILE B 1 27 ? -18.859 20.328 2.604 1 98.94 27 ILE B O 1
ATOM 5178 N N . VAL B 1 28 ? -17.234 19.359 1.356 1 98.94 28 VAL B N 1
ATOM 5179 C CA . VAL B 1 28 ? -17.203 18.141 2.16 1 98.94 28 VAL B CA 1
ATOM 5180 C C . VAL B 1 28 ? -16.031 18.203 3.141 1 98.94 28 VAL B C 1
ATOM 5182 O O . VAL B 1 28 ? -14.867 18.203 2.73 1 98.94 28 VAL B O 1
ATOM 5185 N N . GLY B 1 29 ? -16.328 18.266 4.438 1 98.69 29 GLY B N 1
ATOM 5186 C CA . GLY B 1 29 ? -15.328 18.375 5.492 1 98.69 29 GLY B CA 1
ATOM 5187 C C . GLY B 1 29 ? -15.445 19.656 6.281 1 98.69 29 GLY B C 1
ATOM 5188 O O . GLY B 1 29 ? -15.297 20.75 5.727 1 98.69 29 GLY B O 1
ATOM 5189 N N . GLY B 1 30 ? -15.703 19.562 7.508 1 98.62 30 GLY B N 1
ATOM 5190 C CA . GLY B 1 30 ? -15.797 20.703 8.406 1 98.62 30 GLY B CA 1
ATOM 5191 C C . GLY B 1 30 ? -14.531 20.953 9.203 1 98.62 30 GLY B C 1
ATOM 5192 O O . GLY B 1 30 ? -14.586 21.422 10.336 1 98.62 30 GLY B O 1
ATOM 5193 N N . ASN B 1 31 ? -13.352 20.5 8.75 1 98.19 31 ASN B N 1
ATOM 5194 C CA . ASN B 1 31 ? -12.055 20.828 9.328 1 98.19 31 ASN B CA 1
ATOM 5195 C C . ASN B 1 31 ? -11.617 22.234 8.938 1 98.19 31 ASN B C 1
ATOM 5197 O O . ASN B 1 31 ? -12.305 22.922 8.164 1 98.19 31 ASN B O 1
ATOM 5201 N N . PRO B 1 32 ? -10.508 22.75 9.438 1 98.69 32 PRO B N 1
ATOM 5202 C CA . PRO B 1 32 ? -10.156 24.156 9.234 1 98.69 32 PRO B CA 1
ATOM 5203 C C . PRO B 1 32 ? -10.031 24.531 7.762 1 98.69 32 PRO B C 1
ATOM 5205 O O . PRO B 1 32 ? -10.414 25.625 7.363 1 98.69 32 PRO B O 1
ATOM 5208 N N . GLY B 1 33 ? -9.516 23.641 6.957 1 98.75 33 GLY B N 1
ATOM 5209 C CA . GLY B 1 33 ? -9.461 23.922 5.531 1 98.75 33 GLY B CA 1
ATOM 5210 C C . GLY B 1 33 ? -10.82 24.188 4.922 1 98.75 33 GLY B C 1
ATOM 5211 O O . GLY B 1 33 ? -10.984 25.141 4.148 1 98.75 33 GLY B O 1
ATOM 5212 N N . GLY B 1 34 ? -11.812 23.375 5.27 1 98.94 34 GLY B N 1
ATOM 5213 C CA . GLY B 1 34 ? -13.18 23.578 4.793 1 98.94 34 GLY B CA 1
ATOM 5214 C C . GLY B 1 34 ? -13.844 24.812 5.359 1 98.94 34 GLY B C 1
ATOM 5215 O O . GLY B 1 34 ? -14.547 25.531 4.645 1 98.94 34 GLY B O 1
ATOM 5216 N N . ILE B 1 35 ? -13.617 25.062 6.602 1 98.94 35 ILE B N 1
ATOM 5217 C CA . ILE B 1 35 ? -14.188 26.234 7.273 1 98.94 35 ILE B CA 1
ATOM 5218 C C . ILE B 1 35 ? -13.664 27.516 6.625 1 98.94 35 ILE B C 1
ATOM 5220 O O . ILE B 1 35 ? -14.445 28.406 6.297 1 98.94 35 ILE B O 1
ATOM 5224 N N . MET B 1 36 ? -12.352 27.562 6.383 1 98.94 36 MET B N 1
ATOM 5225 C CA . MET B 1 36 ? -11.758 28.75 5.793 1 98.94 36 MET B CA 1
ATOM 5226 C C . MET B 1 36 ? -12.25 28.953 4.363 1 98.94 36 MET B C 1
ATOM 5228 O O . MET B 1 36 ? -12.422 30.094 3.914 1 98.94 36 MET B O 1
ATOM 5232 N N . ALA B 1 37 ? -12.438 27.859 3.625 1 98.94 37 ALA B N 1
ATOM 5233 C CA . ALA B 1 37 ? -12.977 27.969 2.271 1 98.94 37 ALA B CA 1
ATOM 5234 C C . ALA B 1 37 ? -14.367 28.594 2.283 1 98.94 37 ALA B C 1
ATOM 5236 O O . ALA B 1 37 ? -14.656 29.484 1.479 1 98.94 37 ALA B O 1
ATOM 5237 N N . ALA B 1 38 ? -15.219 28.156 3.207 1 98.94 38 ALA B N 1
ATOM 5238 C CA . ALA B 1 38 ? -16.578 28.688 3.318 1 98.94 38 ALA B CA 1
ATOM 5239 C C . ALA B 1 38 ? -16.578 30.172 3.678 1 98.94 38 ALA B C 1
ATOM 5241 O O . ALA B 1 38 ? -17.297 30.953 3.074 1 98.94 38 ALA B O 1
ATOM 5242 N N . ILE B 1 39 ? -15.781 30.547 4.629 1 98.94 39 ILE B N 1
ATOM 5243 C CA . ILE B 1 39 ? -15.727 31.922 5.105 1 98.94 39 ILE B CA 1
ATOM 5244 C C . ILE B 1 39 ? -15.211 32.844 3.992 1 98.94 39 ILE B C 1
ATOM 5246 O O . ILE B 1 39 ? -15.773 33.906 3.748 1 98.94 39 ILE B O 1
ATOM 5250 N N . ALA B 1 40 ? -14.141 32.406 3.336 1 98.88 40 ALA B N 1
ATOM 5251 C CA . ALA B 1 40 ? -13.57 33.188 2.252 1 98.88 40 ALA B CA 1
ATOM 5252 C C . ALA B 1 40 ? -14.586 33.406 1.132 1 98.88 40 ALA B C 1
ATOM 5254 O O . ALA B 1 40 ? -14.703 34.5 0.586 1 98.88 40 ALA B O 1
ATOM 5255 N N . ALA B 1 41 ? -15.297 32.375 0.773 1 98.88 41 ALA B N 1
ATOM 5256 C CA . ALA B 1 41 ? -16.312 32.5 -0.269 1 98.88 41 ALA B CA 1
ATOM 5257 C C . ALA B 1 41 ? -17.453 33.406 0.171 1 98.88 41 ALA B C 1
ATOM 5259 O O . ALA B 1 41 ? -17.969 34.188 -0.623 1 98.88 41 ALA B O 1
ATOM 5260 N N . ALA B 1 42 ? -17.875 33.25 1.392 1 98.88 42 ALA B N 1
ATOM 5261 C CA . ALA B 1 42 ? -18.953 34.062 1.926 1 98.88 42 ALA B CA 1
ATOM 5262 C C . ALA B 1 42 ? -18.594 35.562 1.861 1 98.88 42 ALA B C 1
ATOM 5264 O O . ALA B 1 42 ? -19.453 36.375 1.528 1 98.88 42 ALA B O 1
ATOM 5265 N N . ARG B 1 43 ? -17.391 35.875 2.156 1 98.38 43 ARG B N 1
ATOM 5266 C CA . ARG B 1 43 ? -16.922 37.25 2.129 1 98.38 43 ARG B CA 1
ATOM 5267 C C . ARG B 1 43 ? -16.875 37.781 0.701 1 98.38 43 ARG B C 1
ATOM 5269 O O . ARG B 1 43 ? -16.797 39 0.488 1 98.38 43 ARG B O 1
ATOM 5276 N N . GLN B 1 44 ? -16.906 36.875 -0.252 1 98.38 44 GLN B N 1
ATOM 5277 C CA . GLN B 1 44 ? -17.031 37.25 -1.656 1 98.38 44 GLN B CA 1
ATOM 5278 C C . GLN B 1 44 ? -18.484 37.188 -2.109 1 98.38 44 GLN B C 1
ATOM 5280 O O . GLN B 1 44 ? -18.781 37.281 -3.307 1 98.38 44 GLN B O 1
ATOM 5285 N N . GLY B 1 45 ? -19.406 36.906 -1.189 1 98.44 45 GLY B N 1
ATOM 5286 C CA . GLY B 1 45 ? -20.828 37 -1.47 1 98.44 45 GLY B CA 1
ATOM 5287 C C . GLY B 1 45 ? -21.422 35.688 -1.904 1 98.44 45 GLY B C 1
ATOM 5288 O O . GLY B 1 45 ? -22.547 35.625 -2.406 1 98.44 45 GLY B O 1
ATOM 5289 N N . LYS B 1 46 ? -20.766 34.594 -1.727 1 98.81 46 LYS B N 1
ATOM 5290 C CA . LYS B 1 46 ? -21.234 33.281 -2.209 1 98.81 46 LYS B CA 1
ATOM 5291 C C . LYS B 1 46 ? -21.844 32.469 -1.073 1 98.81 46 LYS B C 1
ATOM 5293 O O . LYS B 1 46 ? -21.406 32.594 0.077 1 98.81 46 LYS B O 1
ATOM 5298 N N . THR B 1 47 ? -22.75 31.656 -1.354 1 98.75 47 THR B N 1
ATOM 5299 C CA . THR B 1 47 ? -23.359 30.734 -0.393 1 98.75 47 THR B CA 1
ATOM 5300 C C . THR B 1 47 ? -22.641 29.391 -0.417 1 98.75 47 THR B C 1
ATOM 5302 O O . THR B 1 47 ? -22.109 28.984 -1.457 1 98.75 47 THR B O 1
ATOM 5305 N N . SER B 1 48 ? -22.594 28.766 0.767 1 98.81 48 SER B N 1
ATOM 5306 C CA . SER B 1 48 ? -21.984 27.453 0.818 1 98.81 48 SER B CA 1
ATOM 5307 C C . SER B 1 48 ? -22.672 26.562 1.858 1 98.81 48 SER B C 1
ATOM 5309 O O . SER B 1 48 ? -23.391 27.062 2.73 1 98.81 48 SER B O 1
ATOM 5311 N N . VAL B 1 49 ? -22.531 25.25 1.678 1 98.81 49 VAL B N 1
ATOM 5312 C CA . VAL B 1 49 ? -22.844 24.281 2.711 1 98.81 49 VAL B CA 1
ATOM 5313 C C . VAL B 1 49 ? -21.594 23.484 3.08 1 98.81 49 VAL B C 1
ATOM 5315 O O . VAL B 1 49 ? -20.812 23.125 2.207 1 98.81 49 VAL B O 1
ATOM 5318 N N . ILE B 1 50 ? -21.344 23.391 4.359 1 98.88 50 ILE B N 1
ATOM 5319 C CA . ILE B 1 50 ? -20.312 22.5 4.891 1 98.88 50 ILE B CA 1
ATOM 5320 C C . ILE B 1 50 ? -20.953 21.203 5.359 1 98.88 50 ILE B C 1
ATOM 5322 O O . ILE B 1 50 ? -21.859 21.219 6.195 1 98.88 50 ILE B O 1
ATOM 5326 N N . LEU B 1 51 ? -20.516 20.109 4.793 1 98.88 51 LEU B N 1
ATOM 5327 C CA . LEU B 1 51 ? -20.984 18.781 5.172 1 98.88 51 LEU B CA 1
ATOM 5328 C C . LEU B 1 51 ? -19.938 18.062 6.02 1 98.88 51 LEU B C 1
ATOM 5330 O O . LEU B 1 51 ? -18.891 17.656 5.508 1 98.88 51 LEU B O 1
ATOM 5334 N N . GLU B 1 52 ? -20.219 17.891 7.293 1 98.75 52 GLU B N 1
ATOM 5335 C CA . GLU B 1 52 ? -19.281 17.297 8.242 1 98.75 52 GLU B CA 1
ATOM 5336 C C . GLU B 1 52 ? -19.812 15.969 8.773 1 98.75 52 GLU B C 1
ATOM 5338 O O . GLU B 1 52 ? -20.953 15.875 9.195 1 98.75 52 GLU B O 1
ATOM 5343 N N . ARG B 1 53 ? -18.969 14.93 8.703 1 98.25 53 ARG B N 1
ATOM 5344 C CA . ARG B 1 53 ? -19.375 13.578 9.055 1 98.25 53 ARG B CA 1
ATOM 5345 C C . ARG B 1 53 ? -19.719 13.469 10.531 1 98.25 53 ARG B C 1
ATOM 5347 O O . ARG B 1 53 ? -20.609 12.711 10.914 1 98.25 53 ARG B O 1
ATOM 5354 N N . THR B 1 54 ? -18.984 14.141 11.406 1 97.19 54 THR B N 1
ATOM 5355 C CA . THR B 1 54 ? -19.156 14.039 12.852 1 97.19 54 THR B CA 1
ATOM 5356 C C . THR B 1 54 ? -20.125 15.094 13.367 1 97.19 54 THR B C 1
ATOM 5358 O O . THR B 1 54 ? -20.656 15.891 12.586 1 97.19 54 THR B O 1
ATOM 5361 N N . ASN B 1 55 ? -20.328 15.102 14.633 1 96.94 55 ASN B N 1
ATOM 5362 C CA . ASN B 1 55 ? -21.234 16.062 15.266 1 96.94 55 ASN B CA 1
ATOM 5363 C C . ASN B 1 55 ? -20.5 17.328 15.68 1 96.94 55 ASN B C 1
ATOM 5365 O O . ASN B 1 55 ? -21.078 18.188 16.375 1 96.94 55 ASN B O 1
ATOM 5369 N N . HIS B 1 56 ? -19.25 17.469 15.266 1 97.31 56 HIS B N 1
ATOM 5370 C CA . HIS B 1 56 ? -18.438 18.609 15.648 1 97.31 56 HIS B CA 1
ATOM 5371 C C . HIS B 1 56 ? -17.609 19.109 14.477 1 97.31 56 HIS B C 1
ATOM 5373 O O . HIS B 1 56 ? -17.109 18.312 13.672 1 97.31 56 HIS B O 1
ATOM 5379 N N . ILE B 1 57 ? -17.438 20.422 14.406 1 97.69 57 ILE B N 1
ATOM 5380 C CA . ILE B 1 57 ? -16.547 21 13.398 1 97.69 57 ILE B CA 1
ATOM 5381 C C . ILE B 1 57 ? -15.188 21.297 14.031 1 97.69 57 ILE B C 1
ATOM 5383 O O . ILE B 1 57 ? -15.031 21.234 15.25 1 97.69 57 ILE B O 1
ATOM 5387 N N . GLY B 1 58 ? -14.234 21.594 13.203 1 98.25 58 GLY B N 1
ATOM 5388 C CA . GLY B 1 58 ? -12.992 22.172 13.695 1 98.25 58 GLY B CA 1
ATOM 5389 C C . GLY B 1 58 ? -11.797 21.266 13.516 1 98.25 58 GLY B C 1
ATOM 5390 O O . GLY B 1 58 ? -10.656 21.688 13.711 1 98.25 58 GLY B O 1
ATOM 5391 N N . GLY B 1 59 ? -12.008 19.969 13.125 1 98 59 GLY B N 1
ATOM 5392 C CA . GLY B 1 59 ? -10.898 19.094 12.812 1 98 59 GLY B CA 1
ATOM 5393 C C . GLY B 1 59 ? -9.922 18.922 13.961 1 98 59 GLY B C 1
ATOM 5394 O O . GLY B 1 59 ? -10.328 18.828 15.117 1 98 59 GLY B O 1
ATOM 5395 N N . LEU B 1 60 ? -8.633 18.891 13.727 1 98.31 60 LEU B N 1
ATOM 5396 C CA . LEU B 1 60 ? -7.59 18.531 14.688 1 98.31 60 LEU B CA 1
ATOM 5397 C C . LEU B 1 60 ? -7.41 19.641 15.719 1 98.31 60 LEU B C 1
ATOM 5399 O O . LEU B 1 60 ? -7.227 19.359 16.906 1 98.31 60 LEU B O 1
ATOM 5403 N N . PRO B 1 61 ? -7.48 20.922 15.266 1 98.69 61 PRO B N 1
ATOM 5404 C CA . PRO B 1 61 ? -7.34 21.953 16.297 1 98.69 61 PRO B CA 1
ATOM 5405 C C . PRO B 1 61 ? -8.398 21.844 17.391 1 98.69 61 PRO B C 1
ATOM 5407 O O . PRO B 1 61 ? -8.117 22.141 18.562 1 98.69 61 PRO B O 1
ATOM 5410 N N . ALA B 1 62 ? -9.547 21.422 17.031 1 98.62 62 ALA B N 1
ATOM 5411 C CA . ALA B 1 62 ? -10.617 21.25 18.016 1 98.62 62 ALA B CA 1
ATOM 5412 C C . ALA B 1 62 ? -10.531 19.875 18.656 1 98.62 62 ALA B C 1
ATOM 5414 O O . ALA B 1 62 ? -11.32 19.547 19.562 1 98.62 62 ALA B O 1
ATOM 5415 N N . ASN B 1 63 ? -9.609 19.078 18.219 1 98.25 63 ASN B N 1
ATOM 5416 C CA . ASN B 1 63 ? -9.492 17.719 18.703 1 98.25 63 ASN B CA 1
ATOM 5417 C C . ASN B 1 63 ? -8.055 17.375 19.078 1 98.25 63 ASN B C 1
ATOM 5419 O O . ASN B 1 63 ? -7.566 16.281 18.75 1 98.25 63 ASN B O 1
ATOM 5423 N N . GLY B 1 64 ? -7.395 18.312 19.688 1 97.25 64 GLY B N 1
ATOM 5424 C CA . GLY B 1 64 ? -6.172 17.938 20.375 1 97.25 64 GLY B CA 1
ATOM 5425 C C . GLY B 1 64 ? -4.941 18.656 19.844 1 97.25 64 GLY B C 1
ATOM 5426 O O . GLY B 1 64 ? -3.941 18.797 20.547 1 97.25 64 GLY B O 1
ATOM 5427 N N . LEU B 1 65 ? -4.895 19.078 18.578 1 97.56 65 LEU B N 1
ATOM 5428 C CA . LEU B 1 65 ? -3.771 19.844 18.047 1 97.56 65 LEU B CA 1
ATOM 5429 C C . LEU B 1 65 ? -3.852 21.297 18.484 1 97.56 65 LEU B C 1
ATOM 5431 O O . LEU B 1 65 ? -4.191 22.172 17.688 1 97.56 65 LEU B O 1
ATOM 5435 N N . GLY B 1 66 ? -3.398 21.516 19.688 1 97.75 66 GLY B N 1
ATOM 5436 C CA . GLY B 1 66 ? -3.514 22.828 20.297 1 97.75 66 GLY B CA 1
ATOM 5437 C C . GLY B 1 66 ? -2.232 23.641 20.219 1 97.75 66 GLY B C 1
ATOM 5438 O O . GLY B 1 66 ? -2.242 24.859 20.422 1 97.75 66 GLY B O 1
ATOM 5439 N N . ALA B 1 67 ? -1.175 22.969 20 1 98.06 67 ALA B N 1
ATOM 5440 C CA . ALA B 1 67 ? 0.091 23.641 19.703 1 98.06 67 ALA B CA 1
ATOM 5441 C C . ALA B 1 67 ? 0.364 23.641 18.203 1 98.06 67 ALA B C 1
ATOM 5443 O O . ALA B 1 67 ? 0.749 22.625 17.625 1 98.06 67 ALA B O 1
ATOM 5444 N N . THR B 1 68 ? 0.263 24.797 17.625 1 96.94 68 THR B N 1
ATOM 5445 C CA . THR B 1 68 ? 0.25 24.953 16.172 1 96.94 68 THR B CA 1
ATOM 5446 C C . THR B 1 68 ? 1.593 24.531 15.578 1 96.94 68 THR B C 1
ATOM 5448 O O . THR B 1 68 ? 2.645 25 16.031 1 96.94 68 THR B O 1
ATOM 5451 N N . ASP B 1 69 ? 1.546 23.688 14.57 1 95.44 69 ASP B N 1
ATOM 5452 C CA . ASP B 1 69 ? 2.729 23.219 13.859 1 95.44 69 ASP B CA 1
ATOM 5453 C C . ASP B 1 69 ? 3.123 24.172 12.742 1 95.44 69 ASP B C 1
ATOM 5455 O O . ASP B 1 69 ? 2.676 24.031 11.602 1 95.44 69 ASP B O 1
ATOM 5459 N N . ILE B 1 70 ? 3.973 25.078 13.031 1 96.69 70 ILE B N 1
ATOM 5460 C CA . ILE B 1 70 ? 4.504 26.047 12.086 1 96.69 70 ILE B CA 1
ATOM 5461 C C . ILE B 1 70 ? 5.867 26.547 12.562 1 96.69 70 ILE B C 1
ATOM 5463 O O . ILE B 1 70 ? 6.066 26.766 13.766 1 96.69 70 ILE B O 1
ATOM 5467 N N . ALA B 1 71 ? 6.816 26.625 11.664 1 96.81 71 ALA B N 1
ATOM 5468 C CA . ALA B 1 71 ? 8.18 27 12.047 1 96.81 71 ALA B CA 1
ATOM 5469 C C . ALA B 1 71 ? 8.336 28.516 12.07 1 96.81 71 ALA B C 1
ATOM 5471 O O . ALA B 1 71 ? 8.852 29.078 13.039 1 96.81 71 ALA B O 1
ATOM 5472 N N . THR B 1 72 ? 7.945 29.172 10.961 1 97.81 72 THR B N 1
ATOM 5473 C CA . THR B 1 72 ? 7.898 30.625 10.898 1 97.81 72 THR B CA 1
ATOM 5474 C C . THR B 1 72 ? 6.457 31.125 10.977 1 97.81 72 THR B C 1
ATOM 5476 O O . THR B 1 72 ? 5.727 31.078 9.984 1 97.81 72 THR B O 1
ATOM 5479 N N . ARG B 1 73 ? 6.109 31.641 12.094 1 96.44 73 ARG B N 1
ATOM 5480 C CA . ARG B 1 73 ? 4.727 31.984 12.414 1 96.44 73 ARG B CA 1
ATOM 5481 C C . ARG B 1 73 ? 4.176 33 11.445 1 96.44 73 ARG B C 1
ATOM 5483 O O . ARG B 1 73 ? 3.006 32.938 11.055 1 96.44 73 ARG B O 1
ATOM 5490 N N . GLU B 1 74 ? 5.059 33.938 11.016 1 95.81 74 GLU B N 1
ATOM 5491 C CA . GLU B 1 74 ? 4.602 35.031 10.195 1 95.81 74 GLU B CA 1
ATOM 5492 C C . GLU B 1 74 ? 4.512 34.656 8.719 1 95.81 74 GLU B C 1
ATOM 5494 O O . GLU B 1 74 ? 4 35.406 7.898 1 95.81 74 GLU B O 1
ATOM 5499 N N . ALA B 1 75 ? 4.867 33.438 8.43 1 96.81 75 ALA B N 1
ATOM 5500 C CA . ALA B 1 75 ? 4.91 33 7.035 1 96.81 75 ALA B CA 1
ATOM 5501 C C . ALA B 1 75 ? 3.502 32.75 6.496 1 96.81 75 ALA B C 1
ATOM 5503 O O . ALA B 1 75 ? 3.26 32.875 5.293 1 96.81 75 ALA B O 1
ATOM 5504 N N . THR B 1 76 ? 2.643 32.344 7.355 1 98.06 76 THR B N 1
ATOM 5505 C CA . THR B 1 76 ? 1.261 32.062 6.969 1 98.06 76 THR B CA 1
ATOM 5506 C C . THR B 1 76 ? 0.312 33.031 7.691 1 98.06 76 THR B C 1
ATOM 5508 O O . THR B 1 76 ? 0.338 33.125 8.922 1 98.06 76 THR B O 1
ATOM 5511 N N . THR B 1 77 ? -0.463 33.75 6.902 1 98.38 77 THR B N 1
ATOM 5512 C CA . THR B 1 77 ? -1.371 34.719 7.492 1 98.38 77 THR B CA 1
ATOM 5513 C C . THR B 1 77 ? -2.766 34.594 6.883 1 98.38 77 THR B C 1
ATOM 5515 O O . THR B 1 77 ? -3.277 33.5 6.707 1 98.38 77 THR B O 1
ATOM 5518 N N . GLY B 1 78 ? -3.486 35.75 6.617 1 98.19 78 GLY B N 1
ATOM 5519 C CA . GLY B 1 78 ? -4.859 35.656 6.141 1 98.19 78 GLY B CA 1
ATOM 5520 C C . GLY B 1 78 ? -5.828 35.156 7.199 1 98.19 78 GLY B C 1
ATOM 5521 O O . GLY B 1 78 ? -5.793 35.625 8.344 1 98.19 78 GLY B O 1
ATOM 5522 N N . LEU B 1 79 ? -6.684 34.281 6.84 1 98.56 79 LEU B N 1
ATOM 5523 C CA . LEU B 1 79 ? -7.695 33.781 7.758 1 98.56 79 LEU B CA 1
ATOM 5524 C C . LEU B 1 79 ? -7.051 33 8.898 1 98.56 79 LEU B C 1
ATOM 5526 O O . LEU B 1 79 ? -7.566 33 10.023 1 98.56 79 LEU B O 1
ATOM 5530 N N . PHE B 1 80 ? -5.91 32.406 8.68 1 98.62 80 PHE B N 1
ATOM 5531 C CA . PHE B 1 80 ? -5.199 31.75 9.758 1 98.62 80 PHE B CA 1
ATOM 5532 C C . PHE B 1 80 ? -4.797 32.75 10.844 1 98.62 80 PHE B C 1
ATOM 5534 O O . PHE B 1 80 ? -4.969 32.469 12.031 1 98.62 80 PHE B O 1
ATOM 5541 N N . SER B 1 81 ? -4.258 33.844 10.43 1 98.31 81 SER B N 1
ATOM 5542 C CA . SER B 1 81 ? -3.881 34.875 11.398 1 98.31 81 SER B CA 1
ATOM 5543 C C . SER B 1 81 ? -5.098 35.406 12.141 1 98.31 81 SER B C 1
ATOM 5545 O O . SER B 1 81 ? -5.012 35.75 13.312 1 98.31 81 SER B O 1
ATOM 5547 N N . GLU B 1 82 ? -6.191 35.531 11.391 1 98.44 82 GLU B N 1
ATOM 5548 C CA . GLU B 1 82 ? -7.426 35.938 12.07 1 98.44 82 GLU B CA 1
ATOM 5549 C C . GLU B 1 82 ? -7.793 34.938 13.164 1 98.44 82 GLU B C 1
ATOM 5551 O O . GLU B 1 82 ? -8.18 35.344 14.266 1 98.44 82 GLU B O 1
ATOM 5556 N N . PHE B 1 83 ? -7.699 33.719 12.922 1 98.62 83 PHE B N 1
ATOM 5557 C CA . PHE B 1 83 ? -7.969 32.656 13.883 1 98.62 83 PHE B CA 1
ATOM 5558 C C . PHE B 1 83 ? -7.074 32.781 15.109 1 98.62 83 PHE B C 1
ATOM 5560 O O . PHE B 1 83 ? -7.562 32.812 16.234 1 98.62 83 PHE B O 1
ATOM 5567 N N . THR B 1 84 ? -5.711 32.906 14.914 1 98.75 84 THR B N 1
ATOM 5568 C CA . THR B 1 84 ? -4.785 32.969 16.047 1 98.75 84 THR B CA 1
ATOM 5569 C C . THR B 1 84 ? -5.016 34.25 16.844 1 98.75 84 THR B C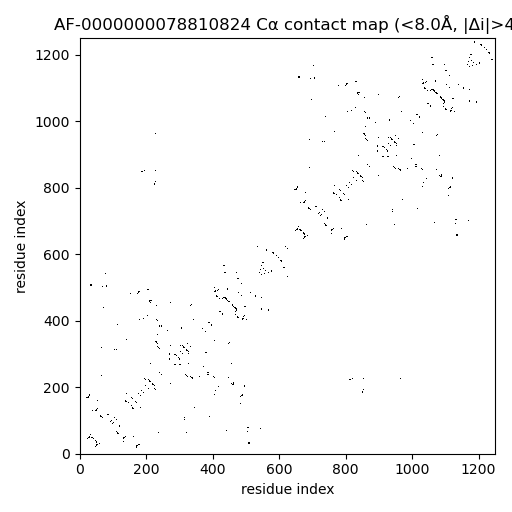 1
ATOM 5571 O O . THR B 1 84 ? -4.902 34.25 18.078 1 98.75 84 THR B O 1
ATOM 5574 N N . SER B 1 85 ? -5.344 35.312 16.141 1 98.44 85 SER B N 1
ATOM 5575 C CA . SER B 1 85 ? -5.641 36.562 16.828 1 98.44 85 SER B CA 1
ATOM 5576 C C . SER B 1 85 ? -6.871 36.438 17.719 1 98.44 85 SER B C 1
ATOM 5578 O O . SER B 1 85 ? -6.895 36.969 18.844 1 98.44 85 SER B O 1
ATOM 5580 N N . ARG B 1 86 ? -7.812 35.781 17.234 1 98.75 86 ARG B N 1
ATOM 5581 C CA . ARG B 1 86 ? -9.031 35.594 18.016 1 98.75 86 ARG B CA 1
ATOM 5582 C C . ARG B 1 86 ? -8.773 34.656 19.203 1 98.75 86 ARG B C 1
ATOM 5584 O O . ARG B 1 86 ? -9.383 34.844 20.266 1 98.75 86 ARG B O 1
ATOM 5591 N N . ILE B 1 87 ? -7.949 33.656 19.047 1 98.88 87 ILE B N 1
ATOM 5592 C CA . ILE B 1 87 ? -7.543 32.812 20.156 1 98.88 87 ILE B CA 1
ATOM 5593 C C . ILE B 1 87 ? -6.914 33.656 21.25 1 98.88 87 ILE B C 1
ATOM 5595 O O . ILE B 1 87 ? -7.289 33.562 22.422 1 98.88 87 ILE B O 1
ATOM 5599 N N . ARG B 1 88 ? -5.938 34.5 20.844 1 98.81 88 ARG B N 1
ATOM 5600 C CA . ARG B 1 88 ? -5.281 35.344 21.812 1 98.81 88 ARG B CA 1
ATOM 5601 C C . ARG B 1 88 ? -6.293 36.25 22.516 1 98.81 88 ARG B C 1
ATOM 5603 O O . ARG B 1 88 ? -6.238 36.438 23.734 1 98.81 88 ARG B O 1
ATOM 5610 N N . GLN B 1 89 ? -7.172 36.812 21.75 1 98.81 89 GLN B N 1
ATOM 5611 C CA . GLN B 1 89 ? -8.18 37.719 22.297 1 98.81 89 GLN B CA 1
ATOM 5612 C C . GLN B 1 89 ? -9.094 37 23.281 1 98.81 89 GLN B C 1
ATOM 5614 O O . GLN B 1 89 ? -9.539 37.594 24.281 1 98.81 89 GLN B O 1
ATOM 5619 N N . TYR B 1 90 ? -9.414 35.812 23.016 1 98.75 90 TYR B N 1
ATOM 5620 C CA . TYR B 1 90 ? -10.211 35 23.938 1 98.75 90 TYR B CA 1
ATOM 5621 C C . TYR B 1 90 ? -9.555 34.969 25.312 1 98.75 90 TYR B C 1
ATOM 5623 O O . TYR B 1 90 ? -10.211 35.219 26.328 1 98.75 90 TYR B O 1
ATOM 5631 N N . TYR B 1 91 ? -8.32 34.625 25.359 1 98.81 91 TYR B N 1
ATOM 5632 C CA . TYR B 1 91 ? -7.641 34.469 26.641 1 98.81 91 TYR B CA 1
ATOM 5633 C C . TYR B 1 91 ? -7.484 35.844 27.328 1 98.81 91 TYR B C 1
ATOM 5635 O O . TYR B 1 91 ? -7.559 35.938 28.547 1 98.81 91 TYR B O 1
ATOM 5643 N N . ILE B 1 92 ? -7.277 36.906 26.547 1 98.81 92 ILE B N 1
ATOM 5644 C CA . ILE B 1 92 ? -7.211 38.25 27.109 1 98.81 92 ILE B CA 1
ATOM 5645 C C . ILE B 1 92 ? -8.547 38.625 27.766 1 98.81 92 ILE B C 1
ATOM 5647 O O . ILE B 1 92 ? -8.578 39.062 28.906 1 98.81 92 ILE B O 1
ATOM 5651 N N . SER B 1 93 ? -9.578 38.375 27.062 1 98.69 93 SER B N 1
ATOM 5652 C CA . SER B 1 93 ? -10.914 38.75 27.516 1 98.69 93 SER B CA 1
ATOM 5653 C C . SER B 1 93 ? -11.32 37.938 28.75 1 98.69 93 SER B C 1
ATOM 5655 O O . SER B 1 93 ? -12.016 38.469 29.625 1 98.69 93 SER B O 1
ATOM 5657 N N . HIS B 1 94 ? -10.898 36.75 28.859 1 98.38 94 HIS B N 1
ATOM 5658 C CA . HIS B 1 94 ? -11.375 35.875 29.906 1 98.38 94 HIS B CA 1
ATOM 5659 C C . HIS B 1 94 ? -10.461 35.906 31.125 1 98.38 94 HIS B C 1
ATOM 5661 O O . HIS B 1 94 ? -10.914 35.719 32.25 1 98.38 94 HIS B O 1
ATOM 5667 N N . TYR B 1 95 ? -9.117 36.25 30.922 1 98.44 95 TYR B N 1
ATOM 5668 C CA . TYR B 1 95 ? -8.188 36.094 32.031 1 98.44 95 TYR B CA 1
ATOM 5669 C C . TYR B 1 95 ? -7.391 37.375 32.25 1 98.44 95 TYR B C 1
ATOM 5671 O O . TYR B 1 95 ? -6.695 37.5 33.281 1 98.44 95 TYR B O 1
ATOM 5679 N N . GLY B 1 96 ? -7.441 38.312 31.359 1 98.31 96 GLY B N 1
ATOM 5680 C CA . GLY B 1 96 ? -6.676 39.562 31.438 1 98.31 96 GLY B CA 1
ATOM 5681 C C . GLY B 1 96 ? -5.391 39.531 30.641 1 98.31 96 GLY B C 1
ATOM 5682 O O . GLY B 1 96 ? -4.75 38.469 30.531 1 98.31 96 GLY B O 1
ATOM 5683 N N . ALA B 1 97 ? -4.953 40.594 30.109 1 97.69 97 ALA B N 1
ATOM 5684 C CA . ALA B 1 97 ? -3.848 40.719 29.172 1 97.69 97 ALA B CA 1
ATOM 5685 C C . ALA B 1 97 ? -2.537 40.25 29.797 1 97.69 97 ALA B C 1
ATOM 5687 O O . ALA B 1 97 ? -1.67 39.719 29.109 1 97.69 97 ALA B O 1
ATOM 5688 N N . ASP B 1 98 ? -2.396 40.344 31.172 1 97.62 98 ASP B N 1
ATOM 5689 C CA . ASP B 1 98 ? -1.141 40 31.828 1 97.62 98 ASP B CA 1
ATOM 5690 C C . ASP B 1 98 ? -1.243 38.656 32.531 1 97.62 98 ASP B C 1
ATOM 5692 O O . ASP B 1 98 ? -0.392 38.312 33.344 1 97.62 98 ASP B O 1
ATOM 5696 N N . SER B 1 99 ? -2.238 37.938 32.125 1 98.25 99 SER B N 1
ATOM 5697 C CA . SER B 1 99 ? -2.477 36.656 32.812 1 98.25 99 SER B CA 1
ATOM 5698 C C . SER B 1 99 ? -1.499 35.594 32.312 1 98.25 99 SER B C 1
ATOM 5700 O O . SER B 1 99 ? -0.925 35.719 31.234 1 98.25 99 SER B O 1
ATOM 5702 N N . PRO B 1 100 ? -1.308 34.562 33.156 1 98.19 100 PRO B N 1
ATOM 5703 C CA . PRO B 1 100 ? -0.495 33.406 32.719 1 98.19 100 PRO B CA 1
ATOM 5704 C C . PRO B 1 100 ? -1.072 32.719 31.484 1 98.19 100 PRO B C 1
ATOM 5706 O O . PRO B 1 100 ? -0.322 32.219 30.656 1 98.19 100 PRO B O 1
ATOM 5709 N N . GLN B 1 101 ? -2.355 32.656 31.359 1 98.38 101 GLN B N 1
ATOM 5710 C CA . GLN B 1 101 ? -3.02 32.031 30.203 1 98.38 101 GLN B CA 1
ATOM 5711 C C . GLN B 1 101 ? -2.65 32.75 28.906 1 98.38 101 GLN B C 1
ATOM 5713 O O . GLN B 1 101 ? -2.391 32.094 27.891 1 98.38 101 GLN B O 1
ATOM 5718 N N . VAL B 1 102 ? -2.613 34.062 28.891 1 98.5 102 VAL B N 1
ATOM 5719 C CA . VAL B 1 102 ? -2.256 34.844 27.703 1 98.5 102 VAL B CA 1
ATOM 5720 C C . VAL B 1 102 ? -0.786 34.594 27.359 1 98.5 102 VAL B C 1
ATOM 5722 O O . VAL B 1 102 ? -0.424 34.531 26.188 1 98.5 102 VAL B O 1
ATOM 5725 N N . LYS B 1 103 ? 0.022 34.531 28.406 1 98.31 103 LYS B N 1
ATOM 5726 C CA . LYS B 1 103 ? 1.427 34.219 28.156 1 98.31 103 LYS B CA 1
ATOM 5727 C C . LYS B 1 103 ? 1.582 32.844 27.547 1 98.31 103 LYS B C 1
ATOM 5729 O O . LYS B 1 103 ? 2.314 32.656 26.578 1 98.31 103 LYS B O 1
ATOM 5734 N N . THR B 1 104 ? 0.862 31.875 28.062 1 98.5 104 THR B N 1
ATOM 5735 C CA . THR B 1 104 ? 0.981 30.469 27.656 1 98.5 104 THR B CA 1
ATOM 5736 C C . THR B 1 104 ? 0.375 30.25 26.281 1 98.5 104 THR B C 1
ATOM 5738 O O . THR B 1 104 ? 0.812 29.375 25.531 1 98.5 104 THR B O 1
ATOM 5741 N N . CYS B 1 105 ? -0.568 31 25.922 1 98.38 105 CYS B N 1
ATOM 5742 C CA . CYS B 1 105 ? -1.213 30.781 24.625 1 98.38 105 CYS B CA 1
ATOM 5743 C C . CYS B 1 105 ? -0.284 31.156 23.484 1 98.38 105 CYS B C 1
ATOM 5745 O O . CYS B 1 105 ? -0.565 30.844 22.312 1 98.38 105 CYS B O 1
ATOM 5747 N N . SER B 1 106 ? 0.84 31.875 23.859 1 98.31 106 SER B N 1
ATOM 5748 C CA . SER B 1 106 ? 1.905 32.125 22.891 1 98.31 106 SER B CA 1
ATOM 5749 C C . SER B 1 106 ? 1.373 32.844 21.656 1 98.31 106 SER B C 1
ATOM 5751 O O . SER B 1 106 ? 1.538 32.375 20.531 1 98.31 106 SER B O 1
ATOM 5753 N N . ASN B 1 107 ? 0.733 34 21.859 1 97.88 107 ASN B N 1
ATOM 5754 C CA . ASN B 1 107 ? 0.182 34.844 20.828 1 97.88 107 ASN B CA 1
ATOM 5755 C C . ASN B 1 107 ? -0.857 34.125 19.984 1 97.88 107 ASN B C 1
ATOM 5757 O O . ASN B 1 107 ? -0.939 34.344 18.766 1 97.88 107 ASN B O 1
ATOM 5761 N N . GLY B 1 108 ? -1.551 33.188 20.578 1 98.56 108 GLY B N 1
ATOM 5762 C CA . GLY B 1 108 ? -2.666 32.531 19.922 1 98.56 108 GLY B CA 1
ATOM 5763 C C . GLY B 1 108 ? -2.27 31.234 19.234 1 98.56 108 GLY B C 1
ATOM 5764 O O . GLY B 1 108 ? -3.111 30.562 18.656 1 98.56 108 GLY B O 1
ATOM 5765 N N . PHE B 1 109 ? -0.995 30.797 19.344 1 98.69 109 PHE B N 1
ATOM 5766 C CA . PHE B 1 109 ? -0.511 29.609 18.656 1 98.69 109 PHE B CA 1
ATOM 5767 C C . PHE B 1 109 ? -0.636 28.375 19.547 1 98.69 109 PHE B C 1
ATOM 5769 O O . PHE B 1 109 ? -0.469 27.25 19.078 1 98.69 109 PHE B O 1
ATOM 5776 N N . HIS B 1 110 ? -0.905 28.531 20.828 1 98.81 110 HIS B N 1
ATOM 5777 C CA . HIS B 1 110 ? -1.214 27.469 21.781 1 98.81 110 HIS B CA 1
ATOM 5778 C C . HIS B 1 110 ? -2.6 27.656 22.391 1 98.81 110 HIS B C 1
ATOM 5780 O O . HIS B 1 110 ? -2.9 28.719 22.938 1 98.81 110 HIS B O 1
ATOM 5786 N N . PHE B 1 111 ? -3.443 26.688 22.312 1 98.88 111 PHE B N 1
ATOM 5787 C CA . PHE B 1 111 ? -4.816 26.875 22.766 1 98.88 111 PHE B CA 1
ATOM 5788 C C . PHE B 1 111 ? -5.449 25.547 23.156 1 98.88 111 PHE B C 1
ATOM 5790 O O . PHE B 1 111 ? -5 24.484 22.703 1 98.88 111 PHE B O 1
ATOM 5797 N N . GLU B 1 112 ? -6.445 25.594 24 1 98.81 112 GLU B N 1
ATOM 5798 C CA . GLU B 1 112 ? -7.27 24.438 24.359 1 98.81 112 GLU B CA 1
ATOM 5799 C C . GLU B 1 112 ? -8.203 24.062 23.203 1 98.81 112 GLU B C 1
ATOM 5801 O O . GLU B 1 112 ? -8.719 24.938 22.5 1 98.81 112 GLU B O 1
ATOM 5806 N N . PRO B 1 113 ? -8.477 22.75 23.047 1 98.62 113 PRO B N 1
ATOM 5807 C CA . PRO B 1 113 ? -9.359 22.328 21.969 1 98.62 113 PRO B CA 1
ATOM 5808 C C . PRO B 1 113 ? -10.734 23 22.016 1 98.62 113 PRO B C 1
ATOM 5810 O O . PRO B 1 113 ? -11.281 23.375 20.984 1 98.62 113 PRO B O 1
ATOM 5813 N N . SER B 1 114 ? -11.242 23.141 23.172 1 98.62 114 SER B N 1
ATOM 5814 C CA . SER B 1 114 ? -12.562 23.75 23.312 1 98.62 114 SER B CA 1
ATOM 5815 C C . SER B 1 114 ? -12.555 25.203 22.859 1 98.62 114 SER B C 1
ATOM 5817 O O . SER B 1 114 ? -13.562 25.703 22.344 1 98.62 114 SER B O 1
ATOM 5819 N N . VAL B 1 115 ? -11.43 25.891 23.062 1 98.81 115 VAL B N 1
ATOM 5820 C CA . VAL B 1 115 ? -11.32 27.281 22.625 1 98.81 115 VAL B CA 1
ATOM 5821 C C . VAL B 1 115 ? -11.266 27.344 21.109 1 98.81 115 VAL B C 1
ATOM 5823 O O . VAL B 1 115 ? -11.914 28.203 20.484 1 98.81 115 VAL B O 1
ATOM 5826 N N . ALA B 1 116 ? -10.523 26.453 20.484 1 98.88 116 ALA B N 1
ATOM 5827 C CA . ALA B 1 116 ? -10.492 26.391 19.031 1 98.88 116 ALA B CA 1
ATOM 5828 C C . ALA B 1 116 ? -11.898 26.172 18.469 1 98.88 116 ALA B C 1
ATOM 5830 O O . ALA B 1 116 ? -12.305 26.828 17.516 1 98.88 116 ALA B O 1
ATOM 5831 N N . ALA B 1 117 ? -12.594 25.172 19.031 1 98.62 117 ALA B N 1
ATOM 5832 C CA . ALA B 1 117 ? -13.953 24.875 18.594 1 98.62 117 ALA B CA 1
ATOM 5833 C C . ALA B 1 117 ? -14.836 26.125 18.672 1 98.62 117 ALA B C 1
ATOM 5835 O O . ALA B 1 117 ? -15.586 26.422 17.75 1 98.62 117 ALA B O 1
ATOM 5836 N N . ARG B 1 118 ? -14.719 26.844 19.734 1 98.5 118 ARG B N 1
ATOM 5837 C CA . ARG B 1 118 ? -15.508 28.062 19.953 1 98.5 118 ARG B CA 1
ATOM 5838 C C . ARG B 1 118 ? -15.188 29.109 18.891 1 98.5 118 ARG B C 1
ATOM 5840 O O . ARG B 1 118 ? -16.094 29.734 18.344 1 98.5 118 ARG B O 1
ATOM 5847 N N . ILE B 1 119 ? -13.953 29.344 18.672 1 98.81 119 ILE B N 1
ATOM 5848 C CA . ILE B 1 119 ? -13.531 30.391 17.734 1 98.81 119 ILE B CA 1
ATOM 5849 C C . ILE B 1 119 ? -14.023 30.047 16.328 1 98.81 119 ILE B C 1
ATOM 5851 O O . ILE B 1 119 ? -14.508 30.922 15.609 1 98.81 119 ILE B O 1
ATOM 5855 N N . PHE B 1 120 ? -13.898 28.75 15.898 1 98.88 120 PHE B N 1
ATOM 5856 C CA . PHE B 1 120 ? -14.414 28.359 14.594 1 98.88 120 PHE B CA 1
ATOM 5857 C C . PHE B 1 120 ? -15.914 28.625 14.5 1 98.88 120 PHE B C 1
ATOM 5859 O O . PHE B 1 120 ? -16.406 29.109 13.484 1 98.88 120 PHE B O 1
ATOM 5866 N N . GLU B 1 121 ? -16.609 28.297 15.516 1 98.56 121 GLU B N 1
ATOM 5867 C CA . GLU B 1 121 ? -18.062 28.531 15.547 1 98.56 121 GLU B CA 1
ATOM 5868 C C . GLU B 1 121 ? -18.375 30.016 15.422 1 98.56 121 GLU B C 1
ATOM 5870 O O . GLU B 1 121 ? -19.297 30.406 14.703 1 98.56 121 GLU B O 1
ATOM 5875 N N . GLU B 1 122 ? -17.641 30.828 16.125 1 98.69 122 GLU B N 1
ATOM 5876 C CA . GLU B 1 122 ? -17.844 32.281 16.078 1 98.69 122 GLU B CA 1
ATOM 5877 C C . GLU B 1 122 ? -17.594 32.812 14.672 1 98.69 122 GLU B C 1
ATOM 5879 O O . GLU B 1 122 ? -18.391 33.625 14.156 1 98.69 122 GLU B O 1
ATOM 5884 N N . MET B 1 123 ? -16.531 32.406 14.109 1 98.75 123 MET B N 1
ATOM 5885 C CA . MET B 1 123 ? -16.188 32.844 12.766 1 98.75 123 MET B CA 1
ATOM 5886 C C . MET B 1 123 ? -17.266 32.438 11.766 1 98.75 123 MET B C 1
ATOM 5888 O O . MET B 1 123 ? -17.641 33.219 10.891 1 98.75 123 MET B O 1
ATOM 5892 N N . LEU B 1 124 ? -17.766 31.234 11.883 1 98.75 124 LEU B N 1
ATOM 5893 C CA . LEU B 1 124 ? -18.828 30.766 11 1 98.75 124 LEU B CA 1
ATOM 5894 C C . LEU B 1 124 ? -20.125 31.531 11.234 1 98.75 124 LEU B C 1
ATOM 5896 O O . LEU B 1 124 ? -20.828 31.859 10.289 1 98.75 124 LEU B O 1
ATOM 5900 N N . ASN B 1 125 ? -20.438 31.781 12.477 1 98.31 125 ASN B N 1
ATOM 5901 C CA . ASN B 1 125 ? -21.672 32.469 12.844 1 98.31 125 ASN B CA 1
ATOM 5902 C C . ASN B 1 125 ? -21.719 33.875 12.281 1 98.31 125 ASN B C 1
ATOM 5904 O O . ASN B 1 125 ? -22.797 34.406 11.992 1 98.31 125 ASN B O 1
ATOM 5908 N N . GLU B 1 126 ? -20.578 34.469 12.141 1 98.44 126 GLU B N 1
ATOM 5909 C CA . GLU B 1 126 ? -20.5 35.812 11.555 1 98.44 126 GLU B CA 1
ATOM 5910 C C . GLU B 1 126 ? -20.969 35.812 10.102 1 98.44 126 GLU B C 1
ATOM 5912 O O . GLU B 1 126 ? -21.312 36.844 9.547 1 98.44 126 GLU B O 1
ATOM 5917 N N . GLN B 1 127 ? -20.906 34.656 9.477 1 98.06 127 GLN B N 1
ATOM 5918 C CA . GLN B 1 127 ? -21.344 34.469 8.086 1 98.06 127 GLN B CA 1
ATOM 5919 C C . GLN B 1 127 ? -22.547 33.531 7.996 1 98.06 127 GLN B C 1
ATOM 5921 O O . GLN B 1 127 ? -22.703 32.812 7.004 1 98.06 127 GLN B O 1
ATOM 5926 N N . LYS B 1 128 ? -23.391 33.469 9 1 97.44 128 LYS B N 1
ATOM 5927 C CA . LYS B 1 128 ? -24.453 32.469 9.141 1 97.44 128 LYS B CA 1
ATOM 5928 C C . LYS B 1 128 ? -25.5 32.625 8.047 1 97.44 128 LYS B C 1
ATOM 5930 O O . LYS B 1 128 ? -26.203 31.672 7.711 1 97.44 128 LYS B O 1
ATOM 5935 N N . GLU B 1 129 ? -25.656 33.844 7.43 1 97.69 129 GLU B N 1
ATOM 5936 C CA . GLU B 1 129 ? -26.641 34.094 6.375 1 97.69 129 GLU B CA 1
ATOM 5937 C C . GLU B 1 129 ? -26.219 33.406 5.074 1 97.69 129 GLU B C 1
ATOM 5939 O O . GLU B 1 129 ? -27.062 33.094 4.223 1 97.69 129 GLU B O 1
ATOM 5944 N N . LYS B 1 130 ? -24.922 33.062 4.961 1 98.56 130 LYS B N 1
ATOM 5945 C CA . LYS B 1 130 ? -24.406 32.531 3.697 1 98.56 130 LYS B CA 1
ATOM 5946 C C . LYS B 1 130 ? -23.875 31.125 3.863 1 98.56 130 LYS B C 1
ATOM 5948 O O . LYS B 1 130 ? -23.734 30.391 2.885 1 98.56 130 LYS B O 1
ATOM 5953 N N . ILE B 1 131 ? -23.547 30.766 5.035 1 98.81 131 ILE B N 1
ATOM 5954 C CA . ILE B 1 131 ? -22.938 29.469 5.266 1 98.81 131 ILE B CA 1
ATOM 5955 C C . ILE B 1 131 ? -23.891 28.562 6.035 1 98.81 131 ILE B C 1
ATOM 5957 O O . ILE B 1 131 ? -24.344 28.922 7.125 1 98.81 131 ILE B O 1
ATOM 5961 N N . THR B 1 132 ? -24.234 27.453 5.496 1 98.56 132 THR B N 1
ATOM 5962 C CA . THR B 1 132 ? -25 26.406 6.176 1 98.56 132 THR B CA 1
ATOM 5963 C C . THR B 1 132 ? -24.078 25.266 6.617 1 98.56 132 THR B C 1
ATOM 5965 O O . THR B 1 132 ? -23.297 24.75 5.816 1 98.56 132 THR B O 1
ATOM 5968 N N . VAL B 1 133 ? -24.094 24.938 7.867 1 98.62 133 VAL B N 1
ATOM 5969 C CA . VAL B 1 133 ? -23.312 23.812 8.375 1 98.62 133 VAL B CA 1
ATOM 5970 C C . VAL B 1 133 ? -24.234 22.641 8.664 1 98.62 133 VAL B C 1
ATOM 5972 O O . VAL B 1 133 ? -25.219 22.766 9.406 1 98.62 133 VAL B O 1
ATOM 5975 N N . ARG B 1 134 ? -23.969 21.5 8 1 98.5 134 ARG B N 1
ATOM 5976 C CA . ARG B 1 134 ? -24.688 20.266 8.273 1 98.5 134 ARG B CA 1
ATOM 5977 C C . ARG B 1 134 ? -23.766 19.219 8.898 1 98.5 134 ARG B C 1
ATOM 5979 O O . ARG B 1 134 ? -22.797 18.781 8.273 1 98.5 134 ARG B O 1
ATOM 5986 N N . LEU B 1 135 ? -24.078 18.875 10.133 1 98.31 135 LEU B N 1
ATOM 5987 C CA . LEU B 1 135 ? -23.312 17.875 10.859 1 98.31 135 LEU B CA 1
ATOM 5988 C C . LEU B 1 135 ? -23.875 16.469 10.625 1 98.31 135 LEU B C 1
ATOM 5990 O O . LEU B 1 135 ? -24.953 16.328 10.055 1 98.31 135 LEU B O 1
ATOM 5994 N N . MET B 1 136 ? -23.125 15.453 10.984 1 98.38 136 MET B N 1
ATOM 5995 C CA . MET B 1 136 ? -23.516 14.055 10.836 1 98.38 136 MET B CA 1
ATOM 5996 C C . MET B 1 136 ? -23.859 13.734 9.383 1 98.38 136 MET B C 1
ATOM 5998 O O . MET B 1 136 ? -24.828 13.023 9.109 1 98.38 136 MET B O 1
ATOM 6002 N N . ARG B 1 137 ? -23.156 14.383 8.445 1 98.62 137 ARG B N 1
ATOM 6003 C CA . ARG B 1 137 ? -23.281 14.156 7.008 1 98.62 137 ARG B CA 1
ATOM 6004 C C . ARG B 1 137 ? -22.047 13.461 6.445 1 98.62 137 ARG B C 1
ATOM 6006 O O . ARG B 1 137 ? -20.984 14.07 6.348 1 98.62 137 ARG B O 1
ATOM 6013 N N . GLN B 1 138 ? -22.219 12.219 6.043 1 98.56 138 GLN B N 1
ATOM 6014 C CA . GLN B 1 138 ? -21.109 11.375 5.621 1 98.56 138 GLN B CA 1
ATOM 6015 C C . GLN B 1 138 ? -21.094 11.203 4.105 1 98.56 138 GLN B C 1
ATOM 6017 O O . GLN B 1 138 ? -22.125 10.867 3.504 1 98.56 138 GLN B O 1
ATOM 6022 N N . PHE B 1 139 ? -19.969 11.484 3.492 1 98.38 139 PHE B N 1
ATOM 6023 C CA . PHE B 1 139 ? -19.766 11.164 2.084 1 98.38 139 PHE B CA 1
ATOM 6024 C C . PHE B 1 139 ? -18.938 9.898 1.937 1 98.38 139 PHE B C 1
ATOM 6026 O O . PHE B 1 139 ? -17.844 9.797 2.506 1 98.38 139 PHE B O 1
ATOM 6033 N N . ASP B 1 140 ? -19.391 8.922 1.188 1 94.19 140 ASP B N 1
ATOM 6034 C CA . ASP B 1 140 ? -18.672 7.695 0.857 1 94.19 140 ASP B CA 1
ATOM 6035 C C . ASP B 1 140 ? -18.141 7.738 -0.574 1 94.19 140 ASP B C 1
ATOM 6037 O O . ASP B 1 140 ? -18.875 8.062 -1.507 1 94.19 140 ASP B O 1
ATOM 6041 N N . ALA B 1 141 ? -16.891 7.434 -0.727 1 93.56 141 ALA B N 1
ATOM 6042 C CA . ALA B 1 141 ? -16.234 7.516 -2.027 1 93.56 141 ALA B CA 1
ATOM 6043 C C . ALA B 1 141 ? -16.703 6.395 -2.951 1 93.56 141 ALA B C 1
ATOM 6045 O O . ALA B 1 141 ? -15.938 5.473 -3.252 1 93.56 141 ALA B O 1
ATOM 6046 N N . GLU B 1 142 ? -17.891 6.465 -3.414 1 91.62 142 GLU B N 1
ATOM 6047 C CA . GLU B 1 142 ? -18.5 5.527 -4.352 1 91.62 142 GLU B CA 1
ATOM 6048 C C . GLU B 1 142 ? -19.047 6.25 -5.582 1 91.62 142 GLU B C 1
ATOM 6050 O O . GLU B 1 142 ? -19.469 7.398 -5.492 1 91.62 142 GLU B O 1
ATOM 6055 N N . ASN B 1 143 ? -19.047 5.574 -6.684 1 89.5 143 ASN B N 1
ATOM 6056 C CA . ASN B 1 143 ? -19.516 6.168 -7.93 1 89.5 143 ASN B CA 1
ATOM 6057 C C . ASN B 1 143 ? -20.984 6.59 -7.84 1 89.5 143 ASN B C 1
ATOM 6059 O O . ASN B 1 143 ? -21.375 7.594 -8.438 1 89.5 143 ASN B O 1
ATOM 6063 N N . LYS B 1 144 ? -21.781 5.875 -7.102 1 91.94 144 LYS B N 1
ATOM 6064 C CA . LYS B 1 144 ? -23.219 6.156 -7.008 1 91.94 144 LYS B CA 1
ATOM 6065 C C . LYS B 1 144 ? -23.469 7.43 -6.211 1 91.94 144 LYS B C 1
ATOM 6067 O O . LYS B 1 144 ? -24.578 7.984 -6.262 1 91.94 144 LYS B O 1
ATOM 6072 N N . ASN B 1 145 ? -22.469 7.895 -5.516 1 96.44 145 ASN B N 1
ATOM 6073 C CA . ASN B 1 145 ? -22.672 9.039 -4.633 1 96.44 145 ASN B CA 1
ATOM 6074 C C . ASN B 1 145 ? -22.234 10.344 -5.297 1 96.44 145 ASN B C 1
ATOM 6076 O O . ASN B 1 145 ? -22.125 11.375 -4.637 1 96.44 145 ASN B O 1
ATOM 6080 N N . ILE B 1 146 ? -21.953 10.32 -6.594 1 97.06 146 ILE B N 1
ATOM 6081 C CA . ILE B 1 146 ? -21.562 11.523 -7.32 1 97.06 146 ILE B CA 1
ATOM 6082 C C . ILE B 1 146 ? -22.156 11.492 -8.727 1 97.06 146 ILE B C 1
ATOM 6084 O O . ILE B 1 146 ? -22.234 10.438 -9.352 1 97.06 146 ILE B O 1
ATOM 6088 N N . CYS B 1 147 ? -22.703 12.516 -9.148 1 97.5 147 CYS B N 1
ATOM 6089 C CA . CYS B 1 147 ? -23.125 12.711 -10.531 1 97.5 147 CYS B CA 1
ATOM 6090 C C . CYS B 1 147 ? -22.188 13.656 -11.266 1 97.5 147 CYS B C 1
ATOM 6092 O O . CYS B 1 147 ? -22.141 14.852 -10.969 1 97.5 147 CYS B O 1
ATOM 6094 N N . ILE B 1 148 ? -21.422 13.141 -12.148 1 96.19 148 ILE B N 1
ATOM 6095 C CA . ILE B 1 148 ? -20.453 13.914 -12.922 1 96.19 148 ILE B CA 1
ATOM 6096 C C . ILE B 1 148 ? -20.766 13.789 -14.406 1 96.19 148 ILE B C 1
ATOM 6098 O O . ILE B 1 148 ? -21.031 12.695 -14.898 1 96.19 148 ILE B O 1
ATOM 6102 N N . ARG B 1 149 ? -20.906 14.898 -15.102 1 94.44 149 ARG B N 1
ATOM 6103 C CA . ARG B 1 149 ? -21.141 14.953 -16.547 1 94.44 149 ARG B CA 1
ATOM 6104 C C . ARG B 1 149 ? -20.219 15.984 -17.188 1 94.44 149 ARG B C 1
ATOM 6106 O O . ARG B 1 149 ? -20.078 17.094 -16.703 1 94.44 149 ARG B O 1
ATOM 6113 N N . ASN B 1 150 ? -19.562 15.578 -18.25 1 95 150 ASN B N 1
ATOM 6114 C CA . ASN B 1 150 ? -18.688 16.469 -19 1 95 150 ASN B CA 1
ATOM 6115 C C . ASN B 1 150 ? -17.641 17.109 -18.078 1 95 150 ASN B C 1
ATOM 6117 O O . ASN B 1 150 ? -17.5 18.344 -18.078 1 95 150 ASN B O 1
ATOM 6121 N N . ASP B 1 151 ? -17.031 16.375 -17.188 1 95.69 151 ASP B N 1
ATOM 6122 C CA . ASP B 1 151 ? -15.938 16.766 -16.297 1 95.69 151 ASP B CA 1
ATOM 6123 C C . ASP B 1 151 ? -16.422 17.797 -15.266 1 95.69 151 ASP B C 1
ATOM 6125 O O . ASP B 1 151 ? -15.617 18.562 -14.734 1 95.69 151 ASP B O 1
ATOM 6129 N N . ARG B 1 152 ? -17.734 17.781 -14.984 1 97.94 152 ARG B N 1
ATOM 6130 C CA . ARG B 1 152 ? -18.312 18.656 -13.977 1 97.94 152 ARG B CA 1
ATOM 6131 C C . ARG B 1 152 ? -19.188 17.891 -13 1 97.94 152 ARG B C 1
ATOM 6133 O O . ARG B 1 152 ? -20.016 17.062 -13.414 1 97.94 152 ARG B O 1
ATOM 6140 N N . ILE B 1 153 ? -18.938 18.172 -11.789 1 98.62 153 ILE B N 1
ATOM 6141 C CA . ILE B 1 153 ? -19.797 17.578 -10.773 1 98.62 153 ILE B CA 1
ATOM 6142 C C . ILE B 1 153 ? -21.141 18.312 -10.727 1 98.62 153 ILE B C 1
ATOM 6144 O O . ILE B 1 153 ? -21.172 19.547 -10.617 1 98.62 153 ILE B O 1
ATOM 6148 N N . GLU B 1 154 ? -22.234 17.594 -10.781 1 97.94 154 GLU B N 1
ATOM 6149 C CA . GLU B 1 154 ? -23.578 18.172 -10.711 1 97.94 154 GLU B CA 1
ATOM 6150 C C . GLU B 1 154 ? -24.141 18.078 -9.297 1 97.94 154 GLU B C 1
ATOM 6152 O O . GLU B 1 154 ? -24.766 19.016 -8.812 1 97.94 154 GLU B O 1
ATOM 6157 N N . SER B 1 155 ? -23.938 16.969 -8.727 1 98.25 155 SER B N 1
ATOM 6158 C CA . SER B 1 155 ? -24.469 16.734 -7.391 1 98.25 155 SER B CA 1
ATOM 6159 C C . SER B 1 155 ? -23.75 15.594 -6.695 1 98.25 155 SER B C 1
ATOM 6161 O O . SER B 1 155 ? -23.047 14.797 -7.344 1 98.25 155 SER B O 1
ATOM 6163 N N . ILE B 1 156 ? -23.828 15.609 -5.406 1 98.5 156 ILE B N 1
ATOM 6164 C CA . ILE B 1 156 ? -23.328 14.5 -4.613 1 98.5 156 ILE B CA 1
ATOM 6165 C C . ILE B 1 156 ? -24.422 14 -3.672 1 98.5 156 ILE B C 1
ATOM 6167 O O . ILE B 1 156 ? -25.328 14.75 -3.318 1 98.5 156 ILE B O 1
ATOM 6171 N N . CYS B 1 157 ? -24.312 12.719 -3.342 1 97.94 157 CYS B N 1
ATOM 6172 C CA . CYS B 1 157 ? -25.219 12.07 -2.408 1 97.94 157 CYS B CA 1
ATOM 6173 C C . CYS B 1 157 ? -24.547 11.836 -1.061 1 97.94 157 CYS B C 1
ATOM 6175 O O . CYS B 1 157 ? -23.469 11.242 -0.995 1 97.94 157 CYS B O 1
ATOM 6177 N N . ILE B 1 158 ? -25.203 12.32 -0.005 1 97.88 158 ILE B N 1
ATOM 6178 C CA . ILE B 1 158 ? -24.656 12.344 1.344 1 97.88 158 ILE B CA 1
ATOM 6179 C C . ILE B 1 158 ? -25.531 11.516 2.277 1 97.88 158 ILE B C 1
ATOM 6181 O O . ILE B 1 158 ? -26.766 11.562 2.188 1 97.88 158 ILE B O 1
ATOM 6185 N N . LEU B 1 159 ? -24.906 10.688 3.117 1 97.94 159 LEU B N 1
ATOM 6186 C CA . LEU B 1 159 ? -25.625 9.945 4.137 1 97.94 159 LEU B CA 1
ATOM 6187 C C . LEU B 1 159 ? -25.859 10.812 5.375 1 97.94 159 LEU B C 1
ATOM 6189 O O . LEU B 1 159 ? -24.906 11.289 5.984 1 97.94 159 LEU B O 1
ATOM 6193 N N . ASN B 1 160 ? -27.078 11.117 5.672 1 98.25 160 ASN B N 1
ATOM 6194 C CA . ASN B 1 160 ? -27.438 11.648 6.98 1 98.25 160 ASN B CA 1
ATOM 6195 C C . ASN B 1 160 ? -27.359 10.578 8.062 1 98.25 160 ASN B C 1
ATOM 6197 O O . ASN B 1 160 ? -28.219 9.695 8.141 1 98.25 160 ASN B O 1
ATOM 6201 N N . ARG B 1 161 ? -26.391 10.664 8.914 1 97.56 161 ARG B N 1
ATOM 6202 C CA . ARG B 1 161 ? -26.094 9.602 9.867 1 97.56 161 ARG B CA 1
ATOM 6203 C C . ARG B 1 161 ? -27.094 9.609 11.023 1 97.56 161 ARG B C 1
ATOM 6205 O O . ARG B 1 161 ? -27.188 8.641 11.773 1 97.56 161 ARG B O 1
ATOM 6212 N N . GLU B 1 162 ? -27.828 10.656 11.164 1 97.19 162 GLU B N 1
ATOM 6213 C CA . GLU B 1 162 ? -28.812 10.742 12.242 1 97.19 162 GLU B CA 1
ATOM 6214 C C . GLU B 1 162 ? -30.031 9.875 11.938 1 97.19 162 GLU B C 1
ATOM 6216 O O . GLU B 1 162 ? -30.594 9.25 12.836 1 97.19 162 GLU B O 1
ATOM 6221 N N . ASN B 1 163 ? -30.438 9.844 10.641 1 96.69 163 ASN B N 1
ATOM 6222 C CA . ASN B 1 163 ? -31.672 9.148 10.32 1 96.69 163 ASN B CA 1
ATOM 6223 C C . ASN B 1 163 ? -31.469 8.117 9.219 1 96.69 163 ASN B C 1
ATOM 6225 O O . ASN B 1 163 ? -32.406 7.418 8.828 1 96.69 163 ASN B O 1
ATOM 6229 N N . GLY B 1 164 ? -30.281 8.047 8.68 1 95.56 164 GLY B N 1
ATOM 6230 C CA . GLY B 1 164 ? -29.969 7.035 7.684 1 95.56 164 GLY B CA 1
ATOM 6231 C C . GLY B 1 164 ? -30.422 7.402 6.285 1 95.56 164 GLY B C 1
ATOM 6232 O O . GLY B 1 164 ? -30.25 6.625 5.344 1 95.56 164 GLY B O 1
ATOM 6233 N N . GLN B 1 165 ? -30.875 8.602 6.098 1 96.06 165 GLN B N 1
ATOM 6234 C CA . GLN B 1 165 ? -31.406 9.023 4.801 1 96.06 165 GLN B CA 1
ATOM 6235 C C . GLN B 1 165 ? -30.297 9.578 3.912 1 96.06 165 GLN B C 1
ATOM 6237 O O . GLN B 1 165 ? -29.297 10.117 4.41 1 96.06 165 GLN B O 1
ATOM 6242 N N . LYS B 1 166 ? -30.531 9.414 2.645 1 95.94 166 LYS B N 1
ATOM 6243 C CA . LYS B 1 166 ? -29.641 10 1.655 1 95.94 166 LYS B CA 1
ATOM 6244 C C . LYS B 1 166 ? -30.109 11.383 1.229 1 95.94 166 LYS B C 1
ATOM 6246 O O . LYS B 1 166 ? -31.297 11.594 1.001 1 95.94 166 LYS B O 1
ATOM 6251 N N . GLU B 1 167 ? -29.219 12.297 1.261 1 97.75 167 GLU B N 1
ATOM 6252 C CA . GLU B 1 167 ? -29.484 13.672 0.838 1 97.75 167 GLU B CA 1
ATOM 6253 C C . GLU B 1 167 ? -28.672 14.031 -0.407 1 97.75 167 GLU B C 1
ATOM 6255 O O . GLU B 1 167 ? -27.516 13.609 -0.55 1 97.75 167 GLU B O 1
ATOM 6260 N N . THR B 1 168 ? -29.312 14.766 -1.289 1 98 168 THR B N 1
ATOM 6261 C CA . THR B 1 168 ? -28.609 15.234 -2.486 1 98 168 THR B CA 1
ATOM 6262 C C . THR B 1 168 ? -28.266 16.719 -2.371 1 98 168 THR B C 1
ATOM 6264 O O . THR B 1 168 ? -29.125 17.531 -1.992 1 98 168 THR B O 1
ATOM 6267 N N . TYR B 1 169 ? -27.078 17.062 -2.65 1 98.44 169 TYR B N 1
ATOM 6268 C CA . TYR B 1 169 ? -26.625 18.453 -2.652 1 98.44 169 TYR B CA 1
ATOM 6269 C C . TYR B 1 169 ? -26.109 18.859 -4.031 1 98.44 169 TYR B C 1
ATOM 6271 O O . TYR B 1 169 ? -25.344 18.125 -4.648 1 98.44 169 TYR B O 1
ATOM 6279 N N . GLN B 1 170 ? -26.547 19.969 -4.48 1 98.12 170 GLN B N 1
ATOM 6280 C CA . GLN B 1 170 ? -26.109 20.531 -5.746 1 98.12 170 GLN B CA 1
ATOM 6281 C C . GLN B 1 170 ? -25.344 21.844 -5.527 1 98.12 170 GLN B C 1
ATOM 6283 O O . GLN B 1 170 ? -25.625 22.578 -4.578 1 98.12 170 GLN B O 1
ATOM 6288 N N . GLY B 1 171 ? -24.391 22.078 -6.383 1 97.56 171 GLY B N 1
ATOM 6289 C CA . GLY B 1 171 ? -23.594 23.297 -6.285 1 97.56 171 GLY B CA 1
ATOM 6290 C C . GLY B 1 171 ? -22.875 23.641 -7.574 1 97.56 171 GLY B C 1
ATOM 6291 O O . GLY B 1 171 ? -22.812 22.828 -8.492 1 97.56 171 GLY B O 1
ATOM 6292 N N . LYS B 1 172 ? -22.453 24.859 -7.676 1 98.62 172 LYS B N 1
ATOM 6293 C CA . LYS B 1 172 ? -21.656 25.312 -8.82 1 98.62 172 LYS B CA 1
ATOM 6294 C C . LYS B 1 172 ? -20.219 24.844 -8.719 1 98.62 172 LYS B C 1
ATOM 6296 O O . LYS B 1 172 ? -19.594 24.5 -9.727 1 98.62 172 LYS B O 1
ATOM 6301 N N . ILE B 1 173 ? -19.672 24.875 -7.523 1 98.88 173 ILE B N 1
ATOM 6302 C CA . ILE B 1 173 ? -18.312 24.422 -7.242 1 98.88 173 ILE B CA 1
ATOM 6303 C C . ILE B 1 173 ? -18.312 23.484 -6.043 1 98.88 173 ILE B C 1
ATOM 6305 O O . ILE B 1 173 ? -19.062 23.688 -5.082 1 98.88 173 ILE B O 1
ATOM 6309 N N . PHE B 1 174 ? -17.5 22.453 -6.082 1 98.94 174 PHE B N 1
ATOM 6310 C CA . PHE B 1 174 ? -17.344 21.5 -4.996 1 98.94 174 PHE B CA 1
ATOM 6311 C C . PHE B 1 174 ? -15.938 21.578 -4.398 1 98.94 174 PHE B C 1
ATOM 6313 O O . PHE B 1 174 ? -14.969 21.844 -5.113 1 98.94 174 PHE B O 1
ATOM 6320 N N . ILE B 1 175 ? -15.836 21.391 -3.08 1 98.94 175 ILE B N 1
ATOM 6321 C CA . ILE B 1 175 ? -14.555 21.406 -2.385 1 98.94 175 ILE B CA 1
ATOM 6322 C C . ILE B 1 175 ? -14.414 20.141 -1.538 1 98.94 175 ILE B C 1
ATOM 6324 O O . ILE B 1 175 ? -15.289 19.844 -0.725 1 98.94 175 ILE B O 1
ATOM 6328 N N . ASP B 1 176 ? -13.391 19.391 -1.777 1 98.88 176 ASP B N 1
ATOM 6329 C CA . ASP B 1 176 ? -12.992 18.312 -0.885 1 98.88 176 ASP B CA 1
ATOM 6330 C C . ASP B 1 176 ? -12.016 18.797 0.181 1 98.88 176 ASP B C 1
ATOM 6332 O O . ASP B 1 176 ? -10.812 18.875 -0.066 1 98.88 176 ASP B O 1
ATOM 6336 N N . ALA B 1 177 ? -12.492 19.031 1.319 1 98.75 177 ALA B N 1
ATOM 6337 C CA . ALA B 1 177 ? -11.641 19.5 2.416 1 98.75 177 ALA B CA 1
ATOM 6338 C C . ALA B 1 177 ? -11.383 18.375 3.42 1 98.75 177 ALA B C 1
ATOM 6340 O O . ALA B 1 177 ? -10.898 18.625 4.527 1 98.75 177 ALA B O 1
ATOM 6341 N N . THR B 1 178 ? -11.758 17.109 3.043 1 98.44 178 THR B N 1
ATOM 6342 C CA . THR B 1 178 ? -11.539 15.984 3.945 1 98.44 178 THR B CA 1
ATOM 6343 C C . THR B 1 178 ? -10.047 15.68 4.082 1 98.44 178 THR B C 1
ATOM 6345 O O . THR B 1 178 ? -9.266 15.992 3.186 1 98.44 178 THR B O 1
ATOM 6348 N N . TYR B 1 179 ? -9.672 15.094 5.215 1 98.38 179 TYR B N 1
ATOM 6349 C CA . TYR B 1 179 ? -8.297 14.633 5.395 1 98.38 179 TYR B CA 1
ATOM 6350 C C . TYR B 1 179 ? -8 13.445 4.484 1 98.38 179 TYR B C 1
ATOM 6352 O O . TYR B 1 179 ? -6.84 13.188 4.156 1 98.38 179 TYR B O 1
ATOM 6360 N N . GLU B 1 180 ? -9.062 12.766 3.951 1 98.06 180 GLU B N 1
ATOM 6361 C CA . GLU B 1 180 ? -8.938 11.5 3.234 1 98.06 180 GLU B CA 1
ATOM 6362 C C . GLU B 1 180 ? -8.914 11.719 1.726 1 98.06 180 GLU B C 1
ATOM 6364 O O . GLU B 1 180 ? -8.273 10.961 0.991 1 98.06 180 GLU B O 1
ATOM 6369 N N . GLY B 1 181 ? -9.602 12.672 1.202 1 98.06 181 GLY B N 1
ATOM 6370 C CA . GLY B 1 181 ? -9.727 12.898 -0.229 1 98.06 181 GLY B CA 1
ATOM 6371 C C . GLY B 1 181 ? -10.812 12.055 -0.871 1 98.06 181 GLY B C 1
ATOM 6372 O O . GLY B 1 181 ? -10.695 11.656 -2.029 1 98.06 181 GLY B O 1
ATOM 6373 N N . ASP B 1 182 ? -11.953 11.797 -0.178 1 97.38 182 ASP B N 1
ATOM 6374 C CA . ASP B 1 182 ? -12.984 10.875 -0.658 1 97.38 182 ASP B CA 1
ATOM 6375 C C . ASP B 1 182 ? -13.719 11.461 -1.864 1 97.38 182 ASP B C 1
ATOM 6377 O O . ASP B 1 182 ? -14.023 10.742 -2.816 1 97.38 182 ASP B O 1
ATOM 6381 N N . LEU B 1 183 ? -14.023 12.742 -1.814 1 98.44 183 LEU B N 1
ATOM 6382 C CA . LEU B 1 183 ? -14.758 13.352 -2.92 1 98.44 183 LEU B CA 1
ATOM 6383 C C . LEU B 1 183 ? -13.898 13.391 -4.18 1 98.44 183 LEU B C 1
ATOM 6385 O O . LEU B 1 183 ? -14.391 13.109 -5.277 1 98.44 183 LEU B O 1
ATOM 6389 N N . GLY B 1 184 ? -12.633 13.82 -4.035 1 97.94 184 GLY B N 1
ATOM 6390 C CA . GLY B 1 184 ? -11.727 13.797 -5.176 1 97.94 184 GLY B CA 1
ATOM 6391 C C . GLY B 1 184 ? -11.617 12.43 -5.824 1 97.94 184 GLY B C 1
ATOM 6392 O O . GLY B 1 184 ? -11.602 12.312 -7.051 1 97.94 184 GLY B O 1
ATOM 6393 N N . ALA B 1 185 ? -11.555 11.414 -4.98 1 96.19 185 ALA B N 1
ATOM 6394 C CA . ALA B 1 185 ? -11.484 10.047 -5.484 1 96.19 185 ALA B CA 1
ATOM 6395 C C . ALA B 1 185 ? -12.75 9.672 -6.258 1 96.19 185 ALA B C 1
ATOM 6397 O O . ALA B 1 185 ? -12.672 9.102 -7.348 1 96.19 185 ALA B O 1
ATOM 6398 N N . ALA B 1 186 ? -13.906 9.984 -5.691 1 95.62 186 ALA B N 1
ATOM 6399 C CA . ALA B 1 186 ? -15.18 9.688 -6.348 1 95.62 186 ALA B CA 1
ATOM 6400 C C . ALA B 1 186 ? -15.289 10.422 -7.676 1 95.62 186 ALA B C 1
ATOM 6402 O O . ALA B 1 186 ? -15.914 9.93 -8.617 1 95.62 186 ALA B O 1
ATOM 6403 N N . ALA B 1 187 ? -14.664 11.555 -7.754 1 96.88 187 ALA B N 1
ATOM 6404 C CA . ALA B 1 187 ? -14.711 12.375 -8.961 1 96.88 187 ALA B CA 1
ATOM 6405 C C . ALA B 1 187 ? -13.734 11.852 -10.016 1 96.88 187 ALA B C 1
ATOM 6407 O O . ALA B 1 187 ? -13.672 12.375 -11.133 1 96.88 187 ALA B O 1
ATOM 6408 N N . GLY B 1 188 ? -12.953 10.898 -9.617 1 92.94 188 GLY B N 1
ATOM 6409 C CA . GLY B 1 188 ? -12.055 10.273 -10.578 1 92.94 188 GLY B CA 1
ATOM 6410 C C . GLY B 1 188 ? -10.719 10.977 -10.695 1 92.94 188 GLY B C 1
ATOM 6411 O O . GLY B 1 188 ? -9.961 10.734 -11.641 1 92.94 188 GLY B O 1
ATOM 6412 N N . VAL B 1 189 ? -10.359 11.859 -9.758 1 95.88 189 VAL B N 1
ATOM 6413 C CA . VAL B 1 189 ? -9.062 12.523 -9.789 1 95.88 189 VAL B CA 1
ATOM 6414 C C . VAL B 1 189 ? -7.965 11.516 -9.453 1 95.88 189 VAL B C 1
ATOM 6416 O O . VAL B 1 189 ? -8.047 10.82 -8.438 1 95.88 189 VAL B O 1
ATOM 6419 N N . PRO B 1 190 ? -6.891 11.383 -10.289 1 94.06 190 PRO B N 1
ATOM 6420 C CA . PRO B 1 190 ? -5.793 10.461 -9.977 1 94.06 190 PRO B CA 1
ATOM 6421 C C . PRO B 1 190 ? -5.07 10.828 -8.68 1 94.06 190 PRO B C 1
ATOM 6423 O O . PRO B 1 190 ? -4.871 12.016 -8.398 1 94.06 190 PRO B O 1
ATOM 6426 N N . PHE B 1 191 ? -4.68 9.844 -7.922 1 96.31 191 PHE B N 1
ATOM 6427 C CA . PHE B 1 191 ? -3.994 10.094 -6.66 1 96.31 191 PHE B CA 1
ATOM 6428 C C . PHE B 1 191 ? -2.939 9.023 -6.395 1 96.31 191 PHE B C 1
ATOM 6430 O O . PHE B 1 191 ? -2.898 8 -7.082 1 96.31 191 PHE B O 1
ATOM 6437 N N . ARG B 1 192 ? -2.102 9.289 -5.391 1 94.31 192 ARG B N 1
ATOM 6438 C CA . ARG B 1 192 ? -1.071 8.367 -4.926 1 94.31 192 ARG B CA 1
ATOM 6439 C C . ARG B 1 192 ? -1.279 8.008 -3.457 1 94.31 192 ARG B C 1
ATOM 6441 O O . ARG B 1 192 ? -1.809 8.812 -2.688 1 94.31 192 ARG B O 1
ATOM 6448 N N . VAL B 1 193 ? -0.974 6.781 -3.119 1 94.94 193 VAL B N 1
ATOM 6449 C CA . VAL B 1 193 ? -0.835 6.281 -1.756 1 94.94 193 VAL B CA 1
ATOM 6450 C C . VAL B 1 193 ? 0.487 5.531 -1.611 1 94.94 193 VAL B C 1
ATOM 6452 O O . VAL B 1 193 ? 0.945 4.883 -2.555 1 94.94 193 VAL B O 1
ATOM 6455 N N . GLY B 1 194 ? 1.11 5.578 -0.443 1 94.44 194 GLY B N 1
ATOM 6456 C CA . GLY B 1 194 ? 2.412 4.965 -0.238 1 94.44 194 GLY B CA 1
ATOM 6457 C C . GLY B 1 194 ? 3.562 5.945 -0.379 1 94.44 194 GLY B C 1
ATOM 6458 O O . GLY B 1 194 ? 3.355 7.16 -0.361 1 94.44 194 GLY B O 1
ATOM 6459 N N . ARG B 1 195 ? 4.84 5.383 -0.441 1 96.5 195 ARG B N 1
ATOM 6460 C CA . ARG B 1 195 ? 6.031 6.227 -0.477 1 96.5 195 ARG B CA 1
ATOM 6461 C C . ARG B 1 195 ? 6.793 6.043 -1.785 1 96.5 195 ARG B C 1
ATOM 6463 O O . ARG B 1 195 ? 7.051 4.914 -2.209 1 96.5 195 ARG B O 1
ATOM 6470 N N . GLU B 1 196 ? 7.125 7.129 -2.449 1 96.19 196 GLU B N 1
ATOM 6471 C CA . GLU B 1 196 ? 7.949 7.082 -3.652 1 96.19 196 GLU B CA 1
ATOM 6472 C C . GLU B 1 196 ? 9.398 6.758 -3.314 1 96.19 196 GLU B C 1
ATOM 6474 O O . GLU B 1 196 ? 9.859 7.016 -2.197 1 96.19 196 GLU B O 1
ATOM 6479 N N . SER B 1 197 ? 10.117 6.211 -4.254 1 93.19 197 SER B N 1
ATOM 6480 C CA . SER B 1 197 ? 11.547 5.949 -4.066 1 93.19 197 SER B CA 1
ATOM 6481 C C . SER B 1 197 ? 12.344 7.246 -4.035 1 93.19 197 SER B C 1
ATOM 6483 O O . SER B 1 197 ? 11.883 8.281 -4.52 1 93.19 197 SER B O 1
ATOM 6485 N N . ARG B 1 198 ? 13.492 7.219 -3.455 1 92.88 198 ARG B N 1
ATOM 6486 C CA . ARG B 1 198 ? 14.398 8.359 -3.445 1 92.88 198 ARG B CA 1
ATOM 6487 C C . ARG B 1 198 ? 14.734 8.805 -4.867 1 92.88 198 ARG B C 1
ATOM 6489 O O . ARG B 1 198 ? 14.844 10 -5.141 1 92.88 198 ARG B O 1
ATOM 6496 N N . GLU B 1 199 ? 14.852 7.891 -5.77 1 89.69 199 GLU B N 1
ATOM 6497 C CA . GLU B 1 199 ? 15.281 8.156 -7.137 1 89.69 199 GLU B CA 1
ATOM 6498 C C . GLU B 1 199 ? 14.211 8.898 -7.926 1 89.69 199 GLU B C 1
ATOM 6500 O O . GLU B 1 199 ? 14.523 9.703 -8.805 1 89.69 199 GLU B O 1
ATOM 6505 N N . GLU B 1 200 ? 12.961 8.609 -7.652 1 92.19 200 GLU B N 1
ATOM 6506 C CA . GLU B 1 200 ? 11.875 9.133 -8.469 1 92.19 200 GLU B CA 1
ATOM 6507 C C . GLU B 1 200 ? 11.891 10.656 -8.508 1 92.19 200 GLU B C 1
ATOM 6509 O O . GLU B 1 200 ? 11.727 11.258 -9.57 1 92.19 200 GLU B O 1
ATOM 6514 N N . PHE B 1 201 ? 12.109 11.336 -7.363 1 96.69 201 PHE B N 1
ATOM 6515 C CA . PHE B 1 201 ? 12.078 12.789 -7.32 1 96.69 201 PHE B CA 1
ATOM 6516 C C . PHE B 1 201 ? 13.328 13.344 -6.66 1 96.69 201 PHE B C 1
ATOM 6518 O O . PHE B 1 201 ? 13.43 14.555 -6.418 1 96.69 201 PHE B O 1
ATOM 6525 N N . ASN B 1 202 ? 14.242 12.484 -6.328 1 95.5 202 ASN B N 1
ATOM 6526 C CA . ASN B 1 202 ? 15.477 12.883 -5.656 1 95.5 202 ASN B CA 1
ATOM 6527 C C . ASN B 1 202 ? 15.188 13.625 -4.355 1 95.5 202 ASN B C 1
ATOM 6529 O O . ASN B 1 202 ? 15.688 14.734 -4.145 1 95.5 202 ASN B O 1
ATOM 6533 N N . GLU B 1 203 ? 14.422 13.062 -3.502 1 96.38 203 GLU B N 1
ATOM 6534 C CA . GLU B 1 203 ? 13.984 13.703 -2.262 1 96.38 203 GLU B CA 1
ATOM 6535 C C . GLU B 1 203 ? 14.695 13.094 -1.053 1 96.38 203 GLU B C 1
ATOM 6537 O O . GLU B 1 203 ? 14.828 11.875 -0.954 1 96.38 203 GLU B O 1
ATOM 6542 N N . PRO B 1 204 ? 15.125 13.922 -0.136 1 94.06 204 PRO B N 1
ATOM 6543 C CA . PRO B 1 204 ? 15.719 13.383 1.092 1 94.06 204 PRO B CA 1
ATOM 6544 C C . PRO B 1 204 ? 14.719 12.578 1.926 1 94.06 204 PRO B C 1
ATOM 6546 O O . PRO B 1 204 ? 13.555 12.977 2.047 1 94.06 204 PRO B O 1
ATOM 6549 N N . GLY B 1 205 ? 15.148 11.508 2.449 1 93.31 205 GLY B N 1
ATOM 6550 C CA . GLY B 1 205 ? 14.328 10.719 3.35 1 93.31 205 GLY B CA 1
ATOM 6551 C C . GLY B 1 205 ? 13.211 9.969 2.641 1 93.31 205 GLY B C 1
ATOM 6552 O O . GLY B 1 205 ? 12.336 9.398 3.287 1 93.31 205 GLY B O 1
ATOM 6553 N N . ALA B 1 206 ? 13.227 9.953 1.289 1 95.38 206 ALA B N 1
ATOM 6554 C CA . ALA B 1 206 ? 12.172 9.273 0.541 1 95.38 206 ALA B CA 1
ATOM 6555 C C . ALA B 1 206 ? 12.336 7.758 0.615 1 95.38 206 ALA B C 1
ATOM 6557 O O . ALA B 1 206 ? 13.453 7.254 0.749 1 95.38 206 ALA B O 1
ATOM 6558 N N . GLY B 1 207 ? 11.164 7.027 0.511 1 94 207 GLY B N 1
ATOM 6559 C CA . GLY B 1 207 ? 11.164 5.574 0.518 1 94 207 GLY B CA 1
ATOM 6560 C C . GLY B 1 207 ? 11.422 4.984 1.892 1 94 207 GLY B C 1
ATOM 6561 O O . GLY B 1 207 ? 11.141 5.625 2.91 1 94 207 GLY B O 1
ATOM 6562 N N . ARG B 1 208 ? 11.828 3.701 1.92 1 93.25 208 ARG B N 1
ATOM 6563 C CA . ARG B 1 208 ? 12.203 3.053 3.172 1 93.25 208 ARG B CA 1
ATOM 6564 C C . ARG B 1 208 ? 13.461 3.689 3.766 1 93.25 208 ARG B C 1
ATOM 6566 O O . ARG B 1 208 ? 14.531 3.645 3.16 1 93.25 208 ARG B O 1
ATOM 6573 N N . THR B 1 209 ? 13.336 4.27 4.988 1 92.88 209 THR B N 1
ATOM 6574 C CA . THR B 1 209 ? 14.438 5.031 5.562 1 92.88 209 THR B CA 1
ATOM 6575 C C . THR B 1 209 ? 14.414 4.949 7.09 1 92.88 209 THR B C 1
ATOM 6577 O O . THR B 1 209 ? 13.344 4.945 7.699 1 92.88 209 THR B O 1
ATOM 6580 N N . TYR B 1 210 ? 15.555 4.746 7.68 1 91.62 210 TYR B N 1
ATOM 6581 C CA . TYR B 1 210 ? 15.812 4.809 9.109 1 91.62 210 TYR B CA 1
ATOM 6582 C C . TYR B 1 210 ? 16.75 5.965 9.453 1 91.62 210 TYR B C 1
ATOM 6584 O O . TYR B 1 210 ? 17.859 6.051 8.914 1 91.62 210 TYR B O 1
ATOM 6592 N N . GLU B 1 211 ? 16.266 6.84 10.258 1 88.5 211 GLU B N 1
ATOM 6593 C CA . GLU B 1 211 ? 17.094 7.992 10.578 1 88.5 211 GLU B CA 1
ATOM 6594 C C . GLU B 1 211 ? 16.984 8.375 12.047 1 88.5 211 GLU B C 1
ATOM 6596 O O . GLU B 1 211 ? 15.898 8.305 12.625 1 88.5 211 GLU B O 1
ATOM 6601 N N . TYR B 1 212 ? 18.172 8.641 12.562 1 78.88 212 TYR B N 1
ATOM 6602 C CA . TYR B 1 212 ? 18.109 9.336 13.852 1 78.88 212 TYR B CA 1
ATOM 6603 C C . TYR B 1 212 ? 17.391 10.664 13.711 1 78.88 212 TYR B C 1
ATOM 6605 O O . TYR B 1 212 ? 17.453 11.305 12.664 1 78.88 212 TYR B O 1
ATOM 6613 N N . TRP B 1 213 ? 16.75 10.906 14.742 1 65.56 213 TRP B N 1
ATOM 6614 C CA . TRP B 1 213 ? 16.031 12.18 14.703 1 65.56 213 TRP B CA 1
ATOM 6615 C C . TRP B 1 213 ? 16.984 13.32 14.32 1 65.56 213 TRP B C 1
ATOM 6617 O O . TRP B 1 213 ? 18.094 13.414 14.844 1 65.56 213 TRP B O 1
ATOM 6627 N N . LYS B 1 214 ? 16.625 14.094 13.242 1 60.97 214 LYS B N 1
ATOM 6628 C CA . LYS B 1 214 ? 17.297 15.242 12.625 1 60.97 214 LYS B CA 1
ATOM 6629 C C . LYS B 1 214 ? 18.266 14.789 11.531 1 60.97 214 LYS B C 1
ATOM 6631 O O . LYS B 1 214 ? 19.344 15.359 11.375 1 60.97 214 LYS B O 1
ATOM 6636 N N . SER B 1 215 ? 17.984 13.664 10.906 1 61.66 215 SER B N 1
ATOM 6637 C CA . SER B 1 215 ? 18.125 13.336 9.492 1 61.66 215 SER B CA 1
ATOM 6638 C C . SER B 1 215 ? 19.516 12.773 9.195 1 61.66 215 SER B C 1
ATOM 6640 O O . SER B 1 215 ? 20.219 13.281 8.32 1 61.66 215 SER B O 1
ATOM 6642 N N . LEU B 1 216 ? 19.906 11.797 9.867 1 70.69 216 LEU B N 1
ATOM 6643 C CA . LEU B 1 216 ? 21.062 11 9.438 1 70.69 216 LEU B CA 1
ATOM 6644 C C . LEU B 1 216 ? 20.625 9.578 9.078 1 70.69 216 LEU B C 1
ATOM 6646 O O . LEU B 1 216 ? 20.266 8.797 9.953 1 70.69 216 LEU B O 1
ATOM 6650 N N . PRO B 1 217 ? 20.609 9.328 7.777 1 78.38 217 PRO B N 1
ATOM 6651 C CA . PRO B 1 217 ? 20.203 7.973 7.402 1 78.38 217 PRO B CA 1
ATOM 6652 C C . PRO B 1 217 ? 21.031 6.891 8.086 1 78.38 217 PRO B C 1
ATOM 6654 O O . PRO B 1 217 ? 22.234 7.062 8.281 1 78.38 217 PRO B O 1
ATOM 6657 N N . ALA B 1 218 ? 20.391 5.906 8.594 1 82.38 218 ALA B N 1
ATOM 6658 C CA . ALA B 1 218 ? 21.031 4.773 9.258 1 82.38 218 ALA B CA 1
ATOM 6659 C C . ALA B 1 218 ? 20.969 3.52 8.391 1 82.38 218 ALA B C 1
ATOM 6661 O O . ALA B 1 218 ? 20.422 3.555 7.285 1 82.38 218 ALA B O 1
ATOM 6662 N N . ASP B 1 219 ? 21.609 2.467 8.914 1 82.06 219 ASP B N 1
ATOM 6663 C CA . ASP B 1 219 ? 21.609 1.177 8.234 1 82.06 219 ASP B CA 1
ATOM 6664 C C . ASP B 1 219 ? 20.188 0.685 7.992 1 82.06 219 ASP B C 1
ATOM 6666 O O . ASP B 1 219 ? 19.328 0.818 8.867 1 82.06 219 ASP B O 1
ATOM 6670 N N . GLY B 1 220 ? 19.984 0.208 6.801 1 85.38 220 GLY B N 1
ATOM 6671 C CA . GLY B 1 220 ? 18.672 -0.312 6.461 1 85.38 220 GLY B CA 1
ATOM 6672 C C . GLY B 1 220 ? 17.875 0.612 5.555 1 85.38 220 GLY B C 1
ATOM 6673 O O . GLY B 1 220 ? 16.875 0.208 4.977 1 85.38 220 GLY B O 1
ATOM 6674 N N . SER B 1 221 ? 18.406 1.841 5.414 1 90.44 221 SER B N 1
ATOM 6675 C CA . SER B 1 221 ? 17.75 2.785 4.512 1 90.44 221 SER B CA 1
ATOM 6676 C C . SER B 1 221 ? 18.047 2.453 3.053 1 90.44 221 SER B C 1
ATOM 6678 O O . SER B 1 221 ? 19.156 2.699 2.57 1 90.44 221 SER B O 1
ATOM 6680 N N . THR B 1 222 ? 17.047 1.947 2.35 1 88.19 222 THR B N 1
ATOM 6681 C CA . THR B 1 222 ? 17.266 1.541 0.965 1 88.19 222 THR B CA 1
ATOM 6682 C C . THR B 1 222 ? 16.781 2.621 0.002 1 88.19 222 THR B C 1
ATOM 6684 O O . THR B 1 222 ? 17.203 2.662 -1.155 1 88.19 222 THR B O 1
ATOM 6687 N N . GLY B 1 223 ? 15.828 3.498 0.5 1 91.5 223 GLY B N 1
ATOM 6688 C CA . GLY B 1 223 ? 15.242 4.52 -0.352 1 91.5 223 GLY B CA 1
ATOM 6689 C C . GLY B 1 223 ? 14.266 3.959 -1.369 1 91.5 223 GLY B C 1
ATOM 6690 O O . GLY B 1 223 ? 13.773 4.688 -2.234 1 91.5 223 GLY B O 1
ATOM 6691 N N . GLN B 1 224 ? 13.898 2.699 -1.287 1 90.38 224 GLN B N 1
ATOM 6692 C CA . GLN B 1 224 ? 12.984 2.059 -2.232 1 90.38 224 GLN B CA 1
ATOM 6693 C C . GLN B 1 224 ? 11.531 2.41 -1.924 1 90.38 224 GLN B C 1
ATOM 6695 O O . GLN B 1 224 ? 11.172 2.609 -0.762 1 90.38 224 GLN B O 1
ATOM 6700 N N . ALA B 1 225 ? 10.773 2.469 -2.994 1 91.62 225 ALA B N 1
ATOM 6701 C CA . ALA B 1 225 ? 9.352 2.758 -2.844 1 91.62 225 ALA B CA 1
ATOM 6702 C C . ALA B 1 225 ? 8.625 1.606 -2.154 1 91.62 225 ALA B C 1
ATOM 6704 O O . ALA B 1 225 ? 9.094 0.465 -2.186 1 91.62 225 ALA B O 1
ATOM 6705 N N . ASP B 1 226 ? 7.551 1.896 -1.511 1 93.31 226 ASP B N 1
ATOM 6706 C CA . ASP B 1 226 ? 6.664 0.877 -0.959 1 93.31 226 ASP B CA 1
ATOM 6707 C C . ASP B 1 226 ? 5.246 1.417 -0.793 1 93.31 226 ASP B C 1
ATOM 6709 O O . ASP B 1 226 ? 4.941 2.525 -1.241 1 93.31 226 ASP B O 1
ATOM 6713 N N . ASN B 1 227 ? 4.383 0.586 -0.248 1 93.38 227 ASN B N 1
ATOM 6714 C CA . ASN B 1 227 ? 2.975 0.947 -0.11 1 93.38 227 ASN B CA 1
ATOM 6715 C C . ASN B 1 227 ? 2.652 1.419 1.305 1 93.38 227 ASN B C 1
ATOM 6717 O O . ASN B 1 227 ? 1.497 1.374 1.73 1 93.38 227 ASN B O 1
ATOM 6721 N N . ALA B 1 228 ? 3.621 1.874 2.049 1 96 228 ALA B N 1
ATOM 6722 C CA . ALA B 1 228 ? 3.441 2.242 3.451 1 96 228 ALA B CA 1
ATOM 6723 C C . ALA B 1 228 ? 2.848 3.641 3.58 1 96 228 ALA B C 1
ATOM 6725 O O . ALA B 1 228 ? 3.033 4.484 2.699 1 96 228 ALA B O 1
ATOM 6726 N N . VAL B 1 229 ? 2.076 3.891 4.629 1 97.19 229 VAL B N 1
ATOM 6727 C CA . VAL B 1 229 ? 1.488 5.172 5 1 97.19 229 VAL B CA 1
ATOM 6728 C C . VAL B 1 229 ? 1.982 5.586 6.383 1 97.19 229 VAL B C 1
ATOM 6730 O O . VAL B 1 229 ? 2.094 4.754 7.285 1 97.19 229 VAL B O 1
ATOM 6733 N N . GLN B 1 230 ? 2.416 6.848 6.516 1 97.88 230 GLN B N 1
ATOM 6734 C CA . GLN B 1 230 ? 2.898 7.289 7.82 1 97.88 230 GLN B CA 1
ATOM 6735 C C . GLN B 1 230 ? 1.839 7.082 8.898 1 97.88 230 GLN B C 1
ATOM 6737 O O . GLN B 1 230 ? 0.642 7.199 8.633 1 97.88 230 GLN B O 1
ATOM 6742 N N . ALA B 1 231 ? 2.25 6.91 10.117 1 98.38 231 ALA B N 1
ATOM 6743 C CA . ALA B 1 231 ? 1.416 6.484 11.234 1 98.38 231 ALA B CA 1
ATOM 6744 C C . ALA B 1 231 ? 0.442 7.586 11.648 1 98.38 231 ALA B C 1
ATOM 6746 O O . ALA B 1 231 ? 0.748 8.773 11.516 1 98.38 231 ALA B O 1
ATOM 6747 N N . TYR B 1 232 ? -0.711 7.117 12.109 1 98.69 232 TYR B N 1
ATOM 6748 C CA . TYR B 1 232 ? -1.714 7.98 12.719 1 98.69 232 TYR B CA 1
ATOM 6749 C C . TYR B 1 232 ? -1.703 7.84 14.234 1 98.69 232 TYR B C 1
ATOM 6751 O O . TYR B 1 232 ? -1.129 6.891 14.773 1 98.69 232 TYR B O 1
ATOM 6759 N N . ASN B 1 233 ? -2.176 8.758 14.938 1 98.69 233 ASN B N 1
ATOM 6760 C CA . ASN B 1 233 ? -2.484 8.711 16.359 1 98.69 233 ASN B CA 1
ATOM 6761 C C . ASN B 1 233 ? -3.639 9.641 16.719 1 98.69 233 ASN B C 1
ATOM 6763 O O . ASN B 1 233 ? -4.422 10.023 15.852 1 98.69 233 ASN B O 1
ATOM 6767 N N . TYR B 1 234 ? -3.887 9.828 17.938 1 98.69 234 TYR B N 1
ATOM 6768 C CA . TYR B 1 234 ? -4.715 10.906 18.469 1 98.69 234 TYR B CA 1
ATOM 6769 C C . TYR B 1 234 ? -3.855 11.969 19.156 1 98.69 234 TYR B C 1
ATOM 6771 O O . TYR B 1 234 ? -2.908 11.641 19.875 1 98.69 234 TYR B O 1
ATOM 6779 N N . ARG B 1 235 ? -4.078 13.203 18.75 1 98.44 235 ARG B N 1
ATOM 6780 C CA . ARG B 1 235 ? -3.523 14.273 19.578 1 98.44 235 ARG B CA 1
ATOM 6781 C C . ARG B 1 235 ? -4.289 14.398 20.891 1 98.44 235 ARG B C 1
ATOM 6783 O O . ARG B 1 235 ? -5.508 14.578 20.891 1 98.44 235 ARG B O 1
ATOM 6790 N N . LEU B 1 236 ? -3.584 14.273 22 1 98.69 236 LEU B N 1
ATOM 6791 C CA . LEU B 1 236 ? -4.258 14.18 23.281 1 98.69 236 LEU B CA 1
ATOM 6792 C C . LEU B 1 236 ? -4.199 15.508 24.031 1 98.69 236 LEU B C 1
ATOM 6794 O O . LEU B 1 236 ? -3.25 16.281 23.859 1 98.69 236 LEU B O 1
ATOM 6798 N N . CYS B 1 237 ? -5.219 15.773 24.766 1 98.81 237 CYS B N 1
ATOM 6799 C CA . CYS B 1 237 ? -5.176 16.844 25.766 1 98.81 237 CYS B CA 1
ATOM 6800 C C . CYS B 1 237 ? -4.93 16.281 27.156 1 98.81 237 CYS B C 1
ATOM 6802 O O . CYS B 1 237 ? -5.859 15.805 27.812 1 98.81 237 CYS B O 1
ATOM 6804 N N . LEU B 1 238 ? -3.719 16.391 27.594 1 98.81 238 LEU B N 1
ATOM 6805 C CA . LEU B 1 238 ? -3.295 15.789 28.844 1 98.81 238 LEU B CA 1
ATOM 6806 C C . LEU B 1 238 ? -3.131 16.859 29.922 1 98.81 238 LEU B C 1
ATOM 6808 O O . LEU B 1 238 ? -2.918 18.031 29.625 1 98.81 238 LEU B O 1
ATOM 6812 N N . THR B 1 239 ? -3.275 16.484 31.188 1 98.81 239 THR B N 1
ATOM 6813 C CA . THR B 1 239 ? -3.107 17.391 32.312 1 98.81 239 THR B CA 1
ATOM 6814 C C . THR B 1 239 ? -2.633 16.641 33.562 1 98.81 239 THR B C 1
ATOM 6816 O O . THR B 1 239 ? -2.826 15.422 33.656 1 98.81 239 THR B O 1
ATOM 6819 N N . ASN B 1 240 ? -1.893 17.312 34.375 1 98.56 240 ASN B N 1
ATOM 6820 C CA . ASN B 1 240 ? -1.523 16.781 35.688 1 98.56 240 ASN B CA 1
ATOM 6821 C C . ASN B 1 240 ? -2.209 17.531 36.812 1 98.56 240 ASN B C 1
ATOM 6823 O O . ASN B 1 240 ? -1.766 17.484 37.969 1 98.56 240 ASN B O 1
ATOM 6827 N N . ASP B 1 241 ? -3.17 18.375 36.438 1 98.31 241 ASP B N 1
ATOM 6828 C CA . ASP B 1 241 ? -4.016 18.984 37.469 1 98.31 241 ASP B CA 1
ATOM 6829 C C . ASP B 1 241 ? -4.98 17.969 38.062 1 98.31 241 ASP B C 1
ATOM 6831 O O . ASP B 1 241 ? -5.926 17.531 37.406 1 98.31 241 ASP B O 1
ATOM 6835 N N . PRO B 1 242 ? -4.793 17.672 39.312 1 97.38 242 PRO B N 1
ATOM 6836 C CA . PRO B 1 242 ? -5.621 16.609 39.906 1 97.38 242 PRO B CA 1
ATOM 6837 C C . PRO B 1 242 ? -7.113 16.938 39.875 1 97.38 242 PRO B C 1
ATOM 6839 O O . PRO B 1 242 ? -7.945 16.031 39.844 1 97.38 242 PRO B O 1
ATOM 6842 N N . LYS B 1 243 ? -7.457 18.188 39.812 1 97.75 243 LYS B N 1
ATOM 6843 C CA . LYS B 1 243 ? -8.859 18.578 39.844 1 97.75 243 LYS B CA 1
ATOM 6844 C C . LYS B 1 243 ? -9.492 18.422 38.469 1 97.75 243 LYS B C 1
ATOM 6846 O O . LYS B 1 243 ? -10.719 18.359 38.344 1 97.75 243 LYS B O 1
ATOM 6851 N N . ASN B 1 244 ? -8.664 18.359 37.469 1 98.25 244 ASN B N 1
ATOM 6852 C CA . ASN B 1 244 ? -9.164 18.312 36.094 1 98.25 244 ASN B CA 1
ATOM 6853 C C . ASN B 1 244 ? -8.734 17.031 35.375 1 98.25 244 ASN B C 1
ATOM 6855 O O . ASN B 1 244 ? -8.891 16.922 34.156 1 98.25 244 ASN B O 1
ATOM 6859 N N . MET B 1 245 ? -8.18 16.094 36.062 1 97.94 245 MET B N 1
ATOM 6860 C CA . MET B 1 245 ? -7.543 14.938 35.438 1 97.94 245 MET B CA 1
ATOM 6861 C C . MET B 1 245 ? -8.445 13.711 35.5 1 97.94 245 MET B C 1
ATOM 6863 O O . MET B 1 245 ? -8.977 13.391 36.562 1 97.94 245 MET B O 1
ATOM 6867 N N . VAL B 1 246 ? -8.672 13.07 34.375 1 97.62 246 VAL B N 1
ATOM 6868 C CA . VAL B 1 246 ? -9.289 11.75 34.312 1 97.62 246 VAL B CA 1
ATOM 6869 C C . VAL B 1 246 ? -8.219 10.695 34.031 1 97.62 246 VAL B C 1
ATOM 6871 O O . VAL B 1 246 ? -7.453 10.789 33.094 1 97.62 246 VAL B O 1
ATOM 6874 N N . PRO B 1 247 ? -8.156 9.703 34.906 1 97.06 247 PRO B N 1
ATOM 6875 C CA . PRO B 1 247 ? -7.137 8.672 34.719 1 97.06 247 PRO B CA 1
ATOM 6876 C C . PRO B 1 247 ? -7.359 7.855 33.438 1 97.06 247 PRO B C 1
ATOM 6878 O O . PRO B 1 247 ? -8.5 7.691 33 1 97.06 247 PRO B O 1
ATOM 6881 N N . PHE B 1 248 ? -6.25 7.328 32.906 1 97.81 248 PHE B N 1
ATOM 6882 C CA . PHE B 1 248 ? -6.363 6.402 31.781 1 97.81 248 PHE B CA 1
ATOM 6883 C C . PHE B 1 248 ? -7.023 5.102 32.219 1 97.81 248 PHE B C 1
ATOM 6885 O O . PHE B 1 248 ? -6.703 4.562 33.281 1 97.81 248 PHE B O 1
ATOM 6892 N N . THR B 1 249 ? -7.887 4.613 31.469 1 96.38 249 THR B N 1
ATOM 6893 C CA . THR B 1 249 ? -8.578 3.371 31.781 1 96.38 249 THR B CA 1
ATOM 6894 C C . THR B 1 249 ? -8.023 2.213 30.969 1 96.38 249 THR B C 1
ATOM 6896 O O . THR B 1 249 ? -7.539 2.41 29.844 1 96.38 249 THR B O 1
ATOM 6899 N N . ARG B 1 250 ? -8.117 1.033 31.578 1 97.44 250 ARG B N 1
ATOM 6900 C CA . ARG B 1 250 ? -7.746 -0.17 30.844 1 97.44 250 ARG B CA 1
ATOM 6901 C C . ARG B 1 250 ? -8.75 -0.464 29.719 1 97.44 250 ARG B C 1
ATOM 6903 O O . ARG B 1 250 ? -9.93 -0.676 29.984 1 97.44 250 ARG B O 1
ATOM 6910 N N . PRO B 1 251 ? -8.305 -0.5 28.484 1 96.38 251 PRO B N 1
ATOM 6911 C CA . PRO B 1 251 ? -9.273 -0.807 27.438 1 96.38 251 PRO B CA 1
ATOM 6912 C C . PRO B 1 251 ? -9.75 -2.258 27.469 1 96.38 251 PRO B C 1
ATOM 6914 O O . PRO B 1 251 ? -9.07 -3.121 28.031 1 96.38 251 PRO B O 1
ATOM 6917 N N . ASP B 1 252 ? -10.852 -2.605 26.875 1 90.81 252 ASP B N 1
ATOM 6918 C CA . ASP B 1 252 ? -11.453 -3.938 26.906 1 90.81 252 ASP B CA 1
ATOM 6919 C C . ASP B 1 252 ? -10.555 -4.953 26.203 1 90.81 252 ASP B C 1
ATOM 6921 O O . ASP B 1 252 ? -10.422 -6.09 26.656 1 90.81 252 ASP B O 1
ATOM 6925 N N . ASN B 1 253 ? -9.969 -4.531 25.203 1 88 253 ASN B N 1
ATOM 6926 C CA . ASN B 1 253 ? -9.125 -5.426 24.406 1 88 253 ASN B CA 1
ATOM 6927 C C . ASN B 1 253 ? -7.645 -5.223 24.719 1 88 253 ASN B C 1
ATOM 6929 O O . ASN B 1 253 ? -6.801 -5.301 23.828 1 88 253 ASN B O 1
ATOM 6933 N N . TYR B 1 254 ? -7.363 -4.996 25.953 1 95.56 254 TYR B N 1
ATOM 6934 C CA . TYR B 1 254 ? -5.992 -4.766 26.391 1 95.56 254 TYR B CA 1
ATOM 6935 C C . TYR B 1 254 ? -5.121 -5.984 26.125 1 95.56 254 TYR B C 1
ATOM 6937 O O . TYR B 1 254 ? -5.469 -7.102 26.516 1 95.56 254 TYR B O 1
ATOM 6945 N N . ASN B 1 255 ? -3.988 -5.84 25.391 1 93.88 255 ASN B N 1
ATOM 6946 C CA . ASN B 1 255 ? -2.984 -6.863 25.125 1 93.88 255 ASN B CA 1
ATOM 6947 C C . ASN B 1 255 ? -1.6 -6.426 25.594 1 93.88 255 ASN B C 1
ATOM 6949 O O . ASN B 1 255 ? -0.91 -5.68 24.891 1 93.88 255 ASN B O 1
ATOM 6953 N N . ARG B 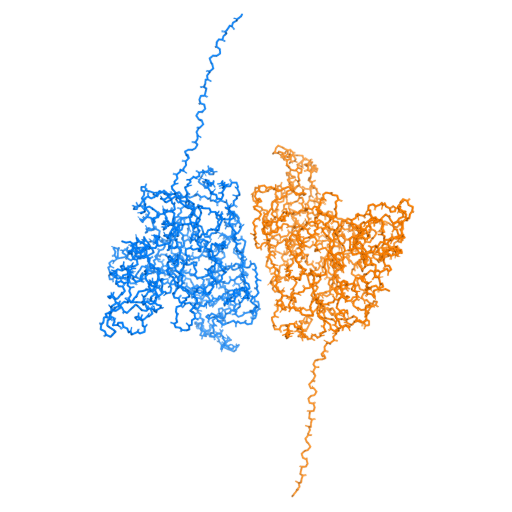1 256 ? -1.147 -6.949 26.703 1 96.94 256 ARG B N 1
ATOM 6954 C CA . ARG B 1 256 ? 0.114 -6.574 27.344 1 96.94 256 ARG B CA 1
ATOM 6955 C C . ARG B 1 256 ? 1.278 -6.715 26.359 1 96.94 256 ARG B C 1
ATOM 6957 O O . ARG B 1 256 ? 2.223 -5.926 26.406 1 96.94 256 ARG B O 1
ATOM 6964 N N . ASP B 1 257 ? 1.251 -7.695 25.484 1 94.5 257 ASP B N 1
ATOM 6965 C CA . ASP B 1 257 ? 2.367 -8.039 24.609 1 94.5 257 ASP B CA 1
ATOM 6966 C C . ASP B 1 257 ? 2.691 -6.891 23.656 1 94.5 257 ASP B C 1
ATOM 6968 O O . ASP B 1 257 ? 3.814 -6.789 23.156 1 94.5 257 ASP B O 1
ATOM 6972 N N . GLU B 1 258 ? 1.756 -6.07 23.484 1 95.31 258 GLU B N 1
ATOM 6973 C CA . GLU B 1 258 ? 1.948 -4.945 22.578 1 95.31 258 GLU B CA 1
ATOM 6974 C C . GLU B 1 258 ? 2.893 -3.906 23.172 1 95.31 258 GLU B C 1
ATOM 6976 O O . GLU B 1 258 ? 3.492 -3.111 22.438 1 95.31 258 GLU B O 1
ATOM 6981 N N . TYR B 1 259 ? 3.051 -3.941 24.5 1 98.06 259 TYR B N 1
ATOM 6982 C CA . TYR B 1 259 ? 3.727 -2.83 25.156 1 98.06 259 TYR B CA 1
ATOM 6983 C C . TYR B 1 259 ? 4.965 -3.309 25.906 1 98.06 259 TYR B C 1
ATOM 6985 O O . TYR B 1 259 ? 5.738 -2.5 26.422 1 98.06 259 TYR B O 1
ATOM 6993 N N . VAL B 1 260 ? 5.293 -4.602 25.891 1 97.81 260 VAL B N 1
ATOM 6994 C CA . VAL B 1 260 ? 6.293 -5.215 26.75 1 97.81 260 VAL B CA 1
ATOM 6995 C C . VAL B 1 260 ? 7.676 -4.66 26.422 1 97.81 260 VAL B C 1
ATOM 6997 O O . VAL B 1 260 ? 8.547 -4.559 27.281 1 97.81 260 VAL B O 1
ATOM 7000 N N . SER B 1 261 ? 7.855 -4.246 25.172 1 96.81 261 SER B N 1
ATOM 7001 C CA . SER B 1 261 ? 9.164 -3.73 24.766 1 96.81 261 SER B CA 1
ATOM 7002 C C . SER B 1 261 ? 9.5 -2.439 25.5 1 96.81 261 SER B C 1
ATOM 7004 O O . SER B 1 261 ? 10.664 -2.068 25.609 1 96.81 261 SER B O 1
ATOM 7006 N N . LEU B 1 262 ? 8.516 -1.724 26.016 1 97.94 262 LEU B N 1
ATOM 7007 C CA . LEU B 1 262 ? 8.727 -0.484 26.766 1 97.94 262 LEU B CA 1
ATOM 7008 C C . LEU B 1 262 ? 9.516 -0.739 28.047 1 97.94 262 LEU B C 1
ATOM 7010 O O . LEU B 1 262 ? 10.266 0.128 28.5 1 97.94 262 LEU B O 1
ATOM 7014 N N . ILE B 1 263 ? 9.391 -1.941 28.609 1 98.44 263 ILE B N 1
ATOM 7015 C CA . ILE B 1 263 ? 10.055 -2.275 29.875 1 98.44 263 ILE B CA 1
ATOM 7016 C C . ILE B 1 263 ? 11.562 -2.119 29.703 1 98.44 263 ILE B C 1
ATOM 7018 O O . ILE B 1 263 ? 12.203 -1.392 30.469 1 98.44 263 ILE B O 1
ATOM 7022 N N . GLU B 1 264 ? 12.094 -2.77 28.688 1 97.31 264 GLU B N 1
ATOM 7023 C CA . GLU B 1 264 ? 13.531 -2.684 28.453 1 97.31 264 GLU B CA 1
ATOM 7024 C C . GLU B 1 264 ? 13.953 -1.261 28.094 1 97.31 264 GLU B C 1
ATOM 7026 O O . GLU B 1 264 ? 15.047 -0.818 28.469 1 97.31 264 GLU B O 1
ATOM 7031 N N . ASP B 1 265 ? 13.109 -0.563 27.344 1 97.25 265 ASP B N 1
ATOM 7032 C CA . ASP B 1 265 ? 13.422 0.812 26.969 1 97.25 265 ASP B CA 1
ATOM 7033 C C . ASP B 1 265 ? 13.531 1.706 28.203 1 97.25 265 ASP B C 1
ATOM 7035 O O . ASP B 1 265 ? 14.398 2.584 28.266 1 97.25 265 ASP B O 1
ATOM 7039 N N . VAL B 1 266 ? 12.641 1.523 29.156 1 98.5 266 VAL B N 1
ATOM 7040 C CA . VAL B 1 266 ? 12.641 2.34 30.375 1 98.5 266 VAL B CA 1
ATOM 7041 C C . VAL B 1 266 ? 13.852 1.99 31.234 1 98.5 266 VAL B C 1
ATOM 7043 O O . VAL B 1 266 ? 14.562 2.881 31.703 1 98.5 266 VAL B O 1
ATOM 7046 N N . TRP B 1 267 ? 14.203 0.746 31.422 1 98.31 267 TRP B N 1
ATOM 7047 C CA . TRP B 1 267 ? 15.289 0.314 32.281 1 98.31 267 TRP B CA 1
ATOM 7048 C C . TRP B 1 267 ? 16.641 0.702 31.703 1 98.31 267 TRP B C 1
ATOM 7050 O O . TRP B 1 267 ? 17.562 1.067 32.438 1 98.31 267 TRP B O 1
ATOM 7060 N N . THR B 1 268 ? 16.781 0.614 30.406 1 97.19 268 THR B N 1
ATOM 7061 C CA . THR B 1 268 ? 18.078 0.867 29.766 1 97.19 268 THR B CA 1
ATOM 7062 C C . THR B 1 268 ? 18.203 2.332 29.359 1 97.19 268 THR B C 1
ATOM 7064 O O . THR B 1 268 ? 19.312 2.85 29.219 1 97.19 268 THR B O 1
ATOM 7067 N N . GLY B 1 269 ? 17.062 2.934 29.125 1 96.75 269 GLY B N 1
ATOM 7068 C CA . GLY B 1 269 ? 17.047 4.301 28.625 1 96.75 269 GLY B CA 1
ATOM 7069 C C . GLY B 1 269 ? 17.234 4.391 27.125 1 96.75 269 GLY B C 1
ATOM 7070 O O . GLY B 1 269 ? 17.422 5.48 26.578 1 96.75 269 GLY B O 1
ATOM 7071 N N . ARG B 1 270 ? 17.219 3.293 26.438 1 93.62 270 ARG B N 1
ATOM 7072 C CA . ARG B 1 270 ? 17.359 3.275 24.984 1 93.62 270 ARG B CA 1
ATOM 7073 C C . ARG B 1 270 ? 16.328 4.16 24.312 1 93.62 270 ARG B C 1
ATOM 7075 O O . ARG B 1 270 ? 15.156 4.164 24.703 1 93.62 270 ARG B O 1
ATOM 7082 N N . ASN B 1 271 ? 16.688 4.977 23.328 1 92.69 271 ASN B N 1
ATOM 7083 C CA . ASN B 1 271 ? 15.828 5.879 22.578 1 92.69 271 ASN B CA 1
ATOM 7084 C C . ASN B 1 271 ? 16.344 6.082 21.156 1 92.69 271 ASN B C 1
ATOM 7086 O O . ASN B 1 271 ? 17.344 5.484 20.75 1 92.69 271 ASN B O 1
ATOM 7090 N N . THR B 1 272 ? 15.664 6.898 20.359 1 90.69 272 THR B N 1
ATOM 7091 C CA . THR B 1 272 ? 15.953 6.969 18.938 1 90.69 272 THR B CA 1
ATOM 7092 C C . THR B 1 272 ? 16.734 8.242 18.609 1 90.69 272 THR B C 1
ATOM 7094 O O . THR B 1 272 ? 16.906 8.578 17.438 1 90.69 272 THR B O 1
ATOM 7097 N N . GLN B 1 273 ? 17.156 8.945 19.547 1 89.5 273 GLN B N 1
ATOM 7098 C CA . GLN B 1 273 ? 17.812 10.227 19.297 1 89.5 273 GLN B CA 1
ATOM 7099 C C . GLN B 1 273 ? 19.25 10.023 18.859 1 89.5 273 GLN B C 1
ATOM 7101 O O . GLN B 1 273 ? 19.859 8.984 19.156 1 89.5 273 GLN B O 1
ATOM 7106 N N . ARG B 1 274 ? 19.828 11.008 18.25 1 86.62 274 ARG B N 1
ATOM 7107 C CA . ARG B 1 274 ? 21.203 10.992 17.734 1 86.62 274 ARG B CA 1
ATOM 7108 C C . ARG B 1 274 ? 22.203 10.75 18.859 1 86.62 274 ARG B C 1
ATOM 7110 O O . ARG B 1 274 ? 23.25 10.148 18.641 1 86.62 274 ARG B O 1
ATOM 7117 N N . ALA B 1 275 ? 21.875 11.164 20.047 1 88.38 275 ALA B N 1
ATOM 7118 C CA . ALA B 1 275 ? 22.766 11.008 21.188 1 88.38 275 ALA B CA 1
ATOM 7119 C C . ALA B 1 275 ? 23.078 9.539 21.453 1 88.38 275 ALA B C 1
ATOM 7121 O O . ALA B 1 275 ? 24.125 9.211 22.031 1 88.38 275 ALA B O 1
ATOM 7122 N N . MET B 1 276 ? 22.25 8.625 20.969 1 89.38 276 MET B N 1
ATOM 7123 C CA . MET B 1 276 ? 22.422 7.191 21.188 1 89.38 276 MET B CA 1
ATOM 7124 C C . MET B 1 276 ? 23.641 6.668 20.438 1 89.38 276 MET B C 1
ATOM 7126 O O . MET B 1 276 ? 24.141 5.586 20.75 1 89.38 276 MET B O 1
ATOM 7130 N N . LEU B 1 277 ? 24.094 7.414 19.484 1 86.62 277 LEU B N 1
ATOM 7131 C CA . LEU B 1 277 ? 25.281 7.012 18.719 1 86.62 277 LEU B CA 1
ATOM 7132 C C . LEU B 1 277 ? 26.484 6.859 19.641 1 86.62 277 LEU B C 1
ATOM 7134 O O . LEU B 1 277 ? 27.406 6.086 19.344 1 86.62 277 LEU B O 1
ATOM 7138 N N . LYS B 1 278 ? 26.453 7.551 20.766 1 89.94 278 LYS B N 1
ATOM 7139 C CA . LYS B 1 278 ? 27.594 7.559 21.688 1 89.94 278 LYS B CA 1
ATOM 7140 C C . LYS B 1 278 ? 27.344 6.641 22.875 1 89.94 278 LYS B C 1
ATOM 7142 O O . LYS B 1 278 ? 28.188 6.547 23.781 1 89.94 278 LYS B O 1
ATOM 7147 N N . VAL B 1 279 ? 26.281 5.969 22.875 1 93.56 279 VAL B N 1
ATOM 7148 C CA . VAL B 1 279 ? 25.906 5.16 24.031 1 93.56 279 VAL B CA 1
ATOM 7149 C C . VAL B 1 279 ? 26.406 3.729 23.844 1 93.56 279 VAL B C 1
ATOM 7151 O O . VAL B 1 279 ? 26.172 3.113 22.812 1 93.56 279 VAL B O 1
ATOM 7154 N N . THR B 1 280 ? 27.094 3.168 24.812 1 95.25 280 THR B N 1
ATOM 7155 C CA . THR B 1 280 ? 27.609 1.804 24.797 1 95.25 280 THR B CA 1
ATOM 7156 C C . THR B 1 280 ? 26.719 0.879 25.609 1 95.25 280 THR B C 1
ATOM 7158 O O . THR B 1 280 ? 25.844 1.344 26.359 1 95.25 280 THR B O 1
ATOM 7161 N N . ASN B 1 281 ? 26.969 -0.388 25.516 1 95 281 ASN B N 1
ATOM 7162 C CA . ASN B 1 281 ? 26.25 -1.366 26.312 1 95 281 ASN B CA 1
ATOM 7163 C C . ASN B 1 281 ? 26.516 -1.17 27.797 1 95 281 ASN B C 1
ATOM 7165 O O . ASN B 1 281 ? 25.625 -1.399 28.625 1 95 281 ASN B O 1
ATOM 7169 N N . GLU B 1 282 ? 27.672 -0.803 28.109 1 96.75 282 GLU B N 1
ATOM 7170 C CA . GLU B 1 282 ? 28.016 -0.545 29.5 1 96.75 282 GLU B CA 1
ATOM 7171 C C . GLU B 1 282 ? 27.203 0.607 30.062 1 96.75 282 GLU B C 1
ATOM 7173 O O . GLU B 1 282 ? 26.75 0.55 31.219 1 96.75 282 GLU B O 1
ATOM 7178 N N . MET B 1 283 ? 27.047 1.604 29.266 1 97 283 MET B N 1
ATOM 7179 C CA . MET B 1 283 ? 26.25 2.758 29.688 1 97 283 MET B CA 1
ATOM 7180 C C . MET B 1 283 ? 24.797 2.367 29.906 1 97 283 MET B C 1
ATOM 7182 O O . MET B 1 283 ? 24.156 2.859 30.844 1 97 283 MET B O 1
ATOM 7186 N N . LEU B 1 284 ? 24.281 1.49 29.109 1 97.06 284 LEU B N 1
ATOM 7187 C CA . LEU B 1 284 ? 22.922 0.999 29.25 1 97.06 284 LEU B CA 1
ATOM 7188 C C . LEU B 1 284 ? 22.75 0.243 30.562 1 97.06 284 LEU B C 1
ATOM 7190 O O . LEU B 1 284 ? 21.781 0.464 31.297 1 97.06 284 LEU B O 1
ATOM 7194 N N . GLU B 1 285 ? 23.703 -0.558 30.875 1 97.44 285 GLU B N 1
ATOM 7195 C CA . GLU B 1 285 ? 23.641 -1.346 32.094 1 97.44 285 GLU B CA 1
ATOM 7196 C C . GLU B 1 285 ? 23.828 -0.462 33.344 1 97.44 285 GLU B C 1
ATOM 7198 O O . GLU B 1 285 ? 23.25 -0.732 34.375 1 97.44 285 GLU B O 1
ATOM 7203 N N . GLU B 1 286 ? 24.672 0.456 33.156 1 97.69 286 GLU B N 1
ATOM 7204 C CA . GLU B 1 286 ? 24.828 1.406 34.25 1 97.69 286 GLU B CA 1
ATOM 7205 C C . GLU B 1 286 ? 23.547 2.176 34.531 1 97.69 286 GLU B C 1
ATOM 7207 O O . GLU B 1 286 ? 23.188 2.428 35.688 1 97.69 286 GLU B O 1
ATOM 7212 N N . ASN B 1 287 ? 22.891 2.592 33.469 1 98.12 287 ASN B N 1
ATOM 7213 C CA . ASN B 1 287 ? 21.609 3.285 33.625 1 98.12 287 ASN B CA 1
ATOM 7214 C C . ASN B 1 287 ? 20.562 2.404 34.312 1 98.12 287 ASN B C 1
ATOM 7216 O O . ASN B 1 287 ? 19.812 2.883 35.156 1 98.12 287 ASN B O 1
ATOM 7220 N N . ARG B 1 288 ? 20.562 1.125 33.969 1 98 288 ARG B N 1
ATOM 7221 C CA . ARG B 1 288 ? 19.656 0.165 34.594 1 98 288 ARG B CA 1
ATOM 7222 C C . ARG B 1 288 ? 19.891 0.113 36.094 1 98 288 ARG B C 1
ATOM 7224 O O . ARG B 1 288 ? 18.938 0.165 36.875 1 98 288 ARG B O 1
ATOM 7231 N N . ARG B 1 289 ? 21.125 0.045 36.5 1 98.12 289 ARG B N 1
ATOM 7232 C CA . ARG B 1 289 ? 21.469 0.01 37.906 1 98.12 289 ARG B CA 1
ATOM 7233 C C . ARG B 1 289 ? 21.078 1.312 38.594 1 98.12 289 ARG B C 1
ATOM 7235 O O . ARG B 1 289 ? 20.594 1.297 39.75 1 98.12 289 ARG B O 1
ATOM 7242 N N . HIS B 1 290 ? 21.344 2.355 37.938 1 98.25 290 HIS B N 1
ATOM 7243 C CA . HIS B 1 290 ? 21 3.674 38.469 1 98.25 290 HIS B CA 1
ATOM 7244 C C . HIS B 1 290 ? 19.5 3.797 38.719 1 98.25 290 HIS B C 1
ATOM 7246 O O . HIS B 1 290 ? 19.078 4.32 39.75 1 98.25 290 HIS B O 1
ATOM 7252 N N . ILE B 1 291 ? 18.656 3.318 37.812 1 98.44 291 ILE B N 1
ATOM 7253 C CA . ILE B 1 291 ? 17.203 3.355 37.906 1 98.44 291 ILE B CA 1
ATOM 7254 C C . ILE B 1 291 ? 16.75 2.41 39.031 1 98.44 291 ILE B C 1
ATOM 7256 O O . ILE B 1 291 ? 15.844 2.738 39.812 1 98.44 291 ILE B O 1
ATOM 7260 N N . ALA B 1 292 ? 17.375 1.257 39.125 1 98.06 292 ALA B N 1
ATOM 7261 C CA . ALA B 1 292 ? 17.047 0.286 40.156 1 98.06 292 ALA B CA 1
ATOM 7262 C C . ALA B 1 292 ? 17.25 0.88 41.562 1 98.06 292 ALA B C 1
ATOM 7264 O O . ALA B 1 292 ? 16.594 0.464 42.5 1 98.06 292 ALA B O 1
ATOM 7265 N N . LYS B 1 293 ? 18.094 1.839 41.656 1 98 293 LYS B N 1
ATOM 7266 C CA . LYS B 1 293 ? 18.391 2.484 42.906 1 98 293 LYS B CA 1
ATOM 7267 C C . LYS B 1 293 ? 17.375 3.594 43.219 1 98 293 LYS B C 1
ATOM 7269 O O . LYS B 1 293 ? 17.516 4.316 44.219 1 98 293 LYS B O 1
ATOM 7274 N N . GLY B 1 294 ? 16.422 3.77 42.344 1 97.25 294 GLY B N 1
ATOM 7275 C CA . GLY B 1 294 ? 15.359 4.707 42.656 1 97.25 294 GLY B CA 1
ATOM 7276 C C . GLY B 1 294 ? 15.539 6.051 41.969 1 97.25 294 GLY B C 1
ATOM 7277 O O . GLY B 1 294 ? 14.852 7.02 42.281 1 97.25 294 GLY B O 1
ATOM 7278 N N . ASN B 1 295 ? 16.484 6.074 41 1 97.69 295 ASN B N 1
ATOM 7279 C CA . ASN B 1 295 ? 16.75 7.324 40.312 1 97.69 295 ASN B CA 1
ATOM 7280 C C . ASN B 1 295 ? 16.109 7.336 38.906 1 97.69 295 ASN B C 1
ATOM 7282 O O . ASN B 1 295 ? 15.711 6.289 38.406 1 97.69 295 ASN B O 1
ATOM 7286 N N . ARG B 1 296 ? 16 8.547 38.344 1 97.5 296 ARG B N 1
ATOM 7287 C CA . ARG B 1 296 ? 15.57 8.688 36.969 1 97.5 296 ARG B CA 1
ATOM 7288 C C . ARG B 1 296 ? 16.703 8.352 36 1 97.5 296 ARG B C 1
ATOM 7290 O O . ARG B 1 296 ? 17.859 8.234 36.438 1 97.5 296 ARG B O 1
ATOM 7297 N N . THR B 1 297 ? 16.359 8.195 34.75 1 97.44 297 THR B N 1
ATOM 7298 C CA . THR B 1 297 ? 17.344 7.875 33.719 1 97.44 297 THR B CA 1
ATOM 7299 C C . THR B 1 297 ? 18.406 8.961 33.656 1 97.44 297 THR B C 1
ATOM 7301 O O . THR B 1 297 ? 18.125 10.141 33.875 1 97.44 297 THR B O 1
ATOM 7304 N N . LYS B 1 298 ? 19.609 8.594 33.375 1 94.88 298 LYS B N 1
ATOM 7305 C CA . LYS B 1 298 ? 20.688 9.547 33.125 1 94.88 298 LYS B CA 1
ATOM 7306 C C . LYS B 1 298 ? 21.281 9.344 31.734 1 94.88 298 LYS B C 1
ATOM 7308 O O . LYS B 1 298 ? 22.328 9.898 31.406 1 94.88 298 LYS B O 1
ATOM 7313 N N . LEU B 1 299 ? 20.672 8.445 30.953 1 94.06 299 LEU B N 1
ATOM 7314 C CA . LEU B 1 299 ? 21.156 8.18 29.609 1 94.06 299 LEU B CA 1
ATOM 7315 C C . LEU B 1 299 ? 20.938 9.383 28.703 1 94.06 299 LEU B C 1
ATOM 7317 O O . LEU B 1 299 ? 19.875 10.008 28.734 1 94.06 299 LEU B O 1
ATOM 7321 N N . PRO B 1 300 ? 21.922 9.703 27.906 1 89.38 300 PRO B N 1
ATOM 7322 C CA . PRO B 1 300 ? 21.781 10.852 27 1 89.38 300 PRO B CA 1
ATOM 7323 C C . PRO B 1 300 ? 20.547 10.758 26.109 1 89.38 300 PRO B C 1
ATOM 7325 O O . PRO B 1 300 ? 20.297 9.719 25.5 1 89.38 300 PRO B O 1
ATOM 7328 N N . GLY B 1 301 ? 19.766 11.891 26.094 1 87.94 301 GLY B N 1
ATOM 7329 C CA . GLY B 1 301 ? 18.641 12.008 25.188 1 87.94 301 GLY B CA 1
ATOM 7330 C C . GLY B 1 301 ? 17.391 11.328 25.703 1 87.94 301 GLY B C 1
ATOM 7331 O O . GLY B 1 301 ? 16.328 11.438 25.094 1 87.94 301 GLY B O 1
ATOM 7332 N N . ASP B 1 302 ? 17.438 10.609 26.797 1 93.25 302 ASP B N 1
ATOM 7333 C CA . ASP B 1 302 ? 16.281 9.875 27.312 1 93.25 302 ASP B CA 1
ATOM 7334 C C . ASP B 1 302 ? 15.383 10.789 28.141 1 93.25 302 ASP B C 1
ATOM 7336 O O . ASP B 1 302 ? 15.805 11.859 28.578 1 93.25 302 ASP B O 1
ATOM 7340 N N . SER B 1 303 ? 14.141 10.391 28.172 1 95.38 303 SER B N 1
ATOM 7341 C CA . SER B 1 303 ? 13.141 11.094 28.969 1 95.38 303 SER B CA 1
ATOM 7342 C C . SER B 1 303 ? 12.547 10.18 30.031 1 95.38 303 SER B C 1
ATOM 7344 O O . SER B 1 303 ? 12.82 8.977 30.047 1 95.38 303 SER B O 1
ATOM 7346 N N . TRP B 1 304 ? 11.828 10.75 30.938 1 97.31 304 TRP B N 1
ATOM 7347 C CA . TRP B 1 304 ? 11.258 10.008 32.062 1 97.31 304 TRP B CA 1
ATOM 7348 C C . TRP B 1 304 ? 9.766 10.312 32.219 1 97.31 304 TRP B C 1
ATOM 7350 O O . TRP B 1 304 ? 9.32 11.422 31.922 1 97.31 304 TRP B O 1
ATOM 7360 N N . GLY B 1 305 ? 9.039 9.359 32.719 1 97.25 305 GLY B N 1
ATOM 7361 C CA . GLY B 1 305 ? 7.613 9.539 32.938 1 97.25 305 GLY B CA 1
ATOM 7362 C C . GLY B 1 305 ? 6.852 9.766 31.641 1 97.25 305 GLY B C 1
ATOM 7363 O O . GLY B 1 305 ? 7.098 9.086 30.641 1 97.25 305 GLY B O 1
ATOM 7364 N N . ILE B 1 306 ? 5.906 10.672 31.656 1 97.81 306 ILE B N 1
ATOM 7365 C CA . ILE B 1 306 ? 4.992 10.891 30.531 1 97.81 306 ILE B CA 1
ATOM 7366 C C . ILE B 1 306 ? 5.781 11.359 29.312 1 97.81 306 ILE B C 1
ATOM 7368 O O . ILE B 1 306 ? 5.395 11.078 28.172 1 97.81 306 ILE B O 1
ATOM 7372 N N . TRP B 1 307 ? 6.934 11.969 29.5 1 97.31 307 TRP B N 1
ATOM 7373 C CA . TRP B 1 307 ? 7.738 12.516 28.422 1 97.31 307 TRP B CA 1
ATOM 7374 C C . TRP B 1 307 ? 8.43 11.406 27.641 1 97.31 307 TRP B C 1
ATOM 7376 O O . TRP B 1 307 ? 8.93 11.633 26.531 1 97.31 307 TRP B O 1
ATOM 7386 N N . LYS B 1 308 ? 8.5 10.211 28.172 1 97.25 308 LYS B N 1
ATOM 7387 C CA . LYS B 1 308 ? 9.055 9.062 27.469 1 97.25 308 LYS B CA 1
ATOM 7388 C C . LYS B 1 308 ? 8.078 8.555 26.406 1 97.25 308 LYS B C 1
ATOM 7390 O O . LYS B 1 308 ? 8.492 7.953 25.406 1 97.25 308 LYS B O 1
ATOM 7395 N N . LEU B 1 309 ? 6.812 8.875 26.609 1 97.81 309 LEU B N 1
ATOM 7396 C CA . LEU B 1 309 ? 5.785 8.281 25.766 1 97.81 309 LEU B CA 1
ATOM 7397 C C . LEU B 1 309 ? 5.148 9.336 24.859 1 97.81 309 LEU B C 1
ATOM 7399 O O . LEU B 1 309 ? 4.574 9 23.828 1 97.81 309 LEU B O 1
ATOM 7403 N N . SER B 1 310 ? 5.246 10.57 25.266 1 98.19 310 SER B N 1
ATOM 7404 C CA . SER B 1 310 ? 4.523 11.617 24.562 1 98.19 310 SER B CA 1
ATOM 7405 C C . SER B 1 310 ? 5.316 12.914 24.531 1 98.19 310 SER B C 1
ATOM 7407 O O . SER B 1 310 ? 5.938 13.289 25.531 1 98.19 310 SER B O 1
ATOM 7409 N N . SER B 1 311 ? 5.344 13.516 23.359 1 97.12 311 SER B N 1
ATOM 7410 C CA . SER B 1 311 ? 5.816 14.891 23.266 1 97.12 311 SER B CA 1
ATOM 7411 C C . SER B 1 311 ? 4.758 15.875 23.75 1 97.12 311 SER B C 1
ATOM 7413 O O . SER B 1 311 ? 3.643 15.906 23.234 1 97.12 311 SER B O 1
ATOM 7415 N N . LEU B 1 312 ? 5.102 16.688 24.75 1 98 312 LEU B N 1
ATOM 7416 C CA . LEU B 1 312 ? 4.117 17.578 25.375 1 98 312 LEU B CA 1
ATOM 7417 C C . LEU B 1 312 ? 4.473 19.031 25.125 1 98 312 LEU B C 1
ATOM 7419 O O . LEU B 1 312 ? 5.637 19.422 25.234 1 98 312 LEU B O 1
ATOM 7423 N N . VAL B 1 313 ? 3.479 19.781 24.719 1 98.5 313 VAL B N 1
ATOM 7424 C CA . VAL B 1 313 ? 3.582 21.234 24.641 1 98.5 313 VAL B CA 1
ATOM 7425 C C . VAL B 1 313 ? 2.527 21.891 25.547 1 98.5 313 VAL B C 1
ATOM 7427 O O . VAL B 1 313 ? 1.354 21.5 25.5 1 98.5 313 VAL B O 1
ATOM 7430 N N . ASN B 1 314 ? 2.932 22.828 26.328 1 98.38 314 ASN B N 1
ATOM 7431 C CA . ASN B 1 314 ? 2.037 23.453 27.297 1 98.38 314 ASN B CA 1
ATOM 7432 C C . ASN B 1 314 ? 0.944 24.266 26.609 1 98.38 314 ASN B C 1
ATOM 7434 O O . ASN B 1 314 ? 1.214 24.984 25.641 1 98.38 314 ASN B O 1
ATOM 7438 N N . LEU B 1 315 ? -0.235 24.109 27.062 1 98.81 315 LEU B N 1
ATOM 7439 C CA . LEU B 1 315 ? -1.405 24.922 26.719 1 98.81 315 LEU B CA 1
ATOM 7440 C C . LEU B 1 315 ? -1.911 25.672 27.953 1 98.81 315 LEU B C 1
ATOM 7442 O O . LEU B 1 315 ? -1.477 25.406 29.078 1 98.81 315 LEU B O 1
ATOM 7446 N N . PRO B 1 316 ? -2.756 26.672 27.734 1 98.69 316 PRO B N 1
ATOM 7447 C CA . PRO B 1 316 ? -3.328 27.375 28.891 1 98.69 316 PRO B CA 1
ATOM 7448 C C . PRO B 1 316 ? -4.062 26.422 29.844 1 98.69 316 PRO B C 1
ATOM 7450 O O . PRO B 1 316 ? -4.527 25.359 29.422 1 98.69 316 PRO B O 1
ATOM 7453 N N . ASN B 1 317 ? -4.137 26.875 31.109 1 98.44 317 ASN B N 1
ATOM 7454 C CA . ASN B 1 317 ? -4.91 26.219 32.156 1 98.44 317 ASN B CA 1
ATOM 7455 C C . ASN B 1 317 ? -4.359 24.828 32.469 1 98.44 317 ASN B C 1
ATOM 7457 O O . ASN B 1 317 ? -5.129 23.891 32.688 1 98.44 317 ASN B O 1
ATOM 7461 N N . GLN B 1 318 ? -3.062 24.688 32.5 1 98.25 318 GLN B N 1
ATOM 7462 C CA . GLN B 1 318 ? -2.287 23.516 32.906 1 98.25 318 GLN B CA 1
ATOM 7463 C C . GLN B 1 318 ? -2.635 22.297 32.062 1 98.25 318 GLN B C 1
ATOM 7465 O O . GLN B 1 318 ? -2.693 21.172 32.562 1 98.25 318 GLN B O 1
ATOM 7470 N N . LYS B 1 319 ? -3.002 22.484 30.891 1 98.69 319 LYS B N 1
ATOM 7471 C CA . LYS B 1 319 ? -3.217 21.422 29.906 1 98.69 319 LYS B CA 1
ATOM 7472 C C . LYS B 1 319 ? -2.041 21.328 28.938 1 98.69 319 LYS B C 1
ATOM 7474 O O . LYS B 1 319 ? -1.161 22.188 28.938 1 98.69 319 LYS B O 1
ATOM 7479 N N . THR B 1 320 ? -1.97 20.234 28.219 1 98.62 320 THR B N 1
ATOM 7480 C CA . THR B 1 320 ? -0.903 20.047 27.25 1 98.62 320 THR B CA 1
ATOM 7481 C C . THR B 1 320 ? -1.446 19.422 25.969 1 98.62 320 THR B C 1
ATOM 7483 O O . THR B 1 320 ? -2.498 18.781 25.984 1 98.62 320 THR B O 1
ATOM 7486 N N . ASP B 1 321 ? -0.849 19.812 24.875 1 98.69 321 ASP B N 1
ATOM 7487 C CA . ASP B 1 321 ? -0.946 19.047 23.641 1 98.69 321 ASP B CA 1
ATOM 7488 C C . ASP B 1 321 ? 0.022 17.859 23.641 1 98.69 321 ASP B C 1
ATOM 7490 O O . ASP B 1 321 ? 1.238 18.047 23.578 1 98.69 321 ASP B O 1
ATOM 7494 N N . GLY B 1 322 ? -0.557 16.656 23.781 1 98.69 322 GLY B N 1
ATOM 7495 C CA . GLY B 1 322 ? 0.253 15.445 23.781 1 98.69 322 GLY B CA 1
ATOM 7496 C C . GLY B 1 322 ? 0.278 14.742 22.438 1 98.69 322 GLY B C 1
ATOM 7497 O O . GLY B 1 322 ? -0.755 14.266 21.953 1 98.69 322 GLY B O 1
ATOM 7498 N N . ASN B 1 323 ? 1.487 14.68 21.781 1 98.25 323 ASN B N 1
ATOM 7499 C CA . ASN B 1 323 ? 1.712 14.008 20.5 1 98.25 323 ASN B CA 1
ATOM 7500 C C . ASN B 1 323 ? 2.637 12.805 20.656 1 98.25 323 ASN B C 1
ATOM 7502 O O . ASN B 1 323 ? 3.057 12.477 21.766 1 98.25 323 ASN B O 1
ATOM 7506 N N . ASN B 1 324 ? 2.848 12.086 19.578 1 97.81 324 ASN B N 1
ATOM 7507 C CA . ASN B 1 324 ? 3.834 11.016 19.531 1 97.81 324 ASN B CA 1
ATOM 7508 C C . ASN B 1 324 ? 5.223 11.516 19.922 1 97.81 324 ASN B C 1
ATOM 7510 O O . ASN B 1 324 ? 5.613 12.625 19.547 1 97.81 324 ASN B O 1
ATOM 7514 N N . GLN B 1 325 ? 5.895 10.68 20.703 1 95.62 325 GLN B N 1
ATOM 7515 C CA . GLN B 1 325 ? 7.273 10.969 21.078 1 95.62 325 GLN B CA 1
ATOM 7516 C C . GLN B 1 325 ? 8.25 10.453 20.031 1 95.62 325 GLN B C 1
ATOM 7518 O O . GLN B 1 325 ? 8.367 9.242 19.812 1 95.62 325 GLN B O 1
ATOM 7523 N N . HIS B 1 326 ? 9.008 11.297 19.391 1 90.56 326 HIS B N 1
ATOM 7524 C CA . HIS B 1 326 ? 9.93 10.93 18.328 1 90.56 326 HIS B CA 1
ATOM 7525 C C . HIS B 1 326 ? 11.133 10.172 18.875 1 90.56 326 HIS B C 1
ATOM 7527 O O . HIS B 1 326 ? 11.742 9.375 18.156 1 90.56 326 HIS B O 1
ATOM 7533 N N . ALA B 1 327 ? 11.469 10.391 20.125 1 92.12 327 ALA B N 1
ATOM 7534 C CA . ALA B 1 327 ? 12.641 9.781 20.734 1 92.12 327 ALA B CA 1
ATOM 7535 C C . ALA B 1 327 ? 12.297 8.43 21.359 1 92.12 327 ALA B C 1
ATOM 7537 O O . ALA B 1 327 ? 12.945 7.988 22.312 1 92.12 327 ALA B O 1
ATOM 7538 N N . ALA B 1 328 ? 11.258 7.785 20.875 1 93.88 328 ALA B N 1
ATOM 7539 C CA . ALA B 1 328 ? 10.805 6.512 21.438 1 93.88 328 ALA B CA 1
ATOM 7540 C C . ALA B 1 328 ? 10.5 5.508 20.328 1 93.88 328 ALA B C 1
ATOM 7542 O O . ALA B 1 328 ? 10.117 5.891 19.219 1 93.88 328 ALA B O 1
ATOM 7543 N N . PHE B 1 329 ? 10.625 4.191 20.625 1 93.62 329 PHE B N 1
ATOM 7544 C CA . PHE B 1 329 ? 10.258 3.125 19.703 1 93.62 329 PHE B CA 1
ATOM 7545 C C . PHE B 1 329 ? 8.773 2.795 19.812 1 93.62 329 PHE B C 1
ATOM 7547 O O . PHE B 1 329 ? 8.188 2.234 18.891 1 93.62 329 PHE B O 1
ATOM 7554 N N . LEU B 1 330 ? 8.297 3.062 21 1 96.31 330 LEU B N 1
ATOM 7555 C CA . LEU B 1 330 ? 6.879 2.867 21.297 1 96.31 330 LEU B CA 1
ATOM 7556 C C . LEU B 1 330 ? 6.262 4.145 21.859 1 96.31 330 LEU B C 1
ATOM 7558 O O . LEU B 1 330 ? 6.734 4.68 22.875 1 96.31 330 LEU B O 1
ATOM 7562 N N . SER B 1 331 ? 5.293 4.68 21.203 1 98 331 SER B N 1
ATOM 7563 C CA . SER B 1 331 ? 4.594 5.91 21.562 1 98 331 SER B CA 1
ATOM 7564 C C . SER B 1 331 ? 3.152 5.895 21.062 1 98 331 SER B C 1
ATOM 7566 O O . SER B 1 331 ? 2.566 4.824 20.891 1 98 331 SER B O 1
ATOM 7568 N N . THR B 1 332 ? 2.539 7.027 20.891 1 98.5 332 THR B N 1
ATOM 7569 C CA . THR B 1 332 ? 1.106 7.105 20.641 1 98.5 332 THR B CA 1
ATOM 7570 C C . THR B 1 332 ? 0.812 6.824 19.156 1 98.5 332 THR B C 1
ATOM 7572 O O . THR B 1 332 ? -0.339 6.594 18.781 1 98.5 332 THR B O 1
ATOM 7575 N N . ASP B 1 333 ? 1.789 6.844 18.266 1 98.38 333 ASP B N 1
ATOM 7576 C CA . ASP B 1 333 ? 1.612 6.387 16.891 1 98.38 333 ASP B CA 1
ATOM 7577 C C . ASP B 1 333 ? 1.413 4.875 16.844 1 98.38 333 ASP B C 1
ATOM 7579 O O . ASP B 1 333 ? 2.076 4.129 17.562 1 98.38 333 ASP B O 1
ATOM 7583 N N . LEU B 1 334 ? 0.516 4.426 16.078 1 98.12 334 LEU B N 1
ATOM 7584 C CA . LEU B 1 334 ? 0.376 3.006 15.773 1 98.12 334 LEU B CA 1
ATOM 7585 C C . LEU B 1 334 ? 0.675 2.738 14.305 1 98.12 334 LEU B C 1
ATOM 7587 O O . LEU B 1 334 ? -0.243 2.666 13.484 1 98.12 334 LEU B O 1
ATOM 7591 N N . PRO B 1 335 ? 1.965 2.592 13.938 1 97.12 335 PRO B N 1
ATOM 7592 C CA . PRO B 1 335 ? 2.342 2.447 12.531 1 97.12 335 PRO B CA 1
ATOM 7593 C C . PRO B 1 335 ? 1.879 1.122 11.93 1 97.12 335 PRO B C 1
ATOM 7595 O O . PRO B 1 335 ? 1.591 0.174 12.664 1 97.12 335 PRO B O 1
ATOM 7598 N N . GLU B 1 336 ? 1.802 1.056 10.578 1 95.88 336 GLU B N 1
ATOM 7599 C CA . GLU B 1 336 ? 1.583 -0.144 9.773 1 95.88 336 GLU B CA 1
ATOM 7600 C C . GLU B 1 336 ? 0.1 -0.491 9.695 1 95.88 336 GLU B C 1
ATOM 7602 O O . GLU B 1 336 ? -0.41 -0.811 8.617 1 95.88 336 GLU B O 1
ATOM 7607 N N . GLU B 1 337 ? -0.673 -0.38 10.797 1 96.75 337 GLU B N 1
ATOM 7608 C CA . GLU B 1 337 ? -2.057 -0.846 10.844 1 96.75 337 GLU B CA 1
ATOM 7609 C C . GLU B 1 337 ? -2.988 0.119 10.109 1 96.75 337 GLU B C 1
ATOM 7611 O O . GLU B 1 337 ? -4.117 -0.237 9.773 1 96.75 337 GLU B O 1
ATOM 7616 N N . ASN B 1 338 ? -2.514 1.367 9.844 1 97.94 338 ASN B N 1
ATOM 7617 C CA . ASN B 1 338 ? -3.359 2.379 9.219 1 97.94 338 ASN B CA 1
ATOM 7618 C C . ASN B 1 338 ? -3.203 2.385 7.703 1 97.94 338 ASN B C 1
ATOM 7620 O O . ASN B 1 338 ? -3.844 3.182 7.012 1 97.94 338 ASN B O 1
ATOM 7624 N N . TRP B 1 339 ? -2.43 1.527 7.113 1 97.19 339 TRP B N 1
ATOM 7625 C CA . TRP B 1 339 ? -2.094 1.579 5.695 1 97.19 339 TRP B CA 1
ATOM 7626 C C . TRP B 1 339 ? -3.354 1.529 4.836 1 97.19 339 TRP B C 1
ATOM 7628 O O . TRP B 1 339 ? -3.41 2.148 3.77 1 97.19 339 TRP B O 1
ATOM 7638 N N . PRO B 1 340 ? -4.449 0.795 5.234 1 96.38 340 PRO B N 1
ATOM 7639 C CA . PRO B 1 340 ? -5.637 0.726 4.379 1 96.38 340 PRO B CA 1
ATOM 7640 C C . PRO B 1 340 ? -6.504 1.979 4.473 1 96.38 340 PRO B C 1
ATOM 7642 O O . PRO B 1 340 ? -7.406 2.172 3.654 1 96.38 340 PRO B O 1
ATOM 7645 N N . TRP B 1 341 ? -6.289 2.85 5.414 1 97.69 341 TRP B N 1
ATOM 7646 C CA . TRP B 1 341 ? -7.18 3.949 5.766 1 97.69 341 TRP B CA 1
ATOM 7647 C C . TRP B 1 341 ? -7.496 4.805 4.547 1 97.69 341 TRP B C 1
ATOM 7649 O O . TRP B 1 341 ? -8.664 5.055 4.242 1 97.69 341 TRP B O 1
ATOM 7659 N N . PRO B 1 342 ? -6.555 5.227 3.789 1 97.19 342 PRO B N 1
ATOM 7660 C CA . PRO B 1 342 ? -6.84 6.215 2.744 1 97.19 342 PRO B CA 1
ATOM 7661 C C . PRO B 1 342 ? -7.914 5.742 1.765 1 97.19 342 PRO B C 1
ATOM 7663 O O . PRO B 1 342 ? -8.703 6.551 1.27 1 97.19 342 PRO B O 1
ATOM 7666 N N . THR B 1 343 ? -7.988 4.426 1.536 1 94.81 343 THR B N 1
ATOM 7667 C CA . THR B 1 343 ? -8.859 3.943 0.469 1 94.81 343 THR B CA 1
ATOM 7668 C C . THR B 1 343 ? -9.961 3.051 1.032 1 94.81 343 THR B C 1
ATOM 7670 O O . THR B 1 343 ? -10.609 2.307 0.289 1 94.81 343 THR B O 1
ATOM 7673 N N . SER B 1 344 ? -10.172 3.012 2.316 1 95 344 SER B N 1
ATOM 7674 C CA . SER B 1 344 ? -11.172 2.146 2.941 1 95 344 SER B CA 1
ATOM 7675 C C . SER B 1 344 ? -12.469 2.9 3.199 1 95 344 SER B C 1
ATOM 7677 O O . SER B 1 344 ? -12.508 4.129 3.115 1 95 344 SER B O 1
ATOM 7679 N N . SER B 1 345 ? -13.5 2.17 3.52 1 93.56 345 SER B N 1
ATOM 7680 C CA . SER B 1 345 ? -14.805 2.711 3.893 1 93.56 345 SER B CA 1
ATOM 7681 C C . SER B 1 345 ? -14.773 3.299 5.301 1 93.56 345 SER B C 1
ATOM 7683 O O . SER B 1 345 ? -13.836 3.051 6.062 1 93.56 345 SER B O 1
ATOM 7685 N N . TRP B 1 346 ? -15.766 4.039 5.602 1 96.62 346 TRP B N 1
ATOM 7686 C CA . TRP B 1 346 ? -15.883 4.59 6.945 1 96.62 346 TRP B CA 1
ATOM 7687 C C . TRP B 1 346 ? -16.094 3.482 7.973 1 96.62 346 TRP B C 1
ATOM 7689 O O . TRP B 1 346 ? -15.672 3.604 9.125 1 96.62 346 TRP B O 1
ATOM 7699 N N . GLU B 1 347 ? -16.734 2.379 7.551 1 95.44 347 GLU B N 1
ATOM 7700 C CA . GLU B 1 347 ? -16.859 1.244 8.461 1 95.44 347 GLU B CA 1
ATOM 7701 C C . GLU B 1 347 ? -15.484 0.736 8.898 1 95.44 347 GLU B C 1
ATOM 7703 O O . GLU B 1 347 ? -15.258 0.509 10.086 1 95.44 347 GLU B O 1
ATOM 7708 N N . TRP B 1 348 ? -14.648 0.49 7.934 1 96.38 348 TRP B N 1
ATOM 7709 C CA . TRP B 1 348 ? -13.289 0.073 8.242 1 96.38 348 TRP B CA 1
ATOM 7710 C C . TRP B 1 348 ? -12.578 1.113 9.102 1 96.38 348 TRP B C 1
ATOM 7712 O O . TRP B 1 348 ? -11.938 0.771 10.102 1 96.38 348 TRP B O 1
ATOM 7722 N N . ARG B 1 349 ? -12.727 2.439 8.75 1 98.19 349 ARG B N 1
ATOM 7723 C CA . ARG B 1 349 ? -12.055 3.539 9.438 1 98.19 349 ARG B CA 1
ATOM 7724 C C . ARG B 1 349 ? -12.531 3.648 10.883 1 98.19 349 ARG B C 1
ATOM 7726 O O . ARG B 1 349 ? -11.734 3.887 11.789 1 98.19 349 ARG B O 1
ATOM 7733 N N . ASP B 1 350 ? -13.812 3.451 11.094 1 98.06 350 ASP B N 1
ATOM 7734 C CA . ASP B 1 350 ? -14.352 3.494 12.445 1 98.06 350 ASP B CA 1
ATOM 7735 C C . ASP B 1 350 ? -13.773 2.373 13.305 1 98.06 350 ASP B C 1
ATOM 7737 O O . ASP B 1 350 ? -13.469 2.578 14.484 1 98.06 350 ASP B O 1
ATOM 7741 N N . LYS B 1 351 ? -13.641 1.176 12.734 1 96.62 351 LYS B N 1
ATOM 7742 C CA . LYS B 1 351 ? -13.039 0.06 13.453 1 96.62 351 LYS B CA 1
ATOM 7743 C C . LYS B 1 351 ? -11.586 0.362 13.82 1 96.62 351 LYS B C 1
ATOM 7745 O O . LYS B 1 351 ? -11.148 0.061 14.93 1 96.62 351 LYS B O 1
ATOM 7750 N N . PHE B 1 352 ? -10.867 0.938 12.938 1 98 352 PHE B N 1
ATOM 7751 C CA . PHE B 1 352 ? -9.477 1.287 13.219 1 98 352 PHE B CA 1
ATOM 7752 C C . PHE B 1 352 ? -9.398 2.381 14.273 1 98 352 PHE B C 1
ATOM 7754 O O . PHE B 1 352 ? -8.5 2.369 15.117 1 98 352 PHE B O 1
ATOM 7761 N N . ALA B 1 353 ? -10.273 3.396 14.109 1 98.62 353 ALA B N 1
ATOM 7762 C CA . ALA B 1 353 ? -10.297 4.465 15.109 1 98.62 353 ALA B CA 1
ATOM 7763 C C . ALA B 1 353 ? -10.453 3.902 16.516 1 98.62 353 ALA B C 1
ATOM 7765 O O . ALA B 1 353 ? -9.789 4.355 17.453 1 98.62 353 ALA B O 1
ATOM 7766 N N . LYS B 1 354 ? -11.312 2.939 16.672 1 98 354 LYS B N 1
ATOM 7767 C CA . LYS B 1 354 ? -11.484 2.281 17.969 1 98 354 LYS B CA 1
ATOM 7768 C C . LYS B 1 354 ? -10.211 1.534 18.375 1 98 354 LYS B C 1
ATOM 7770 O O . LYS B 1 354 ? -9.781 1.615 19.531 1 98 354 LYS B O 1
ATOM 7775 N N . ARG B 1 355 ? -9.602 0.802 17.438 1 97.81 355 ARG B N 1
ATOM 7776 C CA . ARG B 1 355 ? -8.344 0.092 17.672 1 97.81 355 ARG B CA 1
ATOM 7777 C C . ARG B 1 355 ? -7.25 1.051 18.125 1 97.81 355 ARG B C 1
ATOM 7779 O O . ARG B 1 355 ? -6.512 0.757 19.062 1 97.81 355 ARG B O 1
ATOM 7786 N N . LEU B 1 356 ? -7.164 2.158 17.516 1 98.5 356 LEU B N 1
ATOM 7787 C CA . LEU B 1 356 ? -6.148 3.16 17.812 1 98.5 356 LEU B CA 1
ATOM 7788 C C . LEU B 1 356 ? -6.379 3.76 19.203 1 98.5 356 LEU B C 1
ATOM 7790 O O . LEU B 1 356 ? -5.426 3.992 19.953 1 98.5 356 LEU B O 1
ATOM 7794 N N . LYS B 1 357 ? -7.645 4.074 19.516 1 98.38 357 LYS B N 1
ATOM 7795 C CA . LYS B 1 357 ? -7.988 4.551 20.844 1 98.38 357 LYS B CA 1
ATOM 7796 C C . LYS B 1 357 ? -7.59 3.537 21.922 1 98.38 357 LYS B C 1
ATOM 7798 O O . LYS B 1 357 ? -6.957 3.893 22.906 1 98.38 357 LYS B O 1
ATOM 7803 N N . ASP B 1 358 ? -7.922 2.256 21.672 1 98.12 358 ASP B N 1
ATOM 7804 C CA . ASP B 1 358 ? -7.605 1.197 22.625 1 98.12 358 ASP B CA 1
ATOM 7805 C C . ASP B 1 358 ? -6.098 1.051 22.812 1 98.12 358 ASP B C 1
ATOM 7807 O O . ASP B 1 358 ? -5.609 0.87 23.922 1 98.12 358 ASP B O 1
ATOM 7811 N N . TYR B 1 359 ? -5.402 1.101 21.75 1 98.31 359 TYR B N 1
ATOM 7812 C CA . TYR B 1 359 ? -3.945 1.04 21.812 1 98.31 359 TYR B CA 1
ATOM 7813 C C . TYR B 1 359 ? -3.393 2.17 22.672 1 98.31 359 TYR B C 1
ATOM 7815 O O . TYR B 1 359 ? -2.533 1.945 23.531 1 98.31 359 TYR B O 1
ATOM 7823 N N . THR B 1 360 ? -3.869 3.43 22.406 1 98.62 360 THR B N 1
ATOM 7824 C CA . THR B 1 360 ? -3.367 4.621 23.094 1 98.62 360 THR B CA 1
ATOM 7825 C C . THR B 1 360 ? -3.654 4.551 24.578 1 98.62 360 THR B C 1
ATOM 7827 O O . THR B 1 360 ? -2.762 4.777 25.406 1 98.62 360 THR B O 1
ATOM 7830 N N . LEU B 1 361 ? -4.875 4.215 24.922 1 98.5 361 LEU B N 1
ATOM 7831 C CA . LEU B 1 361 ? -5.238 4.086 26.328 1 98.5 361 LEU B CA 1
ATOM 7832 C C . LEU B 1 361 ? -4.457 2.953 27 1 98.5 361 LEU B C 1
ATOM 7834 O O . LEU B 1 361 ? -4 3.09 28.125 1 98.5 361 LEU B O 1
ATOM 7838 N N . GLY B 1 362 ? -4.309 1.842 26.25 1 98.69 362 GLY B N 1
ATOM 7839 C CA . GLY B 1 362 ? -3.545 0.715 26.766 1 98.69 362 GLY B CA 1
ATOM 7840 C C . GLY B 1 362 ? -2.092 1.051 27.031 1 98.69 362 GLY B C 1
ATOM 7841 O O . GLY B 1 362 ? -1.512 0.584 28.016 1 98.69 362 GLY B O 1
ATOM 7842 N N . LEU B 1 363 ? -1.511 1.82 26.172 1 98.69 363 LEU B N 1
ATOM 7843 C CA . LEU B 1 363 ? -0.121 2.238 26.328 1 98.69 363 LEU B CA 1
ATOM 7844 C C . LEU B 1 363 ? 0.079 2.98 27.641 1 98.69 363 LEU B C 1
ATOM 7846 O O . LEU B 1 363 ? 0.986 2.656 28.406 1 98.69 363 LEU B O 1
ATOM 7850 N N . PHE B 1 364 ? -0.749 3.98 27.891 1 98.75 364 PHE B N 1
ATOM 7851 C CA . PHE B 1 364 ? -0.61 4.785 29.109 1 98.75 364 PHE B CA 1
ATOM 7852 C C . PHE B 1 364 ? -0.974 3.969 30.344 1 98.75 364 PHE B C 1
ATOM 7854 O O . PHE B 1 364 ? -0.333 4.098 31.391 1 98.75 364 PHE B O 1
ATOM 7861 N N . TRP B 1 365 ? -1.959 3.127 30.203 1 98.75 365 TRP B N 1
ATOM 7862 C CA . TRP B 1 365 ? -2.316 2.254 31.312 1 98.75 365 TRP B CA 1
ATOM 7863 C C . TRP B 1 365 ? -1.166 1.315 31.656 1 98.75 365 TRP B C 1
ATOM 7865 O O . TRP B 1 365 ? -0.841 1.129 32.844 1 98.75 365 TRP B O 1
ATOM 7875 N N . PHE B 1 366 ? -0.58 0.68 30.672 1 98.81 366 PHE B N 1
ATOM 7876 C CA . PHE B 1 366 ? 0.579 -0.185 30.859 1 98.81 366 PHE B CA 1
ATOM 7877 C C . PHE B 1 366 ? 1.686 0.547 31.609 1 98.81 366 PHE B C 1
ATOM 7879 O O . PHE B 1 366 ? 2.232 0.029 32.594 1 98.81 366 PHE B O 1
ATOM 7886 N N . ALA B 1 367 ? 1.98 1.712 31.172 1 98.75 367 ALA B N 1
ATOM 7887 C CA . ALA B 1 367 ? 3.057 2.508 31.75 1 98.75 367 ALA B CA 1
ATOM 7888 C C . ALA B 1 367 ? 2.766 2.846 33.219 1 98.75 367 ALA B C 1
ATOM 7890 O O . ALA B 1 367 ? 3.688 3.016 34 1 98.75 367 ALA B O 1
ATOM 7891 N N . GLN B 1 368 ? 1.527 2.928 33.562 1 98.62 368 GLN B N 1
ATOM 7892 C CA . GLN B 1 368 ? 1.111 3.301 34.906 1 98.62 368 GLN B CA 1
ATOM 7893 C C . GLN B 1 368 ? 1.059 2.084 35.844 1 98.62 368 GLN B C 1
ATOM 7895 O O . GLN B 1 368 ? 1.222 2.207 37.062 1 98.62 368 GLN B O 1
ATOM 7900 N N . HIS B 1 369 ? 0.911 0.876 35.25 1 98.5 369 HIS B N 1
ATOM 7901 C CA . HIS B 1 369 ? 0.447 -0.175 36.156 1 98.5 369 HIS B CA 1
ATOM 7902 C C . HIS B 1 369 ? 1.287 -1.438 36 1 98.5 369 HIS B C 1
ATOM 7904 O O . HIS B 1 369 ? 1.232 -2.33 36.844 1 98.5 369 HIS B O 1
ATOM 7910 N N . ASP B 1 370 ? 2.002 -1.604 34.875 1 98.69 370 ASP B N 1
ATOM 7911 C CA . ASP B 1 370 ? 2.715 -2.863 34.688 1 98.69 370 ASP B CA 1
ATOM 7912 C C . ASP B 1 370 ? 3.801 -3.043 35.75 1 98.69 370 ASP B C 1
ATOM 7914 O O . ASP B 1 370 ? 4.68 -2.189 35.875 1 98.69 370 ASP B O 1
ATOM 7918 N N . LYS B 1 371 ? 3.891 -4.195 36.344 1 98.12 371 LYS B N 1
ATOM 7919 C CA . LYS B 1 371 ? 4.719 -4.426 37.531 1 98.12 371 LYS B CA 1
ATOM 7920 C C . LYS B 1 371 ? 6.195 -4.527 37.156 1 98.12 371 LYS B C 1
ATOM 7922 O O . LYS B 1 371 ? 7.07 -4.402 38 1 98.12 371 LYS B O 1
ATOM 7927 N N . GLU B 1 372 ? 6.445 -4.785 35.906 1 98.5 372 GLU B N 1
ATOM 7928 C CA . GLU B 1 372 ? 7.836 -4.945 35.469 1 98.5 372 GLU B CA 1
ATOM 7929 C C . GLU B 1 372 ? 8.492 -3.594 35.219 1 98.5 372 GLU B C 1
ATOM 7931 O O . GLU B 1 372 ? 9.711 -3.512 35.031 1 98.5 372 GLU B O 1
ATOM 7936 N N . LEU B 1 373 ? 7.723 -2.549 35.25 1 98.75 373 LEU B N 1
ATOM 7937 C CA . LEU B 1 373 ? 8.281 -1.203 35.188 1 98.75 373 LEU B CA 1
ATOM 7938 C C . LEU B 1 373 ? 8.703 -0.71 36.562 1 98.75 373 LEU B C 1
ATOM 7940 O O . LEU B 1 373 ? 8.109 -1.101 37.562 1 98.75 373 LEU B O 1
ATOM 7944 N N . PRO B 1 374 ? 9.734 0.208 36.594 1 98.5 374 PRO B N 1
ATOM 7945 C CA .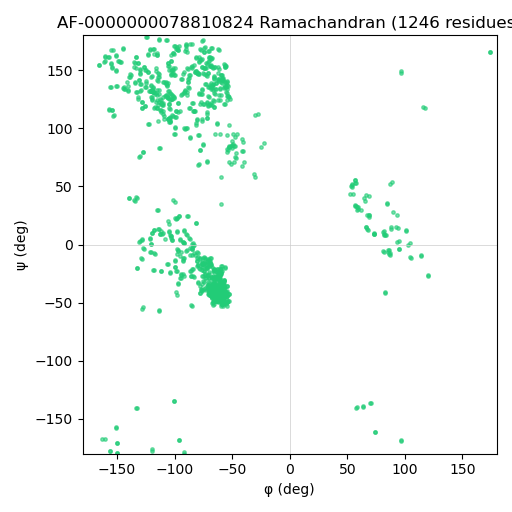 PRO B 1 374 ? 10.117 0.741 37.906 1 98.5 374 PRO B CA 1
ATOM 7946 C C . PRO B 1 374 ? 8.961 1.438 38.625 1 98.5 374 PRO B C 1
ATOM 7948 O O . PRO B 1 374 ? 8.203 2.184 38 1 98.5 374 PRO B O 1
ATOM 7951 N N . SER B 1 375 ? 8.867 1.268 39.938 1 98.25 375 SER B N 1
ATOM 7952 C CA . SER B 1 375 ? 7.773 1.838 40.719 1 98.25 375 SER B CA 1
ATOM 7953 C C . SER B 1 375 ? 7.766 3.359 40.625 1 98.25 375 SER B C 1
ATOM 7955 O O . SER B 1 375 ? 6.703 3.977 40.531 1 98.25 375 SER B O 1
ATOM 7957 N N . HIS B 1 376 ? 8.93 3.945 40.75 1 98.31 376 HIS B N 1
ATOM 7958 C CA . HIS B 1 376 ? 8.992 5.402 40.719 1 98.31 376 HIS B CA 1
ATOM 7959 C C . HIS B 1 376 ? 8.703 5.941 39.312 1 98.31 376 HIS B C 1
ATOM 7961 O O . HIS B 1 376 ? 8.32 7.102 39.156 1 98.31 376 HIS B O 1
ATOM 7967 N N . PHE B 1 377 ? 8.906 5.176 38.219 1 98.62 377 PHE B N 1
ATOM 7968 C CA . PHE B 1 377 ? 8.422 5.523 36.875 1 98.62 377 PHE B CA 1
ATOM 7969 C C . PHE B 1 377 ? 6.902 5.508 36.844 1 98.62 377 PHE B C 1
ATOM 7971 O O . PHE B 1 377 ? 6.281 6.453 36.344 1 98.62 377 PHE B O 1
ATOM 7978 N N . ARG B 1 378 ? 6.273 4.461 37.344 1 98.69 378 ARG B N 1
ATOM 7979 C CA . ARG B 1 378 ? 4.82 4.328 37.375 1 98.69 378 ARG B CA 1
ATOM 7980 C C . ARG B 1 378 ? 4.184 5.465 38.188 1 98.69 378 ARG B C 1
ATOM 7982 O O . ARG B 1 378 ? 3.141 5.996 37.781 1 98.69 378 ARG B O 1
ATOM 7989 N N . LYS B 1 379 ? 4.805 5.785 39.281 1 98.19 379 LYS B N 1
ATOM 7990 C CA . LYS B 1 379 ? 4.301 6.875 40.125 1 98.19 379 LYS B CA 1
ATOM 7991 C C . LYS B 1 379 ? 4.305 8.195 39.344 1 98.19 379 LYS B C 1
ATOM 7993 O O . LYS B 1 379 ? 3.371 8.992 39.469 1 98.19 379 LYS B O 1
ATOM 7998 N N . GLU B 1 380 ? 5.383 8.43 38.625 1 98.06 380 GLU B N 1
ATOM 7999 C CA . GLU B 1 380 ? 5.449 9.633 37.812 1 98.06 380 GLU B CA 1
ATOM 8000 C C . GLU B 1 380 ? 4.371 9.617 36.719 1 98.06 380 GLU B C 1
ATOM 8002 O O . GLU B 1 380 ? 3.773 10.656 36.438 1 98.06 380 GLU B O 1
ATOM 8007 N N . MET B 1 381 ? 4.113 8.477 36.125 1 98.56 381 MET B N 1
ATOM 8008 C CA . MET B 1 381 ? 3.098 8.32 35.094 1 98.56 381 MET B CA 1
ATOM 8009 C C . MET B 1 381 ? 1.702 8.57 35.656 1 98.56 381 MET B C 1
ATOM 8011 O O . MET B 1 381 ? 0.847 9.141 34.969 1 98.56 381 MET B O 1
ATOM 8015 N N . LEU B 1 382 ? 1.522 8.188 36.844 1 98.44 382 LEU B N 1
ATOM 8016 C CA . LEU B 1 382 ? 0.207 8.234 37.469 1 98.44 382 LEU B CA 1
ATOM 8017 C C . LEU B 1 382 ? -0.219 9.68 37.719 1 98.44 382 LEU B C 1
ATOM 8019 O O . LEU B 1 382 ? -1.394 9.945 38 1 98.44 382 LEU B O 1
ATOM 8023 N N . LYS B 1 383 ? 0.705 10.625 37.625 1 98.25 383 LYS B N 1
ATOM 8024 C CA . LYS B 1 383 ? 0.393 12.039 37.812 1 98.25 383 LYS B CA 1
ATOM 8025 C C . LYS B 1 383 ? -0.372 12.609 36.625 1 98.25 383 LYS B C 1
ATOM 8027 O O . LYS B 1 383 ? -0.942 13.703 36.719 1 98.25 383 LYS B O 1
ATOM 8032 N N . TRP B 1 384 ? -0.441 11.898 35.562 1 98.69 384 TRP B N 1
ATOM 8033 C CA . TRP B 1 384 ? -0.982 12.438 34.312 1 98.69 384 TRP B CA 1
ATOM 8034 C C . TRP B 1 384 ? -2.244 11.688 33.906 1 98.69 384 TRP B C 1
ATOM 8036 O O . TRP B 1 384 ? -2.4 10.508 34.219 1 98.69 384 TRP B O 1
ATOM 8046 N N . GLY B 1 385 ? -3.117 12.305 33.219 1 98.69 385 GLY B N 1
ATOM 8047 C CA . GLY B 1 385 ? -4.324 11.766 32.625 1 98.69 385 GLY B CA 1
ATOM 8048 C C . GLY B 1 385 ? -4.91 12.68 31.547 1 98.69 385 GLY B C 1
ATOM 8049 O O . GLY B 1 385 ? -4.223 13.57 31.047 1 98.69 385 GLY B O 1
ATOM 8050 N N . LEU B 1 386 ? -6.145 12.367 31.172 1 98.81 386 LEU B N 1
ATOM 8051 C CA . LEU B 1 386 ? -6.867 13.18 30.203 1 98.81 386 LEU B CA 1
ATOM 8052 C C . LEU B 1 386 ? -7.512 14.391 30.875 1 98.81 386 LEU B C 1
ATOM 8054 O O . LEU B 1 386 ? -7.848 14.336 32.062 1 98.81 386 LEU B O 1
ATOM 8058 N N . ALA B 1 387 ? -7.625 15.492 30.141 1 98.75 387 ALA B N 1
ATOM 8059 C CA . ALA B 1 387 ? -8.289 16.672 30.688 1 98.75 387 ALA B CA 1
ATOM 8060 C C . ALA B 1 387 ? -9.805 16.484 30.719 1 98.75 387 ALA B C 1
ATOM 8062 O O . ALA B 1 387 ? -10.445 16.312 29.688 1 98.75 387 ALA B O 1
ATOM 8063 N N . LYS B 1 388 ? -10.359 16.562 31.844 1 98.25 388 LYS B N 1
ATOM 8064 C CA . LYS B 1 388 ? -11.758 16.25 32.094 1 98.25 388 LYS B CA 1
ATOM 8065 C C . LYS B 1 388 ? -12.688 17.219 31.359 1 98.25 388 LYS B C 1
ATOM 8067 O O . LYS B 1 388 ? -13.766 16.828 30.906 1 98.25 388 LYS B O 1
ATOM 8072 N N . ASP B 1 389 ? -12.281 18.469 31.266 1 98.19 389 ASP B N 1
ATOM 8073 C CA . ASP B 1 389 ? -13.164 19.516 30.766 1 98.19 389 ASP B CA 1
ATOM 8074 C C . ASP B 1 389 ? -13.078 19.609 29.234 1 98.19 389 ASP B C 1
ATOM 8076 O O . ASP B 1 389 ? -13.641 20.531 28.641 1 98.19 389 ASP B O 1
ATOM 8080 N N . GLU B 1 390 ? -12.383 18.75 28.625 1 98.56 390 GLU B N 1
ATOM 8081 C CA . GLU B 1 390 ? -12.336 18.672 27.156 1 98.56 390 GLU B CA 1
ATOM 8082 C C . GLU B 1 390 ? -13.102 17.453 26.656 1 98.56 390 GLU B C 1
ATOM 8084 O O . GLU B 1 390 ? -13.062 16.391 27.266 1 98.56 390 GLU B O 1
ATOM 8089 N N . TYR B 1 391 ? -13.836 17.547 25.594 1 97.44 391 TYR B N 1
ATOM 8090 C CA . TYR B 1 391 ? -14.617 16.5 24.922 1 97.44 391 TYR B CA 1
ATOM 8091 C C . TYR B 1 391 ? -15.539 15.805 25.906 1 97.44 391 TYR B C 1
ATOM 8093 O O . TYR B 1 391 ? -15.531 14.578 26.016 1 97.44 391 TYR B O 1
ATOM 8101 N N . PRO B 1 392 ? -16.266 16.531 26.641 1 95.44 392 PRO B N 1
ATOM 8102 C CA . PRO B 1 392 ? -17.109 15.914 27.672 1 95.44 392 PRO B CA 1
ATOM 8103 C C . PRO B 1 392 ? -18.047 14.867 27.094 1 95.44 392 PRO B C 1
ATOM 8105 O O . PRO B 1 392 ? -18.5 13.977 27.812 1 95.44 392 PRO B O 1
ATOM 8108 N N . ASP B 1 393 ? -18.312 14.898 25.812 1 96.25 393 ASP B N 1
ATOM 8109 C CA . ASP B 1 393 ? -19.234 13.969 25.172 1 96.25 393 ASP B CA 1
ATOM 8110 C C . ASP B 1 393 ? -18.5 12.742 24.656 1 96.25 393 ASP B C 1
ATOM 8112 O O . ASP B 1 393 ? -19.109 11.883 24.016 1 96.25 393 ASP B O 1
ATOM 8116 N N . ASN B 1 394 ? -17.219 12.695 24.875 1 97.44 394 ASN B N 1
ATOM 8117 C CA . ASN B 1 394 ? -16.438 11.586 24.344 1 97.44 394 ASN B CA 1
ATOM 8118 C C . ASN B 1 394 ? -15.398 11.102 25.344 1 97.44 394 ASN B C 1
ATOM 8120 O O . ASN B 1 394 ? -14.258 10.812 24.984 1 97.44 394 ASN B O 1
ATOM 8124 N N . GLU B 1 395 ? -15.766 11.039 26.609 1 96.5 395 GLU B N 1
ATOM 8125 C CA . GLU B 1 395 ? -14.969 10.469 27.688 1 96.5 395 GLU B CA 1
ATOM 8126 C C . GLU B 1 395 ? -13.617 11.164 27.797 1 96.5 395 GLU B C 1
ATOM 8128 O O . GLU B 1 395 ? -12.594 10.516 28.047 1 96.5 395 GLU B O 1
ATOM 8133 N N . SER B 1 396 ? -13.578 12.523 27.484 1 97.94 396 SER B N 1
ATOM 8134 C CA . SER B 1 396 ? -12.398 13.367 27.594 1 97.94 396 SER B CA 1
ATOM 8135 C C . SER B 1 396 ? -11.328 12.938 26.594 1 97.94 396 SER B C 1
ATOM 8137 O O . SER B 1 396 ? -10.141 13.234 26.781 1 97.94 396 SER B O 1
ATOM 8139 N N . PHE B 1 397 ? -11.734 12.109 25.594 1 98.31 397 PHE B N 1
ATOM 8140 C CA . PHE B 1 397 ? -10.844 11.633 24.547 1 98.31 397 PHE B CA 1
ATOM 8141 C C . PHE B 1 397 ? -11.156 12.305 23.219 1 98.31 397 PHE B C 1
ATOM 8143 O O . PHE B 1 397 ? -12.32 12.516 22.891 1 98.31 397 PHE B O 1
ATOM 8150 N N . PRO B 1 398 ? -10.117 12.695 22.438 1 98.38 398 PRO B N 1
ATOM 8151 C CA . PRO B 1 398 ? -10.367 13.367 21.156 1 98.38 398 PRO B CA 1
ATOM 8152 C C . PRO B 1 398 ? -11.258 12.547 20.234 1 98.38 398 PRO B C 1
ATOM 8154 O O . PRO B 1 398 ? -11.219 11.312 20.266 1 98.38 398 PRO B O 1
ATOM 8157 N N . ARG B 1 399 ? -11.984 13.211 19.344 1 97.69 399 ARG B N 1
ATOM 8158 C CA . ARG B 1 399 ? -12.977 12.586 18.484 1 97.69 399 ARG B CA 1
ATOM 8159 C C . ARG B 1 399 ? -12.414 12.328 17.094 1 97.69 399 ARG B C 1
ATOM 8161 O O . ARG B 1 399 ? -13.023 11.609 16.297 1 97.69 399 ARG B O 1
ATOM 8168 N N . GLN B 1 400 ? -11.273 12.945 16.781 1 97.31 400 GLN B N 1
ATOM 8169 C CA . GLN B 1 400 ? -10.719 12.953 15.43 1 97.31 400 GLN B CA 1
ATOM 8170 C C . GLN B 1 400 ? -9.375 12.25 15.383 1 97.31 400 GLN B C 1
ATOM 8172 O O . GLN B 1 400 ? -8.438 12.641 16.078 1 97.31 400 GLN B O 1
ATOM 8177 N N . VAL B 1 401 ? -9.32 11.109 14.555 1 98.5 401 VAL B N 1
ATOM 8178 C CA . VAL B 1 401 ? -8.031 10.492 14.266 1 98.5 401 VAL B CA 1
ATOM 8179 C C . VAL B 1 401 ? -7.125 11.492 13.555 1 98.5 401 VAL B C 1
ATOM 8181 O O . VAL B 1 401 ? -7.574 12.219 12.664 1 98.5 401 VAL B O 1
ATOM 8184 N N . TYR B 1 402 ? -5.902 11.602 13.961 1 98.56 402 TYR B N 1
ATOM 8185 C CA . TYR B 1 402 ? -4.93 12.445 13.281 1 98.56 402 TYR B CA 1
ATOM 8186 C C . TYR B 1 402 ? -4.453 11.797 11.984 1 98.56 402 TYR B C 1
ATOM 8188 O O . TYR B 1 402 ? -3.414 11.141 11.961 1 98.56 402 TYR B O 1
ATOM 8196 N N . VAL B 1 403 ? -5.203 12.023 10.953 1 98.44 403 VAL B N 1
ATOM 8197 C CA . VAL B 1 403 ? -4.867 11.531 9.617 1 98.44 403 VAL B CA 1
ATOM 8198 C C . VAL B 1 403 ? -3.803 12.43 8.992 1 98.44 403 VAL B C 1
ATOM 8200 O O . VAL B 1 403 ? -4.125 13.414 8.32 1 98.44 403 VAL B O 1
ATOM 8203 N N . ARG B 1 404 ? -2.6 12.07 9.133 1 97.75 404 ARG B N 1
ATOM 8204 C CA . ARG B 1 404 ? -1.474 12.875 8.672 1 97.75 404 ARG B CA 1
ATOM 8205 C C . ARG B 1 404 ? -1.403 12.891 7.148 1 97.75 404 ARG B C 1
ATOM 8207 O O . ARG B 1 404 ? -0.828 13.812 6.562 1 97.75 404 ARG B O 1
ATOM 8214 N N . GLU B 1 405 ? -1.893 11.805 6.645 1 96.44 405 GLU B N 1
ATOM 8215 C CA . GLU B 1 405 ? -1.794 11.617 5.203 1 96.44 405 GLU B CA 1
ATOM 8216 C C . GLU B 1 405 ? -2.895 10.695 4.691 1 96.44 405 GLU B C 1
ATOM 8218 O O . GLU B 1 405 ? -3.039 9.57 5.172 1 96.44 405 GLU B O 1
ATOM 8223 N N . GLY B 1 406 ? -3.756 11.227 3.869 1 97.25 406 GLY B N 1
ATOM 8224 C CA . GLY B 1 406 ? -4.703 10.422 3.111 1 97.25 406 GLY B CA 1
ATOM 8225 C C . GLY B 1 406 ? -4.281 10.203 1.671 1 97.25 406 GLY B C 1
ATOM 8226 O O . GLY B 1 406 ? -3.143 9.812 1.404 1 97.25 406 GLY B O 1
ATOM 8227 N N . ARG B 1 407 ? -5.254 10.383 0.739 1 97.62 407 ARG B N 1
ATOM 8228 C CA . ARG B 1 407 ? -4.91 10.406 -0.679 1 97.62 407 ARG B CA 1
ATOM 8229 C C . ARG B 1 407 ? -4.145 11.68 -1.037 1 97.62 407 ARG B C 1
ATOM 8231 O O . ARG B 1 407 ? -4.477 12.766 -0.558 1 97.62 407 ARG B O 1
ATOM 8238 N N . ARG B 1 408 ? -3.074 11.531 -1.808 1 98 408 ARG B N 1
ATOM 8239 C CA . ARG B 1 408 ? -2.369 12.672 -2.379 1 98 408 ARG B CA 1
ATOM 8240 C C . ARG B 1 408 ? -2.66 12.805 -3.869 1 98 408 ARG B C 1
ATOM 8242 O O . ARG B 1 408 ? -2.129 12.047 -4.68 1 98 408 ARG B O 1
ATOM 8249 N N . PHE B 1 409 ? -3.395 13.758 -4.203 1 97.56 409 PHE B N 1
ATOM 8250 C CA . PHE B 1 409 ? -3.896 13.828 -5.57 1 97.56 409 PHE B CA 1
ATOM 8251 C C . PHE B 1 409 ? -2.811 14.328 -6.52 1 97.56 409 PHE B C 1
ATOM 8253 O O . PHE B 1 409 ? -1.791 14.859 -6.078 1 97.56 409 PHE B O 1
ATOM 8260 N N . GLU B 1 410 ? -2.969 14.055 -7.773 1 96.62 410 GLU B N 1
ATOM 8261 C CA . GLU B 1 410 ? -2.129 14.602 -8.836 1 96.62 410 GLU B CA 1
ATOM 8262 C C . GLU B 1 410 ? -2.82 15.766 -9.547 1 96.62 410 GLU B C 1
ATOM 8264 O O . GLU B 1 410 ? -3.559 15.562 -10.508 1 96.62 410 GLU B O 1
ATOM 8269 N N . GLY B 1 411 ? -2.498 16.938 -9.094 1 97.81 411 GLY B N 1
ATOM 8270 C CA . GLY B 1 411 ? -3.139 18.141 -9.594 1 97.81 411 GLY B CA 1
ATOM 8271 C C . GLY B 1 411 ? -2.342 18.828 -10.688 1 97.81 411 GLY B C 1
ATOM 8272 O O . GLY B 1 411 ? -1.444 18.234 -11.281 1 97.81 411 GLY B O 1
ATOM 8273 N N . VAL B 1 412 ? -2.75 19.984 -10.984 1 98.38 412 VAL B N 1
ATOM 8274 C CA . VAL B 1 412 ? -2.123 20.812 -12.016 1 98.38 412 VAL B CA 1
ATOM 8275 C C . VAL B 1 412 ? -0.647 21.016 -11.68 1 98.38 412 VAL B C 1
ATOM 8277 O O . VAL B 1 412 ? 0.199 21.062 -12.578 1 98.38 412 VAL B O 1
ATOM 8280 N N . TYR B 1 413 ? -0.319 21.172 -10.438 1 98.56 413 TYR B N 1
ATOM 8281 C CA . TYR B 1 413 ? 1.063 21.219 -9.977 1 98.56 413 TYR B CA 1
ATOM 8282 C C . TYR B 1 413 ? 1.322 20.125 -8.938 1 98.56 413 TYR B C 1
ATOM 8284 O O . TYR B 1 413 ? 0.522 19.938 -8.016 1 98.56 413 TYR B O 1
ATOM 8292 N N . PHE B 1 414 ? 2.385 19.375 -9.086 1 98.62 414 PHE B N 1
ATOM 8293 C CA . PHE B 1 414 ? 2.779 18.297 -8.188 1 98.62 414 PHE B CA 1
ATOM 8294 C C . PHE B 1 414 ? 3.938 18.734 -7.297 1 98.62 414 PHE B C 1
ATOM 8296 O O . PHE B 1 414 ? 5.082 18.812 -7.75 1 98.62 414 PHE B O 1
ATOM 8303 N N . PHE B 1 415 ? 3.658 19 -5.992 1 98.81 415 PHE B N 1
ATOM 8304 C CA . PHE B 1 415 ? 4.602 19.578 -5.039 1 98.81 415 PHE B CA 1
ATOM 8305 C C . PHE B 1 415 ? 5.57 18.516 -4.531 1 98.81 415 PHE B C 1
ATOM 8307 O O . PHE B 1 415 ? 5.156 17.438 -4.113 1 98.81 415 PHE B O 1
ATOM 8314 N N . THR B 1 416 ? 6.859 18.719 -4.543 1 98.69 416 THR B N 1
ATOM 8315 C CA . THR B 1 416 ? 7.898 17.828 -4.039 1 98.69 416 THR B CA 1
ATOM 8316 C C . THR B 1 416 ? 8.773 18.547 -3.016 1 98.69 416 THR B C 1
ATOM 8318 O O . THR B 1 416 ? 8.578 19.734 -2.742 1 98.69 416 THR B O 1
ATOM 8321 N N . ALA B 1 417 ? 9.742 17.875 -2.449 1 98.25 417 ALA B N 1
ATOM 8322 C CA . ALA B 1 417 ? 10.664 18.453 -1.473 1 98.25 417 ALA B CA 1
ATOM 8323 C C . ALA B 1 417 ? 11.414 19.641 -2.066 1 98.25 417 ALA B C 1
ATOM 8325 O O . ALA B 1 417 ? 11.719 20.609 -1.361 1 98.25 417 ALA B O 1
ATOM 8326 N N . ALA B 1 418 ? 11.68 19.594 -3.357 1 98.19 418 ALA B N 1
ATOM 8327 C CA . ALA B 1 418 ? 12.453 20.625 -4.031 1 98.19 418 ALA B CA 1
ATOM 8328 C C . ALA B 1 418 ? 11.75 21.984 -3.943 1 98.19 418 ALA B C 1
ATOM 8330 O O . ALA B 1 418 ? 12.398 23.031 -3.979 1 98.19 418 ALA B O 1
ATOM 8331 N N . ASP B 1 419 ? 10.5 21.984 -3.779 1 98.62 419 ASP B N 1
ATOM 8332 C CA . ASP B 1 419 ? 9.711 23.203 -3.717 1 98.62 419 ASP B CA 1
ATOM 8333 C C . ASP B 1 419 ? 9.875 23.891 -2.361 1 98.62 419 ASP B C 1
ATOM 8335 O O . ASP B 1 419 ? 9.531 25.062 -2.213 1 98.62 419 ASP B O 1
ATOM 8339 N N . ALA B 1 420 ? 10.383 23.188 -1.367 1 98.56 420 ALA B N 1
ATOM 8340 C CA . ALA B 1 420 ? 10.453 23.734 -0.012 1 98.56 420 ALA B CA 1
ATOM 8341 C C . ALA B 1 420 ? 11.906 23.859 0.455 1 98.56 420 ALA B C 1
ATOM 8343 O O . ALA B 1 420 ? 12.172 24.406 1.522 1 98.56 420 ALA B O 1
ATOM 8344 N N . LEU B 1 421 ? 12.805 23.328 -0.307 1 97.94 421 LEU B N 1
ATOM 8345 C CA . LEU B 1 421 ? 14.219 23.375 0.041 1 97.94 421 LEU B CA 1
ATOM 8346 C C . LEU B 1 421 ? 14.883 24.594 -0.609 1 97.94 421 LEU B C 1
ATOM 8348 O O . LEU B 1 421 ? 14.578 24.938 -1.752 1 97.94 421 LEU B O 1
ATOM 8352 N N . PRO B 1 422 ? 15.812 25.203 0.144 1 97.25 422 PRO B N 1
ATOM 8353 C CA . PRO B 1 422 ? 16.531 26.344 -0.456 1 97.25 422 PRO B CA 1
ATOM 8354 C C . PRO B 1 422 ? 17.266 25.953 -1.742 1 97.25 422 PRO B C 1
ATOM 8356 O O . PRO B 1 422 ? 17.828 24.859 -1.831 1 97.25 422 PRO B O 1
ATOM 8359 N N . VAL B 1 423 ? 17.312 26.828 -2.738 1 94.56 423 VAL B N 1
ATOM 8360 C CA . VAL B 1 423 ? 17.953 26.547 -4.016 1 94.56 423 VAL B CA 1
ATOM 8361 C C . VAL B 1 423 ? 19.469 26.5 -3.824 1 94.56 423 VAL B C 1
ATOM 8363 O O . VAL B 1 423 ? 20.188 25.859 -4.602 1 94.56 423 VAL B O 1
ATOM 8366 N N . SER B 1 424 ? 19.938 27.312 -2.891 1 93.19 424 SER B N 1
ATOM 8367 C CA . SER B 1 424 ? 21.312 27.328 -2.402 1 93.19 424 SER B CA 1
ATOM 8368 C C . SER B 1 424 ? 21.375 27.797 -0.952 1 93.19 424 SER B C 1
ATOM 8370 O O . SER B 1 424 ? 20.391 28.297 -0.412 1 93.19 424 SER B O 1
ATOM 8372 N N . PRO B 1 425 ? 22.469 27.547 -0.273 1 91.75 425 PRO B N 1
ATOM 8373 C CA . PRO B 1 425 ? 22.531 27.922 1.143 1 91.75 425 PRO B CA 1
ATOM 8374 C C . PRO B 1 425 ? 22.203 29.391 1.385 1 91.75 425 PRO B C 1
ATOM 8376 O O . PRO B 1 425 ? 22.766 30.266 0.729 1 91.75 425 PRO B O 1
ATOM 8379 N N . GLY B 1 426 ? 21.312 29.609 2.262 1 91.44 426 GLY B N 1
ATOM 8380 C CA . GLY B 1 426 ? 20.953 30.953 2.656 1 91.44 426 GLY B CA 1
ATOM 8381 C C . GLY B 1 426 ? 19.891 31.578 1.763 1 91.44 426 GLY B C 1
ATOM 8382 O O . GLY B 1 426 ? 19.344 32.625 2.086 1 91.44 426 GLY B O 1
ATOM 8383 N N . LYS B 1 427 ? 19.562 30.953 0.72 1 94 427 LYS B N 1
ATOM 8384 C CA . LYS B 1 427 ? 18.578 31.469 -0.224 1 94 427 LYS B CA 1
ATOM 8385 C C . LYS B 1 427 ? 17.203 30.844 0.024 1 94 427 LYS B C 1
ATOM 8387 O O . LYS B 1 427 ? 17.062 29.984 0.883 1 94 427 LYS B O 1
ATOM 8392 N N . ARG B 1 428 ? 16.281 31.391 -0.631 1 95.5 428 ARG B N 1
ATOM 8393 C CA . ARG B 1 428 ? 14.914 30.875 -0.515 1 95.5 428 ARG B CA 1
ATOM 8394 C C . ARG B 1 428 ? 14.711 29.656 -1.408 1 95.5 428 ARG B C 1
ATOM 8396 O O . ARG B 1 428 ? 15.492 29.422 -2.33 1 95.5 428 ARG B O 1
ATOM 8403 N N . PRO B 1 429 ? 13.633 28.859 -1.096 1 97.56 429 PRO B N 1
ATOM 8404 C CA . PRO B 1 429 ? 13.188 27.859 -2.066 1 97.56 429 PRO B CA 1
ATOM 8405 C C . PRO B 1 429 ? 12.719 28.484 -3.381 1 97.56 429 PRO B C 1
ATOM 8407 O O . PRO B 1 429 ? 12.57 29.703 -3.473 1 97.56 429 PRO B O 1
ATOM 8410 N N . PRO B 1 430 ? 12.523 27.641 -4.43 1 96.12 430 PRO B N 1
ATOM 8411 C CA . PRO B 1 430 ? 12.016 28.188 -5.691 1 96.12 430 PRO B CA 1
ATOM 8412 C C . PRO B 1 430 ? 10.719 28.969 -5.512 1 96.12 430 PRO B C 1
ATOM 8414 O O . PRO B 1 430 ? 9.852 28.578 -4.734 1 96.12 430 PRO B O 1
ATOM 8417 N N . LEU B 1 431 ? 10.633 30.078 -6.234 1 95.94 431 LEU B N 1
ATOM 8418 C CA . LEU B 1 431 ? 9.438 30.922 -6.168 1 95.94 431 LEU B CA 1
ATOM 8419 C C . LEU B 1 431 ? 8.391 30.438 -7.172 1 95.94 431 LEU B C 1
ATOM 8421 O O . LEU B 1 431 ? 8.719 30.125 -8.32 1 95.94 431 LEU B O 1
ATOM 8425 N N . HIS B 1 432 ? 7.23 30.375 -6.695 1 96.56 432 HIS B N 1
ATOM 8426 C CA . HIS B 1 432 ? 6.094 30.109 -7.57 1 96.56 432 HIS B CA 1
ATOM 8427 C C . HIS B 1 432 ? 5.285 31.375 -7.82 1 96.56 432 HIS B C 1
ATOM 8429 O O . HIS B 1 432 ? 4.625 31.891 -6.91 1 96.56 432 HIS B O 1
ATOM 8435 N N . SER B 1 433 ? 5.215 31.797 -9.016 1 95.12 433 SER B N 1
ATOM 8436 C CA . SER B 1 433 ? 4.52 33.031 -9.336 1 95.12 433 SER B CA 1
ATOM 8437 C C . SER B 1 433 ? 3.023 32.938 -9.078 1 95.12 433 SER B C 1
ATOM 8439 O O . SER B 1 433 ? 2.342 33.938 -8.867 1 95.12 433 SER B O 1
ATOM 8441 N N . SER B 1 434 ? 2.527 31.688 -9.039 1 97.81 434 SER B N 1
ATOM 8442 C CA . SER B 1 434 ? 1.11 31.438 -8.789 1 97.81 434 SER B CA 1
ATOM 8443 C C . SER B 1 434 ? 0.851 31.141 -7.32 1 97.81 434 SER B C 1
ATOM 8445 O O . SER B 1 434 ? -0.149 30.5 -6.98 1 97.81 434 SER B O 1
ATOM 8447 N N . SER B 1 435 ? 1.759 31.641 -6.488 1 98.69 435 SER B N 1
ATOM 8448 C CA . SER B 1 435 ? 1.649 31.391 -5.055 1 98.69 435 SER B CA 1
ATOM 8449 C C . SER B 1 435 ? 0.337 31.938 -4.496 1 98.69 435 SER B C 1
ATOM 8451 O O . SER B 1 435 ? -0.103 33.031 -4.883 1 98.69 435 SER B O 1
ATOM 8453 N N . VAL B 1 436 ? -0.234 31.125 -3.588 1 98.88 436 VAL B N 1
ATOM 8454 C CA . VAL B 1 436 ? -1.455 31.578 -2.926 1 98.88 436 VAL B CA 1
ATOM 8455 C C . VAL B 1 436 ? -1.236 31.625 -1.416 1 98.88 436 VAL B C 1
ATOM 8457 O O . VAL B 1 436 ? -2.088 32.125 -0.675 1 98.88 436 VAL B O 1
ATOM 8460 N N . THR B 1 437 ? -0.134 31.172 -0.95 1 98.75 437 THR B N 1
ATOM 8461 C CA . THR B 1 437 ? 0.287 31.297 0.442 1 98.75 437 THR B CA 1
ATOM 8462 C C . THR B 1 437 ? 1.77 30.969 0.588 1 98.75 437 THR B C 1
ATOM 8464 O O . THR B 1 437 ? 2.352 30.297 -0.273 1 98.75 437 THR B O 1
ATOM 8467 N N . ALA B 1 438 ? 2.383 31.5 1.571 1 98.62 438 ALA B N 1
ATOM 8468 C CA . ALA B 1 438 ? 3.656 31 2.08 1 98.62 438 ALA B CA 1
ATOM 8469 C C . ALA B 1 438 ? 3.451 30.141 3.33 1 98.62 438 ALA B C 1
ATOM 8471 O O . ALA B 1 438 ? 2.445 30.297 4.031 1 98.62 438 ALA B O 1
ATOM 8472 N N . SER B 1 439 ? 4.312 29.25 3.529 1 98.38 439 SER B N 1
ATOM 8473 C CA . SER B 1 439 ? 4.254 28.391 4.703 1 98.38 439 SER B CA 1
ATOM 8474 C C . SER B 1 439 ? 5.637 27.875 5.074 1 98.38 439 SER B C 1
ATOM 8476 O O . SER B 1 439 ? 6.617 28.156 4.387 1 98.38 439 SER B O 1
ATOM 8478 N N . HIS B 1 440 ? 5.695 27.312 6.273 1 98.56 440 HIS B N 1
ATOM 8479 C CA . HIS B 1 440 ? 6.992 26.859 6.75 1 98.56 440 HIS B CA 1
ATOM 8480 C C . HIS B 1 440 ? 6.832 25.766 7.812 1 98.56 440 HIS B C 1
ATOM 8482 O O . HIS B 1 440 ? 6.246 26.016 8.867 1 98.56 440 HIS B O 1
ATOM 8488 N N . TYR B 1 441 ? 7.266 24.656 7.527 1 98.06 441 TYR B N 1
ATOM 8489 C CA . TYR B 1 441 ? 7.453 23.516 8.43 1 98.06 441 TYR B CA 1
ATOM 8490 C C . TYR B 1 441 ? 8.492 22.547 7.879 1 98.06 441 TYR B C 1
ATOM 8492 O O . TYR B 1 441 ? 8.836 22.609 6.699 1 98.06 441 TYR B O 1
ATOM 8500 N N . ALA B 1 442 ? 9.047 21.703 8.656 1 96.62 442 ALA B N 1
ATOM 8501 C CA . ALA B 1 442 ? 10.016 20.719 8.219 1 96.62 442 ALA B CA 1
ATOM 8502 C C . ALA B 1 442 ? 9.367 19.672 7.305 1 96.62 442 ALA B C 1
ATOM 8504 O O . ALA B 1 442 ? 8.141 19.547 7.285 1 96.62 442 ALA B O 1
ATOM 8505 N N . LEU B 1 443 ? 10.18 19.094 6.414 1 96.56 443 LEU B N 1
ATOM 8506 C CA . LEU B 1 443 ? 9.758 17.812 5.863 1 96.56 443 LEU B CA 1
ATOM 8507 C C . LEU B 1 443 ? 9.672 16.75 6.957 1 96.56 443 LEU B C 1
ATOM 8509 O O . LEU B 1 443 ? 10.695 16.203 7.391 1 96.56 443 LEU B O 1
ATOM 8513 N N . ASP B 1 444 ? 8.391 16.484 7.32 1 95.44 444 ASP B N 1
ATOM 8514 C CA . ASP B 1 444 ? 8.18 15.695 8.531 1 95.44 444 ASP B CA 1
ATOM 8515 C C . ASP B 1 444 ? 7.246 14.516 8.258 1 95.44 444 ASP B C 1
ATOM 8517 O O . ASP B 1 444 ? 6.094 14.711 7.855 1 95.44 444 ASP B O 1
ATOM 8521 N N . SER B 1 445 ? 7.727 13.336 8.422 1 95.69 445 SER B N 1
ATOM 8522 C CA . SER B 1 445 ? 6.949 12.102 8.305 1 95.69 445 SER B CA 1
ATOM 8523 C C . SER B 1 445 ? 7.16 11.203 9.516 1 95.69 445 SER B C 1
ATOM 8525 O O . SER B 1 445 ? 8.281 11.078 10.016 1 95.69 445 SER B O 1
ATOM 8527 N N . HIS B 1 446 ? 6.078 10.594 10.016 1 96.69 446 HIS B N 1
ATOM 8528 C CA . HIS B 1 446 ? 6.148 9.672 11.156 1 96.69 446 HIS B CA 1
ATOM 8529 C C . HIS B 1 446 ? 6.375 8.242 10.688 1 96.69 446 HIS B C 1
ATOM 8531 O O . HIS B 1 446 ? 6.367 7.965 9.484 1 96.69 446 HIS B O 1
ATOM 8537 N N . ALA B 1 447 ? 6.617 7.371 11.664 1 96.31 447 ALA B N 1
ATOM 8538 C CA . ALA B 1 447 ? 6.984 5.988 11.383 1 96.31 447 ALA B CA 1
ATOM 8539 C C . ALA B 1 447 ? 5.91 5.293 10.547 1 96.31 447 ALA B C 1
ATOM 8541 O O . ALA B 1 447 ? 4.715 5.512 10.758 1 96.31 447 ALA B O 1
ATOM 8542 N N . ALA B 1 448 ? 6.379 4.465 9.609 1 96.25 448 ALA B N 1
ATOM 8543 C CA . ALA B 1 448 ? 5.449 3.736 8.75 1 96.25 448 ALA B CA 1
ATOM 8544 C C . ALA B 1 448 ? 5.383 2.262 9.148 1 96.25 448 ALA B C 1
ATOM 8546 O O . ALA B 1 448 ? 4.449 1.552 8.758 1 96.25 448 ALA B O 1
ATOM 8547 N N . ARG B 1 449 ? 6.359 1.789 9.922 1 95.75 449 ARG B N 1
ATOM 8548 C CA . ARG B 1 449 ? 6.414 0.406 10.383 1 95.75 449 ARG B CA 1
ATOM 8549 C C . ARG B 1 449 ? 6.68 0.339 11.883 1 95.75 449 ARG B C 1
ATOM 8551 O O . ARG B 1 449 ? 7.25 1.268 12.461 1 95.75 449 ARG B O 1
ATOM 8558 N N . LYS B 1 450 ? 6.262 -0.778 12.477 1 95.38 450 LYS B N 1
ATOM 8559 C CA . LYS B 1 450 ? 6.562 -1.03 13.883 1 95.38 450 LYS B CA 1
ATOM 8560 C C . LYS B 1 450 ? 8.047 -1.323 14.078 1 95.38 450 LYS B C 1
ATOM 8562 O O . LYS B 1 450 ? 8.781 -1.532 13.109 1 95.38 450 LYS B O 1
ATOM 8567 N N . ARG B 1 451 ? 8.414 -1.274 15.281 1 94.06 451 ARG B N 1
ATOM 8568 C CA . ARG B 1 451 ? 9.797 -1.499 15.672 1 94.06 451 ARG B CA 1
ATOM 8569 C C . ARG B 1 451 ? 10.312 -2.824 15.117 1 94.06 451 ARG B C 1
ATOM 8571 O O . ARG B 1 451 ? 9.641 -3.85 15.219 1 94.06 451 ARG B O 1
ATOM 8578 N N . GLU B 1 452 ? 11.438 -2.793 14.43 1 91.38 452 GLU B N 1
ATOM 8579 C CA . GLU B 1 452 ? 12.109 -3.98 13.914 1 91.38 452 GLU B CA 1
ATOM 8580 C C . GLU B 1 452 ? 13.32 -4.344 14.766 1 91.38 452 GLU B C 1
ATOM 8582 O O . GLU B 1 452 ? 14.008 -3.461 15.281 1 91.38 452 GLU B O 1
ATOM 8587 N N . THR B 1 453 ? 13.586 -5.594 14.898 1 87.88 453 THR B N 1
ATOM 8588 C CA . THR B 1 453 ? 14.695 -6.07 15.711 1 87.88 453 THR B CA 1
ATOM 8589 C C . THR B 1 453 ? 16.031 -5.523 15.195 1 87.88 453 THR B C 1
ATOM 8591 O O . THR B 1 453 ? 16.312 -5.621 14 1 87.88 453 THR B O 1
ATOM 8594 N N . GLY B 1 454 ? 16.703 -4.98 16.094 1 83.06 454 GLY B N 1
ATOM 8595 C CA . GLY B 1 454 ? 18.047 -4.555 15.773 1 83.06 454 GLY B CA 1
ATOM 8596 C C . GLY B 1 454 ? 18.109 -3.166 15.164 1 83.06 454 GLY B C 1
ATOM 8597 O O . GLY B 1 454 ? 19.203 -2.625 14.945 1 83.06 454 GLY B O 1
ATOM 8598 N N . ARG B 1 455 ? 16.938 -2.58 14.922 1 87.88 455 ARG B N 1
ATOM 8599 C CA . ARG B 1 455 ? 16.938 -1.248 14.32 1 87.88 455 ARG B CA 1
ATOM 8600 C C . ARG B 1 455 ? 17 -0.166 15.398 1 87.88 455 ARG B C 1
ATOM 8602 O O . ARG B 1 455 ? 16.391 -0.295 16.453 1 87.88 455 ARG B O 1
ATOM 8609 N N . VAL B 1 456 ? 17.734 0.901 15.125 1 83.81 456 VAL B N 1
ATOM 8610 C CA . VAL B 1 456 ? 17.953 1.954 16.109 1 83.81 456 VAL B CA 1
ATOM 8611 C C . VAL B 1 456 ? 16.938 3.072 15.914 1 83.81 456 VAL B C 1
ATOM 8613 O O . VAL B 1 456 ? 16.875 4.008 16.703 1 83.81 456 VAL B O 1
ATOM 8616 N N . HIS B 1 457 ? 16.141 2.969 14.844 1 90 457 HIS B N 1
ATOM 8617 C CA . HIS B 1 457 ? 15.086 3.93 14.555 1 90 457 HIS B CA 1
ATOM 8618 C C . HIS B 1 457 ? 13.922 3.266 13.828 1 90 457 HIS B C 1
ATOM 8620 O O . HIS B 1 457 ? 14.07 2.188 13.25 1 90 457 HIS B O 1
ATOM 8626 N N . LEU B 1 458 ? 12.797 3.889 13.93 1 93.06 458 LEU B N 1
ATOM 8627 C CA . LEU B 1 458 ? 11.633 3.373 13.211 1 93.06 458 LEU B CA 1
ATOM 8628 C C . LEU B 1 458 ? 11.688 3.766 11.742 1 93.06 458 LEU B C 1
ATOM 8630 O O . LEU B 1 458 ? 12.141 4.859 11.398 1 93.06 458 LEU B O 1
ATOM 8634 N N . ASP B 1 459 ? 11.188 2.932 10.883 1 94.25 459 ASP B N 1
ATOM 8635 C CA . ASP B 1 459 ? 11.141 3.172 9.445 1 94.25 459 ASP B CA 1
ATOM 8636 C C . ASP B 1 459 ? 10.211 4.336 9.109 1 94.25 459 ASP B C 1
ATOM 8638 O O . ASP B 1 459 ? 9.023 4.309 9.453 1 94.25 459 ASP B O 1
ATOM 8642 N N . GLY B 1 460 ? 10.742 5.316 8.43 1 93.12 460 GLY B N 1
ATOM 8643 C CA . GLY B 1 460 ? 9.93 6.387 7.875 1 93.12 460 GLY B CA 1
ATOM 8644 C C . GLY B 1 460 ? 9.852 7.605 8.773 1 93.12 460 GLY B C 1
ATOM 8645 O O . GLY B 1 460 ? 9.227 8.609 8.414 1 93.12 460 GLY B O 1
ATOM 8646 N N . PHE B 1 461 ? 10.438 7.52 9.922 1 93.12 461 PHE B N 1
ATOM 8647 C CA . PHE B 1 461 ? 10.438 8.672 10.812 1 93.12 461 PHE B CA 1
ATOM 8648 C C . PHE B 1 461 ? 11.523 9.664 10.414 1 93.12 461 PHE B C 1
ATOM 8650 O O . PHE B 1 461 ? 12.711 9.438 10.68 1 93.12 461 PHE B O 1
ATOM 8657 N N . ILE B 1 462 ? 11.148 10.789 9.773 1 92.5 462 ILE B N 1
ATOM 8658 C CA . ILE B 1 462 ? 12.141 11.719 9.25 1 92.5 462 ILE B CA 1
ATOM 8659 C C . ILE B 1 462 ? 11.742 13.148 9.602 1 92.5 462 ILE B C 1
ATOM 8661 O O . ILE B 1 462 ? 10.57 13.43 9.867 1 92.5 462 ILE B O 1
ATOM 8665 N N . SER B 1 463 ? 12.719 14.031 9.625 1 93.25 463 SER B N 1
ATOM 8666 C CA . SER B 1 463 ? 12.547 15.469 9.781 1 93.25 463 SER B CA 1
ATOM 8667 C C . SER B 1 463 ? 13.695 16.234 9.133 1 93.25 463 SER B C 1
ATOM 8669 O O . SER B 1 463 ? 14.844 16.125 9.57 1 93.25 463 SER B O 1
ATOM 8671 N N . TYR B 1 464 ? 13.461 16.906 8.109 1 93.56 464 TYR B N 1
ATOM 8672 C CA . TYR B 1 464 ? 14.445 17.734 7.418 1 93.56 464 TYR B CA 1
ATOM 8673 C C . TYR B 1 464 ? 14.031 19.203 7.414 1 93.56 464 TYR B C 1
ATOM 8675 O O . TYR B 1 464 ? 12.883 19.516 7.094 1 93.56 464 TYR B O 1
ATOM 8683 N N . PRO B 1 465 ? 14.945 20.031 7.781 1 94.06 465 PRO B N 1
ATOM 8684 C CA . PRO B 1 465 ? 14.594 21.453 7.785 1 94.06 465 PRO B CA 1
ATOM 8685 C C . PRO B 1 465 ? 14.32 21.984 6.383 1 94.06 465 PRO B C 1
ATOM 8687 O O . PRO B 1 465 ? 14.93 21.531 5.41 1 94.06 465 PRO B O 1
ATOM 8690 N N . THR B 1 466 ? 13.414 22.859 6.34 1 96.75 466 THR B N 1
ATOM 8691 C CA . THR B 1 466 ? 13.109 23.625 5.133 1 96.75 466 THR B CA 1
ATOM 8692 C C . THR B 1 466 ? 13.297 25.109 5.375 1 96.75 466 THR B C 1
ATOM 8694 O O . THR B 1 466 ? 13.922 25.516 6.363 1 96.75 466 THR B O 1
ATOM 8697 N N . ALA B 1 467 ? 13 25.891 4.441 1 97.88 467 ALA B N 1
ATOM 8698 C CA . ALA B 1 467 ? 12.828 27.328 4.578 1 97.88 467 ALA B CA 1
ATOM 8699 C C . ALA B 1 467 ? 11.43 27.766 4.145 1 97.88 467 ALA B C 1
ATOM 8701 O O . ALA B 1 467 ? 10.664 26.953 3.621 1 97.88 467 ALA B O 1
ATOM 8702 N N . VAL B 1 468 ? 11.125 29.047 4.488 1 98.5 468 VAL B N 1
ATOM 8703 C CA . VAL B 1 468 ? 9.805 29.516 4.102 1 98.5 468 VAL B CA 1
ATOM 8704 C C . VAL B 1 468 ? 9.625 29.375 2.594 1 98.5 468 VAL B C 1
ATOM 8706 O O . VAL B 1 468 ? 10.453 29.859 1.816 1 98.5 468 VAL B O 1
ATOM 8709 N N . TYR B 1 469 ? 8.648 28.641 2.141 1 98.56 469 TYR B N 1
ATOM 8710 C CA . TYR B 1 469 ? 8.391 28.359 0.732 1 98.56 469 TYR B CA 1
ATOM 8711 C C . TYR B 1 469 ? 7.062 28.953 0.287 1 98.56 469 TYR B C 1
ATOM 8713 O O . TYR B 1 469 ? 6.262 29.391 1.117 1 98.56 469 TYR B O 1
ATOM 8721 N N . THR B 1 470 ? 6.875 29.078 -1.044 1 98.56 470 THR B N 1
ATOM 8722 C CA . THR B 1 470 ? 5.617 29.484 -1.649 1 98.56 470 THR B CA 1
ATOM 8723 C C . THR B 1 470 ? 4.836 28.281 -2.162 1 98.56 470 THR B C 1
ATOM 8725 O O . THR B 1 470 ? 5.43 27.266 -2.547 1 98.56 470 THR B O 1
ATOM 8728 N N . VAL B 1 471 ? 3.531 28.328 -2.094 1 98.88 471 VAL B N 1
ATOM 8729 C CA . VAL B 1 471 ? 2.672 27.234 -2.533 1 98.88 471 VAL B CA 1
ATOM 8730 C C . VAL B 1 471 ? 1.833 27.688 -3.729 1 98.88 471 VAL B C 1
ATOM 8732 O O . VAL B 1 471 ? 1.008 28.594 -3.607 1 98.88 471 VAL B O 1
ATOM 8735 N N . PRO B 1 472 ? 2.01 27.062 -4.871 1 98.75 472 PRO B N 1
ATOM 8736 C CA . PRO B 1 472 ? 1.229 27.469 -6.043 1 98.75 472 PRO B CA 1
ATOM 8737 C C . PRO B 1 472 ? -0.214 26.969 -5.992 1 98.75 472 PRO B C 1
ATOM 8739 O O . PRO B 1 472 ? -0.482 25.906 -5.438 1 98.75 472 PRO B O 1
ATOM 8742 N N . LEU B 1 473 ? -1.08 27.672 -6.617 1 98.88 473 LEU B N 1
ATOM 8743 C CA . LEU B 1 473 ? -2.492 27.312 -6.648 1 98.88 473 LEU B CA 1
ATOM 8744 C C . LEU B 1 473 ? -2.684 25.906 -7.211 1 98.88 473 LEU B C 1
ATOM 8746 O O . LEU B 1 473 ? -3.586 25.188 -6.789 1 98.88 473 LEU B O 1
ATOM 8750 N N . GLY B 1 474 ? -1.824 25.5 -8.086 1 98.88 474 GLY B N 1
ATOM 8751 C CA . GLY B 1 474 ? -1.957 24.25 -8.812 1 98.88 474 GLY B CA 1
ATOM 8752 C C . GLY B 1 474 ? -2.014 23.031 -7.914 1 98.88 474 GLY B C 1
ATOM 8753 O O . GLY B 1 474 ? -2.471 21.969 -8.328 1 98.88 474 GLY B O 1
ATOM 8754 N N . VAL B 1 475 ? -1.582 23.125 -6.652 1 98.88 475 VAL B N 1
ATOM 8755 C CA . VAL B 1 475 ? -1.546 21.969 -5.754 1 98.88 475 VAL B CA 1
ATOM 8756 C C . VAL B 1 475 ? -2.965 21.594 -5.332 1 98.88 475 VAL B C 1
ATOM 8758 O O . VAL B 1 475 ? -3.211 20.484 -4.875 1 98.88 475 VAL B O 1
ATOM 8761 N N . ILE B 1 476 ? -3.988 22.562 -5.516 1 98.88 476 ILE B N 1
ATOM 8762 C CA . ILE B 1 476 ? -5.336 22.266 -5.051 1 98.88 476 ILE B CA 1
ATOM 8763 C C . ILE B 1 476 ? -6.273 22.125 -6.246 1 98.88 476 ILE B C 1
ATOM 8765 O O . ILE B 1 476 ? -7.496 22.078 -6.086 1 98.88 476 ILE B O 1
ATOM 8769 N N . LEU B 1 477 ? -5.723 22.094 -7.512 1 98.88 477 LEU B N 1
ATOM 8770 C CA . LEU B 1 477 ? -6.523 22.031 -8.727 1 98.88 477 LEU B CA 1
ATOM 8771 C C . LEU B 1 477 ? -6.375 20.688 -9.422 1 98.88 477 LEU B C 1
ATOM 8773 O O . LEU B 1 477 ? -5.262 20.266 -9.742 1 98.88 477 LEU B O 1
ATOM 8777 N N . PRO B 1 478 ? -7.527 19.969 -9.602 1 98.12 478 PRO B N 1
ATOM 8778 C CA . PRO B 1 478 ? -7.441 18.781 -10.461 1 98.12 478 PRO B CA 1
ATOM 8779 C C . PRO B 1 478 ? -7.18 19.125 -11.922 1 98.12 478 PRO B C 1
ATOM 8781 O O . PRO B 1 478 ? -7.5 20.234 -12.367 1 98.12 478 PRO B O 1
ATOM 8784 N N . LYS B 1 479 ? -6.711 18.219 -12.695 1 96.94 479 LYS B N 1
ATOM 8785 C CA . LYS B 1 479 ? -6.398 18.438 -14.102 1 96.94 479 LYS B CA 1
ATOM 8786 C C . LYS B 1 479 ? -7.648 18.281 -14.969 1 96.94 479 LYS B C 1
ATOM 8788 O O . LYS B 1 479 ? -7.762 18.922 -16.016 1 96.94 479 LYS B O 1
ATOM 8793 N N . ASP B 1 480 ? -8.633 17.453 -14.469 1 95.06 480 ASP B N 1
ATOM 8794 C CA . ASP B 1 480 ? -9.641 17.031 -15.445 1 95.06 480 ASP B CA 1
ATOM 8795 C C . ASP B 1 480 ? -11.047 17.25 -14.898 1 95.06 480 ASP B C 1
ATOM 8797 O O . ASP B 1 480 ? -12.031 16.812 -15.508 1 95.06 480 ASP B O 1
ATOM 8801 N N . VAL B 1 481 ? -11.242 17.797 -13.727 1 98.19 481 VAL B N 1
ATOM 8802 C CA . VAL B 1 481 ? -12.555 18.125 -13.18 1 98.19 481 VAL B CA 1
ATOM 8803 C C . VAL B 1 481 ? -12.703 19.641 -13.07 1 98.19 481 VAL B C 1
ATOM 8805 O O . VAL B 1 481 ? -11.945 20.297 -12.344 1 98.19 481 VAL B O 1
ATOM 8808 N N . ASP B 1 482 ? -13.695 20.219 -13.633 1 98.5 482 ASP B N 1
ATOM 8809 C CA . ASP B 1 482 ? -13.75 21.641 -13.938 1 98.5 482 ASP B CA 1
ATOM 8810 C C . ASP B 1 482 ? -14.219 22.438 -12.734 1 98.5 482 ASP B C 1
ATOM 8812 O O . ASP B 1 482 ? -14.023 23.656 -12.68 1 98.5 482 ASP B O 1
ATOM 8816 N N . ASN B 1 483 ? -14.891 21.812 -11.797 1 98.88 483 ASN B N 1
ATOM 8817 C CA . ASN B 1 483 ? -15.5 22.578 -10.711 1 98.88 483 ASN B CA 1
ATOM 8818 C C . ASN B 1 483 ? -15.242 21.938 -9.352 1 98.88 483 ASN B C 1
ATOM 8820 O O . ASN B 1 483 ? -16.125 21.875 -8.508 1 98.88 483 ASN B O 1
ATOM 8824 N N . LEU B 1 484 ? -14.008 21.375 -9.188 1 98.94 484 LEU B N 1
ATOM 8825 C CA . LEU B 1 484 ? -13.578 20.75 -7.938 1 98.94 484 LEU B CA 1
ATOM 8826 C C . LEU B 1 484 ? -12.273 21.375 -7.441 1 98.94 484 LEU B C 1
ATOM 8828 O O . LEU B 1 484 ? -11.375 21.656 -8.234 1 98.94 484 LEU B O 1
ATOM 8832 N N . LEU B 1 485 ? -12.18 21.672 -6.117 1 98.94 485 LEU B N 1
ATOM 8833 C CA . LEU B 1 485 ? -10.945 22.094 -5.465 1 98.94 485 LEU B CA 1
ATOM 8834 C C . LEU B 1 485 ? -10.602 21.172 -4.301 1 98.94 485 LEU B C 1
ATOM 8836 O O . LEU B 1 485 ? -11.5 20.625 -3.646 1 98.94 485 LEU B O 1
ATOM 8840 N N . LEU B 1 486 ? -9.289 20.969 -4.02 1 98.81 486 LEU B N 1
ATOM 8841 C CA . LEU B 1 486 ? -8.797 20.016 -3.031 1 98.81 486 LEU B CA 1
ATOM 8842 C C . LEU B 1 486 ? -7.793 20.688 -2.094 1 98.81 486 LEU B C 1
ATOM 8844 O O . LEU B 1 486 ? -6.613 20.328 -2.096 1 98.81 486 LEU B O 1
ATOM 8848 N N . PRO B 1 487 ? -8.18 21.469 -1.176 1 98.81 487 PRO B N 1
ATOM 8849 C CA . PRO B 1 487 ? -7.266 22.281 -0.374 1 98.81 487 PRO B CA 1
ATOM 8850 C C . PRO B 1 487 ? -6.598 21.5 0.751 1 98.81 487 PRO B C 1
ATOM 8852 O O . PRO B 1 487 ? -5.66 21.984 1.385 1 98.81 487 PRO B O 1
ATOM 8855 N N . VAL B 1 488 ? -7.031 20.25 1.086 1 98.69 488 VAL B N 1
ATOM 8856 C CA . VAL B 1 488 ? -6.477 19.469 2.188 1 98.69 488 VAL B CA 1
ATOM 8857 C C . VAL B 1 488 ? -5.75 18.234 1.639 1 98.69 488 VAL B C 1
ATOM 8859 O O . VAL B 1 488 ? -4.539 18.094 1.821 1 98.69 488 VAL B O 1
ATOM 8862 N N . PRO B 1 489 ? -6.461 17.375 0.835 1 98.25 489 PRO B N 1
ATOM 8863 C CA . PRO B 1 489 ? -5.695 16.312 0.187 1 98.25 489 PRO B CA 1
ATOM 8864 C C . PRO B 1 489 ? -4.941 16.797 -1.051 1 98.25 489 PRO B C 1
ATOM 8866 O O . PRO B 1 489 ? -5.199 16.328 -2.16 1 98.25 489 PRO B O 1
ATOM 8869 N N . VAL B 1 490 ? -3.975 17.594 -0.895 1 98.56 490 VAL B N 1
ATOM 8870 C CA . VAL B 1 490 ? -3.309 18.375 -1.933 1 98.56 490 VAL B CA 1
ATOM 8871 C C . VAL B 1 490 ? -2.439 17.453 -2.791 1 98.56 490 VAL B C 1
ATOM 8873 O O . VAL B 1 490 ? -2.227 16.297 -2.447 1 98.56 490 VAL B O 1
ATOM 8876 N N . SER B 1 491 ? -1.986 18.031 -3.85 1 98.69 491 SER B N 1
ATOM 8877 C CA . SER B 1 491 ? -1.135 17.359 -4.828 1 98.69 491 SER B CA 1
ATOM 8878 C C . SER B 1 491 ? 0.331 17.406 -4.41 1 98.69 491 SER B C 1
ATOM 8880 O O . SER B 1 491 ? 0.89 18.484 -4.199 1 98.69 491 SER B O 1
ATOM 8882 N N . GLY B 1 492 ? 0.908 16.25 -4.266 1 98.56 492 GLY B N 1
ATOM 8883 C CA . GLY B 1 492 ? 2.328 16.234 -3.951 1 98.56 492 GLY B CA 1
ATOM 8884 C C . GLY B 1 492 ? 2.861 14.844 -3.664 1 98.56 492 GLY B C 1
ATOM 8885 O O . GLY B 1 492 ? 2.088 13.891 -3.504 1 98.56 492 GLY B O 1
ATOM 8886 N N . SER B 1 493 ? 4.211 14.688 -3.662 1 98.38 493 SER B N 1
ATOM 8887 C CA . SER B 1 493 ? 4.875 13.461 -3.229 1 98.38 493 SER B CA 1
ATOM 8888 C C . SER B 1 493 ? 4.699 13.234 -1.73 1 98.38 493 SER B C 1
ATOM 8890 O O . SER B 1 493 ? 4.23 14.125 -1.016 1 98.38 493 SER B O 1
ATOM 8892 N N . HIS B 1 494 ? 5.059 12.07 -1.293 1 98.31 494 HIS B N 1
ATOM 8893 C CA . HIS B 1 494 ? 5.031 11.781 0.138 1 98.31 494 HIS B CA 1
ATOM 8894 C C . HIS B 1 494 ? 5.844 12.812 0.918 1 98.31 494 HIS B C 1
ATOM 8896 O O . HIS B 1 494 ? 5.375 13.344 1.925 1 98.31 494 HIS B O 1
ATOM 8902 N N . ILE B 1 495 ? 6.996 13.125 0.433 1 98.31 495 ILE B N 1
ATOM 8903 C CA . ILE B 1 495 ? 7.895 14.031 1.146 1 98.31 495 ILE B CA 1
ATOM 8904 C C . ILE B 1 495 ? 7.426 15.469 0.957 1 98.31 495 ILE B C 1
ATOM 8906 O O . ILE B 1 495 ? 7.414 16.25 1.908 1 98.31 495 ILE B O 1
ATOM 8910 N N . GLY B 1 496 ? 7.027 15.812 -0.233 1 98.69 496 GLY B N 1
ATOM 8911 C CA . GLY B 1 496 ? 6.492 17.156 -0.436 1 98.69 496 GLY B CA 1
ATOM 8912 C C . GLY B 1 496 ? 5.254 17.438 0.394 1 98.69 496 GLY B C 1
ATOM 8913 O O . GLY B 1 496 ? 5.148 18.484 1.03 1 98.69 496 GLY B O 1
ATOM 8914 N N . PHE B 1 497 ? 4.34 16.484 0.418 1 98.56 497 PHE B N 1
ATOM 8915 C CA . PHE B 1 497 ? 3.102 16.594 1.179 1 98.56 497 PHE B CA 1
ATOM 8916 C C . PHE B 1 497 ? 3.391 16.75 2.668 1 98.56 497 PHE B C 1
ATOM 8918 O O . PHE B 1 497 ? 2.637 17.406 3.391 1 98.56 497 PHE B O 1
ATOM 8925 N N . SER B 1 498 ? 4.52 16.25 3.123 1 97.94 498 SER B N 1
ATOM 8926 C CA . SER B 1 498 ? 4.828 16.141 4.547 1 97.94 498 SER B CA 1
ATOM 8927 C C . SER B 1 498 ? 5.047 17.531 5.16 1 97.94 498 SER B C 1
ATOM 8929 O O . SER B 1 498 ? 5.02 17.672 6.383 1 97.94 498 SER B O 1
ATOM 8931 N N . THR B 1 499 ? 5.254 18.516 4.359 1 98.06 499 THR B N 1
ATOM 8932 C CA . THR B 1 499 ? 5.363 19.875 4.898 1 98.06 499 THR B CA 1
ATOM 8933 C C . THR B 1 499 ? 4.086 20.672 4.633 1 98.06 499 THR B C 1
ATOM 8935 O O . THR B 1 499 ? 3.768 21.609 5.363 1 98.06 499 THR B O 1
ATOM 8938 N N . LEU B 1 500 ? 3.314 20.297 3.625 1 98.31 500 LEU B N 1
ATOM 8939 C CA . LEU B 1 500 ? 2.088 21.016 3.268 1 98.31 500 LEU B CA 1
ATOM 8940 C C . LEU B 1 500 ? 0.959 20.656 4.23 1 98.31 500 LEU B C 1
ATOM 8942 O O . LEU B 1 500 ? 0 21.422 4.375 1 98.31 500 LEU B O 1
ATOM 8946 N N . ARG B 1 501 ? 1.061 19.547 4.891 1 97.69 501 ARG B N 1
ATOM 8947 C CA . ARG B 1 501 ? -0.056 18.922 5.582 1 97.69 501 ARG B CA 1
ATOM 8948 C C . ARG B 1 501 ? -0.29 19.562 6.949 1 97.69 501 ARG B C 1
ATOM 8950 O O . ARG B 1 501 ? -0.938 18.969 7.812 1 97.69 501 ARG B O 1
ATOM 8957 N N . MET B 1 502 ? 0.233 20.75 7.168 1 98.31 502 MET B N 1
ATOM 8958 C CA . MET B 1 502 ? 0.013 21.453 8.43 1 98.31 502 MET B CA 1
ATOM 8959 C C . MET B 1 502 ? -1.272 22.266 8.383 1 98.31 502 MET B C 1
ATOM 8961 O O . MET B 1 502 ? -1.605 22.844 7.352 1 98.31 502 MET B O 1
ATOM 8965 N N . GLU B 1 503 ? -1.936 22.344 9.531 1 98.44 503 GLU B N 1
ATOM 8966 C CA . GLU B 1 503 ? -3.223 23.031 9.625 1 98.44 503 GLU B CA 1
ATOM 8967 C C . GLU B 1 503 ? -3.117 24.469 9.148 1 98.44 503 GLU B C 1
ATOM 8969 O O . GLU B 1 503 ? -3.994 24.969 8.438 1 98.44 503 GLU B O 1
ATOM 8974 N N . PRO B 1 504 ? -2.031 25.281 9.492 1 98.56 504 PRO B N 1
ATOM 8975 C CA . PRO B 1 504 ? -1.945 26.641 8.984 1 98.56 504 PRO B CA 1
ATOM 8976 C C . PRO B 1 504 ? -1.94 26.703 7.461 1 98.56 504 PRO B C 1
ATOM 8978 O O . PRO B 1 504 ? -2.635 27.547 6.871 1 98.56 504 PRO B O 1
ATOM 8981 N N . CYS B 1 505 ? -1.175 25.859 6.883 1 98.69 505 CYS B N 1
ATOM 8982 C CA . CYS B 1 505 ? -1.121 25.812 5.426 1 98.69 505 CYS B CA 1
ATOM 8983 C C . CYS B 1 505 ? -2.473 25.422 4.844 1 98.69 505 CYS B C 1
ATOM 8985 O O . CYS B 1 505 ? -2.938 26.031 3.877 1 98.69 505 CYS B O 1
ATOM 8987 N N . TRP B 1 506 ? -3.143 24.438 5.438 1 98.75 506 TRP B N 1
ATOM 8988 C CA . TRP B 1 506 ? -4.441 23.984 4.957 1 98.75 506 TRP B CA 1
ATOM 8989 C C . TRP B 1 506 ? -5.496 25.078 5.129 1 98.75 506 TRP B C 1
ATOM 8991 O O . TRP B 1 506 ? -6.402 25.203 4.305 1 98.75 506 TRP B O 1
ATOM 9001 N N . MET B 1 507 ? -5.406 25.812 6.199 1 98.81 507 MET B N 1
ATOM 9002 C CA . MET B 1 507 ? -6.32 26.953 6.367 1 98.81 507 MET B CA 1
ATOM 9003 C C . MET B 1 507 ? -6.121 27.984 5.262 1 98.81 507 MET B C 1
ATOM 9005 O O . MET B 1 507 ? -7.09 28.484 4.691 1 98.81 507 MET B O 1
ATOM 9009 N N . ALA B 1 508 ? -4.84 28.25 4.984 1 98.88 508 ALA B N 1
ATOM 9010 C CA . ALA B 1 508 ? -4.531 29.219 3.938 1 98.88 508 ALA B CA 1
ATOM 9011 C C . ALA B 1 508 ? -4.973 28.703 2.57 1 98.88 508 ALA B C 1
ATOM 9013 O O . ALA B 1 508 ? -5.496 29.469 1.753 1 98.88 508 ALA B O 1
ATOM 9014 N N . LEU B 1 509 ? -4.773 27.469 2.307 1 98.94 509 LEU B N 1
ATOM 9015 C CA . LEU B 1 509 ? -5.211 26.875 1.049 1 98.94 509 LEU B CA 1
ATOM 9016 C C . LEU B 1 509 ? -6.734 26.844 0.962 1 98.94 509 LEU B C 1
ATOM 9018 O O . LEU B 1 509 ? -7.301 26.984 -0.123 1 98.94 509 LEU B O 1
ATOM 9022 N N . GLY B 1 510 ? -7.383 26.594 2.121 1 98.94 510 GLY B N 1
ATOM 9023 C CA . GLY B 1 510 ? -8.828 26.734 2.166 1 98.94 510 GLY B CA 1
ATOM 9024 C C . GLY B 1 510 ? -9.312 28.109 1.772 1 98.94 510 GLY B C 1
ATOM 9025 O O . GLY B 1 510 ? -10.25 28.25 0.974 1 98.94 510 GLY B O 1
ATOM 9026 N N . GLN B 1 511 ? -8.68 29.141 2.291 1 98.94 511 GLN B N 1
ATOM 9027 C CA . GLN B 1 511 ? -9 30.516 1.92 1 98.94 511 GLN B CA 1
ATOM 9028 C C . GLN B 1 511 ? -8.844 30.719 0.418 1 98.94 511 GLN B C 1
ATOM 9030 O O . GLN B 1 511 ? -9.727 31.297 -0.232 1 98.94 511 GLN B O 1
ATOM 9035 N N . ALA B 1 512 ? -7.738 30.25 -0.084 1 98.94 512 ALA B N 1
ATOM 9036 C CA . ALA B 1 512 ? -7.488 30.359 -1.519 1 98.94 512 ALA B CA 1
ATOM 9037 C C . ALA B 1 512 ? -8.555 29.625 -2.322 1 98.94 512 ALA B C 1
ATOM 9039 O O . ALA B 1 512 ? -9 30.109 -3.365 1 98.94 512 ALA B O 1
ATOM 9040 N N . ALA B 1 513 ? -8.945 28.5 -1.869 1 98.94 513 ALA B N 1
ATOM 9041 C CA . ALA B 1 513 ? -9.961 27.703 -2.549 1 98.94 513 ALA B CA 1
ATOM 9042 C C . ALA B 1 513 ? -11.297 28.438 -2.598 1 98.94 513 ALA B C 1
ATOM 9044 O O . ALA B 1 513 ? -11.969 28.453 -3.633 1 98.94 513 ALA B O 1
ATOM 9045 N N . GLY B 1 514 ? -11.703 29.047 -1.478 1 98.94 514 GLY B N 1
ATOM 9046 C CA . GLY B 1 514 ? -12.938 29.812 -1.438 1 98.94 514 GLY B CA 1
ATOM 9047 C C . GLY B 1 514 ? -12.961 30.969 -2.41 1 98.94 514 GLY B C 1
ATOM 9048 O O . GLY B 1 514 ? -13.945 31.188 -3.113 1 98.94 514 GLY B O 1
ATOM 9049 N N . ILE B 1 515 ? -11.883 31.688 -2.479 1 98.94 515 ILE B N 1
ATOM 9050 C CA . ILE B 1 515 ? -11.789 32.844 -3.365 1 98.94 515 ILE B CA 1
ATOM 9051 C C . ILE B 1 515 ? -11.734 32.375 -4.816 1 98.94 515 ILE B C 1
ATOM 9053 O O . ILE B 1 515 ? -12.367 32.969 -5.695 1 98.94 515 ILE B O 1
ATOM 9057 N N . THR B 1 516 ? -10.945 31.297 -5.07 1 98.94 516 THR B N 1
ATOM 9058 C CA . THR B 1 516 ? -10.891 30.719 -6.41 1 98.94 516 THR B CA 1
ATOM 9059 C C . THR B 1 516 ? -12.289 30.312 -6.879 1 98.94 516 THR B C 1
ATOM 9061 O O . THR B 1 516 ? -12.672 30.594 -8.016 1 98.94 516 THR B O 1
ATOM 9064 N N . ALA B 1 517 ? -13.023 29.688 -6 1 98.94 517 ALA B N 1
ATOM 9065 C CA . ALA B 1 517 ? -14.383 29.281 -6.32 1 98.94 517 ALA B CA 1
ATOM 9066 C C . ALA B 1 517 ? -15.258 30.484 -6.656 1 98.94 517 ALA B C 1
ATOM 9068 O O . ALA B 1 517 ? -16 30.469 -7.645 1 98.94 517 ALA B O 1
ATOM 9069 N N . ALA B 1 518 ? -15.203 31.516 -5.867 1 98.88 518 ALA B N 1
ATOM 9070 C CA . ALA B 1 518 ? -16 32.719 -6.09 1 98.88 518 ALA B CA 1
ATOM 9071 C C . ALA B 1 518 ? -15.664 33.375 -7.434 1 98.88 518 ALA B C 1
ATOM 9073 O O . ALA B 1 518 ? -16.562 33.75 -8.188 1 98.88 518 ALA B O 1
ATOM 9074 N N . LEU B 1 519 ? -14.383 33.469 -7.738 1 98.75 519 LEU B N 1
ATOM 9075 C CA . LEU B 1 519 ? -13.945 34.062 -9 1 98.75 519 LEU B CA 1
ATOM 9076 C C . LEU B 1 519 ? -14.414 33.25 -10.188 1 98.75 519 LEU B C 1
ATOM 9078 O O . LEU B 1 519 ? -14.836 33.781 -11.203 1 98.75 519 LEU B O 1
ATOM 9082 N N . ALA B 1 520 ? -14.258 31.906 -10.023 1 98.88 520 ALA B N 1
ATOM 9083 C CA . ALA B 1 520 ? -14.695 31.016 -11.094 1 98.88 520 ALA B CA 1
ATOM 9084 C C . ALA B 1 520 ? -16.188 31.188 -11.383 1 98.88 520 ALA B C 1
ATOM 9086 O O . ALA B 1 520 ? -16.594 31.203 -12.547 1 98.88 520 ALA B O 1
ATOM 9087 N N . ILE B 1 521 ? -17 31.328 -10.375 1 98.75 521 ILE B N 1
ATOM 9088 C CA . ILE B 1 521 ? -18.438 31.5 -10.5 1 98.75 521 ILE B CA 1
ATOM 9089 C C . ILE B 1 521 ? -18.719 32.844 -11.156 1 98.75 521 ILE B C 1
ATOM 9091 O O . ILE B 1 521 ? -19.5 32.938 -12.117 1 98.75 521 ILE B O 1
ATOM 9095 N N . ASP B 1 522 ? -18.125 33.906 -10.688 1 98.5 522 ASP B N 1
ATOM 9096 C CA . ASP B 1 522 ? -18.391 35.25 -11.172 1 98.5 522 ASP B CA 1
ATOM 9097 C C . ASP B 1 522 ? -18 35.406 -12.641 1 98.5 522 ASP B C 1
ATOM 9099 O O . ASP B 1 522 ? -18.672 36.062 -13.406 1 98.5 522 ASP B O 1
ATOM 9103 N N . LYS B 1 523 ? -16.922 34.75 -13.016 1 98.19 523 LYS B N 1
ATOM 9104 C CA . LYS B 1 523 ? -16.391 34.938 -14.367 1 98.19 523 LYS B CA 1
ATOM 9105 C C . LYS B 1 523 ? -16.859 33.812 -15.289 1 98.19 523 LYS B C 1
ATOM 9107 O O . LYS B 1 523 ? -16.641 33.875 -16.5 1 98.19 523 LYS B O 1
ATOM 9112 N N . GLY B 1 524 ? -17.484 32.812 -14.773 1 97.81 524 GLY B N 1
ATOM 9113 C CA . GLY B 1 524 ? -17.984 31.703 -15.578 1 97.81 524 GLY B CA 1
ATOM 9114 C C . GLY B 1 524 ? -16.875 30.891 -16.203 1 97.81 524 GLY B C 1
ATOM 9115 O O . GLY B 1 524 ? -16.922 30.578 -17.406 1 97.81 524 GLY B O 1
ATOM 9116 N N . VAL B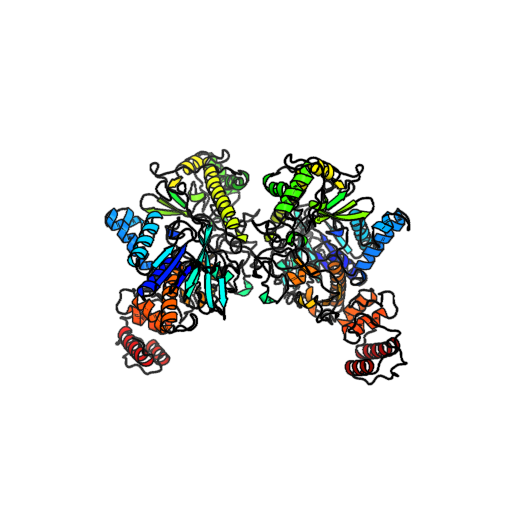 1 525 ? -15.812 30.594 -15.469 1 98.31 525 VAL B N 1
ATOM 9117 C CA . VAL B 1 525 ? -14.688 29.828 -15.992 1 98.31 525 VAL B CA 1
ATOM 9118 C C . VAL B 1 525 ? -14.453 28.594 -15.133 1 98.31 525 VAL B C 1
ATOM 9120 O O . VAL B 1 525 ? -15 28.484 -14.031 1 98.31 525 VAL B O 1
ATOM 9123 N N . LYS B 1 526 ? -13.688 27.609 -15.703 1 98.38 526 LYS B N 1
ATOM 9124 C CA . LYS B 1 526 ? -13.219 26.469 -14.922 1 98.38 526 LYS B CA 1
ATOM 9125 C C . LYS B 1 526 ? -12.312 26.922 -13.781 1 98.38 526 LYS B C 1
ATOM 9127 O O . LYS B 1 526 ? -11.656 27.969 -13.875 1 98.38 526 LYS B O 1
ATOM 9132 N N . VAL B 1 527 ? -12.305 26.172 -12.734 1 98.69 527 VAL B N 1
ATOM 9133 C CA . VAL B 1 527 ? -11.5 26.547 -11.578 1 98.69 527 VAL B CA 1
ATOM 9134 C C . VAL B 1 527 ? -10.039 26.672 -11.984 1 98.69 527 VAL B C 1
ATOM 9136 O O . VAL B 1 527 ? -9.297 27.484 -11.422 1 98.69 527 VAL B O 1
ATOM 9139 N N . ARG B 1 528 ? -9.516 25.859 -12.891 1 97.88 528 ARG B N 1
ATOM 9140 C CA . ARG B 1 528 ? -8.117 25.891 -13.305 1 97.88 528 ARG B CA 1
ATOM 9141 C C . ARG B 1 528 ? -7.828 27.094 -14.195 1 97.88 528 ARG B C 1
ATOM 9143 O O . ARG B 1 528 ? -6.668 27.438 -14.43 1 97.88 528 ARG B O 1
ATOM 9150 N N . ASN B 1 529 ? -8.898 27.781 -14.672 1 97.81 529 ASN B N 1
ATOM 9151 C CA . ASN B 1 529 ? -8.742 28.891 -15.602 1 97.81 529 ASN B CA 1
ATOM 9152 C C . ASN B 1 529 ? -8.906 30.25 -14.906 1 97.81 529 ASN B C 1
ATOM 9154 O O . ASN B 1 529 ? -8.922 31.281 -15.555 1 97.81 529 ASN B O 1
ATOM 9158 N N . VAL B 1 530 ? -9.031 30.266 -13.641 1 98.19 530 VAL B N 1
ATOM 9159 C CA . VAL B 1 530 ? -9.133 31.516 -12.891 1 98.19 530 VAL B CA 1
ATOM 9160 C C . VAL B 1 530 ? -7.871 32.344 -13.086 1 98.19 530 VAL B C 1
ATOM 9162 O O . VAL B 1 530 ? -6.762 31.797 -13.117 1 98.19 530 VAL B O 1
ATOM 9165 N N . ASP B 1 531 ? -8.086 33.656 -13.211 1 96.12 531 ASP B N 1
ATOM 9166 C CA . ASP B 1 531 ? -6.98 34.594 -13.391 1 96.12 531 ASP B CA 1
ATOM 9167 C C . ASP B 1 531 ? -6.172 34.719 -12.102 1 96.12 531 ASP B C 1
ATOM 9169 O O . ASP B 1 531 ? -6.668 35.25 -11.102 1 96.12 531 ASP B O 1
ATOM 9173 N N . ILE B 1 532 ? -4.914 34.406 -12.133 1 96.56 532 ILE B N 1
ATOM 9174 C CA . ILE B 1 532 ? -4.062 34.312 -10.953 1 96.56 532 ILE B CA 1
ATOM 9175 C C . ILE B 1 532 ? -3.854 35.688 -10.352 1 96.56 532 ILE B C 1
ATOM 9177 O O . ILE B 1 532 ? -3.98 35.875 -9.141 1 96.56 532 ILE B O 1
ATOM 9181 N N . PRO B 1 533 ? -3.582 36.719 -11.109 1 94.25 533 PRO B N 1
ATOM 9182 C CA . PRO B 1 533 ? -3.416 38.031 -10.531 1 94.25 533 PRO B CA 1
ATOM 9183 C C . PRO B 1 533 ? -4.66 38.531 -9.789 1 94.25 533 PRO B C 1
ATOM 9185 O O . PRO B 1 533 ? -4.547 39.156 -8.727 1 94.25 533 PRO B O 1
ATOM 9188 N N . SER B 1 534 ? -5.848 38.25 -10.328 1 95.94 534 SER B N 1
ATOM 9189 C CA . SER B 1 534 ? -7.082 38.656 -9.656 1 95.94 534 SER B CA 1
ATOM 9190 C C . SER B 1 534 ? -7.223 37.938 -8.312 1 95.94 534 SER B C 1
ATOM 9192 O O . SER B 1 534 ? -7.617 38.562 -7.32 1 95.94 534 SER B O 1
ATOM 9194 N N . LEU B 1 535 ? -6.938 36.656 -8.359 1 98.19 535 LEU B N 1
ATOM 9195 C CA . LEU B 1 535 ? -6.969 35.875 -7.125 1 98.19 535 LEU B CA 1
ATOM 9196 C C . LEU B 1 535 ? -5.984 36.438 -6.102 1 98.19 535 LEU B C 1
ATOM 9198 O O . LEU B 1 535 ? -6.34 36.656 -4.938 1 98.19 535 LEU B O 1
ATOM 9202 N N . GLN B 1 536 ? -4.789 36.719 -6.496 1 97.81 536 GLN B N 1
ATOM 9203 C CA . GLN B 1 536 ? -3.734 37.188 -5.613 1 97.81 536 GLN B CA 1
ATOM 9204 C C . GLN B 1 536 ? -4.066 38.594 -5.074 1 97.81 536 GLN B C 1
ATOM 9206 O O . GLN B 1 536 ? -3.752 38.906 -3.922 1 97.81 536 GLN B O 1
ATOM 9211 N N . ASP B 1 537 ? -4.715 39.375 -5.887 1 95.69 537 ASP B N 1
ATOM 9212 C CA . ASP B 1 537 ? -5.129 40.688 -5.43 1 95.69 537 ASP B CA 1
ATOM 9213 C C . ASP B 1 537 ? -6.078 40.594 -4.242 1 95.69 537 ASP B C 1
ATOM 9215 O O . ASP B 1 537 ? -5.91 41.312 -3.246 1 95.69 537 ASP B O 1
ATOM 9219 N N . ILE B 1 538 ? -7.039 39.75 -4.34 1 97.81 538 ILE B N 1
ATOM 9220 C CA . ILE B 1 538 ? -8.008 39.562 -3.266 1 97.81 538 ILE B CA 1
ATOM 9221 C C . ILE B 1 538 ? -7.316 39.031 -2.025 1 97.81 538 ILE B C 1
ATOM 9223 O O . ILE B 1 538 ? -7.559 39.469 -0.909 1 97.81 538 ILE B O 1
ATOM 9227 N N . LEU B 1 539 ? -6.445 38.031 -2.201 1 98.62 539 LEU B N 1
ATOM 9228 C CA . LEU B 1 539 ? -5.711 37.438 -1.09 1 98.62 539 LEU B CA 1
ATOM 9229 C C . LEU B 1 539 ? -4.867 38.5 -0.372 1 98.62 539 LEU B C 1
ATOM 9231 O O . LEU B 1 539 ? -4.859 38.562 0.86 1 98.62 539 LEU B O 1
ATOM 9235 N N . ILE B 1 540 ? -4.176 39.312 -1.151 1 97.12 540 ILE B N 1
ATOM 9236 C CA . ILE B 1 540 ? -3.299 40.344 -0.597 1 97.12 540 ILE B CA 1
ATOM 9237 C C . ILE B 1 540 ? -4.129 41.375 0.154 1 97.12 540 ILE B C 1
ATOM 9239 O O . ILE B 1 540 ? -3.75 41.812 1.243 1 97.12 540 ILE B O 1
ATOM 9243 N N . LYS B 1 541 ? -5.238 41.719 -0.405 1 95.31 541 LYS B N 1
ATOM 9244 C CA . LYS B 1 541 ? -6.133 42.688 0.26 1 95.31 541 LYS B CA 1
ATOM 9245 C C . LYS B 1 541 ? -6.641 42.125 1.584 1 95.31 541 LYS B C 1
ATOM 9247 O O . LYS B 1 541 ? -6.91 42.875 2.521 1 95.31 541 LYS B O 1
ATOM 9252 N N . GLN B 1 542 ? -6.688 40.812 1.592 1 96.75 542 GLN B N 1
ATOM 9253 C CA . GLN B 1 542 ? -7.121 40.125 2.812 1 96.75 542 GLN B CA 1
ATOM 9254 C C . GLN B 1 542 ? -5.93 39.781 3.695 1 96.75 542 GLN B C 1
ATOM 9256 O O . GLN B 1 542 ? -6.039 38.938 4.578 1 96.75 542 GLN B O 1
ATOM 9261 N N . LYS B 1 543 ? -4.797 40.344 3.371 1 96.88 543 LYS B N 1
ATOM 9262 C CA . LYS B 1 543 ? -3.584 40.312 4.188 1 96.88 543 LYS B CA 1
ATOM 9263 C C . LYS B 1 543 ? -2.998 38.906 4.23 1 96.88 543 LYS B C 1
ATOM 9265 O O . LYS B 1 543 ? -2.438 38.5 5.25 1 96.88 543 LYS B O 1
ATOM 9270 N N . ALA B 1 544 ? -3.258 38.094 3.238 1 98.5 544 ALA B N 1
ATOM 9271 C CA . ALA B 1 544 ? -2.598 36.812 3.105 1 98.5 544 ALA B CA 1
ATOM 9272 C C . ALA B 1 544 ? -1.17 36.969 2.59 1 98.5 544 ALA B C 1
ATOM 9274 O O . ALA B 1 544 ? -0.929 37.719 1.636 1 98.5 544 ALA B O 1
ATOM 9275 N N . THR B 1 545 ? -0.234 36.312 3.182 1 98.62 545 THR B N 1
ATOM 9276 C CA . THR B 1 545 ? 1.159 36.344 2.75 1 98.62 545 THR B CA 1
ATOM 9277 C C . THR B 1 545 ? 1.395 35.344 1.63 1 98.62 545 THR B C 1
ATOM 9279 O O . THR B 1 545 ? 1.281 34.125 1.843 1 98.62 545 THR B O 1
ATOM 9282 N N . LEU B 1 546 ? 1.711 35.844 0.483 1 98.69 546 LEU B N 1
ATOM 9283 C CA . LEU B 1 546 ? 1.978 34.969 -0.661 1 98.69 546 LEU B CA 1
ATOM 9284 C C . LEU B 1 546 ? 3.473 34.688 -0.8 1 98.69 546 LEU B C 1
ATOM 9286 O O . LEU B 1 546 ? 3.873 33.656 -1.342 1 98.69 546 LEU B O 1
ATOM 9290 N N . ILE B 1 547 ? 4.246 35.594 -0.377 1 98.44 547 ILE B N 1
ATOM 9291 C CA . ILE B 1 547 ? 5.699 35.531 -0.253 1 98.44 547 ILE B CA 1
ATOM 9292 C C . ILE B 1 547 ? 6.145 36.219 1.031 1 98.44 547 ILE B C 1
ATOM 9294 O O . ILE B 1 547 ? 5.719 37.344 1.321 1 98.44 547 ILE B O 1
ATOM 9298 N N . TYR B 1 548 ? 6.996 35.562 1.789 1 98.38 548 TYR B N 1
ATOM 9299 C CA . TYR B 1 548 ? 7.367 36.031 3.119 1 98.38 548 TYR B CA 1
ATOM 9300 C C . TYR B 1 548 ? 8.594 36.938 3.055 1 98.38 548 TYR B C 1
ATOM 9302 O O . TYR B 1 548 ? 9.555 36.625 2.348 1 98.38 548 TYR B O 1
ATOM 9310 N N . PHE B 1 549 ? 8.555 38.062 3.699 1 98.12 549 PHE B N 1
ATOM 9311 C CA . PHE B 1 549 ? 9.688 38.938 3.965 1 98.12 549 PHE B CA 1
ATOM 9312 C C . PHE B 1 549 ? 9.836 39.219 5.461 1 98.12 549 PHE B C 1
ATOM 9314 O O . PHE B 1 549 ? 8.844 39.438 6.156 1 98.12 549 PHE B O 1
ATOM 9321 N N . ARG B 1 550 ? 11.023 39.219 5.949 1 97.56 550 ARG B N 1
ATOM 9322 C CA . ARG B 1 550 ? 11.305 39.375 7.375 1 97.56 550 ARG B CA 1
ATOM 9323 C C . ARG B 1 550 ? 10.938 40.781 7.844 1 97.56 550 ARG B C 1
ATOM 9325 O O . ARG B 1 550 ? 10.562 41 9.008 1 97.56 550 ARG B O 1
ATOM 9332 N N . ASP B 1 551 ? 11 41.719 6.91 1 97.69 551 ASP B N 1
ATOM 9333 C CA . ASP B 1 551 ? 10.938 43.125 7.336 1 97.69 551 ASP B CA 1
ATOM 9334 C C . ASP B 1 551 ? 9.656 43.781 6.824 1 97.69 551 ASP B C 1
ATOM 9336 O O . ASP B 1 551 ? 9.578 45.031 6.766 1 97.69 551 ASP B O 1
ATOM 9340 N N . VAL B 1 552 ? 8.688 43.062 6.34 1 97.69 552 VAL B N 1
ATOM 9341 C CA . VAL B 1 552 ? 7.41 43.625 5.883 1 97.69 552 VAL B CA 1
ATOM 9342 C C . VAL B 1 552 ? 6.258 42.812 6.488 1 97.69 552 VAL B C 1
ATOM 9344 O O . VAL B 1 552 ? 6.199 41.594 6.34 1 97.69 552 VAL B O 1
ATOM 9347 N N . LYS B 1 553 ? 5.363 43.438 7.121 1 96.69 553 LYS B N 1
ATOM 9348 C CA . LYS B 1 553 ? 4.191 42.812 7.734 1 96.69 553 LYS B CA 1
ATOM 9349 C C . LYS B 1 553 ? 2.93 43.094 6.93 1 96.69 553 LYS B C 1
ATOM 9351 O O . LYS B 1 553 ? 2.861 44.094 6.211 1 96.69 553 LYS B O 1
ATOM 9356 N N . PRO B 1 554 ? 1.969 42.219 7.102 1 96.62 554 PRO B N 1
ATOM 9357 C CA . PRO B 1 554 ? 0.722 42.406 6.355 1 96.62 554 PRO B CA 1
ATOM 9358 C C . PRO B 1 554 ? 0.044 43.719 6.664 1 96.62 554 PRO B C 1
ATOM 9360 O O . PRO B 1 554 ? -0.718 44.25 5.844 1 96.62 554 PRO B O 1
ATOM 9363 N N . THR B 1 555 ? 0.303 44.375 7.762 1 95.56 555 THR B N 1
ATOM 9364 C CA . THR B 1 555 ? -0.333 45.625 8.164 1 95.56 555 THR B CA 1
ATOM 9365 C C . THR B 1 555 ? 0.396 46.812 7.566 1 95.56 555 THR B C 1
ATOM 9367 O O . THR B 1 555 ? -0.103 47.938 7.613 1 95.56 555 THR B O 1
ATOM 9370 N N . ASP B 1 556 ? 1.53 46.562 6.965 1 96.88 556 ASP B N 1
ATOM 9371 C CA . ASP B 1 556 ? 2.305 47.656 6.383 1 96.88 556 ASP B CA 1
ATOM 9372 C C . ASP B 1 556 ? 1.673 48.156 5.078 1 96.88 556 ASP B C 1
ATOM 9374 O O . ASP B 1 556 ? 1.142 47.344 4.305 1 96.88 556 ASP B O 1
ATOM 9378 N N . ASP B 1 557 ? 1.787 49.438 4.812 1 95.5 557 ASP B N 1
ATOM 9379 C CA . ASP B 1 557 ? 1.236 50.031 3.604 1 95.5 557 ASP B CA 1
ATOM 9380 C C . ASP B 1 557 ? 1.868 49.438 2.35 1 95.5 557 ASP B C 1
ATOM 9382 O O . ASP B 1 557 ? 1.212 49.312 1.314 1 95.5 557 ASP B O 1
ATOM 9386 N N . ALA B 1 558 ? 3.113 49.031 2.479 1 96.38 558 ALA B N 1
ATOM 9387 C CA . ALA B 1 558 ? 3.859 48.531 1.319 1 96.38 558 ALA B CA 1
ATOM 9388 C C . ALA B 1 558 ? 3.59 47.062 1.067 1 96.38 558 ALA B C 1
ATOM 9390 O O . ALA B 1 558 ? 4.051 46.5 0.07 1 96.38 558 ALA B O 1
ATOM 9391 N N . PHE B 1 559 ? 2.83 46.438 1.917 1 97.31 559 PHE B N 1
ATOM 9392 C CA . PHE B 1 559 ? 2.615 45 1.867 1 97.31 559 PHE B CA 1
ATOM 9393 C C . PHE B 1 559 ? 2.119 44.562 0.49 1 97.31 559 PHE B C 1
ATOM 9395 O O . PHE B 1 559 ? 2.689 43.688 -0.13 1 97.31 559 PHE B O 1
ATOM 9402 N N . PRO B 1 560 ? 1.105 45.219 -0.13 1 96.31 560 PRO B N 1
ATOM 9403 C CA . PRO B 1 560 ? 0.618 44.781 -1.438 1 96.31 560 PRO B CA 1
ATOM 9404 C C . PRO B 1 560 ? 1.692 44.844 -2.521 1 96.31 560 PRO B C 1
ATOM 9406 O O . PRO B 1 560 ? 1.856 43.906 -3.291 1 96.31 560 PRO B O 1
ATOM 9409 N N . LEU B 1 561 ? 2.371 46 -2.545 1 95.06 561 LEU B N 1
ATOM 9410 C CA . LEU B 1 561 ? 3.379 46.188 -3.582 1 95.06 561 LEU B CA 1
ATOM 9411 C C . LEU B 1 561 ? 4.488 45.156 -3.453 1 95.06 561 LEU B C 1
ATOM 9413 O O . LEU B 1 561 ? 4.961 44.594 -4.457 1 95.06 561 LEU B O 1
ATOM 9417 N N . VAL B 1 562 ? 4.934 44.844 -2.232 1 97 562 VAL B N 1
ATOM 9418 C CA . VAL B 1 562 ? 6.027 43.906 -1.994 1 97 562 VAL B CA 1
ATOM 9419 C C . VAL B 1 562 ? 5.59 42.5 -2.357 1 97 562 VAL B C 1
ATOM 9421 O O . VAL B 1 562 ? 6.379 41.719 -2.893 1 97 562 VAL B O 1
ATOM 9424 N N . GLN B 1 563 ? 4.32 42.094 -2.043 1 97.44 563 GLN B N 1
ATOM 9425 C CA . GLN B 1 563 ? 3.799 40.781 -2.391 1 97.44 563 GLN B CA 1
ATOM 9426 C C . GLN B 1 563 ? 3.74 40.594 -3.904 1 97.44 563 GLN B C 1
ATOM 9428 O O . GLN B 1 563 ? 4.18 39.562 -4.426 1 97.44 563 GLN B O 1
ATOM 9433 N N . TYR B 1 564 ? 3.25 41.562 -4.566 1 94.19 564 TYR B N 1
ATOM 9434 C CA . TYR B 1 564 ? 3.057 41.5 -6.012 1 94.19 564 TYR B CA 1
ATOM 9435 C C . TYR B 1 564 ? 4.398 41.438 -6.734 1 94.19 564 TYR B C 1
ATOM 9437 O O . TYR B 1 564 ? 4.617 40.594 -7.586 1 94.19 564 TYR B O 1
ATOM 9445 N N . LEU B 1 565 ? 5.254 42.344 -6.414 1 94.62 565 LEU B N 1
ATOM 9446 C CA . LEU B 1 565 ? 6.527 42.469 -7.121 1 94.62 565 LEU B CA 1
ATOM 9447 C C . LEU B 1 565 ? 7.496 41.375 -6.672 1 94.62 565 LEU B C 1
ATOM 9449 O O . LEU B 1 565 ? 8.312 40.906 -7.465 1 94.62 565 LEU B O 1
ATOM 9453 N N . GLY B 1 566 ? 7.414 41 -5.395 1 95.81 566 GLY B N 1
ATOM 9454 C CA . GLY B 1 566 ? 8.242 39.906 -4.914 1 95.81 566 GLY B CA 1
ATOM 9455 C C . GLY B 1 566 ? 8.031 38.625 -5.676 1 95.81 566 GLY B C 1
ATOM 9456 O O . GLY B 1 566 ? 8.984 37.938 -6.004 1 95.81 566 GLY B O 1
ATOM 9457 N N . LEU B 1 567 ? 6.816 38.25 -5.969 1 95.31 567 LEU B N 1
ATOM 9458 C CA . LEU B 1 567 ? 6.469 37.031 -6.676 1 95.31 567 LEU B CA 1
ATOM 9459 C C . LEU B 1 567 ? 6.906 37.094 -8.133 1 95.31 567 LEU B C 1
ATOM 9461 O O . LEU B 1 567 ? 6.934 36.062 -8.828 1 95.31 567 LEU B O 1
ATOM 9465 N N . ARG B 1 568 ? 7.266 38.219 -8.516 1 90.94 568 ARG B N 1
ATOM 9466 C CA . ARG B 1 568 ? 7.641 38.406 -9.914 1 90.94 568 ARG B CA 1
ATOM 9467 C C . ARG B 1 568 ? 9.141 38.656 -10.047 1 90.94 568 ARG B C 1
ATOM 9469 O O . ARG B 1 568 ? 9.617 39.094 -11.094 1 90.94 568 ARG B O 1
ATOM 9476 N N . GLY B 1 569 ? 9.891 38.5 -9.008 1 91.94 569 GLY B N 1
ATOM 9477 C CA . GLY B 1 569 ? 11.336 38.406 -9.109 1 91.94 569 GLY B CA 1
ATOM 9478 C C . GLY B 1 569 ? 12.055 39.656 -8.727 1 91.94 569 GLY B C 1
ATOM 9479 O O . GLY B 1 569 ? 13.289 39.719 -8.695 1 91.94 569 GLY B O 1
ATOM 9480 N N . TYR B 1 570 ? 11.367 40.719 -8.352 1 94.56 570 TYR B N 1
ATOM 9481 C CA . TYR B 1 570 ? 12 42 -8.055 1 94.56 570 TYR B CA 1
ATOM 9482 C C . TYR B 1 570 ? 12.703 41.969 -6.707 1 94.56 570 TYR B C 1
ATOM 9484 O O . TYR B 1 570 ? 13.641 42.719 -6.469 1 94.56 570 TYR B O 1
ATOM 9492 N N . LEU B 1 571 ? 12.203 41.125 -5.863 1 95.81 571 LEU B N 1
ATOM 9493 C CA . LEU B 1 571 ? 12.742 41.062 -4.508 1 95.81 571 LEU B CA 1
ATOM 9494 C C . LEU B 1 571 ? 13.117 39.625 -4.148 1 95.81 571 LEU B C 1
ATOM 9496 O O . LEU B 1 571 ? 12.438 38.969 -3.348 1 95.81 571 LEU B O 1
ATOM 9500 N N . PRO B 1 572 ? 14.195 39.094 -4.543 1 92.38 572 PRO B N 1
ATOM 9501 C CA . PRO B 1 572 ? 14.547 37.688 -4.34 1 92.38 572 PRO B CA 1
ATOM 9502 C C . PRO B 1 572 ? 15.07 37.406 -2.93 1 92.38 572 PRO B C 1
ATOM 9504 O O . PRO B 1 572 ? 15.086 36.25 -2.492 1 92.38 572 PRO B O 1
ATOM 9507 N N . ASP B 1 573 ? 15.477 38.438 -2.201 1 93.75 573 ASP B N 1
ATOM 9508 C CA . ASP B 1 573 ? 16.094 38.219 -0.89 1 93.75 573 ASP B CA 1
ATOM 9509 C C . ASP B 1 573 ? 15.023 38.125 0.199 1 93.75 573 ASP B C 1
ATOM 9511 O O . ASP B 1 573 ? 13.836 38.375 -0.056 1 93.75 573 ASP B O 1
ATOM 9515 N N . TRP B 1 574 ? 15.391 37.781 1.429 1 97.06 574 TRP B N 1
ATOM 9516 C CA . TRP B 1 574 ? 14.492 37.594 2.561 1 97.06 574 TRP B CA 1
ATOM 9517 C C . TRP B 1 574 ? 13.977 38.938 3.084 1 97.06 574 TRP B C 1
ATOM 9519 O O . TRP B 1 574 ? 12.945 38.969 3.764 1 97.06 574 TRP B O 1
ATOM 9529 N N . ASN B 1 575 ? 14.758 39.938 2.842 1 97.38 575 ASN B N 1
ATOM 9530 C CA . ASN B 1 575 ? 14.375 41.312 3.221 1 97.38 575 ASN B CA 1
ATOM 9531 C C . ASN B 1 575 ? 14.07 42.156 1.998 1 97.38 575 ASN B C 1
ATOM 9533 O O . ASN B 1 575 ? 14.789 42.094 0.996 1 97.38 575 ASN B O 1
ATOM 9537 N N . ALA B 1 576 ? 13 43 2.105 1 97.69 576 ALA B N 1
ATOM 9538 C CA . ALA B 1 576 ? 12.664 43.938 1.03 1 97.69 576 ALA B CA 1
ATOM 9539 C C . ALA B 1 576 ? 13.555 45.156 1.078 1 97.69 576 ALA B C 1
ATOM 9541 O O . ALA B 1 576 ? 13.859 45.75 0.041 1 97.69 576 ALA B O 1
ATOM 9542 N N . SER B 1 577 ? 13.961 45.562 2.32 1 97.75 577 SER B N 1
ATOM 9543 C CA . SER B 1 577 ? 14.859 46.688 2.535 1 97.75 577 SER B CA 1
ATOM 9544 C C . SER B 1 577 ? 14.336 47.938 1.854 1 97.75 577 SER B C 1
ATOM 9546 O O . SER B 1 577 ? 15.07 48.625 1.121 1 97.75 577 SER B O 1
ATOM 9548 N N . LEU B 1 578 ? 13.148 48.281 2.092 1 97.81 578 LEU B N 1
ATOM 9549 C CA . LEU B 1 578 ? 12.398 49.281 1.338 1 97.81 578 LEU B CA 1
ATOM 9550 C C . LEU B 1 578 ? 12.992 50.688 1.541 1 97.81 578 LEU B C 1
ATOM 9552 O O . LEU B 1 578 ? 12.961 51.5 0.633 1 97.81 578 LEU B O 1
ATOM 9556 N N . GLN B 1 579 ? 13.539 50.938 2.689 1 97.06 579 GLN B N 1
ATOM 9557 C CA . GLN B 1 579 ? 14.008 52.281 3.021 1 97.06 579 GLN B CA 1
ATOM 9558 C C . GLN B 1 579 ? 15.461 52.469 2.613 1 97.06 579 GLN B C 1
ATOM 9560 O O . GLN B 1 579 ? 15.977 53.594 2.635 1 97.06 579 GLN B O 1
ATOM 9565 N N . GLN B 1 580 ? 16.094 51.469 2.17 1 97.44 580 GLN B N 1
ATOM 9566 C CA . GLN B 1 580 ? 17.469 51.594 1.71 1 97.44 580 GLN B CA 1
ATOM 9567 C C . GLN B 1 580 ? 17.547 52.156 0.298 1 97.44 580 GLN B C 1
ATOM 9569 O O . GLN B 1 580 ? 16.641 51.938 -0.516 1 97.44 580 GLN B O 1
ATOM 9574 N N . PRO B 1 581 ? 18.625 52.906 0.059 1 97.25 581 PRO B N 1
ATOM 9575 C CA . PRO B 1 581 ? 18.812 53.375 -1.317 1 97.25 581 PRO B CA 1
ATOM 9576 C C . PRO B 1 581 ? 19.078 52.219 -2.297 1 97.25 581 PRO B C 1
ATOM 9578 O O . PRO B 1 581 ? 19.766 51.25 -1.958 1 97.25 581 PRO B O 1
ATOM 9581 N N . ILE B 1 582 ? 18.531 52.375 -3.441 1 97.06 582 ILE B N 1
ATOM 9582 C CA . ILE B 1 582 ? 18.719 51.344 -4.453 1 97.06 582 ILE B CA 1
ATOM 9583 C C . ILE B 1 582 ? 20.156 51.406 -4.992 1 97.06 582 ILE B C 1
ATOM 9585 O O . ILE B 1 582 ? 20.734 52.5 -5.113 1 97.06 582 ILE B O 1
ATOM 9589 N N . ASP B 1 583 ? 20.797 50.312 -5.184 1 96.56 583 ASP B N 1
ATOM 9590 C CA . ASP B 1 583 ? 22.125 50.281 -5.789 1 96.56 583 ASP B CA 1
ATOM 9591 C C . ASP B 1 583 ? 22.031 50.156 -7.309 1 96.56 583 ASP B C 1
ATOM 9593 O O . ASP B 1 583 ? 20.953 49.875 -7.848 1 96.56 583 ASP B O 1
ATOM 9597 N N . GLU B 1 584 ? 23.156 50.312 -7.996 1 95.75 584 GLU B N 1
ATOM 9598 C CA . GLU B 1 584 ? 23.203 50.344 -9.453 1 95.75 584 GLU B CA 1
ATOM 9599 C C . GLU B 1 584 ? 22.812 49 -10.047 1 95.75 584 GLU B C 1
ATOM 9601 O O . GLU B 1 584 ? 22.078 48.938 -11.039 1 95.75 584 GLU B O 1
ATOM 9606 N N . SER B 1 585 ? 23.25 48.031 -9.469 1 95.75 585 SER B N 1
ATOM 9607 C CA . SER B 1 585 ? 22.984 46.688 -9.984 1 95.75 585 SER B CA 1
ATOM 9608 C C . SER B 1 585 ? 21.5 46.344 -9.883 1 95.75 585 SER B C 1
ATOM 9610 O O . SER B 1 585 ? 20.922 45.781 -10.82 1 95.75 585 SER B O 1
ATOM 9612 N N . THR B 1 586 ? 20.891 46.531 -8.758 1 96.44 586 THR B N 1
ATOM 9613 C CA . THR B 1 586 ? 19.469 46.25 -8.555 1 96.44 586 THR B CA 1
ATOM 9614 C C . THR B 1 586 ? 18.609 47.094 -9.492 1 96.44 586 THR B C 1
ATOM 9616 O O . THR B 1 586 ? 17.625 46.625 -10.039 1 96.44 586 THR B O 1
ATOM 9619 N N . LEU B 1 587 ? 19.031 48.375 -9.617 1 96 587 LEU B N 1
ATOM 9620 C CA . LEU B 1 587 ? 18.297 49.25 -10.523 1 96 587 LEU B CA 1
ATOM 9621 C C . LEU B 1 587 ? 18.312 48.719 -11.945 1 96 587 LEU B C 1
ATOM 9623 O O . LEU B 1 587 ? 17.297 48.75 -12.641 1 96 587 LEU B O 1
ATOM 9627 N N . ARG B 1 588 ? 19.469 48.312 -12.367 1 95.56 588 ARG B N 1
ATOM 9628 C CA . ARG B 1 588 ? 19.609 47.719 -13.695 1 95.56 588 ARG B CA 1
ATOM 9629 C C . ARG B 1 588 ? 18.734 46.5 -13.844 1 95.56 588 ARG B C 1
ATOM 9631 O O . ARG B 1 588 ? 18.062 46.312 -14.859 1 95.56 588 ARG B O 1
ATOM 9638 N N . ASN B 1 589 ? 18.734 45.656 -12.859 1 95.62 589 ASN B N 1
ATOM 9639 C CA . ASN B 1 589 ? 17.938 44.438 -12.875 1 95.62 589 ASN B CA 1
ATOM 9640 C C . ASN B 1 589 ? 16.453 44.719 -12.938 1 95.62 589 ASN B C 1
ATOM 9642 O O . ASN B 1 589 ? 15.711 44.094 -13.68 1 95.62 589 ASN B O 1
ATOM 9646 N N . TRP B 1 590 ? 16.031 45.625 -12.094 1 96.44 590 TRP B N 1
ATOM 9647 C CA . TRP B 1 590 ? 14.617 46 -12.062 1 96.44 590 TRP B CA 1
ATOM 9648 C C . TRP B 1 590 ? 14.18 46.594 -13.383 1 96.44 590 TRP B C 1
ATOM 9650 O O . TRP B 1 590 ? 13.062 46.344 -13.852 1 96.44 590 TRP B O 1
ATOM 9660 N N . SER B 1 591 ? 15.094 47.406 -13.953 1 95 591 SER B N 1
ATOM 9661 C CA . SER B 1 591 ? 14.805 47.969 -15.266 1 95 591 SER B CA 1
ATOM 9662 C C . SER B 1 591 ? 14.648 46.875 -16.328 1 95 591 SER B C 1
ATOM 9664 O O . SER B 1 591 ? 13.75 46.938 -17.156 1 95 591 SER B O 1
ATOM 9666 N N . ASN B 1 592 ? 15.484 45.969 -16.266 1 95 592 ASN B N 1
ATOM 9667 C CA . ASN B 1 592 ? 15.414 44.875 -17.188 1 95 592 ASN B CA 1
ATOM 9668 C C . ASN B 1 592 ? 14.133 44.062 -17.016 1 95 592 ASN B C 1
ATOM 9670 O O . ASN B 1 592 ? 13.5 43.656 -18 1 95 592 ASN B O 1
ATOM 9674 N N . LEU B 1 593 ? 13.695 43.812 -15.797 1 93.56 593 LEU B N 1
ATOM 9675 C CA . LEU B 1 593 ? 12.516 43 -15.484 1 93.56 593 LEU B CA 1
ATOM 9676 C C . LEU B 1 593 ? 11.25 43.688 -15.977 1 93.56 593 LEU B C 1
ATOM 9678 O O . LEU B 1 593 ? 10.312 43.031 -16.453 1 93.56 593 LEU B O 1
ATOM 9682 N N . CYS B 1 594 ? 11.242 44.938 -15.805 1 92.25 594 CYS B N 1
ATOM 9683 C CA . CYS B 1 594 ? 10.008 45.625 -16.172 1 92.25 594 CYS B CA 1
ATOM 9684 C C . CYS B 1 594 ? 10.07 46.125 -17.625 1 92.25 594 CYS B C 1
ATOM 9686 O O . CYS B 1 594 ? 9.078 46.625 -18.156 1 92.25 594 CYS B O 1
ATOM 9688 N N . GLY B 1 595 ? 11.305 46.125 -18.25 1 90.31 595 GLY B N 1
ATOM 9689 C CA . GLY B 1 595 ? 11.445 46.5 -19.656 1 90.31 595 GLY B CA 1
ATOM 9690 C C . GLY B 1 595 ? 11.484 47.969 -19.891 1 90.31 595 GLY B C 1
ATOM 9691 O O . GLY B 1 595 ? 11.211 48.438 -21 1 90.31 595 GLY B O 1
ATOM 9692 N N . THR B 1 596 ? 11.617 48.781 -18.875 1 91.12 596 THR B N 1
ATOM 9693 C CA . THR B 1 596 ? 11.688 50.219 -18.969 1 91.12 596 THR B CA 1
ATOM 9694 C C . THR B 1 596 ? 12.82 50.781 -18.109 1 91.12 596 THR B C 1
ATOM 9696 O O . THR B 1 596 ? 13.062 50.281 -17 1 91.12 596 THR B O 1
ATOM 9699 N N . GLN B 1 597 ? 13.469 51.75 -18.719 1 91.25 597 GLN B N 1
ATOM 9700 C CA . GLN B 1 597 ? 14.5 52.406 -17.922 1 91.25 597 GLN B CA 1
ATOM 9701 C C . GLN B 1 597 ? 13.891 53.219 -16.781 1 91.25 597 GLN B C 1
ATOM 9703 O O . GLN B 1 597 ? 13.07 54.094 -17.016 1 91.25 597 GLN B O 1
ATOM 9708 N N . LEU B 1 598 ? 14.258 52.906 -15.578 1 93.12 598 LEU B N 1
ATOM 9709 C CA . LEU B 1 598 ? 13.711 53.531 -14.383 1 93.12 598 LEU B CA 1
ATOM 9710 C C . LEU B 1 598 ? 14.492 54.781 -14.016 1 93.12 598 LEU B C 1
ATOM 9712 O O . LEU B 1 598 ? 15.719 54.812 -14.156 1 93.12 598 LEU B O 1
ATOM 9716 N N . LYS B 1 599 ? 13.805 55.812 -13.602 1 90.88 599 LYS B N 1
ATOM 9717 C CA . LYS B 1 599 ? 14.43 57.062 -13.18 1 90.88 599 LYS B CA 1
ATOM 9718 C C . LYS B 1 599 ? 14.703 57.062 -11.68 1 90.88 599 LYS B C 1
ATOM 9720 O O . LYS B 1 599 ? 13.812 57.344 -10.883 1 90.88 599 LYS B O 1
ATOM 9725 N N . ALA B 1 600 ? 15.875 56.812 -11.32 1 95.56 600 ALA B N 1
ATOM 9726 C CA . ALA B 1 600 ? 16.297 56.812 -9.922 1 95.56 600 ALA B CA 1
ATOM 9727 C C . ALA B 1 600 ? 17.797 57.094 -9.805 1 95.56 600 ALA B C 1
ATOM 9729 O O . ALA B 1 600 ? 18.562 56.812 -10.75 1 95.56 600 ALA B O 1
ATOM 9730 N N . THR B 1 601 ? 18.234 57.656 -8.758 1 96.19 601 THR B N 1
ATOM 9731 C CA . THR B 1 601 ? 19.656 57.906 -8.484 1 96.19 601 THR B CA 1
ATOM 9732 C C . THR B 1 601 ? 20.203 56.875 -7.504 1 96.19 601 THR B C 1
ATOM 9734 O O . THR B 1 601 ? 19.875 56.906 -6.316 1 96.19 601 THR B O 1
ATOM 9737 N N . PRO B 1 602 ? 21.078 56 -8.031 1 96.12 602 PRO B N 1
ATOM 9738 C CA . PRO B 1 602 ? 21.672 55 -7.121 1 96.12 602 PRO B CA 1
ATOM 9739 C C . PRO B 1 602 ? 22.312 55.656 -5.898 1 96.12 602 PRO B C 1
ATOM 9741 O O . PRO B 1 602 ? 22.984 56.688 -6.016 1 96.12 602 PRO B O 1
ATOM 9744 N N . GLY B 1 603 ? 22.047 55.031 -4.777 1 96.12 603 GLY B N 1
ATOM 9745 C CA . GLY B 1 603 ? 22.641 55.531 -3.547 1 96.12 603 GLY B CA 1
ATOM 9746 C C . GLY B 1 603 ? 21.797 56.625 -2.893 1 96.12 603 GLY B C 1
ATOM 9747 O O . GLY B 1 603 ? 22.047 56.969 -1.738 1 96.12 603 GLY B O 1
ATOM 9748 N N . GLN B 1 604 ? 20.75 57.094 -3.547 1 96.69 604 GLN B N 1
ATOM 9749 C CA . GLN B 1 604 ? 19.938 58.188 -3.014 1 96.69 604 GLN B CA 1
ATOM 9750 C C . GLN B 1 604 ? 18.469 57.812 -3.004 1 96.69 604 GLN B C 1
ATOM 9752 O O . GLN B 1 604 ? 17.812 57.875 -1.963 1 96.69 604 GLN B O 1
ATOM 9757 N N . THR B 1 605 ? 17.984 57.438 -4.145 1 97.5 605 THR B N 1
ATOM 9758 C CA . THR B 1 605 ? 16.578 57.062 -4.246 1 97.5 605 THR B CA 1
ATOM 9759 C C . THR B 1 605 ? 16.297 55.781 -3.467 1 97.5 605 THR B C 1
ATOM 9761 O O . THR B 1 605 ? 17.047 54.812 -3.58 1 97.5 605 THR B O 1
ATOM 9764 N N . THR B 1 606 ? 15.266 55.75 -2.674 1 97.69 606 THR B N 1
ATOM 9765 C CA . THR B 1 606 ? 14.953 54.562 -1.88 1 97.69 606 THR B CA 1
ATOM 9766 C C . THR B 1 606 ? 14.391 53.469 -2.764 1 97.69 606 THR B C 1
ATOM 9768 O O . THR B 1 606 ? 13.773 53.719 -3.795 1 97.69 606 THR B O 1
ATOM 9771 N N . ARG B 1 607 ? 14.57 52.25 -2.398 1 97.69 607 ARG B N 1
ATOM 9772 C CA . ARG B 1 607 ? 13.984 51.094 -3.076 1 97.69 607 ARG B CA 1
ATOM 9773 C C . ARG B 1 607 ? 12.461 51.219 -3.148 1 97.69 607 ARG B C 1
ATOM 9775 O O . ARG B 1 607 ? 11.859 50.875 -4.168 1 97.69 607 ARG B O 1
ATOM 9782 N N . LEU B 1 608 ? 11.828 51.688 -2.07 1 97.75 608 LEU B N 1
ATOM 9783 C CA . LEU B 1 608 ? 10.383 51.844 -2.004 1 97.75 608 LEU B CA 1
ATOM 9784 C C . LEU B 1 608 ? 9.883 52.781 -3.123 1 97.75 608 LEU B C 1
ATOM 9786 O O . LEU B 1 608 ? 8.875 52.469 -3.768 1 97.75 608 LEU B O 1
ATOM 9790 N N . LYS B 1 609 ? 10.586 53.844 -3.318 1 97 609 LYS B N 1
ATOM 9791 C CA . LYS B 1 609 ? 10.18 54.812 -4.355 1 97 609 LYS B CA 1
ATOM 9792 C C . LYS B 1 609 ? 10.242 54.156 -5.738 1 97 609 LYS B C 1
ATOM 9794 O O . LYS B 1 609 ? 9.312 54.312 -6.535 1 97 609 LYS B O 1
ATOM 9799 N N . VAL B 1 610 ? 11.305 53.5 -5.98 1 97.12 610 VAL B N 1
ATOM 9800 C CA . VAL B 1 610 ? 11.477 52.844 -7.281 1 97.12 610 VAL B CA 1
ATOM 9801 C C . VAL B 1 610 ? 10.414 51.781 -7.469 1 97.12 610 VAL B C 1
ATOM 9803 O O . VAL B 1 610 ? 9.805 51.688 -8.531 1 97.12 610 VAL B O 1
ATOM 9806 N N . LEU B 1 611 ? 10.188 50.938 -6.484 1 96.81 611 LEU B N 1
ATOM 9807 C CA . LEU B 1 611 ? 9.203 49.844 -6.547 1 96.81 611 LEU B CA 1
ATOM 9808 C C . LEU B 1 611 ? 7.793 50.406 -6.73 1 96.81 611 LEU B C 1
ATOM 9810 O O . LEU B 1 611 ? 6.961 49.812 -7.398 1 96.81 611 LEU B O 1
ATOM 9814 N N . THR B 1 612 ? 7.512 51.531 -6.086 1 95.94 612 THR B N 1
ATOM 9815 C CA . THR B 1 612 ? 6.215 52.156 -6.242 1 95.94 612 THR B CA 1
ATOM 9816 C C . THR B 1 612 ? 5.98 52.562 -7.695 1 95.94 612 THR B C 1
ATOM 9818 O O . THR B 1 612 ? 4.879 52.375 -8.219 1 95.94 612 THR B O 1
ATOM 9821 N N . ASP B 1 613 ? 7.043 53.094 -8.297 1 94.25 613 ASP B N 1
ATOM 9822 C CA . ASP B 1 613 ? 6.949 53.438 -9.711 1 94.25 613 ASP B CA 1
ATOM 9823 C C . ASP B 1 613 ? 6.695 52.219 -10.57 1 94.25 613 ASP B C 1
ATOM 9825 O O . ASP B 1 613 ? 5.887 52.25 -11.5 1 94.25 613 ASP B O 1
ATOM 9829 N N . ILE B 1 614 ? 7.371 51.188 -10.297 1 94.5 614 ILE B N 1
ATOM 9830 C CA . ILE B 1 614 ? 7.211 49.938 -11.031 1 94.5 614 ILE B CA 1
ATOM 9831 C C . ILE B 1 614 ? 5.797 49.406 -10.836 1 94.5 614 ILE B C 1
ATOM 9833 O O . ILE B 1 614 ? 5.16 48.969 -11.789 1 94.5 614 ILE B O 1
ATOM 9837 N N . TYR B 1 615 ? 5.348 49.375 -9.594 1 93.06 615 TYR B N 1
ATOM 9838 C CA . TYR B 1 615 ? 4.023 48.875 -9.227 1 93.06 615 TYR B CA 1
ATOM 9839 C C . TYR B 1 615 ? 2.934 49.625 -9.977 1 93.06 615 TYR B C 1
ATOM 9841 O O . TYR B 1 615 ? 1.989 49 -10.484 1 93.06 615 TYR B O 1
ATOM 9849 N N . LYS B 1 616 ? 3.082 50.906 -10.109 1 90.06 616 LYS B N 1
ATOM 9850 C CA . LYS B 1 616 ? 2.145 51.719 -10.859 1 90.06 616 LYS B CA 1
ATOM 9851 C C . LYS B 1 616 ? 2.162 51.375 -12.344 1 90.06 616 LYS B C 1
ATOM 9853 O O . LYS B 1 616 ? 1.107 51.281 -12.977 1 90.06 616 LYS B O 1
ATOM 9858 N N . LEU B 1 617 ? 3.332 51.25 -12.836 1 87.75 617 LEU B N 1
ATOM 9859 C CA . LEU B 1 617 ? 3.49 50.906 -14.242 1 87.75 617 LEU B CA 1
ATOM 9860 C C . LEU B 1 617 ? 2.809 49.562 -14.547 1 87.75 617 LEU B C 1
ATOM 9862 O O . LEU B 1 617 ? 2.135 49.438 -15.57 1 87.75 617 LEU B O 1
ATOM 9866 N N . GLN B 1 618 ? 3.008 48.625 -13.695 1 84.31 618 GLN B N 1
ATOM 9867 C CA . GLN B 1 618 ? 2.445 47.312 -13.898 1 84.31 618 GLN B CA 1
ATOM 9868 C C . GLN B 1 618 ? 0.929 47.312 -13.727 1 84.31 618 GLN B C 1
ATOM 9870 O O . GLN B 1 618 ? 0.217 46.594 -14.422 1 84.31 618 GLN B O 1
ATOM 9875 N N . SER B 1 619 ? 0.464 48.031 -12.805 1 82.94 619 SER B N 1
ATOM 9876 C CA . SER B 1 619 ? -0.973 48.156 -12.578 1 82.94 619 SER B CA 1
ATOM 9877 C C . SER B 1 619 ? -1.67 48.75 -13.797 1 82.94 619 SER B C 1
ATOM 9879 O O . SER B 1 619 ? -2.783 48.344 -14.141 1 82.94 619 SER B O 1
ATOM 9881 N N . GLU B 1 620 ? -1.051 49.656 -14.375 1 77.62 620 GLU B N 1
ATOM 9882 C CA . GLU B 1 620 ? -1.596 50.312 -15.57 1 77.62 620 GLU B CA 1
ATOM 9883 C C . GLU B 1 620 ? -1.616 49.344 -16.75 1 77.62 620 GLU B C 1
ATOM 9885 O O . GLU B 1 620 ? -2.549 49.375 -17.562 1 77.62 620 GLU B O 1
ATOM 9890 N N . ARG B 1 621 ? -0.708 48.531 -16.828 1 72.62 621 ARG B N 1
ATOM 9891 C CA . ARG B 1 621 ? -0.586 47.594 -17.938 1 72.62 621 ARG B CA 1
ATOM 9892 C C . ARG B 1 621 ? -1.572 46.438 -17.781 1 72.62 621 ARG B C 1
ATOM 9894 O O . ARG B 1 621 ? -2.076 45.906 -18.766 1 72.62 621 ARG B O 1
ATOM 9901 N N . THR B 1 622 ? -1.727 46.031 -16.609 1 67.31 622 THR B N 1
ATOM 9902 C CA . THR B 1 622 ? -2.52 44.812 -16.391 1 67.31 622 THR B CA 1
ATOM 9903 C C . THR B 1 622 ? -3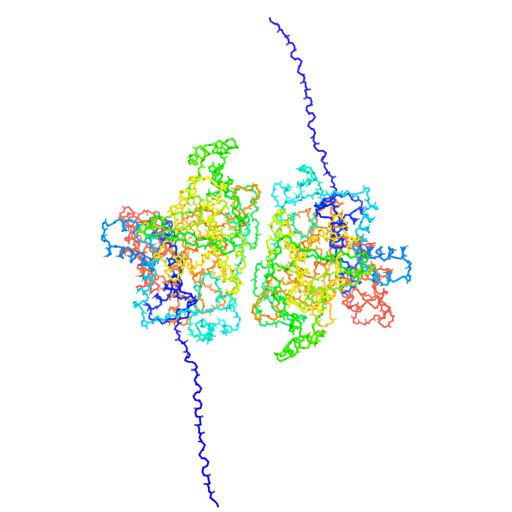.953 45.188 -16 1 67.31 622 THR B C 1
ATOM 9905 O O . THR B 1 622 ? -4.844 44.312 -16.047 1 67.31 622 THR B O 1
ATOM 9908 N N . GLY B 1 623 ? -4.176 46.406 -15.867 1 63.88 623 GLY B N 1
ATOM 9909 C CA . GLY B 1 623 ? -5.492 46.844 -15.43 1 63.88 623 GLY B CA 1
ATOM 9910 C C . GLY B 1 623 ? -5.801 46.438 -13.992 1 63.88 623 GLY B C 1
ATOM 9911 O O . GLY B 1 623 ? -6.965 46.344 -13.602 1 63.88 623 GLY B O 1
ATOM 9912 N N . LEU B 1 624 ? -4.664 46.031 -13.398 1 57.69 624 LEU B N 1
ATOM 9913 C CA . LEU B 1 624 ? -4.781 45.625 -12.008 1 57.69 624 LEU B CA 1
ATOM 9914 C C . LEU B 1 624 ? -4.578 46.812 -11.07 1 57.69 624 LEU B C 1
ATOM 9916 O O . LEU B 1 624 ? -3.779 47.688 -11.352 1 57.69 624 LEU B O 1
ATOM 9920 N N . PHE B 1 625 ? -5.543 47.156 -9.984 1 52.16 625 PHE B N 1
ATOM 9921 C CA . PHE B 1 625 ? -5.594 48.094 -8.867 1 52.16 625 PHE B CA 1
ATOM 9922 C C . PHE B 1 625 ? -5.953 49.5 -9.352 1 52.16 625 PHE B C 1
ATOM 9924 O O . PHE B 1 625 ? -5.496 49.906 -10.414 1 52.16 625 PHE B O 1
#

Sequence (1250 aa):
MKRNGLLILLLFLSSNLPAQNSFDLVIVGGNPGGIMAAIAAARQGKTSVILERTNHIGGLPANGLGATDIATREATTGLFSEFTSRIRQYYISHYGADSPQVKTCSNGFHFEPSVAARIFEEMLNEQKEKITVRLMRQFDAENKNICIRNDRIESICILNRENGQKETYQGKIFIDATYEGDLGAAAGVPFRVGRESREEFNEPGAGRTYEYWKSLPADGSTGQADNAVQAYNYRLCLTNDPKNMVPFTRPDNYNRDEYVSLIEDVWTGRNTQRAMLKVTNEMLEENRRHIAKGNRTKLPGDSWGIWKLSSLVNLPNQKTDGNNQHAAFLSTDLPEENWPWPTSSWEWRDKFAKRLKDYTLGLFWFAQHDKELPSHFRKEMLKWGLAKDEYPDNESFPRQVYVREGRRFEGVYFFTAADALPVSPGKRPPLHSSSVTASHYALDSHAARKRETGRVHLDGFISYPTAVYTVPLGVILPKDVDNLLLPVPVSGSHIGFSTLRMEPCWMALGQAAGITAALAIDKGVKVRNVDIPSLQDILIKQKATLIYFRDVKPTDDAFPLVQYLGLRGYLPDWNASLQQPIDESTLRNWSNLCGTQLKATPGQTTRLKVLTDIYKLQSERTGLFMKRNGLLILLLFLSSNLPAQNSFDLVIVGGNPGGIMAAIAAARQGKTSVILERTNHIGGLPANGLGATDIATREATTGLFSEFTSRIRQYYISHYGADSPQVKTCSNGFHFEPSVAARIFEEMLNEQKEKITVRLMRQFDAENKNICIRNDRIESICILNRENGQKETYQGKIFIDATYEGDLGAAAGVPFRVGRESREEFNEPGAGRTYEYWKSLPADGSTGQADNAVQAYNYRLCLTNDPKNMVPFTRPDNYNRDEYVSLIEDVWTGRNTQRAMLKVTNEMLEENRRHIAKGNRTKLPGDSWGIWKLSSLVNLPNQKTDGNNQHAAFLSTDLPEENWPWPTSSWEWRDKFAKRLKDYTLGLFWFAQHDKELPSHFRKEMLKWGLAKDEYPDNESFPRQVYVREGRRFEGVYFFTAADALPVSPGKRPPLHSSSVTASHYALDSHAARKRETGRVHLDGFISYPTAVYTVPLGVILPKDVDNLLLPVPVSGSHIGFSTLRMEPCWMALGQAAGITAALAIDKGVKVRNVDIPSLQDILIKQKATLIYFRDVKPTDDAFPLVQYLGLRGYLPDWNASLQQPIDESTLRNWSNLCGTQLKATPGQTTRLKVLTDIYKLQSERTGLF

InterPro domains:
  IPR036188 FAD/NAD(P)-binding domain superfamily [G3DSA:3.50.50.60] (19-216)
  IPR036188 FAD/NAD(P)-binding domain superfamily [SSF51905] (16-265)
  IPR039650 H(2):CoB-CoM heterodisulfide,ferredoxin reductase subunit A-like [PTHR43498] (19-558)

Nearest PDB structures (foldseek):
  6t85-assembly1_A  TM=3.414E-01  e=3.682E-08  Shewanella oneidensis MR-1
  8am8-assembly1_BBB  TM=3.174E-01  e=5.596E-09  Alicycliphilus denitrificans K601
  8am6-assembly1_AAA  TM=3.288E-01  e=2.791E-08  Alicycliphilus denitrificans K601
  7p18-assembly2_B  TM=3.260E-01  e=1.350E-06  Sterolibacterium denitrificans
  2ym2-assembly1_A  TM=3.662E-01  e=8.406E-06  Thermobifida fusca